Protein AF-0000000084360853 (afdb_homodimer)

Solvent-accessible surface area (backbone atoms only — not comparable to full-atom values): 49750 Å² total; per-residue (Å²): 116,63,59,60,51,45,53,51,48,48,51,48,52,53,33,57,50,45,57,72,66,41,84,56,44,89,79,41,54,65,60,70,58,29,47,58,54,38,49,46,53,51,51,48,59,62,52,41,56,64,48,40,52,64,64,24,67,69,47,59,76,77,49,27,38,63,37,42,24,50,50,39,36,47,51,28,40,50,46,20,50,49,49,37,49,50,40,29,73,76,70,62,48,52,56,83,62,60,28,48,50,45,34,50,51,38,32,48,52,16,48,52,40,15,52,41,44,20,51,49,45,45,51,52,49,35,50,47,29,68,72,70,70,50,72,54,82,46,58,91,82,43,68,47,63,51,56,50,51,48,49,51,52,52,51,52,52,49,47,53,51,50,52,51,51,52,49,52,54,50,53,40,54,49,54,56,68,55,48,89,77,53,55,63,65,58,52,38,53,53,52,50,52,51,52,51,48,52,49,64,53,52,49,56,50,52,52,49,39,47,51,50,51,31,51,55,50,47,51,56,52,49,46,46,42,51,41,39,54,41,37,73,74,68,46,52,87,59,67,40,77,22,60,39,48,28,66,63,14,49,41,23,52,36,49,36,52,48,33,47,47,42,41,50,40,52,52,49,40,54,49,51,53,52,33,39,45,50,30,47,34,40,51,27,33,62,64,40,88,61,50,72,36,55,39,56,38,36,17,50,41,32,32,55,44,44,63,67,36,27,79,36,85,93,35,35,88,71,35,42,75,68,46,40,52,37,49,29,58,24,45,50,36,37,62,40,9,50,56,57,42,56,51,80,60,72,65,42,93,62,86,72,48,76,71,50,42,57,55,58,55,45,20,23,56,48,22,22,55,34,32,44,63,30,19,70,72,70,33,81,88,31,56,43,34,54,21,22,45,21,8,32,35,28,56,35,14,29,65,26,81,27,38,79,78,35,42,40,53,86,71,42,52,68,63,8,55,45,42,31,56,26,50,50,48,51,56,36,51,35,71,49,99,87,36,75,49,38,52,69,69,57,38,51,50,56,53,60,70,24,47,58,39,51,34,51,48,72,57,50,51,42,43,64,73,43,43,68,56,51,52,50,44,51,64,72,44,51,77,74,76,75,74,72,77,126,116,63,59,61,52,46,54,52,48,48,51,48,52,52,33,55,50,44,55,73,66,41,86,55,43,90,78,41,54,65,61,71,58,28,48,57,55,37,50,46,53,52,52,46,58,61,51,42,57,63,48,41,51,64,63,24,67,69,45,60,78,77,52,27,36,62,38,42,24,50,49,40,36,47,52,26,41,51,45,20,51,50,49,36,49,50,41,28,75,76,69,62,47,51,58,82,62,59,27,46,52,44,35,50,50,37,32,47,53,18,48,50,42,15,52,42,43,19,52,49,44,44,51,52,50,35,51,48,27,67,72,69,69,51,72,55,81,45,57,91,83,44,67,46,62,52,55,50,53,48,50,50,53,51,49,52,51,49,47,54,51,51,51,50,51,53,49,50,54,51,54,40,53,49,53,55,69,56,48,88,78,53,54,61,65,59,52,37,53,53,50,49,52,50,52,52,48,52,50,64,52,52,48,57,50,51,51,49,38,48,51,51,50,30,51,54,50,48,52,55,53,48,45,45,42,50,40,40,52,42,37,74,73,68,45,53,87,60,66,40,77,23,61,38,46,28,66,64,14,49,42,24,50,38,50,36,52,48,33,48,48,42,43,50,40,53,52,49,38,54,50,50,52,54,32,40,44,51,29,46,34,40,51,28,34,62,65,38,87,63,50,72,36,56,40,57,38,36,17,50,41,33,32,55,45,44,63,67,35,27,80,36,85,93,36,35,87,70,36,44,73,69,47,39,52,39,49,29,60,24,45,50,37,38,61,40,9,50,57,58,42,56,51,78,60,72,66,42,93,62,86,70,49,74,70,47,42,58,56,57,56,44,20,24,56,48,21,21,55,32,32,42,65,30,19,68,73,70,32,80,86,30,60,44,34,54,21,21,46,21,8,31,35,28,57,35,14,29,65,24,81,27,37,81,78,36,42,41,52,86,72,41,53,67,63,9,55,46,41,29,55,26,51,50,49,52,56,36,51,35,71,48,98,86,37,75,48,38,52,69,68,56,35,51,50,55,53,59,70,25,47,59,37,52,33,50,49,70,58,51,53,42,42,64,73,43,43,68,56,50,50,50,44,52,64,72,45,50,79,76,74,76,74,73,82,127

Sequence (972 aa):
MRAILHYFATMIIVPFYGIRVCPFIETLSPMQVAVPIISVLAVQYMVRSPLRQKFVDSQPLKRRVARVFWLEMGLFAISAIIVMAYNEILYGFPFLESGLKILFGLTGLGFFAASDIALEEERLIADKIEQEHITIDPDENYFPLTRKVVLFASVSISVLVLVFMLLVVKDLDWIIRVGASVTLRDAQVSILKEFAFVLLVILPHTLNIIRSFARNLNRILSNQNSVLTRVTLGDYDLHVPVASNDEFGVMAQHTNVMVDRIKDRTKELALTRDVTILSLASLAETRDNETGAHLLRTQRYVRALAVHLKDHPNFSAALDDDTIDLLYKSAPLHDVGKVGIPDAILLKPGKLTDDEFVIMKTHARLGAEALHVAEKELGSNSFMSYAREIAESHHEKWDGSGYPNATKGTDIPIAARLMAVADVYDALISKRVYKPAFSHDKAMNIIREGRGSHFDPDIVDALNAVESEFQAIAAQFGDQHTQAAEMRAILHYFATMIIVPFYGIRVCPFIETLSPMQVAVPIISVLAVQYMVRSPLRQKFVDSQPLKRRVARVFWLEMGLFAISAIIVMAYNEILYGFPFLESGLKILFGLTGLGFFAASDIALEEERLIADKIEQEHITIDPDENYFPLTRKVVLFASVSISVLVLVFMLLVVKDLDWIIRVGASVTLRDAQVSILKEFAFVLLVILPHTLNIIRSFARNLNRILSNQNSVLTRVTLGDYDLHVPVASNDEFGVMAQHTNVMVDRIKDRTKELALTRDVTILSLASLAETRDNETGAHLLRTQRYVRALAVHLKDHPNFSAALDDDTIDLLYKSAPLHDVGKVGIPDAILLKPGKLTDDEFVIMKTHARLGAEALHVAEKELGSNSFMSYAREIAESHHEKWDGSGYPNATKGTDIPIAARLMAVADVYDALISKRVYKPAFSHDKAMNIIREGRGSHFDPDIVDALNAVESEFQAIAAQFGDQHTQAAE

Foldseek 3Di:
DLLVVLLVVCLVLVLVLCCLQPPCVVVDPSCRSNVLLNVLSVVLVVVLVVCLCVFQVPDDLQCNLVRLLVSLLVSLQVSLVSSLVVCCVPPVPDCVQVSVLSNLVSNVSSNLSSLLVSLVSLVVLLVCCVVVVDADDADPDFDAPVNVVVVSVVSLVVSLVVNVVSLVVSLVVVPVVCDPVDDPVVSVVSSVVSNVSVCVPSVVSVVSSVVSVVVSVCVLVVQVVVVVVVVVVPDLPDARHQRHNYPSNVVRVVVNVVSVVVVVVVVVVVVVLLVVLVVLLVVLVVLAPDDPLLLQLLLVLLLLLLVLCCPPPVCVVPRDPVNSVLLSRLLSLQQSLQSVQDCCLRVPLDDDDPVSVVSNQCSLVSSLVVLVVVCVVVDCPDSSVLNSLQNNPLQAFQQQPGDDRSDHHPRRDPSSLSSNLSNQLSVQQDCDSYDGHDDLVVSLVVVVVSQNTGHDNVSNVSCVVCVVVSVVSCVVSPDPPPPPDD/DLLVVLLVVQLVLVLVLCCLQPPCVVPDPSCRSNVLLNVLSVVLVVVLVVCLVVFQVPDDLQCNLVRLLVSLLVSLQVSLVSSLVVCCVPPVPDCVQVSVLSNLVSNVSSNLSSLLVSLVSLVVLLVVCVVVVDADDADPDFDAPVNVVVVSVVVLVVSLVVNVVSLVVSLVVVCVVCDPVDDPVVSVVSSVVSVVSVCVPSVVSVVSSVVSVVVSVCVLVVLVVVVVVVVVVPDLPDARHQRHNYPSNVVRVVVNVVSVVVVVVVVVVVVVLLVVLVVLLVVLVVLAPDDPLLLQLLLVLLLLLLVLCCPPPVCVVPRDPVNSVLLSSLLSLQQSLQSVQDCCLRVPLDDDDPVSVVSNQCSLVSSLVVLVVVCVVVDCPDSSVLNSLNNNPLQAFQQQPGDDRSDHHPVRDPSSLSSNLSNQLSVQQDCDSYDGHDDLVVSLVVVVVSQNTGHDNVSNVSCVVCVVVSVVSCVVSPDPPPDPDD

Structure (mmCIF, N/CA/C/O backbone):
data_AF-0000000084360853-model_v1
#
loop_
_entity.id
_entity.type
_entity.pdbx_description
1 polymer 'Histidine kinase'
#
loop_
_atom_site.group_PDB
_atom_site.id
_atom_site.type_symbol
_atom_site.label_atom_id
_atom_site.label_alt_id
_atom_site.label_comp_id
_atom_site.label_asym_id
_atom_site.label_entity_id
_atom_site.label_seq_id
_atom_site.pdbx_PDB_ins_code
_atom_site.Cartn_x
_atom_site.Cartn_y
_atom_site.Cartn_z
_atom_site.occupancy
_atom_site.B_iso_or_equiv
_atom_site.auth_seq_id
_atom_site.auth_comp_id
_atom_site.auth_asym_id
_atom_site.auth_atom_id
_atom_site.pdbx_PDB_model_num
ATOM 1 N N . MET A 1 1 ? -18.547 17.016 26.047 1 76.75 1 MET A N 1
ATOM 2 C CA . MET A 1 1 ? -17.969 17.594 27.25 1 76.75 1 MET A CA 1
ATOM 3 C C . MET A 1 1 ? -17.281 18.922 26.938 1 76.75 1 MET A C 1
ATOM 5 O O . MET A 1 1 ? -17.359 19.859 27.734 1 76.75 1 MET A O 1
ATOM 9 N N . ARG A 1 2 ? -16.797 19.109 25.688 1 88.31 2 ARG A N 1
ATOM 10 C CA . ARG A 1 2 ? -16.031 20.328 25.391 1 88.31 2 ARG A CA 1
ATOM 11 C C . ARG A 1 2 ? -16.969 21.516 25.188 1 88.31 2 ARG A C 1
ATOM 13 O O . ARG A 1 2 ? -16.609 22.641 25.516 1 88.31 2 ARG A O 1
ATOM 20 N N . ALA A 1 3 ? -18.172 21.156 24.766 1 90.88 3 ALA A N 1
ATOM 21 C CA . ALA A 1 3 ? -19.125 22.234 24.531 1 90.88 3 ALA A CA 1
ATOM 22 C C . ALA A 1 3 ? -19.469 22.953 25.828 1 90.88 3 ALA A C 1
ATOM 24 O O . ALA A 1 3 ? -19.484 24.188 25.875 1 90.88 3 ALA A O 1
ATOM 25 N N . ILE A 1 4 ? -19.703 22.219 26.875 1 91.06 4 ILE A N 1
ATOM 26 C CA . ILE A 1 4 ? -20.078 22.797 28.172 1 91.06 4 ILE A CA 1
ATOM 27 C C . ILE A 1 4 ? -18.969 23.703 28.672 1 91.06 4 ILE A C 1
ATOM 29 O O . ILE A 1 4 ? -19.25 24.766 29.25 1 91.06 4 ILE A O 1
ATOM 33 N N . LEU A 1 5 ? -17.781 23.281 28.422 1 91.31 5 LEU A N 1
ATOM 34 C CA . LEU A 1 5 ? -16.641 24.062 28.875 1 91.31 5 LEU A CA 1
ATOM 35 C C . LEU A 1 5 ? -16.578 25.406 28.141 1 91.31 5 LEU A C 1
ATOM 37 O O . LEU A 1 5 ? -16.328 26.438 28.75 1 91.31 5 LEU A O 1
ATOM 41 N N . HIS A 1 6 ? -16.812 25.391 26.859 1 92.06 6 HIS A N 1
ATOM 42 C CA . HIS A 1 6 ? -16.734 26.609 26.062 1 92.06 6 HIS A CA 1
ATOM 43 C C . HIS A 1 6 ? -17.891 27.562 26.406 1 92.06 6 HIS A C 1
ATOM 45 O O . HIS A 1 6 ? -17.703 28.766 26.5 1 92.06 6 HIS A O 1
ATOM 51 N N . TYR A 1 7 ? -19.094 27.078 26.609 1 92.75 7 TYR A N 1
ATOM 52 C CA . TYR A 1 7 ? -20.234 27.906 26.969 1 92.75 7 TYR A CA 1
ATOM 53 C C . TYR A 1 7 ? -20.062 28.5 28.359 1 92.75 7 TYR A C 1
ATOM 55 O O . TYR A 1 7 ? -20.281 29.703 28.562 1 92.75 7 TYR A O 1
ATOM 63 N N . PHE A 1 8 ? -19.594 27.656 29.234 1 92.31 8 PHE A N 1
ATOM 64 C CA . PHE A 1 8 ? -19.359 28.125 30.594 1 92.31 8 PHE A CA 1
ATOM 65 C C . PHE A 1 8 ? -18.266 29.188 30.609 1 92.31 8 PHE A C 1
ATOM 67 O O . PHE A 1 8 ? -18.406 30.219 31.266 1 92.31 8 PHE A O 1
ATOM 74 N N . ALA A 1 9 ? -17.203 28.875 29.906 1 92.31 9 ALA A N 1
ATOM 75 C CA . ALA A 1 9 ? -16.125 29.844 29.844 1 92.31 9 ALA A CA 1
ATOM 76 C C . ALA A 1 9 ? -16.609 31.172 29.25 1 92.31 9 ALA A C 1
ATOM 78 O O . ALA A 1 9 ? -16.25 32.25 29.75 1 92.31 9 ALA A O 1
ATOM 79 N N . THR A 1 10 ? -17.422 31.078 28.219 1 91.75 10 THR A N 1
ATOM 80 C CA . THR A 1 10 ? -17.922 32.281 27.562 1 91.75 10 THR A CA 1
ATOM 81 C C . THR A 1 10 ? -18.844 33.062 28.516 1 91.75 10 THR A C 1
ATOM 83 O O . THR A 1 10 ? -18.828 34.281 28.531 1 91.75 10 THR A O 1
ATOM 86 N N . MET A 1 11 ? -19.594 32.406 29.391 1 91.75 11 MET A N 1
ATOM 87 C CA . MET A 1 11 ? -20.516 33.031 30.344 1 91.75 11 MET A CA 1
ATOM 88 C C . MET A 1 11 ? -19.766 33.75 31.438 1 91.75 11 MET A C 1
ATOM 90 O O . MET A 1 11 ? -20.312 34.656 32.094 1 91.75 11 MET A O 1
ATOM 94 N N . ILE A 1 12 ? -18.531 33.375 31.547 1 90.88 12 ILE A N 1
ATOM 95 C CA . ILE A 1 12 ? -17.719 34.031 32.594 1 90.88 12 ILE A CA 1
ATOM 96 C C . ILE A 1 12 ? -16.891 35.156 31.953 1 90.88 12 ILE A C 1
ATOM 98 O O . ILE A 1 12 ? -16.875 36.281 32.438 1 90.88 12 ILE A O 1
ATOM 102 N N . ILE A 1 13 ? -16.281 34.875 30.797 1 90.5 13 ILE A N 1
ATOM 103 C CA . ILE A 1 13 ? -15.289 35.75 30.172 1 90.5 13 ILE A CA 1
ATOM 104 C C . ILE A 1 13 ? -15.969 37 29.656 1 90.5 13 ILE A C 1
ATOM 106 O O . ILE A 1 13 ? -15.516 38.125 29.922 1 90.5 13 ILE A O 1
ATOM 110 N N . VAL A 1 14 ? -17.078 36.844 28.984 1 88.31 14 VAL A N 1
ATOM 111 C CA . VAL A 1 14 ? -17.688 37.969 28.281 1 88.31 14 VAL A CA 1
ATOM 112 C C . VAL A 1 14 ? -18.281 38.969 29.281 1 88.31 14 VAL A C 1
ATOM 114 O O . VAL A 1 14 ? -18.016 40.156 29.219 1 88.31 14 VAL A O 1
ATOM 117 N N . PRO A 1 15 ? -19.047 38.5 30.312 1 86.94 15 PRO A N 1
ATOM 118 C CA . PRO A 1 15 ? -19.547 39.438 31.297 1 86.94 15 PRO A CA 1
ATOM 119 C C . PRO A 1 15 ? -18.422 40.094 32.125 1 86.94 15 PRO A C 1
ATOM 121 O O . PRO A 1 15 ? -18.5 41.281 32.438 1 86.94 15 PRO A O 1
ATOM 124 N N . PHE A 1 16 ? -17.484 39.344 32.438 1 86.06 16 PHE A N 1
ATOM 125 C CA . PHE A 1 16 ? -16.375 39.906 33.219 1 86.06 16 PHE A CA 1
ATOM 126 C C . PHE A 1 16 ? -15.703 41.031 32.438 1 86.06 16 PHE A C 1
ATOM 128 O O . PHE A 1 16 ? -15.414 42.094 33.031 1 86.06 16 PHE A O 1
ATOM 135 N N . TYR A 1 17 ? -15.469 40.781 31.172 1 84.44 17 TYR A N 1
ATOM 136 C CA . TYR A 1 17 ? -14.867 41.812 30.328 1 84.44 17 TYR A CA 1
ATOM 137 C C . TYR A 1 17 ? -15.812 42.969 30.125 1 84.44 17 TYR A C 1
ATOM 139 O O . TYR A 1 17 ? -15.398 44.125 30.156 1 84.44 17 TYR A O 1
ATOM 147 N N . GLY A 1 18 ? -17.031 42.656 29.969 1 78.88 18 GLY A N 1
ATOM 148 C CA . GLY A 1 18 ? -18.031 43.688 29.766 1 78.88 18 GLY A CA 1
ATOM 149 C C . GLY A 1 18 ? -18.172 44.625 30.953 1 78.88 18 GLY A C 1
ATOM 150 O O . GLY A 1 18 ? -18.312 45.844 30.781 1 78.88 18 GLY A O 1
ATOM 151 N N . ILE A 1 19 ? -18.094 44.156 32.125 1 80.31 19 ILE A N 1
ATOM 152 C CA . ILE A 1 19 ? -18.219 44.938 33.344 1 80.31 19 ILE A CA 1
ATOM 153 C C . ILE A 1 19 ? -17.047 45.906 33.469 1 80.31 19 ILE A C 1
ATOM 155 O O . ILE A 1 19 ? -17.188 47.031 33.938 1 80.31 19 ILE A O 1
ATOM 159 N N . ARG A 1 20 ? -15.961 45.469 32.969 1 74.38 20 ARG A N 1
ATOM 160 C CA . ARG A 1 20 ? -14.742 46.281 33.125 1 74.38 20 ARG A CA 1
ATOM 161 C C . ARG A 1 20 ? -14.656 47.344 32.031 1 74.38 20 ARG A C 1
ATOM 163 O O . ARG A 1 20 ? -14.102 48.438 32.281 1 74.38 20 ARG A O 1
ATOM 170 N N . VAL A 1 21 ? -15.203 47.094 30.859 1 68.94 21 VAL A N 1
ATOM 171 C CA . VAL A 1 21 ? -14.961 48 29.75 1 68.94 21 VAL A CA 1
ATOM 172 C C . VAL A 1 21 ? -16.219 48.844 29.484 1 68.94 21 VAL A C 1
ATOM 174 O O . VAL A 1 21 ? -16.156 49.844 28.781 1 68.94 21 VAL A O 1
ATOM 177 N N . CYS A 1 22 ? -17.297 48.594 30.109 1 60 22 CYS A N 1
ATOM 178 C CA . CYS A 1 22 ? -18.531 49.281 29.828 1 60 22 CYS A CA 1
ATOM 179 C C . CYS A 1 22 ? -18.453 50.75 30.281 1 60 22 CYS A C 1
ATOM 181 O O . CYS A 1 22 ? -18.141 51 31.453 1 60 22 CYS A O 1
ATOM 183 N N . PRO A 1 23 ? -18.484 51.594 29.312 1 59.06 23 PRO A N 1
ATOM 184 C CA . PRO A 1 23 ? -18.406 53 29.672 1 59.06 23 PRO A CA 1
ATOM 185 C C . PRO A 1 23 ? -19.578 53.469 30.547 1 59.06 23 PRO A C 1
ATOM 187 O O . PRO A 1 23 ? -19.484 54.5 31.219 1 59.06 23 PRO A O 1
ATOM 190 N N . PHE A 1 24 ? -20.688 52.75 30.453 1 58.72 24 PHE A N 1
ATOM 191 C CA . PHE A 1 24 ? -21.859 53.188 31.203 1 58.72 24 PHE A CA 1
ATOM 192 C C . PHE A 1 24 ? -21.922 52.5 32.562 1 58.72 24 PHE A C 1
ATOM 194 O O . PHE A 1 24 ? -23 52.281 33.094 1 58.72 24 PHE A O 1
ATOM 201 N N . ILE A 1 25 ? -20.734 52.062 32.969 1 56.69 25 ILE A N 1
ATOM 202 C CA . ILE A 1 25 ? -20.672 51.281 34.188 1 56.69 25 ILE A CA 1
ATOM 203 C C . ILE A 1 25 ? -21.219 52.125 35.344 1 56.69 25 ILE A C 1
ATOM 205 O O . ILE A 1 25 ? -21.766 51.562 36.312 1 56.69 25 ILE A O 1
ATOM 209 N N . GLU A 1 26 ? -21.062 53.312 35.188 1 62.31 26 GLU A N 1
ATOM 210 C CA . GLU A 1 26 ? -21.578 54.156 36.25 1 62.31 26 GLU A CA 1
ATOM 211 C C . GLU A 1 26 ? -23.109 54.125 36.312 1 62.31 26 GLU A C 1
ATOM 213 O O . GLU A 1 26 ? -23.703 54.344 37.375 1 62.31 26 GLU A O 1
ATOM 218 N N . THR A 1 27 ? -23.703 53.719 35.188 1 67.25 27 THR A N 1
ATOM 219 C CA . THR A 1 27 ? -25.156 53.75 35.156 1 67.25 27 THR A CA 1
ATOM 220 C C . THR A 1 27 ? -25.734 52.344 35.25 1 67.25 27 THR A C 1
ATOM 222 O O . THR A 1 27 ? -26.891 52.156 35.656 1 67.25 27 THR A O 1
ATOM 225 N N . LEU A 1 28 ? -24.891 51.375 35 1 76.75 28 LEU A N 1
ATOM 226 C CA . LEU A 1 28 ? -25.406 50 35 1 76.75 28 LEU A CA 1
ATOM 227 C C . LEU A 1 28 ? -24.734 49.156 36.031 1 76.75 28 LEU A C 1
ATOM 229 O O . LEU A 1 28 ? -23.531 49.281 36.281 1 76.75 28 LEU A O 1
ATOM 233 N N . SER A 1 29 ? -25.531 48.406 36.812 1 83.69 29 SER A N 1
ATOM 234 C CA . SER A 1 29 ? -24.984 47.438 37.75 1 83.69 29 SER A CA 1
ATOM 235 C C . SER A 1 29 ? -24.312 46.281 37.031 1 83.69 29 SER A C 1
ATOM 237 O O . SER A 1 29 ? -24.656 45.969 35.906 1 83.69 29 SER A O 1
ATOM 239 N N . PRO A 1 30 ? -23.328 45.688 37.625 1 85.88 30 PRO A N 1
ATOM 240 C CA . PRO A 1 30 ? -22.688 44.5 37.062 1 85.88 30 PRO A CA 1
ATOM 241 C C . PRO A 1 30 ? -23.672 43.406 36.688 1 85.88 30 PRO A C 1
ATOM 243 O O . PRO A 1 30 ? -23.484 42.688 35.688 1 85.88 30 PRO A O 1
ATOM 246 N N . MET A 1 31 ? -24.75 43.406 37.406 1 87.81 31 MET A N 1
ATOM 247 C CA . MET A 1 31 ? -25.75 42.375 37.125 1 87.81 31 MET A CA 1
ATOM 248 C C . MET A 1 31 ? -26.547 42.688 35.875 1 87.81 31 MET A C 1
ATOM 250 O O . MET A 1 31 ? -26.953 41.781 35.125 1 87.81 31 MET A O 1
ATOM 254 N N . GLN A 1 32 ? -26.688 43.938 35.562 1 87.06 32 GLN A N 1
ATOM 255 C CA . GLN A 1 32 ? -27.438 44.344 34.375 1 87.06 32 GLN A CA 1
ATOM 256 C C . GLN A 1 32 ? -26.656 44.062 33.094 1 87.06 32 GLN A C 1
ATOM 258 O O . GLN A 1 32 ? -27.234 43.844 32.031 1 87.06 32 GLN A O 1
ATOM 263 N N . VAL A 1 33 ? -25.359 43.969 33.281 1 84.75 33 VAL A N 1
ATOM 264 C CA . VAL A 1 33 ? -24.5 43.656 32.125 1 84.75 33 VAL A CA 1
ATOM 265 C C . VAL A 1 33 ? -24.359 42.156 31.969 1 84.75 33 VAL A C 1
ATOM 267 O O . VAL A 1 33 ? -24.422 41.625 30.859 1 84.75 33 VAL A O 1
ATOM 270 N N . ALA A 1 34 ? -24.281 41.469 33.094 1 90.44 34 ALA A N 1
ATOM 271 C CA . ALA A 1 34 ? -23.922 40.031 33.062 1 90.44 34 ALA A CA 1
ATOM 272 C C . ALA A 1 34 ? -25.141 39.156 32.781 1 90.44 34 ALA A C 1
ATOM 274 O O . ALA A 1 34 ? -25.047 38.188 32.031 1 90.44 34 ALA A O 1
ATOM 275 N N . VAL A 1 35 ? -26.266 39.562 33.25 1 91.12 35 VAL A N 1
ATOM 276 C CA . VAL A 1 35 ? -27.438 38.688 33.25 1 91.12 35 VAL A CA 1
ATOM 277 C C . VAL A 1 35 ? -27.938 38.469 31.828 1 91.12 35 VAL A C 1
ATOM 279 O O . VAL A 1 35 ? -28.234 37.344 31.438 1 91.12 35 VAL A O 1
ATOM 282 N N . PRO A 1 36 ? -28.016 39.469 31 1 90.88 36 PRO A N 1
ATOM 283 C CA . PRO A 1 36 ? -28.484 39.219 29.625 1 90.88 36 PRO A CA 1
ATOM 284 C C . PRO A 1 36 ? -27.547 38.281 28.859 1 90.88 36 PRO A C 1
ATOM 286 O O . PRO A 1 36 ? -28.016 37.438 28.109 1 90.88 36 PRO A O 1
ATOM 289 N N . ILE A 1 37 ? -26.234 38.375 29 1 91.75 37 ILE A N 1
ATOM 290 C CA . ILE A 1 37 ? -25.266 37.562 28.281 1 91.75 37 ILE A CA 1
ATOM 291 C C . ILE A 1 37 ? -25.359 36.125 28.766 1 91.75 37 ILE A C 1
ATOM 293 O O . ILE A 1 37 ? -25.453 35.188 27.938 1 91.75 37 ILE A O 1
ATOM 297 N N . ILE A 1 38 ? -25.453 35.938 30.078 1 94.69 38 ILE A N 1
ATOM 298 C CA . ILE A 1 38 ? -25.516 34.625 30.672 1 94.69 38 ILE A CA 1
ATOM 299 C C . ILE A 1 38 ? -26.828 33.938 30.297 1 94.69 38 ILE A C 1
ATOM 301 O O . ILE A 1 38 ? -26.859 32.75 29.953 1 94.69 38 ILE A O 1
ATOM 305 N N . SER A 1 39 ? -27.906 34.75 30.297 1 95.06 39 SER A N 1
ATOM 306 C CA . SER A 1 39 ? -29.219 34.188 29.984 1 95.06 39 SER A CA 1
ATOM 307 C C . SER A 1 39 ? -29.297 33.75 28.531 1 95.06 39 SER A C 1
ATOM 309 O O . SER A 1 39 ? -29.812 32.656 28.234 1 95.06 39 SER A O 1
ATOM 311 N N . VAL A 1 40 ? -28.797 34.5 27.625 1 95.25 40 VAL A N 1
ATOM 312 C CA . VAL A 1 40 ? -28.859 34.156 26.203 1 95.25 40 VAL A CA 1
ATOM 313 C C . VAL A 1 40 ? -28 32.938 25.938 1 95.25 40 VAL A C 1
ATOM 315 O O . VAL A 1 40 ? -28.422 32.031 25.203 1 95.25 40 VAL A O 1
ATOM 318 N N . LEU A 1 41 ? -26.797 32.812 26.531 1 95.12 41 LEU A N 1
ATOM 319 C CA . LEU A 1 41 ? -25.906 31.672 26.312 1 95.12 41 LEU A CA 1
ATOM 320 C C . LEU A 1 41 ? -26.469 30.406 26.953 1 95.12 41 LEU A C 1
ATOM 322 O O . LEU A 1 41 ? -26.297 29.312 26.422 1 95.12 41 LEU A O 1
ATOM 326 N N . ALA A 1 42 ? -27.172 30.609 28.094 1 94.75 42 ALA A N 1
ATOM 327 C CA . ALA A 1 42 ? -27.797 29.469 28.75 1 94.75 42 ALA A CA 1
ATOM 328 C C . ALA A 1 42 ? -28.938 28.891 27.891 1 94.75 42 ALA A C 1
ATOM 330 O O . ALA A 1 42 ? -29.047 27.672 27.75 1 94.75 42 ALA A O 1
ATOM 331 N N . VAL A 1 43 ? -29.719 29.797 27.344 1 94.25 43 VAL A N 1
ATOM 332 C CA . VAL A 1 43 ? -30.812 29.375 26.469 1 94.25 43 VAL A CA 1
ATOM 333 C C . VAL A 1 43 ? -30.234 28.703 25.219 1 94.25 43 VAL A C 1
ATOM 335 O O . VAL A 1 43 ? -30.766 27.688 24.766 1 94.25 43 VAL A O 1
ATOM 338 N N . GLN A 1 44 ? -29.234 29.281 24.734 1 93.44 44 GLN A N 1
ATOM 339 C CA . GLN A 1 44 ? -28.594 28.734 23.547 1 93.44 44 GLN A CA 1
ATOM 340 C C . GLN A 1 44 ? -28.062 27.328 23.812 1 93.44 44 GLN A C 1
ATOM 342 O O . GLN A 1 44 ? -28.188 26.438 22.969 1 93.44 44 GLN A O 1
ATOM 347 N N . TYR A 1 45 ? -27.422 27.141 24.938 1 93.31 45 TYR A N 1
ATOM 348 C CA . TYR A 1 45 ? -26.906 25.828 25.297 1 93.31 45 TYR A CA 1
ATOM 349 C C . TYR A 1 45 ? -28.031 24.797 25.406 1 93.31 45 TYR A C 1
ATOM 351 O O . TYR A 1 45 ? -27.859 23.641 25.016 1 93.31 45 TYR A O 1
ATOM 359 N N . MET A 1 46 ? -29.172 25.25 25.859 1 93.25 46 MET A N 1
ATOM 360 C CA . MET A 1 46 ? -30.312 24.359 26 1 93.25 46 MET A CA 1
ATOM 361 C C . MET A 1 46 ? -30.875 23.969 24.641 1 93.25 46 MET A C 1
ATOM 363 O O . MET A 1 46 ? -31.281 22.828 24.422 1 93.25 46 MET A O 1
ATOM 367 N N . VAL A 1 47 ? -30.875 24.891 23.703 1 94.19 47 VAL A N 1
ATOM 368 C CA . VAL A 1 47 ? -31.453 24.656 22.375 1 94.19 47 VAL A CA 1
ATOM 369 C C . VAL A 1 47 ? -30.438 23.906 21.5 1 94.19 47 VAL A C 1
ATOM 371 O O . VAL A 1 47 ? -30.812 23.312 20.484 1 94.19 47 VAL A O 1
ATOM 374 N N . ARG A 1 48 ? -29.219 23.859 21.922 1 94.88 48 ARG A N 1
ATOM 375 C CA . ARG A 1 48 ? -28.141 23.219 21.172 1 94.88 48 ARG A CA 1
ATOM 376 C C . ARG A 1 48 ? -28.406 21.734 20.969 1 94.88 48 ARG A C 1
ATOM 378 O O . ARG A 1 48 ? -28.203 21.203 19.875 1 94.88 48 ARG A O 1
ATOM 385 N N . SER A 1 49 ? -28.938 21.094 21.984 1 92.12 49 SER A N 1
ATOM 386 C CA . SER A 1 49 ? -29.094 19.641 21.969 1 92.12 49 SER A CA 1
ATOM 387 C C . SER A 1 49 ? -30.109 19.203 20.906 1 92.12 49 SER A C 1
ATOM 389 O O . SER A 1 49 ? -29.812 18.375 20.062 1 92.12 49 SER A O 1
ATOM 391 N N . PRO A 1 50 ? -31.281 19.812 20.938 1 94.38 50 PRO A N 1
ATOM 392 C CA . PRO A 1 50 ? -32.219 19.422 19.891 1 94.38 50 PRO A CA 1
ATOM 393 C C . PRO A 1 50 ? -31.766 19.828 18.5 1 94.38 50 PRO A C 1
ATOM 395 O O . PRO A 1 50 ? -32.062 19.125 17.516 1 94.38 50 PRO A O 1
ATOM 398 N N . LEU A 1 51 ? -31.078 20.875 18.328 1 95.19 51 LEU A N 1
ATOM 399 C CA . LEU A 1 51 ? -30.594 21.312 17.031 1 95.19 51 LEU A CA 1
ATOM 400 C C . LEU A 1 51 ? -29.5 20.391 16.516 1 95.19 51 LEU A C 1
ATOM 402 O O . LEU A 1 51 ? -29.422 20.109 15.32 1 95.19 51 LEU A O 1
ATOM 406 N N . ARG A 1 52 ? -28.688 19.969 17.422 1 95.31 52 ARG A N 1
ATOM 407 C CA . ARG A 1 52 ? -27.625 19.031 17.062 1 95.31 52 ARG A CA 1
ATOM 408 C C . ARG A 1 52 ? -28.219 17.719 16.547 1 95.31 52 ARG A C 1
ATOM 410 O O . ARG A 1 52 ? -27.734 17.172 15.555 1 95.31 52 ARG A O 1
ATOM 417 N N . GLN A 1 53 ? -29.219 17.219 17.203 1 94.81 53 GLN A N 1
ATOM 418 C CA . GLN A 1 53 ? -29.859 15.977 16.781 1 94.81 53 GLN A CA 1
ATOM 419 C C . GLN A 1 53 ? -30.484 16.125 15.398 1 94.81 53 GLN A C 1
ATOM 421 O O . GLN A 1 53 ? -30.375 15.211 14.57 1 94.81 53 GLN A O 1
ATOM 426 N N . LYS A 1 54 ? -31 17.234 15.195 1 94.5 54 LYS A N 1
ATOM 427 C CA . LYS A 1 54 ? -31.719 17.453 13.945 1 94.5 54 LYS A CA 1
ATOM 428 C C . LYS A 1 54 ? -30.75 17.75 12.805 1 94.5 54 LYS A C 1
ATOM 430 O O . LYS A 1 54 ? -30.938 17.266 11.688 1 94.5 54 LYS A O 1
ATOM 435 N N . PHE A 1 55 ? -29.688 18.516 13.117 1 94.38 55 PHE A N 1
ATOM 436 C CA . PHE A 1 55 ? -28.906 19.062 12.016 1 94.38 55 PHE A CA 1
ATOM 437 C C . PHE A 1 55 ? -27.562 18.328 11.883 1 94.38 55 PHE A C 1
ATOM 439 O O . PHE A 1 55 ? -26.906 18.406 10.844 1 94.38 55 PHE A O 1
ATOM 446 N N . VAL A 1 56 ? -27.078 17.578 12.875 1 94.94 56 VAL A N 1
ATOM 447 C CA . VAL A 1 56 ? -25.766 16.938 12.836 1 94.94 56 VAL A CA 1
ATOM 448 C C . VAL A 1 56 ? -25.922 15.43 12.859 1 94.94 56 VAL A C 1
ATOM 450 O O . VAL A 1 56 ? -25.5 14.734 11.93 1 94.94 56 VAL A O 1
ATOM 453 N N . ASP A 1 57 ? -26.734 14.969 13.773 1 93.62 57 ASP A N 1
ATOM 454 C CA . ASP A 1 57 ? -26.812 13.523 13.992 1 93.62 57 ASP A CA 1
ATOM 455 C C . ASP A 1 57 ? -27.609 12.852 12.867 1 93.62 57 ASP A C 1
ATOM 457 O O . ASP A 1 57 ? -27.453 11.648 12.633 1 93.62 57 ASP A O 1
ATOM 461 N N . SER A 1 58 ? -28.375 13.555 12.086 1 92.81 58 SER A N 1
ATOM 462 C CA . SER A 1 58 ? -29.172 13.008 10.992 1 92.81 58 SER A CA 1
ATOM 463 C C . SER A 1 58 ? -28.359 12.898 9.711 1 92.81 58 SER A C 1
ATOM 465 O O . SER A 1 58 ? -28.766 12.227 8.766 1 92.81 58 SER A O 1
ATOM 467 N N . GLN A 1 59 ? -27.219 13.453 9.703 1 93.12 59 GLN A N 1
ATOM 468 C CA . GLN A 1 59 ? -26.391 13.484 8.508 1 93.12 59 GLN A CA 1
ATOM 469 C C . GLN A 1 59 ? -25.391 12.328 8.5 1 93.12 59 GLN A C 1
ATOM 471 O O . GLN A 1 59 ? -25.109 11.734 9.539 1 93.12 59 GLN A O 1
ATOM 476 N N . PRO A 1 60 ? -24.906 12.023 7.277 1 92.81 60 PRO A N 1
ATOM 477 C CA . PRO A 1 60 ? -23.844 11.023 7.219 1 92.81 60 PRO A CA 1
ATOM 478 C C . PRO A 1 60 ? -22.578 11.453 7.98 1 92.81 60 PRO A C 1
ATOM 480 O O . PRO A 1 60 ? -22.328 12.648 8.125 1 92.81 60 PRO A O 1
ATOM 483 N N . LEU A 1 61 ? -21.844 10.539 8.477 1 93.19 61 LEU A N 1
ATOM 484 C CA . LEU A 1 61 ? -20.672 10.773 9.312 1 93.19 61 LEU A CA 1
ATOM 485 C C . LEU A 1 61 ? -19.703 11.75 8.641 1 93.19 61 LEU A C 1
ATOM 487 O O . LEU A 1 61 ? -19.109 12.602 9.305 1 93.19 61 LEU A O 1
ATOM 491 N N . LYS A 1 62 ? -19.547 11.703 7.34 1 91.5 62 LYS A N 1
ATOM 492 C CA . LYS A 1 62 ? -18.547 12.492 6.629 1 91.5 62 LYS A CA 1
ATOM 493 C C . LYS A 1 62 ? -18.906 13.977 6.656 1 91.5 62 LYS A C 1
ATOM 495 O O . LYS A 1 62 ? -18.031 14.828 6.434 1 91.5 62 LYS A O 1
ATOM 500 N N . ARG A 1 63 ? -20.109 14.359 7.035 1 93.06 63 ARG A N 1
ATOM 501 C CA . ARG A 1 63 ? -20.531 15.75 7.004 1 93.06 63 ARG A CA 1
ATOM 502 C C . ARG A 1 63 ? -20.719 16.297 8.414 1 93.06 63 ARG A C 1
ATOM 504 O O . ARG A 1 63 ? -20.938 17.5 8.602 1 93.06 63 ARG A O 1
ATOM 511 N N . ARG A 1 64 ? -20.656 15.5 9.352 1 94.56 64 ARG A N 1
ATOM 512 C CA . ARG A 1 64 ? -21.031 15.867 10.711 1 94.56 64 ARG A CA 1
ATOM 513 C C . ARG A 1 64 ? -20.047 16.891 11.297 1 94.56 64 ARG A C 1
ATOM 515 O O . ARG A 1 64 ? -20.453 17.797 12.016 1 94.56 64 ARG A O 1
ATOM 522 N N . VAL A 1 65 ? -18.781 16.719 10.961 1 93.81 65 VAL A N 1
ATOM 523 C CA . VAL A 1 65 ? -17.781 17.625 11.523 1 93.81 65 VAL A CA 1
ATOM 524 C C . VAL A 1 65 ? -18.031 19.047 11.047 1 93.81 65 VAL A C 1
ATOM 526 O O . VAL A 1 65 ? -18.078 19.984 11.859 1 93.81 65 VAL A O 1
ATOM 529 N N . ALA A 1 66 ? -18.266 19.219 9.766 1 92.94 66 ALA A N 1
ATOM 530 C CA . ALA A 1 66 ? -18.547 20.531 9.211 1 92.94 66 ALA A CA 1
ATOM 531 C C . ALA A 1 66 ? -19.875 21.078 9.758 1 92.94 66 ALA A C 1
ATOM 533 O O . ALA A 1 66 ? -19.984 22.281 10.047 1 92.94 66 ALA A O 1
ATOM 534 N N . ARG A 1 67 ? -20.812 20.297 9.945 1 95.62 67 ARG A N 1
ATOM 535 C CA . ARG A 1 67 ? -22.141 20.719 10.414 1 95.62 67 ARG A CA 1
ATOM 536 C C . ARG A 1 67 ? -22.078 21.172 11.867 1 95.62 67 ARG A C 1
ATOM 538 O O . ARG A 1 67 ? -22.75 22.141 12.25 1 95.62 67 ARG A O 1
ATOM 545 N N . VAL A 1 68 ? -21.297 20.406 12.633 1 96.12 68 VAL A N 1
ATOM 546 C CA . VAL A 1 68 ? -21.156 20.812 14.031 1 96.12 68 VAL A CA 1
ATOM 547 C C . VAL A 1 68 ? -20.484 22.172 14.102 1 96.12 68 VAL A C 1
ATOM 549 O O . VAL A 1 68 ? -20.875 23.031 14.906 1 96.12 68 VAL A O 1
ATOM 552 N N . PHE A 1 69 ? -19.516 22.344 13.281 1 95.69 69 PHE A N 1
ATOM 553 C CA . PHE A 1 69 ? -18.812 23.625 13.25 1 95.69 69 PHE A CA 1
ATOM 554 C C . PHE A 1 69 ? -19.766 24.766 12.938 1 95.69 69 PHE A C 1
ATOM 556 O O . PHE A 1 69 ? -19.828 25.75 13.656 1 95.69 69 PHE A O 1
ATOM 563 N N . TRP A 1 70 ? -20.531 24.594 11.961 1 95.19 70 TRP A N 1
ATOM 564 C CA . TRP A 1 70 ? -21.406 25.672 11.5 1 95.19 70 TRP A CA 1
ATOM 565 C C . TRP A 1 70 ? -22.578 25.875 12.461 1 95.19 70 TRP A C 1
ATOM 567 O O . TRP A 1 70 ? -23.062 26.984 12.641 1 95.19 70 TRP A O 1
ATOM 577 N N . LEU A 1 71 ? -23 24.828 13.023 1 96.69 71 LEU A N 1
ATOM 578 C CA . LEU A 1 71 ? -24.062 24.953 14.023 1 96.69 71 LEU A CA 1
ATOM 579 C C . LEU A 1 71 ? -23.594 25.797 15.203 1 96.69 71 LEU A C 1
ATOM 581 O O . LEU A 1 71 ? -24.281 26.734 15.602 1 96.69 71 LEU A O 1
ATOM 585 N N . GLU A 1 72 ? -22.406 25.438 15.688 1 96.06 72 GLU A N 1
ATOM 586 C CA . GLU A 1 72 ? -21.875 26.188 16.828 1 96.06 72 GLU A CA 1
ATOM 587 C C . GLU A 1 72 ? -21.578 27.641 16.453 1 96.06 72 GLU A C 1
ATOM 589 O O . GLU A 1 72 ? -21.875 28.547 17.219 1 96.06 72 GLU A O 1
ATOM 594 N N . MET A 1 73 ? -21 27.844 15.266 1 94.69 73 MET A N 1
ATOM 595 C CA . MET A 1 73 ? -20.719 29.188 14.789 1 94.69 73 MET A CA 1
ATOM 596 C C . MET A 1 73 ? -22.016 30 14.695 1 94.69 73 MET A C 1
ATOM 598 O O . MET A 1 73 ? -22.047 31.172 15.078 1 94.69 73 MET A O 1
ATOM 602 N N . GLY A 1 74 ? -23.016 29.359 14.195 1 95.19 74 GLY A N 1
ATOM 603 C CA . GLY A 1 74 ? -24.297 30.031 14.062 1 95.19 74 GLY A CA 1
ATOM 604 C C . GLY A 1 74 ? -24.922 30.391 15.398 1 95.19 74 GLY A C 1
ATOM 605 O O . GLY A 1 74 ? -25.469 31.469 15.562 1 95.19 74 GLY A O 1
ATOM 606 N N . LEU A 1 75 ? -24.859 29.516 16.344 1 95.69 75 LEU A N 1
ATOM 607 C CA . LEU A 1 75 ? -25.438 29.75 17.672 1 95.69 75 LEU A CA 1
ATOM 608 C C . LEU A 1 75 ? -24.766 30.922 18.359 1 95.69 75 LEU A C 1
ATOM 610 O O . LEU A 1 75 ? -25.438 31.781 18.922 1 95.69 75 LEU A O 1
ATOM 614 N N . PHE A 1 76 ? -23.438 30.984 18.281 1 95.38 76 PHE A N 1
ATOM 615 C CA . PHE A 1 76 ? -22.719 32.094 18.906 1 95.38 76 PHE A CA 1
ATOM 616 C C . PHE A 1 76 ? -23.016 33.406 18.203 1 95.38 76 PHE A C 1
ATOM 618 O O . PHE A 1 76 ? -23.141 34.438 18.859 1 95.38 76 PHE A O 1
ATOM 625 N N . ALA A 1 77 ? -23.141 33.375 16.922 1 94.44 77 ALA A N 1
ATOM 626 C CA . ALA A 1 77 ? -23.469 34.562 16.156 1 94.44 77 ALA A CA 1
ATOM 627 C C . ALA A 1 77 ? -24.875 35.094 16.516 1 94.44 77 ALA A C 1
ATOM 629 O O . ALA A 1 77 ? -25.078 36.281 16.688 1 94.44 77 ALA A O 1
ATOM 630 N N . ILE A 1 78 ? -25.781 34.188 16.641 1 95.25 78 ILE A N 1
ATOM 631 C CA . ILE A 1 78 ? -27.156 34.531 16.984 1 95.25 78 ILE A CA 1
ATOM 632 C C . ILE A 1 78 ? -27.188 35.125 18.406 1 95.25 78 ILE A C 1
ATOM 634 O O . ILE A 1 78 ? -27.859 36.125 18.656 1 95.25 78 ILE A O 1
ATOM 638 N N . SER A 1 79 ? -26.484 34.5 19.312 1 93.88 79 SER A N 1
ATOM 639 C CA . SER A 1 79 ? -26.406 35 20.672 1 93.88 79 SER A CA 1
ATOM 640 C C . SER A 1 79 ? -25.844 36.438 20.688 1 93.88 79 SER A C 1
ATOM 642 O O . SER A 1 79 ? -26.312 37.281 21.453 1 93.88 79 SER A O 1
ATOM 644 N N . ALA A 1 80 ? -24.859 36.656 19.812 1 93.38 80 ALA A N 1
ATOM 645 C CA . ALA A 1 80 ? -24.266 37.969 19.719 1 93.38 80 ALA A CA 1
ATOM 646 C C . ALA A 1 80 ? -25.281 39 19.234 1 93.38 80 ALA A C 1
ATOM 648 O O . ALA A 1 80 ? -25.375 40.094 19.781 1 93.38 80 ALA A O 1
ATOM 649 N N . ILE A 1 81 ? -26.047 38.625 18.312 1 93.38 81 ILE A N 1
ATOM 650 C CA . ILE A 1 81 ? -27.047 39.5 17.734 1 93.38 81 ILE A CA 1
ATOM 651 C C . ILE A 1 81 ? -28.141 39.812 18.766 1 93.38 81 ILE A C 1
ATOM 653 O O . ILE A 1 81 ? -28.578 40.969 18.891 1 93.38 81 ILE A O 1
ATOM 657 N N . ILE A 1 82 ? -28.5 38.844 19.516 1 94.5 82 ILE A N 1
ATOM 658 C CA . ILE A 1 82 ? -29.547 39.031 20.516 1 94.5 82 ILE A CA 1
ATOM 659 C C . ILE A 1 82 ? -29.078 39.969 21.609 1 94.5 82 ILE A C 1
ATOM 661 O O . ILE A 1 82 ? -29.797 40.875 22.016 1 94.5 82 ILE A O 1
ATOM 665 N N . VAL A 1 83 ? -27.891 39.75 22.078 1 92 83 VAL A N 1
ATOM 666 C CA . VAL A 1 83 ? -27.344 40.594 23.141 1 92 83 VAL A CA 1
ATOM 667 C C . VAL A 1 83 ? -27.188 42.031 22.625 1 92 83 VAL A C 1
ATOM 669 O O . VAL A 1 83 ? -27.469 43 23.344 1 92 83 VAL A O 1
ATOM 672 N N . MET A 1 84 ? -26.734 42.094 21.391 1 90.25 84 MET A N 1
ATOM 673 C CA . MET A 1 84 ? -26.578 43.406 20.766 1 90.25 84 MET A CA 1
ATOM 674 C C . MET A 1 84 ? -27.922 44.125 20.672 1 90.25 84 MET A C 1
ATOM 676 O O . MET A 1 84 ? -28.016 45.312 20.984 1 90.25 84 MET A O 1
ATOM 680 N N . ALA A 1 85 ? -28.906 43.469 20.234 1 91.19 85 ALA A N 1
ATOM 681 C CA . ALA A 1 85 ? -30.25 44.031 20.094 1 91.19 85 ALA A CA 1
ATOM 682 C C . ALA A 1 85 ? -30.812 44.438 21.469 1 91.19 85 ALA A C 1
ATOM 684 O O . ALA A 1 85 ? -31.438 45.469 21.609 1 91.19 85 ALA A O 1
ATOM 685 N N . TYR A 1 86 ? -30.594 43.562 22.406 1 91.44 86 TYR A N 1
ATOM 686 C CA . TYR A 1 86 ? -31.031 43.844 23.766 1 91.44 86 TYR A CA 1
ATOM 687 C C . TYR A 1 86 ? -30.438 45.156 24.281 1 91.44 86 TYR A C 1
ATOM 689 O O . TYR A 1 86 ? -31.156 46 24.828 1 91.44 86 TYR A O 1
ATOM 697 N N . ASN A 1 87 ? -29.188 45.344 24.125 1 88.06 87 ASN A N 1
ATOM 698 C CA . ASN A 1 87 ? -28.5 46.531 24.609 1 88.06 87 ASN A CA 1
ATOM 699 C C . ASN A 1 87 ? -28.938 47.812 23.875 1 88.06 87 ASN A C 1
ATOM 701 O O . ASN A 1 87 ? -29.031 48.875 24.469 1 88.06 87 ASN A O 1
ATOM 705 N N . GLU A 1 88 ? -29.234 47.625 22.641 1 87.69 88 GLU A N 1
ATOM 706 C CA . GLU A 1 88 ? -29.688 48.781 21.859 1 87.69 88 GLU A CA 1
ATOM 707 C C . GLU A 1 88 ? -31.094 49.188 22.25 1 87.69 88 GLU A C 1
ATOM 709 O O . GLU A 1 88 ? -31.391 50.375 22.406 1 87.69 88 GLU A O 1
ATOM 714 N N . ILE A 1 89 ? -31.922 48.312 22.375 1 89.44 89 ILE A N 1
ATOM 715 C CA . ILE A 1 89 ? -33.344 48.594 22.609 1 89.44 89 ILE A CA 1
ATOM 716 C C . ILE A 1 89 ? -33.531 49.094 24.031 1 89.44 89 ILE A C 1
ATOM 718 O O . ILE A 1 89 ? -34.25 50.062 24.266 1 89.44 89 ILE A O 1
ATOM 722 N N . LEU A 1 90 ? -32.875 48.531 24.969 1 87.12 90 LEU A N 1
ATOM 723 C CA . LEU A 1 90 ? -33.125 48.844 26.375 1 87.12 90 LEU A CA 1
ATOM 724 C C . LEU A 1 90 ? -32.25 50.031 26.828 1 87.12 90 LEU A C 1
ATOM 726 O O . LEU A 1 90 ? -32.688 50.812 27.656 1 87.12 90 LEU A O 1
ATOM 730 N N . TYR A 1 91 ? -31.031 50.062 26.328 1 84.44 91 TYR A N 1
ATOM 731 C CA . TYR A 1 91 ? -30.125 51.062 26.875 1 84.44 91 TYR A CA 1
ATOM 732 C C . TYR A 1 91 ? -29.719 52.062 25.797 1 84.44 91 TYR A C 1
ATOM 734 O O . TYR A 1 91 ? -29.031 53.031 26.094 1 84.44 91 TYR A O 1
ATOM 742 N N . GLY A 1 92 ? -30.016 51.906 24.578 1 83.06 92 GLY A N 1
ATOM 743 C CA . GLY A 1 92 ? -29.703 52.844 23.5 1 83.06 92 GLY A CA 1
ATOM 744 C C . GLY A 1 92 ? -28.234 52.812 23.094 1 83.06 92 GLY A C 1
ATOM 745 O O . GLY A 1 92 ? -27.688 53.812 22.641 1 83.06 92 GLY A O 1
ATOM 746 N N . PHE A 1 93 ? -27.531 51.656 23.406 1 80.88 93 PHE A N 1
ATOM 747 C CA . PHE A 1 93 ? -26.141 51.531 23.016 1 80.88 93 PHE A CA 1
ATOM 748 C C . PHE A 1 93 ? -26 51.531 21.5 1 80.88 93 PHE A C 1
ATOM 750 O O . PHE A 1 93 ? -26.719 50.812 20.797 1 80.88 93 PHE A O 1
ATOM 757 N N . PRO A 1 94 ? -25.094 52.406 20.969 1 79.88 94 PRO A N 1
ATOM 758 C CA . PRO A 1 94 ? -24.953 52.469 19.516 1 79.88 94 PRO A CA 1
ATOM 759 C C . PRO A 1 94 ? -24.453 51.125 18.922 1 79.88 94 PRO A C 1
ATOM 761 O O . PRO A 1 94 ? -23.516 50.531 19.422 1 79.88 94 PRO A O 1
ATOM 764 N N . PHE A 1 95 ? -25.016 50.844 17.844 1 76.5 95 PHE A N 1
ATOM 765 C CA . PHE A 1 95 ? -24.734 49.562 17.172 1 76.5 95 PHE A CA 1
ATOM 766 C C . PHE A 1 95 ? -23.297 49.531 16.672 1 76.5 95 PHE A C 1
ATOM 768 O O . PHE A 1 95 ? -22.609 48.531 16.812 1 76.5 95 PHE A O 1
ATOM 775 N N . LEU A 1 96 ? -22.812 50.531 16.156 1 70.5 96 LEU A N 1
ATOM 776 C CA . LEU A 1 96 ? -21.531 50.562 15.461 1 70.5 96 LEU A CA 1
ATOM 777 C C . LEU A 1 96 ? -20.375 50.625 16.453 1 70.5 96 LEU A C 1
ATOM 779 O O . LEU A 1 96 ? -19.234 50.25 16.125 1 70.5 96 LEU A O 1
ATOM 783 N N . GLU A 1 97 ? -20.609 50.969 17.656 1 72.81 97 GLU A N 1
ATOM 784 C CA . GLU A 1 97 ? -19.516 51.094 18.609 1 72.81 97 GLU A CA 1
ATOM 785 C C . GLU A 1 97 ? -19.531 49.938 19.609 1 72.81 97 GLU A C 1
ATOM 787 O O . GLU A 1 97 ? -18.75 48.969 19.484 1 72.81 97 GLU A O 1
ATOM 792 N N . SER A 1 98 ? -20.625 49.906 20.391 1 74.62 98 SER A N 1
ATOM 793 C CA . SER A 1 98 ? -20.719 48.875 21.422 1 74.62 98 SER A CA 1
ATOM 794 C C . SER A 1 98 ? -21.203 47.531 20.828 1 74.62 98 SER A C 1
ATOM 796 O O . SER A 1 98 ? -20.734 46.469 21.219 1 74.62 98 SER A O 1
ATOM 798 N N . GLY A 1 99 ? -22 47.656 19.844 1 79.5 99 GLY A N 1
ATOM 799 C CA . GLY A 1 99 ? -22.578 46.469 19.25 1 79.5 99 GLY A CA 1
ATOM 800 C C . GLY A 1 99 ? -21.562 45.625 18.5 1 79.5 99 GLY A C 1
ATOM 801 O O . GLY A 1 99 ? -21.562 44.375 18.609 1 79.5 99 GLY A O 1
ATOM 802 N N . LEU A 1 100 ? -20.656 46.188 17.797 1 79 100 LEU A N 1
ATOM 803 C CA . LEU A 1 100 ? -19.656 45.5 17.016 1 79 100 LEU A CA 1
ATOM 804 C C . LEU A 1 100 ? -18.672 44.75 17.938 1 79 100 LEU A C 1
ATOM 806 O O . LEU A 1 100 ? -18.172 43.688 17.594 1 79 100 LEU A O 1
ATOM 810 N N . LYS A 1 101 ? -18.453 45.281 19.047 1 80 101 LYS A N 1
ATOM 811 C CA . LYS A 1 101 ? -17.547 44.656 20 1 80 101 LYS A CA 1
ATOM 812 C C . LYS A 1 101 ? -18.141 43.344 20.547 1 80 101 LYS A C 1
ATOM 814 O O . LYS A 1 101 ? -17.438 42.344 20.672 1 80 101 LYS A O 1
ATOM 819 N N . ILE A 1 102 ? -19.406 43.469 20.812 1 84.25 102 ILE A N 1
ATOM 820 C CA . ILE A 1 102 ? -20.094 42.281 21.297 1 84.25 102 ILE A CA 1
ATOM 821 C C . ILE A 1 102 ? -20.156 41.219 20.203 1 84.25 102 ILE A C 1
ATOM 823 O O . ILE A 1 102 ? -19.938 40.031 20.453 1 84.25 102 ILE A O 1
ATOM 827 N N . LEU A 1 103 ? -20.438 41.719 19.047 1 86.81 103 LEU A N 1
ATOM 828 C CA . LEU A 1 103 ? -20.547 40.812 17.922 1 86.81 103 LEU A CA 1
ATOM 829 C C . LEU A 1 103 ? -19.219 40.094 17.656 1 86.81 103 LEU A C 1
ATOM 831 O O . LEU A 1 103 ? -19.172 38.875 17.5 1 86.81 103 LEU A O 1
ATOM 835 N N . PHE A 1 104 ? -18.172 40.812 17.656 1 83.81 104 PHE A N 1
ATOM 836 C CA . PHE A 1 104 ? -16.859 40.25 17.359 1 83.81 104 PHE A CA 1
ATOM 837 C C . PHE A 1 104 ? -16.359 39.406 18.516 1 83.81 104 PHE A C 1
ATOM 839 O O . PHE A 1 104 ? -15.695 38.406 18.297 1 83.81 104 PHE A O 1
ATOM 846 N N . GLY A 1 105 ? -16.656 39.875 19.688 1 84.25 105 GLY A N 1
ATOM 847 C CA . GLY A 1 105 ? -16.234 39.094 20.844 1 84.25 105 GLY A CA 1
ATOM 848 C C . GLY A 1 105 ? -16.891 37.75 20.938 1 84.25 105 GLY A C 1
ATOM 849 O O . GLY A 1 105 ? -16.219 36.719 21.031 1 84.25 105 GLY A O 1
ATOM 850 N N . LEU A 1 106 ? -18.156 37.781 20.797 1 89.88 106 LEU A N 1
ATOM 851 C CA . LEU A 1 106 ? -18.906 36.531 20.938 1 89.88 106 LEU A CA 1
ATOM 852 C C . LEU A 1 106 ? -18.672 35.625 19.719 1 89.88 106 LEU A C 1
ATOM 854 O O . LEU A 1 106 ? -18.516 34.406 19.875 1 89.88 106 LEU A O 1
ATOM 858 N N . THR A 1 107 ? -18.625 36.25 18.594 1 90.06 107 THR A N 1
ATOM 859 C CA . THR A 1 107 ? -18.391 35.438 17.391 1 90.06 107 THR A CA 1
ATOM 860 C C . THR A 1 107 ? -16.953 34.938 17.344 1 90.06 107 THR A C 1
ATOM 862 O O . THR A 1 107 ? -16.703 33.812 16.875 1 90.06 107 THR A O 1
ATOM 865 N N . GLY A 1 108 ? -16.047 35.719 17.797 1 88.81 108 GLY A N 1
ATOM 866 C CA . GLY A 1 108 ? -14.664 35.281 17.891 1 88.81 108 GLY A CA 1
ATOM 867 C C . GLY A 1 108 ? -14.477 34.094 18.812 1 88.81 108 GLY A C 1
ATOM 868 O O . GLY A 1 108 ? -13.844 33.094 18.438 1 88.81 108 GLY A O 1
ATOM 869 N N . LEU A 1 109 ? -15.062 34.188 19.984 1 90.38 109 LEU A N 1
ATOM 870 C CA . LEU A 1 109 ? -15.008 33.062 20.906 1 90.38 109 LEU A CA 1
ATOM 871 C C . LEU A 1 109 ? -15.773 31.859 20.359 1 90.38 109 LEU A C 1
ATOM 873 O O . LEU A 1 109 ? -15.398 30.719 20.609 1 90.38 109 LEU A O 1
ATOM 877 N N . GLY A 1 110 ? -16.828 32.25 19.656 1 93.12 110 GLY A N 1
ATOM 878 C CA . GLY A 1 110 ? -17.578 31.203 18.984 1 93.12 110 GLY A CA 1
ATOM 879 C C . GLY A 1 110 ? -16.766 30.422 17.969 1 93.12 110 GLY A C 1
ATOM 880 O O . GLY A 1 110 ? -16.938 29.203 17.828 1 93.12 110 GLY A O 1
ATOM 881 N N . PHE A 1 111 ? -15.883 31.062 17.281 1 92.81 111 PHE A N 1
ATOM 882 C CA . PHE A 1 111 ? -15.016 30.406 16.312 1 92.81 111 PHE A CA 1
ATOM 883 C C . PHE A 1 111 ? -14.102 29.391 16.984 1 92.81 111 PHE A C 1
ATOM 885 O O . PHE A 1 111 ? -13.938 28.266 16.5 1 92.81 111 PHE A O 1
ATOM 892 N N . PHE A 1 112 ? -13.531 29.75 18.094 1 92.44 112 PHE A N 1
ATOM 893 C CA . PHE A 1 112 ? -12.641 28.844 18.812 1 92.44 112 PHE A CA 1
ATOM 894 C C . PHE A 1 112 ? -13.422 27.672 19.406 1 92.44 112 PHE A C 1
ATOM 896 O O . PHE A 1 112 ? -12.969 26.531 19.328 1 92.44 112 PHE A O 1
ATOM 903 N N . ALA A 1 113 ? -14.594 28.031 19.891 1 94.38 113 ALA A N 1
ATOM 904 C CA . ALA A 1 113 ? -15.43 26.969 20.422 1 94.38 113 ALA A CA 1
ATOM 905 C C . ALA A 1 113 ? -15.859 25.984 19.328 1 94.38 113 ALA A C 1
ATOM 907 O O . ALA A 1 113 ? -15.75 24.781 19.5 1 94.38 113 ALA A O 1
ATOM 908 N N . ALA A 1 114 ? -16.312 26.562 18.234 1 95.75 114 ALA A N 1
ATOM 909 C CA . ALA A 1 114 ? -16.781 25.75 17.109 1 95.75 114 ALA A CA 1
ATOM 910 C C . ALA A 1 114 ? -15.656 24.859 16.594 1 95.75 114 ALA A C 1
ATOM 912 O O . ALA A 1 114 ? -15.875 23.688 16.297 1 95.75 114 ALA A O 1
ATOM 913 N N . SER A 1 115 ? -14.453 25.375 16.516 1 94.62 115 SER A N 1
ATOM 914 C CA . SER A 1 115 ? -13.312 24.625 16.016 1 94.62 115 SER A CA 1
ATOM 915 C C . SER A 1 115 ? -12.961 23.469 16.938 1 94.62 115 SER A C 1
ATOM 917 O O . SER A 1 115 ? -12.734 22.344 16.484 1 94.62 115 SER A O 1
ATOM 919 N N . ASP A 1 116 ? -12.992 23.734 18.188 1 95.38 116 ASP A N 1
ATOM 920 C CA . ASP A 1 116 ? -12.633 22.703 19.172 1 95.38 116 ASP A CA 1
ATOM 921 C C . ASP A 1 116 ? -13.695 21.609 19.219 1 95.38 116 ASP A C 1
ATOM 923 O O . ASP A 1 116 ? -13.375 20.422 19.281 1 95.38 116 ASP A O 1
ATOM 927 N N . ILE A 1 117 ? -14.898 22.031 19.203 1 96.25 117 ILE A N 1
ATOM 928 C CA . ILE A 1 117 ? -15.992 21.062 19.281 1 96.25 117 ILE A CA 1
ATOM 929 C C . ILE A 1 117 ? -16.031 20.219 18 1 96.25 117 ILE A C 1
ATOM 931 O O . ILE A 1 117 ? -16.328 19.031 18.047 1 96.25 117 ILE A O 1
ATOM 935 N N . ALA A 1 118 ? -15.758 20.844 16.922 1 95.62 118 ALA A N 1
ATOM 936 C CA . ALA A 1 118 ? -15.664 20.125 15.656 1 95.62 118 ALA A CA 1
ATOM 937 C C . ALA A 1 118 ? -14.555 19.078 15.703 1 95.62 118 ALA A C 1
ATOM 939 O O . ALA A 1 118 ? -14.727 17.953 15.203 1 95.62 118 ALA A O 1
ATOM 940 N N . LEU A 1 119 ? -13.453 19.438 16.297 1 95.38 119 LEU A N 1
ATOM 941 C CA . LEU A 1 119 ? -12.336 18.5 16.422 1 95.38 119 LEU A CA 1
ATOM 942 C C . LEU A 1 119 ? -12.695 17.344 17.359 1 95.38 119 LEU A C 1
ATOM 944 O O . LEU A 1 119 ? -12.25 16.219 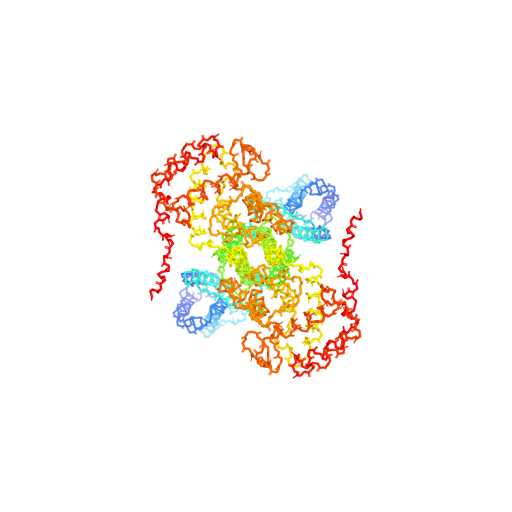17.156 1 95.38 119 LEU A O 1
ATOM 948 N N . GLU A 1 120 ? -13.422 17.703 18.344 1 96.25 120 GLU A N 1
ATOM 949 C CA . GLU A 1 120 ? -13.906 16.641 19.234 1 96.25 120 GLU A CA 1
ATOM 950 C C . GLU A 1 120 ? -14.828 15.68 18.484 1 96.25 120 GLU A C 1
ATOM 952 O O . GLU A 1 120 ? -14.75 14.469 18.688 1 96.25 120 GLU A O 1
ATOM 957 N N . GLU A 1 121 ? -15.68 16.25 17.688 1 95.75 121 GLU A N 1
ATOM 958 C CA . GLU A 1 121 ? -16.562 15.422 16.875 1 95.75 121 GLU A CA 1
ATOM 959 C C . GLU A 1 121 ? -15.773 14.492 15.969 1 95.75 121 GLU A C 1
ATOM 961 O O . GLU A 1 121 ? -16.156 13.336 15.781 1 95.75 121 GLU A O 1
ATOM 966 N N . GLU A 1 122 ? -14.781 14.984 15.414 1 94.69 122 GLU A N 1
ATOM 967 C CA . GLU A 1 122 ? -13.898 14.188 14.562 1 94.69 122 GLU A CA 1
ATOM 968 C C . GLU A 1 122 ? -13.344 12.984 15.328 1 94.69 122 GLU A C 1
ATOM 970 O O . GLU A 1 122 ? -13.258 11.883 14.781 1 94.69 122 GLU A O 1
ATOM 975 N N . ARG A 1 123 ? -12.961 13.195 16.516 1 95 123 ARG A N 1
ATOM 976 C CA . ARG A 1 123 ? -12.414 12.125 17.344 1 95 123 ARG A CA 1
ATOM 977 C C . ARG A 1 123 ? -13.484 11.094 17.672 1 95 123 ARG A C 1
ATOM 979 O O . ARG A 1 123 ? -13.203 9.891 17.703 1 95 123 ARG A O 1
ATOM 986 N N . LEU A 1 124 ? -14.641 11.609 17.953 1 94.5 124 LEU A N 1
ATOM 987 C CA . LEU A 1 124 ? -15.742 10.711 18.266 1 94.5 124 LEU A CA 1
ATOM 988 C C . LEU A 1 124 ? -16.094 9.836 17.078 1 94.5 124 LEU A C 1
ATOM 990 O O . LEU A 1 124 ? -16.391 8.648 17.234 1 94.5 124 LEU A O 1
ATOM 994 N N . ILE A 1 125 ? -16.094 10.406 15.977 1 94.5 125 ILE A N 1
ATOM 995 C CA . ILE A 1 125 ? -16.375 9.672 14.75 1 94.5 125 ILE A CA 1
ATOM 996 C C . ILE A 1 125 ? -15.297 8.602 14.539 1 94.5 125 ILE A C 1
ATOM 998 O O . ILE A 1 125 ? -15.609 7.457 14.195 1 94.5 125 ILE A O 1
ATOM 1002 N N . ALA A 1 126 ? -14.062 8.984 14.742 1 94.25 126 ALA A N 1
ATOM 1003 C CA . ALA A 1 126 ? -12.961 8.031 14.609 1 94.25 126 ALA A CA 1
ATOM 1004 C C . ALA A 1 126 ? -13.133 6.863 15.57 1 94.25 126 ALA A C 1
ATOM 1006 O O . ALA A 1 126 ? -12.891 5.711 15.203 1 94.25 126 ALA A O 1
ATOM 1007 N N . ASP A 1 127 ? -13.555 7.18 16.766 1 94.88 127 ASP A N 1
ATOM 1008 C CA . ASP A 1 127 ? -13.789 6.141 17.766 1 94.88 127 ASP A CA 1
ATOM 1009 C C . ASP A 1 127 ? -14.906 5.199 17.312 1 94.88 127 ASP A C 1
ATOM 1011 O O . ASP A 1 127 ? -14.781 3.979 17.438 1 94.88 127 ASP A O 1
ATOM 1015 N N . LYS A 1 128 ? -15.898 5.766 16.812 1 94.5 128 LYS A N 1
ATOM 1016 C CA . LYS A 1 128 ? -17.047 4.984 16.359 1 94.5 128 LYS A CA 1
ATOM 1017 C C . LYS A 1 128 ? -16.656 4.07 15.203 1 94.5 128 LYS A C 1
ATOM 1019 O O . LYS A 1 128 ? -17.062 2.908 15.156 1 94.5 128 LYS A O 1
ATOM 1024 N N . ILE A 1 129 ? -15.883 4.543 14.336 1 94.06 129 ILE A N 1
ATOM 1025 C CA . ILE A 1 129 ? -15.445 3.809 13.148 1 94.06 129 ILE A CA 1
ATOM 1026 C C . ILE A 1 129 ? -14.57 2.631 13.57 1 94.06 129 ILE A C 1
ATOM 1028 O O . ILE A 1 129 ? -14.734 1.519 13.062 1 94.06 129 ILE A O 1
ATOM 1032 N N . GLU A 1 130 ? -13.734 2.857 14.461 1 91.88 130 GLU A N 1
ATOM 1033 C CA . GLU A 1 130 ? -12.828 1.812 14.922 1 91.88 130 GLU A CA 1
ATOM 1034 C C . GLU A 1 130 ? -13.57 0.745 15.719 1 91.88 130 GLU A C 1
ATOM 1036 O O . GLU A 1 130 ? -13.281 -0.446 15.602 1 91.88 130 GLU A O 1
ATOM 1041 N N . GLN A 1 131 ? -14.625 1.151 16.422 1 92.69 131 GLN A N 1
ATOM 1042 C CA . GLN A 1 131 ? -15.359 0.233 17.297 1 92.69 131 GLN A CA 1
ATOM 1043 C C . GLN A 1 131 ? -16.391 -0.571 16.484 1 92.69 131 GLN A C 1
ATOM 1045 O O . GLN A 1 131 ? -16.531 -1.777 16.703 1 92.69 131 GLN A O 1
ATOM 1050 N N . GLU A 1 132 ? -17.094 0.074 15.602 1 93.19 132 GLU A N 1
ATOM 1051 C CA . GLU A 1 132 ? -18.188 -0.559 14.875 1 93.19 132 GLU A CA 1
ATOM 1052 C C . GLU A 1 132 ? -17.719 -1.108 13.531 1 93.19 132 GLU A C 1
ATOM 1054 O O . GLU A 1 132 ? -18.484 -1.735 12.805 1 93.19 132 GLU A O 1
ATOM 1059 N N . HIS A 1 133 ? -16.5 -0.825 13.156 1 88.5 133 HIS A N 1
ATOM 1060 C CA . HIS A 1 133 ? -15.891 -1.307 11.922 1 88.5 133 HIS A CA 1
ATOM 1061 C C . HIS A 1 133 ? -16.672 -0.819 10.703 1 88.5 133 HIS A C 1
ATOM 1063 O O . HIS A 1 133 ? -16.969 -1.604 9.805 1 88.5 133 HIS A O 1
ATOM 1069 N N . ILE A 1 134 ? -17 0.429 10.75 1 90.5 134 ILE A N 1
ATOM 1070 C CA . ILE A 1 134 ? -17.641 1.081 9.617 1 90.5 134 ILE A CA 1
ATOM 1071 C C . ILE A 1 134 ? -16.625 1.968 8.891 1 90.5 134 ILE A C 1
ATOM 1073 O O . ILE A 1 134 ? -15.508 2.156 9.367 1 90.5 134 ILE A O 1
ATOM 1077 N N . THR A 1 135 ? -16.922 2.398 7.668 1 88.81 135 THR A N 1
ATOM 1078 C CA . THR A 1 135 ? -15.977 3.207 6.898 1 88.81 135 THR A CA 1
ATOM 1079 C C . THR A 1 135 ? -16.688 4.418 6.289 1 88.81 135 THR A C 1
ATOM 1081 O O . THR A 1 135 ? -17.891 4.383 6.051 1 88.81 135 THR A O 1
ATOM 1084 N N . ILE A 1 136 ? -15.953 5.43 6.234 1 90.94 136 ILE A N 1
ATOM 1085 C CA . ILE A 1 136 ? -16.391 6.617 5.504 1 90.94 136 ILE A CA 1
ATOM 1086 C C . ILE A 1 136 ? -15.922 6.535 4.055 1 90.94 136 ILE A C 1
ATOM 1088 O O . ILE A 1 136 ? -14.789 6.117 3.783 1 90.94 136 ILE A O 1
ATOM 1092 N N . ASP A 1 137 ? -16.812 6.852 3.148 1 91.06 137 ASP A N 1
ATOM 1093 C CA . ASP A 1 137 ? -16.422 6.984 1.746 1 91.06 137 ASP A CA 1
ATOM 1094 C C . ASP A 1 137 ? -16.078 8.43 1.406 1 91.06 137 ASP A C 1
ATOM 1096 O O . ASP A 1 137 ? -16.969 9.258 1.202 1 91.06 137 ASP A O 1
ATOM 1100 N N . PRO A 1 138 ? -14.781 8.695 1.329 1 91 138 PRO A N 1
ATOM 1101 C CA . PRO A 1 138 ? -14.383 10.086 1.101 1 91 138 PRO A CA 1
ATOM 1102 C C . PRO A 1 138 ? -14.891 10.633 -0.232 1 91 138 PRO A C 1
ATOM 1104 O O . PRO A 1 138 ? -14.953 9.898 -1.221 1 91 138 PRO A O 1
ATOM 1107 N N . ASP A 1 139 ? -15.188 11.836 -0.199 1 90.38 139 ASP A N 1
ATOM 1108 C CA . ASP A 1 139 ? -15.648 12.516 -1.411 1 90.38 139 ASP A CA 1
ATOM 1109 C C . ASP A 1 139 ? -14.484 12.742 -2.381 1 90.38 139 ASP A C 1
ATOM 1111 O O . ASP A 1 139 ? -13.328 12.812 -1.965 1 90.38 139 ASP A O 1
ATOM 1115 N N . GLU A 1 140 ? -14.82 12.867 -3.619 1 84.25 140 GLU A N 1
ATOM 1116 C CA . GLU A 1 140 ? -13.805 13.203 -4.613 1 84.25 140 GLU A CA 1
ATOM 1117 C C . GLU A 1 140 ? -13.297 14.625 -4.418 1 84.25 140 GLU A C 1
ATOM 1119 O O . GLU A 1 140 ? -12.094 14.883 -4.516 1 84.25 140 GLU A O 1
ATOM 1124 N N . ASN A 1 141 ? -14.32 15.375 -4.133 1 86.88 141 ASN A N 1
ATOM 1125 C CA . ASN A 1 141 ? -13.977 16.781 -3.889 1 86.88 141 ASN A CA 1
ATOM 1126 C C . ASN A 1 141 ? -14 17.109 -2.4 1 86.88 141 ASN A C 1
ATOM 1128 O O . ASN A 1 141 ? -14.828 17.906 -1.952 1 86.88 141 ASN A O 1
ATOM 1132 N N . TYR A 1 142 ? -13.023 16.609 -1.634 1 86.62 142 TYR A N 1
ATOM 1133 C CA . TYR A 1 142 ? -12.953 16.859 -0.2 1 86.62 142 TYR A CA 1
ATOM 1134 C C . TYR A 1 142 ? -12.242 18.188 0.085 1 86.62 142 TYR A C 1
ATOM 1136 O O . TYR A 1 142 ? -11.602 18.75 -0.801 1 86.62 142 TYR A O 1
ATOM 1144 N N . PHE A 1 143 ? -12.492 18.703 1.265 1 87.19 143 PHE A N 1
ATOM 1145 C CA . PHE A 1 143 ? -11.789 19.891 1.735 1 87.19 143 PHE A CA 1
ATOM 1146 C C . PHE A 1 143 ? -10.414 19.516 2.285 1 87.19 143 PHE A C 1
ATOM 1148 O O . PHE A 1 143 ? -10.312 18.891 3.346 1 87.19 143 PHE A O 1
ATOM 1155 N N . PRO A 1 144 ? -9.398 20 1.594 1 88.31 144 PRO A N 1
ATOM 1156 C CA . PRO A 1 144 ? -8.055 19.531 1.948 1 88.31 144 PRO A CA 1
ATOM 1157 C C . PRO A 1 144 ? -7.594 20.047 3.312 1 88.31 144 PRO A C 1
ATOM 1159 O O . PRO A 1 144 ? -8.008 21.125 3.738 1 88.31 144 PRO A O 1
ATOM 1162 N N . LEU A 1 145 ? -6.793 19.25 3.93 1 85.75 145 LEU A N 1
ATOM 1163 C CA . LEU A 1 145 ? -6.23 19.578 5.23 1 85.75 145 LEU A CA 1
ATOM 1164 C C . LEU A 1 145 ? -5.469 20.906 5.172 1 85.75 145 LEU A C 1
ATOM 1166 O O . LEU A 1 145 ? -5.562 21.719 6.086 1 85.75 145 LEU A O 1
ATOM 1170 N N . THR A 1 146 ? -4.695 21.141 4.125 1 83.12 146 THR A N 1
ATOM 1171 C CA . THR A 1 146 ? -3.887 22.344 3.98 1 83.12 146 THR A CA 1
ATOM 1172 C C . THR A 1 146 ? -4.77 23.578 3.957 1 83.12 146 THR A C 1
ATOM 1174 O O . THR A 1 146 ? -4.43 24.609 4.566 1 83.12 146 THR A O 1
ATOM 1177 N N . ARG A 1 147 ? -5.898 23.438 3.369 1 85.06 147 ARG A N 1
ATOM 1178 C CA . ARG A 1 147 ? -6.824 24.562 3.322 1 85.06 147 ARG A CA 1
ATOM 1179 C C . ARG A 1 147 ? -7.449 24.812 4.691 1 85.06 147 ARG A C 1
ATOM 1181 O O . ARG A 1 147 ? -7.672 25.969 5.07 1 85.06 147 ARG A O 1
ATOM 1188 N N . LYS A 1 148 ? -7.68 23.797 5.383 1 84 148 LYS A N 1
ATOM 1189 C CA . LYS A 1 148 ? -8.227 23.922 6.73 1 84 148 LYS A CA 1
ATOM 1190 C C . LYS A 1 148 ? -7.25 24.656 7.652 1 84 148 LYS A C 1
ATOM 1192 O O . LYS A 1 148 ? -7.645 25.531 8.414 1 84 148 LYS A O 1
ATOM 1197 N N . VAL A 1 149 ? -6.016 24.281 7.496 1 81.62 149 VAL A N 1
ATOM 1198 C CA . VAL A 1 149 ? -4.992 24.844 8.359 1 81.62 149 VAL A CA 1
ATOM 1199 C C . VAL A 1 149 ? -4.785 26.328 8.016 1 81.62 149 VAL A C 1
ATOM 1201 O O . VAL A 1 149 ? -4.73 27.172 8.906 1 81.62 149 VAL A O 1
ATOM 1204 N N . VAL A 1 150 ? -4.809 26.594 6.762 1 82.56 150 VAL A N 1
ATOM 1205 C CA . VAL A 1 150 ? -4.598 27.969 6.32 1 82.56 150 VAL A CA 1
ATOM 1206 C C . VAL A 1 150 ? -5.793 28.828 6.73 1 82.56 150 VAL A C 1
ATOM 1208 O O . VAL A 1 150 ? -5.621 29.938 7.223 1 82.56 150 VAL A O 1
ATOM 1211 N N . LEU A 1 151 ? -6.926 28.297 6.582 1 82 151 LEU A N 1
ATOM 1212 C CA . LEU A 1 151 ? -8.133 29.047 6.93 1 82 151 LEU A CA 1
ATOM 1213 C C . LEU A 1 151 ? -8.203 29.281 8.43 1 82 151 LEU A C 1
ATOM 1215 O O . LEU A 1 151 ? -8.477 30.406 8.867 1 82 151 LEU A O 1
ATOM 1219 N N . PHE A 1 152 ? -7.922 28.297 9.172 1 83.38 152 PHE A N 1
ATOM 1220 C CA . PHE A 1 152 ? -7.953 28.438 10.625 1 83.38 152 PHE A CA 1
ATOM 1221 C C . PHE A 1 152 ? -6.938 29.469 11.094 1 83.38 152 PHE A C 1
ATOM 1223 O O . PHE A 1 152 ? -7.25 30.328 11.922 1 83.38 152 PHE A O 1
ATOM 1230 N N . ALA A 1 153 ? -5.781 29.344 10.523 1 78.56 153 ALA A N 1
ATOM 1231 C CA . ALA A 1 153 ? -4.723 30.266 10.922 1 78.56 153 ALA A CA 1
ATOM 1232 C C . ALA A 1 153 ? -5.066 31.688 10.523 1 78.56 153 ALA A C 1
ATOM 1234 O O . ALA A 1 153 ? -4.895 32.625 11.312 1 78.56 153 ALA A O 1
ATOM 1235 N N . SER A 1 154 ? -5.645 31.828 9.344 1 77.06 154 SER A N 1
ATOM 1236 C CA . SER A 1 154 ? -5.98 33.156 8.844 1 77.06 154 SER A CA 1
ATOM 1237 C C . SER A 1 154 ? -7.094 33.812 9.664 1 77.06 154 SER A C 1
ATOM 1239 O O . SER A 1 154 ? -7.012 34.969 10.031 1 77.06 154 SER A O 1
ATOM 1241 N N . VAL A 1 155 ? -8.031 33.062 10.031 1 80.62 155 VAL A N 1
ATOM 1242 C CA . VAL A 1 155 ? -9.156 33.562 10.805 1 80.62 155 VAL A CA 1
ATOM 1243 C C . VAL A 1 155 ? -8.703 33.875 12.227 1 80.62 155 VAL A C 1
ATOM 1245 O O . VAL A 1 155 ? -9.07 34.938 12.781 1 80.62 155 VAL A O 1
ATOM 1248 N N . SER A 1 156 ? -7.891 33.031 12.766 1 80 156 SER A N 1
ATOM 1249 C CA . SER A 1 156 ? -7.395 33.25 14.117 1 80 156 SER A CA 1
ATOM 1250 C C . SER A 1 156 ? -6.582 34.531 14.203 1 80 156 SER A C 1
ATOM 1252 O O . SER A 1 156 ? -6.754 35.344 15.141 1 80 156 SER A O 1
ATOM 1254 N N . ILE A 1 157 ? -5.82 34.719 13.203 1 76.19 157 ILE A N 1
ATOM 1255 C CA . ILE A 1 157 ? -4.988 35.906 13.164 1 76.19 157 ILE A CA 1
ATOM 1256 C C . ILE A 1 157 ? -5.871 37.156 12.969 1 76.19 157 ILE A C 1
ATOM 1258 O O . ILE A 1 157 ? -5.664 38.156 13.617 1 76.19 157 ILE A O 1
ATOM 1262 N N . SER A 1 158 ? -6.891 37.062 12.141 1 75.94 158 SER A N 1
ATOM 1263 C CA . SER A 1 158 ? -7.797 38.156 11.875 1 75.94 158 SER A CA 1
ATOM 1264 C C . SER A 1 158 ? -8.586 38.531 13.125 1 75.94 158 SER A C 1
ATOM 1266 O O . SER A 1 158 ? -8.781 39.719 13.414 1 75.94 158 SER A O 1
ATOM 1268 N N . VAL A 1 159 ? -8.969 37.562 13.883 1 78.31 159 VAL A N 1
ATOM 1269 C CA . VAL A 1 159 ? -9.711 37.812 15.117 1 78.31 159 VAL A CA 1
ATOM 1270 C C . VAL A 1 159 ? -8.812 38.531 16.125 1 78.31 159 VAL A C 1
ATOM 1272 O O . VAL A 1 159 ? -9.242 39.5 16.766 1 78.31 159 VAL A O 1
ATOM 1275 N N . LEU A 1 160 ? -7.609 38.125 16.219 1 75.25 160 LEU A N 1
ATOM 1276 C CA . LEU A 1 160 ? -6.668 38.719 17.156 1 75.25 160 LEU A CA 1
ATOM 1277 C C . LEU A 1 160 ? -6.402 40.188 16.781 1 75.25 160 LEU A C 1
ATOM 1279 O O . LEU A 1 160 ? -6.441 41.062 17.656 1 75.25 160 LEU A O 1
ATOM 1283 N N . VAL A 1 161 ? -6.262 40.406 15.539 1 73.69 161 VAL A N 1
ATOM 1284 C CA . VAL A 1 161 ? -5.969 41.75 15.055 1 73.69 161 VAL A CA 1
ATOM 1285 C C . VAL A 1 161 ? -7.172 42.656 15.289 1 73.69 161 VAL A C 1
ATOM 1287 O O . VAL A 1 161 ? -7.02 43.812 15.75 1 73.69 161 VAL A O 1
ATOM 1290 N N . LEU A 1 162 ? -8.25 42.156 15 1 75.31 162 LEU A N 1
ATOM 1291 C CA . LEU A 1 162 ? -9.461 42.938 15.125 1 75.31 162 LEU A CA 1
ATOM 1292 C C . LEU A 1 162 ? -9.742 43.281 16.578 1 75.31 162 LEU A C 1
ATOM 1294 O O . LEU A 1 162 ? -10.094 44.438 16.906 1 75.31 162 LEU A O 1
ATOM 1298 N N . VAL A 1 163 ? -9.539 42.375 17.469 1 77.19 163 VAL A N 1
ATOM 1299 C CA . VAL A 1 163 ? -9.773 42.594 18.891 1 77.19 163 VAL A CA 1
ATOM 1300 C C . VAL A 1 163 ? -8.773 43.625 19.422 1 77.19 163 VAL A C 1
ATOM 1302 O O . VAL A 1 163 ? -9.148 44.531 20.172 1 77.19 163 VAL A O 1
ATOM 1305 N N . PHE A 1 164 ? -7.602 43.562 19 1 73.12 164 PHE A N 1
ATOM 1306 C CA . PHE A 1 164 ? -6.574 44.469 19.453 1 73.12 164 PHE A CA 1
ATOM 1307 C C . PHE A 1 164 ? -6.848 45.875 18.938 1 73.12 164 PHE A C 1
ATOM 1309 O O . PHE A 1 164 ? -6.668 46.875 19.672 1 73.12 164 PHE A O 1
ATOM 1316 N N . MET A 1 165 ? -7.297 45.938 17.766 1 71.12 165 MET A N 1
ATOM 1317 C CA . MET A 1 165 ? -7.621 47.219 17.188 1 71.12 165 MET A CA 1
ATOM 1318 C C . MET A 1 165 ? -8.773 47.875 17.938 1 71.12 165 MET A C 1
ATOM 1320 O O . MET A 1 165 ? -8.734 49.094 18.219 1 71.12 165 MET A O 1
ATOM 1324 N N . LEU A 1 166 ? -9.719 47.094 18.266 1 74 166 LEU A N 1
ATOM 1325 C CA . LEU A 1 166 ? -10.875 47.625 18.984 1 74 166 LEU A CA 1
ATOM 1326 C C . LEU A 1 166 ? -10.477 48.094 20.391 1 74 166 LEU A C 1
ATOM 1328 O O . LEU A 1 166 ? -10.977 49.094 20.891 1 74 166 LEU A O 1
ATOM 1332 N N . LEU A 1 167 ? -9.539 47.375 20.969 1 75.5 167 LEU A N 1
ATOM 1333 C CA . LEU A 1 167 ? -9.078 47.719 22.297 1 75.5 167 LEU A CA 1
ATOM 1334 C C . LEU A 1 167 ? -8.305 49.031 22.281 1 75.5 167 LEU A C 1
ATOM 1336 O O . LEU A 1 167 ? -8.492 49.875 23.156 1 75.5 167 LEU A O 1
ATOM 1340 N N . VAL A 1 168 ? -7.562 49.156 21.328 1 70.62 168 VAL A N 1
ATOM 1341 C CA . VAL A 1 168 ? -6.73 50.375 21.234 1 70.62 168 VAL A CA 1
ATOM 1342 C C . VAL A 1 168 ? -7.613 51.594 21 1 70.62 168 VAL A C 1
ATOM 1344 O O . VAL A 1 168 ? -7.414 52.625 21.641 1 70.62 168 VAL A O 1
ATOM 1347 N N . VAL A 1 169 ? -8.594 51.406 20.156 1 70.44 169 VAL A N 1
ATOM 1348 C CA . VAL A 1 169 ? -9.477 52.5 19.859 1 70.44 169 VAL A CA 1
ATOM 1349 C C . VAL A 1 169 ? -10.266 52.906 21.109 1 70.44 169 VAL A C 1
ATOM 1351 O O . VAL A 1 169 ? -10.383 54.094 21.438 1 70.44 169 VAL A O 1
ATOM 1354 N N . LYS A 1 170 ? -10.742 51.969 21.828 1 74 170 LYS A N 1
ATOM 1355 C CA . LYS A 1 170 ? -11.531 52.219 23.031 1 74 170 LYS A CA 1
ATOM 1356 C C . LYS A 1 170 ? -10.68 52.875 24.109 1 74 170 LYS A C 1
ATOM 1358 O O . LYS A 1 170 ? -11.117 53.844 24.766 1 74 170 LYS A O 1
ATOM 1363 N N . ASP A 1 171 ? -9.562 52.344 24.344 1 72.5 171 ASP A N 1
ATOM 1364 C CA . ASP A 1 171 ? -8.703 52.844 25.406 1 72.5 171 ASP A CA 1
ATOM 1365 C C . ASP A 1 171 ? -8.227 54.281 25.109 1 72.5 171 ASP A C 1
ATOM 1367 O O . ASP A 1 171 ? -8.102 55.094 26 1 72.5 171 ASP A O 1
ATOM 1371 N N . LEU A 1 172 ? -8.102 54.5 23.875 1 67.69 172 LEU A N 1
ATOM 1372 C CA . LEU A 1 172 ? -7.691 55.844 23.484 1 67.69 172 LEU A CA 1
ATOM 1373 C C . LEU A 1 172 ? -8.812 56.844 23.734 1 67.69 172 LEU A C 1
ATOM 1375 O O . LEU A 1 172 ? -8.57 57.938 24.219 1 67.69 172 LEU A O 1
ATOM 1379 N N . ASP A 1 173 ? -9.969 56.469 23.391 1 70.31 173 ASP A N 1
ATOM 1380 C CA . ASP A 1 173 ? -11.133 57.312 23.641 1 70.31 173 ASP A CA 1
ATOM 1381 C C . ASP A 1 173 ? -11.328 57.562 25.141 1 70.31 173 ASP A C 1
ATOM 1383 O O . ASP A 1 173 ? -11.672 58.656 25.547 1 70.31 173 ASP A O 1
ATOM 1387 N N . TRP A 1 174 ? -11.125 56.562 25.906 1 71.44 174 TRP A N 1
ATOM 1388 C CA . TRP A 1 174 ? -11.258 56.625 27.359 1 71.44 174 TRP A CA 1
ATOM 1389 C C . TRP A 1 174 ? -10.227 57.594 27.953 1 71.44 174 TRP A C 1
ATOM 1391 O O . TRP A 1 174 ? -10.539 58.406 28.828 1 71.44 174 TRP A O 1
ATOM 1401 N N . ILE A 1 175 ? -9.07 57.625 27.484 1 68.25 175 ILE A N 1
ATOM 1402 C CA . ILE A 1 175 ? -8.008 58.469 27.984 1 68.25 175 ILE A CA 1
ATOM 1403 C C . ILE A 1 175 ? -8.344 59.938 27.688 1 68.25 175 ILE A C 1
ATOM 1405 O O . ILE A 1 175 ? -8.117 60.812 28.516 1 68.25 175 ILE A O 1
ATOM 1409 N N . ILE A 1 176 ? -8.969 60.156 26.625 1 67.38 176 ILE A N 1
ATOM 1410 C CA . ILE A 1 176 ? -9.305 61.5 26.203 1 67.38 176 ILE A CA 1
ATOM 1411 C C . ILE A 1 176 ? -10.445 62.062 27.062 1 67.38 176 ILE A C 1
ATOM 1413 O O . ILE A 1 176 ? -10.438 63.219 27.438 1 67.38 176 ILE A O 1
ATOM 1417 N N . ARG A 1 177 ? -11.266 61.25 27.375 1 68.38 177 ARG A N 1
ATOM 1418 C CA . ARG A 1 177 ? -12.438 61.688 28.125 1 68.38 177 ARG A CA 1
ATOM 1419 C C . ARG A 1 177 ? -12.086 61.938 29.594 1 68.38 177 ARG A C 1
ATOM 1421 O O . ARG A 1 177 ? -12.578 62.906 30.203 1 68.38 177 ARG A O 1
ATOM 1428 N N . VAL A 1 178 ? -11.359 60.938 30.172 1 65 178 VAL A N 1
ATOM 1429 C CA . VAL A 1 178 ? -11.055 61.062 31.594 1 65 178 VAL A CA 1
ATOM 1430 C C . VAL A 1 178 ? -10.094 62.219 31.812 1 65 178 VAL A C 1
ATOM 1432 O O . VAL A 1 178 ? -10.125 62.875 32.844 1 65 178 VAL A O 1
ATOM 1435 N N . GLY A 1 179 ? -9.602 62.719 30.75 1 55.34 179 GLY A N 1
ATOM 1436 C CA . GLY A 1 179 ? -8.789 63.938 30.875 1 55.34 179 GLY A CA 1
ATOM 1437 C C . GLY A 1 179 ? -7.738 63.812 31.953 1 55.34 179 GLY A C 1
ATOM 1438 O O . GLY A 1 179 ? -7.16 62.75 32.188 1 55.34 179 GLY A O 1
ATOM 1439 N N . ALA A 1 180 ? -7.438 64.875 32.906 1 58 180 ALA A N 1
ATOM 1440 C CA . ALA A 1 180 ? -6.465 65.188 33.969 1 58 180 ALA A CA 1
ATOM 1441 C C . ALA A 1 180 ? -6.82 64.438 35.25 1 58 180 ALA A C 1
ATOM 1443 O O . ALA A 1 180 ? -6.051 64.438 36.219 1 58 180 ALA A O 1
ATOM 1444 N N . SER A 1 181 ? -7.973 63.75 35.344 1 61.75 181 SER A N 1
ATOM 1445 C CA . SER A 1 181 ? -8.383 63.219 36.656 1 61.75 181 SER A CA 1
ATOM 1446 C C . SER A 1 181 ? -7.668 61.906 36.969 1 61.75 181 SER A C 1
ATOM 1448 O O . SER A 1 181 ? -7.512 61.531 38.125 1 61.75 181 SER A O 1
ATOM 1450 N N . VAL A 1 182 ? -7.215 61.125 36.062 1 64.69 182 VAL A N 1
ATOM 1451 C CA . VAL A 1 182 ? -6.512 59.875 36.312 1 64.69 182 VAL A CA 1
ATOM 1452 C C . VAL A 1 182 ? -5.031 60.031 35.969 1 64.69 182 VAL A C 1
ATOM 1454 O O . VAL A 1 182 ? -4.676 60.688 34.969 1 64.69 182 VAL A O 1
ATOM 1457 N N . THR A 1 183 ? -4.273 59.625 36.969 1 66.06 183 THR A N 1
ATOM 1458 C CA . THR A 1 183 ? -2.838 59.688 36.719 1 66.06 183 THR A CA 1
ATOM 1459 C C . THR A 1 183 ? -2.457 58.812 35.531 1 66.06 183 THR A C 1
ATOM 1461 O O . THR A 1 183 ? -3.129 57.844 35.219 1 66.06 183 THR A O 1
ATOM 1464 N N . LEU A 1 184 ? -1.788 59.312 34.781 1 64.31 184 LEU A N 1
ATOM 1465 C CA . LEU A 1 184 ? -1.283 58.625 33.594 1 64.31 184 LEU A CA 1
ATOM 1466 C C . LEU A 1 184 ? -0.857 57.219 33.938 1 64.31 184 LEU A C 1
ATOM 1468 O O . LEU A 1 184 ? -1.069 56.281 33.156 1 64.31 184 LEU A O 1
ATOM 1472 N N . ARG A 1 185 ? -0.393 57.031 35.094 1 66.62 185 ARG A N 1
ATOM 1473 C CA . ARG A 1 185 ? 0.064 55.719 35.531 1 66.62 185 ARG A CA 1
ATOM 1474 C C . ARG A 1 185 ? -1.109 54.75 35.719 1 66.62 185 ARG A C 1
ATOM 1476 O O . ARG A 1 185 ? -1.03 53.594 35.312 1 66.62 185 ARG A O 1
ATOM 1483 N N . ASP A 1 186 ? -2.131 55.25 36.219 1 71 186 ASP A N 1
ATOM 1484 C CA . ASP A 1 186 ? -3.299 54.406 36.438 1 71 186 ASP A CA 1
ATOM 1485 C C . ASP A 1 186 ? -3.949 54 35.125 1 71 186 ASP A C 1
ATOM 1487 O O . ASP A 1 186 ? -4.426 52.875 34.969 1 71 186 ASP A O 1
ATOM 1491 N N . ALA A 1 187 ? -3.852 54.938 34.25 1 68.25 187 ALA A N 1
ATOM 1492 C CA . ALA A 1 187 ? -4.402 54.656 32.938 1 68.25 187 ALA A CA 1
ATOM 1493 C C . ALA A 1 187 ? -3.58 53.594 32.219 1 68.25 187 ALA A C 1
ATOM 1495 O O . ALA A 1 187 ? -4.141 52.688 31.578 1 68.25 187 ALA A O 1
ATOM 1496 N N . GLN A 1 188 ? -2.332 53.594 32.406 1 67.44 188 GLN A N 1
ATOM 1497 C CA . GLN A 1 188 ? -1.431 52.625 31.781 1 67.44 188 GLN A CA 1
ATOM 1498 C C . GLN A 1 188 ? -1.694 51.219 32.312 1 67.44 188 GLN A C 1
ATOM 1500 O O . GLN A 1 188 ? -1.795 50.281 31.547 1 67.44 188 GLN A O 1
ATOM 1505 N N . VAL A 1 189 ? -1.773 51.219 33.531 1 72.06 189 VAL A N 1
ATOM 1506 C CA . VAL A 1 189 ? -1.966 49.906 34.188 1 72.06 189 VAL A CA 1
ATOM 1507 C C . VAL A 1 189 ? -3.305 49.312 33.75 1 72.06 189 VAL A C 1
ATOM 1509 O O . VAL A 1 189 ? -3.408 48.125 33.5 1 72.06 189 VAL A O 1
ATOM 1512 N N . SER A 1 190 ? -4.203 50.219 33.594 1 71.5 190 SER A N 1
ATOM 1513 C CA . SER A 1 190 ? -5.527 49.75 33.219 1 71.5 190 SER A CA 1
ATOM 1514 C C . SER A 1 190 ? -5.523 49.219 31.781 1 71.5 190 SER A C 1
ATOM 1516 O O . SER A 1 190 ? -6.129 48.188 31.5 1 71.5 190 SER A O 1
ATOM 1518 N N . ILE A 1 191 ? -4.797 49.812 30.922 1 72.44 191 ILE A N 1
ATOM 1519 C CA . ILE A 1 191 ? -4.727 49.375 29.531 1 72.44 191 ILE A CA 1
ATOM 1520 C C . ILE A 1 191 ? -3.951 48.062 29.422 1 72.44 191 ILE A C 1
ATOM 1522 O O . ILE A 1 191 ? -4.367 47.156 28.719 1 72.44 191 ILE A O 1
ATOM 1526 N N . LEU A 1 192 ? -2.896 47.969 30.141 1 72.38 192 LEU A N 1
ATOM 1527 C CA . LEU A 1 192 ? -2.084 46.75 30.125 1 72.38 192 LEU A CA 1
ATOM 1528 C C . LEU A 1 192 ? -2.877 45.562 30.656 1 72.38 192 LEU A C 1
ATOM 1530 O O . LEU A 1 192 ? -2.746 44.438 30.141 1 72.38 192 LEU A O 1
ATOM 1534 N N . LYS A 1 193 ? -3.584 45.844 31.625 1 76 193 LYS A N 1
ATOM 1535 C CA . LYS A 1 193 ? -4.395 44.75 32.188 1 76 193 LYS A CA 1
ATOM 1536 C C . LYS A 1 193 ? -5.441 44.281 31.203 1 76 193 LYS A C 1
ATOM 1538 O O . LYS A 1 193 ? -5.746 43.094 31.141 1 76 193 LYS A O 1
ATOM 1543 N N . GLU A 1 194 ? -5.875 45.188 30.422 1 77.56 194 GLU A N 1
ATOM 1544 C CA . GLU A 1 194 ? -6.875 44.812 29.422 1 77.56 194 GLU A CA 1
ATOM 1545 C C . GLU A 1 194 ? -6.262 43.969 28.312 1 77.56 194 GLU A C 1
ATOM 1547 O O . GLU A 1 194 ? -6.836 42.969 27.891 1 77.56 194 GLU A O 1
ATOM 1552 N N . PHE A 1 195 ? -5.125 44.375 27.891 1 74.62 195 PHE A N 1
ATOM 1553 C CA . PHE A 1 195 ? -4.434 43.625 26.859 1 74.62 195 PHE A CA 1
ATOM 1554 C C . PHE A 1 195 ? -4.043 42.25 27.375 1 74.62 195 PHE A C 1
ATOM 1556 O O . PHE A 1 195 ? -4.188 41.25 26.672 1 74.62 195 PHE A O 1
ATOM 1563 N N . ALA A 1 196 ? -3.549 42.219 28.516 1 75.25 196 ALA A N 1
ATOM 1564 C CA . ALA A 1 196 ? -3.152 40.938 29.125 1 75.25 196 ALA A CA 1
ATOM 1565 C C . ALA A 1 196 ? -4.344 40 29.25 1 75.25 196 ALA A C 1
ATOM 1567 O O . ALA A 1 196 ? -4.211 38.781 29.062 1 75.25 196 ALA A O 1
ATOM 1568 N N . PHE A 1 197 ? -5.43 40.594 29.547 1 80.88 197 PHE A N 1
ATOM 1569 C CA . PHE A 1 197 ? -6.637 39.781 29.688 1 80.88 197 PHE A CA 1
ATOM 1570 C C . PHE A 1 197 ? -7.023 39.156 28.359 1 80.88 197 PHE A C 1
ATOM 1572 O O . PHE A 1 197 ? -7.332 37.969 28.297 1 80.88 197 PHE A O 1
ATOM 1579 N N . VAL A 1 198 ? -7.027 39.938 27.297 1 80.06 198 VAL A N 1
ATOM 1580 C CA . VAL A 1 198 ? -7.414 39.438 25.984 1 80.06 198 VAL A CA 1
ATOM 1581 C C . VAL A 1 198 ? -6.453 38.344 25.531 1 80.06 198 VAL A C 1
ATOM 1583 O O . VAL A 1 198 ? -6.875 37.312 25.016 1 80.06 198 VAL A O 1
ATOM 1586 N N . LEU A 1 199 ? -5.195 38.562 25.781 1 77.44 199 LEU A N 1
ATOM 1587 C CA . LEU A 1 199 ? -4.195 37.562 25.422 1 77.44 199 LEU A CA 1
ATOM 1588 C C . LEU A 1 199 ? -4.383 36.281 26.219 1 77.44 199 LEU A C 1
ATOM 1590 O O . LEU A 1 199 ? -4.219 35.156 25.688 1 77.44 199 LEU A O 1
ATOM 1594 N N . LEU A 1 200 ? -4.738 36.438 27.5 1 81.88 200 LEU A N 1
ATOM 1595 C CA . LEU A 1 200 ? -4.922 35.281 28.391 1 81.88 200 LEU A CA 1
ATOM 1596 C C . LEU A 1 200 ? -6.16 34.469 27.984 1 81.88 200 LEU A C 1
ATOM 1598 O O . LEU A 1 200 ? -6.289 33.312 28.359 1 81.88 200 LEU A O 1
ATOM 1602 N N . VAL A 1 201 ? -7.039 35.125 27.234 1 84.5 201 VAL A N 1
ATOM 1603 C CA . VAL A 1 201 ? -8.242 34.438 26.797 1 84.5 201 VAL A CA 1
ATOM 1604 C C . VAL A 1 201 ? -7.996 33.781 25.438 1 84.5 201 VAL A C 1
ATOM 1606 O O . VAL A 1 201 ? -8.266 32.594 25.266 1 84.5 201 VAL A O 1
ATOM 1609 N N . ILE A 1 202 ? -7.438 34.438 24.469 1 81.69 202 ILE A N 1
ATOM 1610 C CA . ILE A 1 202 ? -7.32 34 23.094 1 81.69 202 ILE A CA 1
ATOM 1611 C C . ILE A 1 202 ? -6.242 32.906 23 1 81.69 202 ILE A C 1
ATOM 1613 O O . ILE A 1 202 ? -6.43 31.891 22.328 1 81.69 202 ILE A O 1
ATOM 1617 N N . LEU A 1 203 ? -5.137 33.062 23.734 1 81.25 203 LEU A N 1
ATOM 1618 C CA . LEU A 1 203 ? -3.973 32.188 23.578 1 81.25 203 LEU A CA 1
ATOM 1619 C C . LEU A 1 203 ? -4.281 30.781 24.062 1 81.25 203 LEU A C 1
ATOM 1621 O O . LEU A 1 203 ? -4.02 29.812 23.344 1 81.25 203 LEU A O 1
ATOM 1625 N N . PRO A 1 204 ? -4.887 30.641 25.203 1 83.69 204 PRO A N 1
ATOM 1626 C CA . PRO A 1 204 ? -5.211 29.281 25.625 1 83.69 204 PRO A CA 1
ATOM 1627 C C . PRO A 1 204 ? -6.215 28.594 24.703 1 83.69 204 PRO A C 1
ATOM 1629 O O . PRO A 1 204 ? -6.137 27.375 24.484 1 83.69 204 PRO A O 1
ATOM 1632 N N . HIS A 1 205 ? -7.141 29.391 24.141 1 87.19 205 HIS A N 1
ATOM 1633 C CA . HIS A 1 205 ? -8.094 28.828 23.188 1 87.19 205 HIS A CA 1
ATOM 1634 C C . HIS A 1 205 ? -7.391 28.328 21.922 1 87.19 205 HIS A C 1
ATOM 1636 O O . HIS A 1 205 ? -7.676 27.234 21.438 1 87.19 205 HIS A O 1
ATOM 1642 N N . THR A 1 206 ? -6.465 29.078 21.453 1 84.38 206 THR A N 1
ATOM 1643 C CA . THR A 1 206 ? -5.73 28.719 20.25 1 84.38 206 THR A CA 1
ATOM 1644 C C . THR A 1 206 ? -4.832 27.5 20.5 1 84.38 206 THR A C 1
ATOM 1646 O O . THR A 1 206 ? -4.809 26.578 19.688 1 84.38 206 THR A O 1
ATOM 1649 N N . LEU A 1 207 ? -4.176 27.5 21.625 1 85.06 207 LEU A N 1
ATOM 1650 C CA . LEU A 1 207 ? -3.279 26.406 21.953 1 85.06 207 LEU A CA 1
ATOM 1651 C C . LEU A 1 207 ? -4.059 25.109 22.141 1 85.06 207 LEU A C 1
ATOM 1653 O O . LEU A 1 207 ? -3.588 24.031 21.75 1 85.06 207 LEU A O 1
ATOM 1657 N N . ASN A 1 208 ? -5.195 25.266 22.688 1 90.44 208 ASN A N 1
ATOM 1658 C CA . ASN A 1 208 ? -6.043 24.078 22.844 1 90.44 208 ASN A CA 1
ATOM 1659 C C . ASN A 1 208 ? -6.449 23.5 21.5 1 90.44 208 ASN A C 1
ATOM 1661 O O . ASN A 1 20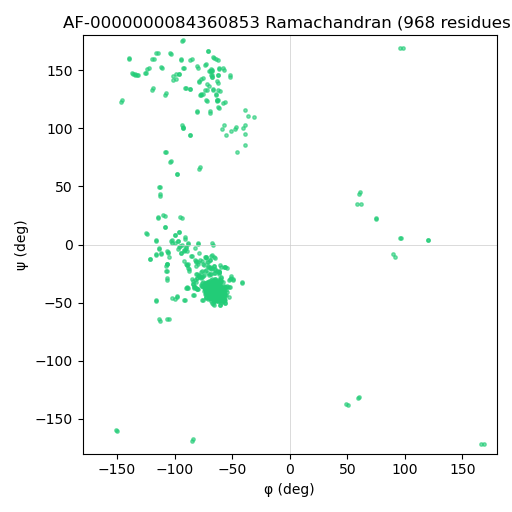8 ? -6.453 22.281 21.328 1 90.44 208 ASN A O 1
ATOM 1665 N N . ILE A 1 209 ? -6.746 24.312 20.594 1 90.81 209 ILE A N 1
ATOM 1666 C CA . ILE A 1 209 ? -7.168 23.859 19.266 1 90.81 209 ILE A CA 1
ATOM 1667 C C . ILE A 1 209 ? -5.992 23.203 18.547 1 90.81 209 ILE A C 1
ATOM 1669 O O . ILE A 1 209 ? -6.148 22.156 17.922 1 90.81 209 ILE A O 1
ATOM 1673 N N . ILE A 1 210 ? -4.828 23.781 18.688 1 87.94 210 ILE A N 1
ATOM 1674 C CA . ILE A 1 210 ? -3.635 23.25 18.031 1 87.94 210 ILE A CA 1
ATOM 1675 C C . ILE A 1 210 ? -3.299 21.875 18.609 1 87.94 210 ILE A C 1
ATOM 1677 O O . ILE A 1 210 ? -3.014 20.938 17.859 1 87.94 210 ILE A O 1
ATOM 1681 N N . ARG A 1 211 ? -3.416 21.797 19.875 1 90 211 ARG A N 1
ATOM 1682 C CA . ARG A 1 211 ? -3.125 20.516 20.516 1 90 211 ARG A CA 1
ATOM 1683 C C . ARG A 1 211 ? -4.168 19.469 20.156 1 90 211 ARG A C 1
ATOM 1685 O O . ARG A 1 211 ? -3.832 18.297 19.938 1 90 211 ARG A O 1
ATOM 1692 N N . SER A 1 212 ? -5.395 19.984 20.125 1 93.25 212 SER A N 1
ATOM 1693 C CA . SER A 1 212 ? -6.473 19.078 19.75 1 93.25 212 SER A CA 1
ATOM 1694 C C . SER A 1 212 ? -6.316 18.594 18.312 1 93.25 212 SER A C 1
ATOM 1696 O O . SER A 1 212 ? -6.512 17.406 18.016 1 93.25 212 SER A O 1
ATOM 1698 N N . PHE A 1 213 ? -5.988 19.453 17.453 1 91.31 213 PHE A N 1
ATOM 1699 C CA . PHE A 1 213 ? -5.758 19.125 16.047 1 91.31 213 PHE A CA 1
ATOM 1700 C C . PHE A 1 213 ? -4.582 18.156 15.914 1 91.31 213 PHE A C 1
ATOM 1702 O O . PHE A 1 213 ? -4.668 17.172 15.188 1 91.31 213 PHE A O 1
ATOM 1709 N N . ALA A 1 214 ? -3.52 18.453 16.609 1 90.44 214 ALA A N 1
ATOM 1710 C CA . ALA A 1 214 ? -2.32 17.625 16.578 1 90.44 214 ALA A CA 1
ATOM 1711 C C . ALA A 1 214 ? -2.621 16.203 17.062 1 90.44 214 ALA A C 1
ATOM 1713 O O . ALA A 1 214 ? -2.121 15.234 16.5 1 90.44 214 ALA A O 1
ATOM 1714 N N . ARG A 1 215 ? -3.418 16.172 18.062 1 93 215 ARG A N 1
ATOM 1715 C CA . ARG A 1 215 ? -3.793 14.875 18.609 1 93 215 ARG A CA 1
ATOM 1716 C C . ARG A 1 215 ? -4.559 14.055 17.578 1 93 215 ARG A C 1
ATOM 1718 O O . ARG A 1 215 ? -4.301 12.859 17.406 1 93 215 ARG A O 1
ATOM 1725 N N . ASN A 1 216 ? -5.512 14.664 16.938 1 94.25 216 ASN A N 1
ATOM 1726 C CA . ASN A 1 216 ? -6.285 13.977 15.906 1 94.25 216 ASN A CA 1
ATOM 1727 C C . ASN A 1 216 ? -5.402 13.531 14.75 1 94.25 216 ASN A C 1
ATOM 1729 O O . ASN A 1 216 ? -5.523 12.406 14.266 1 94.25 216 ASN A O 1
ATOM 1733 N N . LEU A 1 217 ? -4.523 14.398 14.328 1 92 217 LEU A N 1
ATOM 1734 C CA . LEU A 1 217 ? -3.631 14.102 13.211 1 92 217 LEU A CA 1
ATOM 1735 C C . LEU A 1 217 ? -2.686 12.953 13.555 1 92 217 LEU A C 1
ATOM 1737 O O . LEU A 1 217 ? -2.439 12.078 12.727 1 92 217 LEU A O 1
ATOM 1741 N N . ASN A 1 218 ? -2.213 13.023 14.75 1 93.06 218 ASN A N 1
ATOM 1742 C CA . ASN A 1 218 ? -1.316 11.961 15.203 1 93.06 218 ASN A CA 1
ATOM 1743 C C . ASN A 1 218 ? -1.999 10.602 15.164 1 93.06 218 ASN A C 1
ATOM 1745 O O . ASN A 1 218 ? -1.376 9.594 14.805 1 93.06 218 ASN A O 1
ATOM 1749 N N . ARG A 1 219 ? -3.17 10.57 15.539 1 94.06 219 ARG A N 1
ATOM 1750 C CA . ARG A 1 219 ? -3.924 9.32 15.508 1 94.06 219 ARG A CA 1
ATOM 1751 C C . ARG A 1 219 ? -4.043 8.781 14.086 1 94.06 219 ARG A C 1
ATOM 1753 O O . ARG A 1 219 ? -3.842 7.59 13.844 1 94.06 219 ARG A O 1
ATOM 1760 N N . ILE A 1 220 ? -4.383 9.602 13.164 1 93.5 220 ILE A N 1
ATOM 1761 C CA . ILE A 1 220 ? -4.559 9.219 11.766 1 93.5 220 ILE A CA 1
ATOM 1762 C C . ILE A 1 220 ? -3.24 8.695 11.203 1 93.5 220 ILE A C 1
ATOM 1764 O O . ILE A 1 220 ? -3.193 7.621 10.609 1 93.5 220 ILE A O 1
ATOM 1768 N N . LEU A 1 221 ? -2.152 9.438 11.453 1 93.38 221 LEU A N 1
ATOM 1769 C CA . LEU A 1 221 ? -0.843 9.086 10.914 1 93.38 221 LEU A CA 1
ATOM 1770 C C . LEU A 1 221 ? -0.312 7.812 11.555 1 93.38 221 LEU A C 1
ATOM 1772 O O . LEU A 1 221 ? 0.284 6.973 10.875 1 93.38 221 LEU A O 1
ATOM 1776 N N . SER A 1 222 ? -0.596 7.715 12.836 1 93.81 222 SER A N 1
ATOM 1777 C CA . SER A 1 222 ? -0.125 6.531 13.547 1 93.81 222 SER A CA 1
ATOM 1778 C C . SER A 1 222 ? -0.842 5.273 13.062 1 93.81 222 SER A C 1
ATOM 1780 O O . SER A 1 222 ? -0.215 4.23 12.875 1 93.81 222 SER A O 1
ATOM 1782 N N . ASN A 1 223 ? -2.131 5.34 12.867 1 94.62 223 ASN A N 1
ATOM 1783 C CA . ASN A 1 223 ? -2.898 4.215 12.344 1 94.62 223 ASN A CA 1
ATOM 1784 C C . ASN A 1 223 ? -2.406 3.797 10.961 1 94.62 223 ASN A C 1
ATOM 1786 O O . ASN A 1 223 ? -2.219 2.607 10.703 1 94.62 223 ASN A O 1
ATOM 1790 N N . GLN A 1 224 ? -2.213 4.754 10.156 1 95 224 GLN A N 1
ATOM 1791 C CA . GLN A 1 224 ? -1.729 4.496 8.805 1 95 224 GLN A CA 1
ATOM 1792 C C . GLN A 1 224 ? -0.365 3.814 8.836 1 95 224 GLN A C 1
ATOM 1794 O O . GLN A 1 224 ? -0.17 2.779 8.195 1 95 224 GLN A O 1
ATOM 1799 N N . ASN A 1 225 ? 0.569 4.375 9.547 1 94.62 225 ASN A N 1
ATOM 1800 C CA . ASN A 1 225 ? 1.936 3.865 9.586 1 94.62 225 ASN A CA 1
ATOM 1801 C C . ASN A 1 225 ? 2.006 2.494 10.25 1 94.62 225 ASN A C 1
ATOM 1803 O O . ASN A 1 225 ? 2.824 1.655 9.867 1 94.62 225 ASN A O 1
ATOM 1807 N N . SER A 1 226 ? 1.19 2.336 11.227 1 95.5 226 SER A N 1
ATOM 1808 C CA . SER A 1 226 ? 1.16 1.04 11.891 1 95.5 226 SER A CA 1
ATOM 1809 C C . SER A 1 226 ? 0.738 -0.068 10.938 1 95.5 226 SER A C 1
ATOM 1811 O O . SER A 1 226 ? 1.38 -1.118 10.867 1 95.5 226 SER A O 1
ATOM 1813 N N . VAL A 1 227 ? -0.289 0.189 10.172 1 95.88 227 VAL A N 1
ATOM 1814 C CA . VAL A 1 227 ? -0.789 -0.808 9.234 1 95.88 227 VAL A CA 1
ATOM 1815 C C . VAL A 1 227 ? 0.24 -1.038 8.133 1 95.88 227 VAL A C 1
ATOM 1817 O O . VAL A 1 227 ? 0.561 -2.182 7.801 1 95.88 227 VAL A O 1
ATOM 1820 N N . LEU A 1 228 ? 0.805 0.002 7.648 1 94.94 228 LEU A N 1
ATOM 1821 C CA . LEU A 1 228 ? 1.802 -0.115 6.59 1 94.94 228 LEU A CA 1
ATOM 1822 C C . LEU A 1 228 ? 2.994 -0.944 7.055 1 94.94 228 LEU A C 1
ATOM 1824 O O . LEU A 1 228 ? 3.439 -1.85 6.348 1 94.94 228 LEU A O 1
ATOM 1828 N N . THR A 1 229 ? 3.436 -0.621 8.242 1 93.69 229 THR A N 1
ATOM 1829 C CA . THR A 1 229 ? 4.594 -1.329 8.781 1 93.69 229 THR A CA 1
ATOM 1830 C C . THR A 1 229 ? 4.273 -2.805 8.992 1 93.69 229 THR A C 1
ATOM 1832 O O . THR A 1 229 ? 5.051 -3.678 8.602 1 93.69 229 THR A O 1
ATOM 1835 N N . ARG A 1 230 ? 3.16 -3.133 9.523 1 94.81 230 ARG A N 1
ATOM 1836 C CA . ARG A 1 230 ? 2.783 -4.508 9.836 1 94.81 230 ARG A CA 1
ATOM 1837 C C . ARG A 1 230 ? 2.514 -5.305 8.562 1 94.81 230 ARG A C 1
ATOM 1839 O O . ARG A 1 230 ? 2.832 -6.492 8.492 1 94.81 230 ARG A O 1
ATOM 1846 N N . VAL A 1 231 ? 1.946 -4.672 7.578 1 93.94 231 VAL A N 1
ATOM 1847 C CA . VAL A 1 231 ? 1.694 -5.336 6.301 1 93.94 231 VAL A CA 1
ATOM 1848 C C . VAL A 1 231 ? 3.02 -5.688 5.633 1 93.94 231 VAL A C 1
ATOM 1850 O O . VAL A 1 231 ? 3.162 -6.762 5.047 1 93.94 231 VAL A O 1
ATOM 1853 N N . THR A 1 232 ? 3.963 -4.801 5.73 1 92.62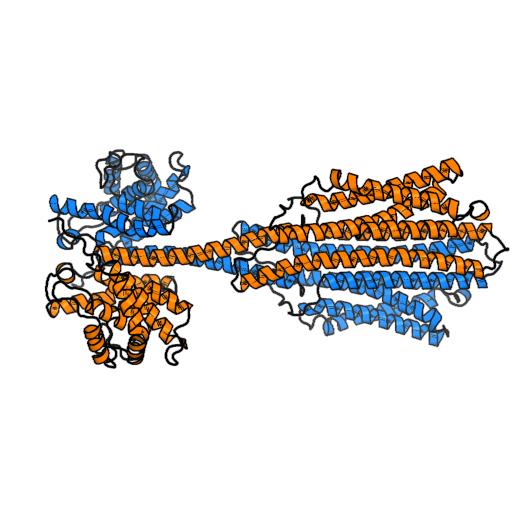 232 THR A N 1
ATOM 1854 C CA . THR A 1 232 ? 5.273 -5.07 5.148 1 92.62 232 THR A CA 1
ATOM 1855 C C . THR A 1 232 ? 5.949 -6.242 5.859 1 92.62 232 THR A C 1
ATOM 1857 O O . THR A 1 232 ? 6.824 -6.898 5.293 1 92.62 232 THR A O 1
ATOM 1860 N N . LEU A 1 233 ? 5.48 -6.504 7.113 1 91.25 233 LEU A N 1
ATOM 1861 C CA . LEU A 1 233 ? 6.039 -7.621 7.867 1 91.25 233 LEU A CA 1
ATOM 1862 C C . LEU A 1 233 ? 5.23 -8.891 7.633 1 91.25 233 LEU A C 1
ATOM 1864 O O . LEU A 1 233 ? 5.535 -9.938 8.211 1 91.25 233 LEU A O 1
ATOM 1868 N N . GLY A 1 234 ? 4.137 -8.859 6.93 1 91.5 234 GLY A N 1
ATOM 1869 C CA . GLY A 1 234 ? 3.471 -10.078 6.504 1 91.5 234 GLY A CA 1
ATOM 1870 C C . GLY A 1 234 ? 2.049 -10.188 7.02 1 91.5 234 GLY A C 1
ATOM 1871 O O . GLY A 1 234 ? 1.365 -11.188 6.762 1 91.5 234 GLY A O 1
ATOM 1872 N N . ASP A 1 235 ? 1.544 -9.164 7.715 1 94.19 235 ASP A N 1
ATOM 1873 C CA . ASP A 1 235 ? 0.176 -9.18 8.227 1 94.19 235 ASP A CA 1
ATOM 1874 C C . ASP A 1 235 ? -0.789 -8.539 7.234 1 94.19 235 ASP A C 1
ATOM 1876 O O . ASP A 1 235 ? -1 -7.324 7.266 1 94.19 235 ASP A O 1
ATOM 1880 N N . TYR A 1 236 ? -1.472 -9.297 6.504 1 93.94 236 TYR A N 1
ATOM 1881 C CA . TYR A 1 236 ? -2.293 -8.758 5.426 1 93.94 236 TYR A CA 1
ATOM 1882 C C . TYR A 1 236 ? -3.756 -8.664 5.848 1 93.94 236 TYR A C 1
ATOM 1884 O O . TYR A 1 236 ? -4.633 -8.406 5.02 1 93.94 236 TYR A O 1
ATOM 1892 N N . ASP A 1 237 ? -4.043 -8.914 7.156 1 94.25 237 ASP A N 1
ATOM 1893 C CA . ASP A 1 237 ? -5.426 -8.898 7.621 1 94.25 237 ASP A CA 1
ATOM 1894 C C . ASP A 1 237 ? -5.781 -7.543 8.242 1 94.25 237 ASP A C 1
ATOM 1896 O O . ASP A 1 237 ? -6.926 -7.316 8.633 1 94.25 237 ASP A O 1
ATOM 1900 N N . LEU A 1 238 ? -4.863 -6.629 8.211 1 94.5 238 LEU A N 1
ATOM 1901 C CA . LEU A 1 238 ? -5.074 -5.332 8.836 1 94.5 238 LEU A CA 1
ATOM 1902 C C . LEU A 1 238 ? -5.547 -4.301 7.816 1 94.5 238 LEU A C 1
ATOM 1904 O O . LEU A 1 238 ? -5.172 -4.363 6.645 1 94.5 238 LEU A O 1
ATOM 1908 N N . HIS A 1 239 ? -6.387 -3.377 8.289 1 96.06 239 HIS A N 1
ATOM 1909 C CA . HIS A 1 239 ? -6.852 -2.266 7.469 1 96.06 239 HIS A CA 1
ATOM 1910 C C . HIS A 1 239 ? -6.77 -0.947 8.227 1 96.06 239 HIS A C 1
ATOM 1912 O O . HIS A 1 239 ? -6.91 -0.924 9.453 1 96.06 239 HIS A O 1
ATOM 1918 N N . VAL A 1 240 ? -6.496 0.067 7.535 1 96.06 240 VAL A N 1
ATOM 1919 C CA . VAL A 1 240 ? -6.508 1.409 8.102 1 96.06 240 VAL A CA 1
ATOM 1920 C C . VAL A 1 240 ? -7.949 1.895 8.25 1 96.06 240 VAL A C 1
ATOM 1922 O O . VAL A 1 240 ? -8.734 1.815 7.309 1 96.06 240 VAL A O 1
ATOM 1925 N N . PRO A 1 241 ? -8.328 2.385 9.461 1 95.12 241 PRO A N 1
ATOM 1926 C CA . PRO A 1 241 ? -9.656 2.979 9.578 1 95.12 241 PRO A CA 1
ATOM 1927 C C . PRO A 1 241 ? -9.836 4.219 8.703 1 95.12 241 PRO A C 1
ATOM 1929 O O . PRO A 1 241 ? -9.031 5.152 8.781 1 95.12 241 PRO A O 1
ATOM 1932 N N . VAL A 1 242 ? -10.805 4.207 7.879 1 94.94 242 VAL A N 1
ATOM 1933 C CA . VAL A 1 242 ? -11.117 5.375 7.062 1 94.94 242 VAL A CA 1
ATOM 1934 C C . VAL A 1 242 ? -12.047 6.309 7.832 1 94.94 242 VAL A C 1
ATOM 1936 O O . VAL A 1 242 ? -13.273 6.227 7.695 1 94.94 242 VAL A O 1
ATOM 1939 N N . ALA A 1 243 ? -11.43 7.266 8.5 1 90.38 243 ALA A N 1
ATOM 1940 C CA . ALA A 1 243 ? -12.188 8.023 9.484 1 90.38 243 ALA A CA 1
ATOM 1941 C C . ALA A 1 243 ? -12.297 9.492 9.086 1 90.38 243 ALA A C 1
ATOM 1943 O O . ALA A 1 243 ? -12.797 10.32 9.859 1 90.38 243 ALA A O 1
ATOM 1944 N N . SER A 1 244 ? -11.797 9.867 7.953 1 89.5 244 SER A N 1
ATOM 1945 C CA . SER A 1 244 ? -11.812 11.273 7.57 1 89.5 244 SER A CA 1
ATOM 1946 C C . SER A 1 244 ? -12.219 11.453 6.113 1 89.5 244 SER A C 1
ATOM 1948 O O . SER A 1 244 ? -12.016 10.555 5.293 1 89.5 244 SER A O 1
ATOM 1950 N N . ASN A 1 245 ? -12.898 12.555 5.879 1 90.81 245 ASN A N 1
ATOM 1951 C CA . ASN A 1 245 ? -13.273 12.93 4.52 1 90.81 245 ASN A CA 1
ATOM 1952 C C . ASN A 1 245 ? -12.305 13.938 3.928 1 90.81 245 ASN A C 1
ATOM 1954 O O . ASN A 1 245 ? -12.688 15.062 3.609 1 90.81 245 ASN A O 1
ATOM 1958 N N . ASP A 1 246 ? -11.039 13.586 3.811 1 91.88 246 ASP A N 1
ATOM 1959 C CA . ASP A 1 246 ? -9.953 14.398 3.271 1 91.88 246 ASP A CA 1
ATOM 1960 C C . ASP A 1 246 ? -8.883 13.523 2.623 1 91.88 246 ASP A C 1
ATOM 1962 O O . ASP A 1 246 ? -9.148 12.383 2.236 1 91.88 246 ASP A O 1
ATOM 1966 N N . GLU A 1 247 ? -7.68 14.055 2.453 1 92.69 247 GLU A N 1
ATOM 1967 C CA . GLU A 1 247 ? -6.594 13.336 1.796 1 92.69 247 GLU A CA 1
ATOM 1968 C C . GLU A 1 247 ? -6.262 12.039 2.537 1 92.69 247 GLU A C 1
ATOM 1970 O O . GLU A 1 247 ? -5.922 11.031 1.915 1 92.69 247 GLU A O 1
ATOM 1975 N N . PHE A 1 248 ? -6.457 12.07 3.811 1 93.19 248 PHE A N 1
ATOM 1976 C CA . PHE A 1 248 ? -6.078 10.914 4.609 1 93.19 248 PHE A CA 1
ATOM 1977 C C . PHE A 1 248 ? -7.098 9.789 4.457 1 93.19 248 PHE A C 1
ATOM 1979 O O . PHE A 1 248 ? -6.742 8.609 4.508 1 93.19 248 PHE A O 1
ATOM 1986 N N . GLY A 1 249 ? -8.367 10.234 4.32 1 93.56 249 GLY A N 1
ATOM 1987 C CA . GLY A 1 249 ? -9.367 9.219 4.035 1 93.56 249 GLY A CA 1
ATOM 1988 C C . GLY A 1 249 ? -9.125 8.492 2.73 1 93.56 249 GLY A C 1
ATOM 1989 O O . GLY A 1 249 ? -9.242 7.266 2.67 1 93.56 249 GLY A O 1
ATOM 1990 N N . VAL A 1 250 ? -8.766 9.188 1.742 1 93.88 250 VAL A N 1
ATOM 1991 C CA . VAL A 1 250 ? -8.469 8.609 0.434 1 93.88 250 VAL A CA 1
ATOM 1992 C C . VAL A 1 250 ? -7.238 7.719 0.531 1 93.88 250 VAL A C 1
ATOM 1994 O O . VAL A 1 250 ? -7.219 6.617 -0.018 1 93.88 250 VAL A O 1
ATOM 1997 N N . MET A 1 251 ? -6.285 8.203 1.188 1 94.94 251 MET A N 1
ATOM 1998 C CA . MET A 1 251 ? -5.059 7.441 1.396 1 94.94 251 MET A CA 1
ATOM 1999 C C . MET A 1 251 ? -5.352 6.105 2.072 1 94.94 251 MET A C 1
ATOM 2001 O O . MET A 1 251 ? -4.836 5.066 1.656 1 94.94 251 MET A O 1
ATOM 2005 N N . ALA A 1 252 ? -6.172 6.191 3.098 1 95.62 252 ALA A N 1
ATOM 2006 C CA . ALA A 1 252 ? -6.527 4.984 3.842 1 95.62 252 ALA A CA 1
ATOM 2007 C C . ALA A 1 252 ? -7.266 3.988 2.953 1 95.62 252 ALA A C 1
ATOM 2009 O O . ALA A 1 252 ? -6.98 2.789 2.982 1 95.62 252 ALA A O 1
ATOM 2010 N N . GLN A 1 253 ? -8.141 4.508 2.193 1 95.56 253 GLN A N 1
ATOM 2011 C CA . GLN A 1 253 ? -8.945 3.662 1.311 1 95.56 253 GLN A CA 1
ATOM 2012 C C . GLN A 1 253 ? -8.062 2.92 0.311 1 95.56 253 GLN A C 1
ATOM 2014 O O . GLN A 1 253 ? -8.211 1.712 0.121 1 95.56 253 GLN A O 1
ATOM 2019 N N . HIS A 1 254 ? -7.176 3.598 -0.31 1 95.38 254 HIS A N 1
ATOM 2020 C CA . HIS A 1 254 ? -6.332 2.988 -1.331 1 95.38 254 HIS A CA 1
ATOM 2021 C C . HIS A 1 254 ? -5.281 2.078 -0.705 1 95.38 254 HIS A C 1
ATOM 2023 O O . HIS A 1 254 ? -4.902 1.062 -1.293 1 95.38 254 HIS A O 1
ATOM 2029 N N . THR A 1 255 ? -4.828 2.461 0.479 1 96.12 255 THR A N 1
ATOM 2030 C CA . THR A 1 255 ? -3.939 1.565 1.211 1 96.12 255 THR A CA 1
ATOM 2031 C C . THR A 1 255 ? -4.617 0.221 1.466 1 96.12 255 THR A C 1
ATOM 2033 O O . THR A 1 255 ? -4.012 -0.833 1.263 1 96.12 255 THR A O 1
ATOM 2036 N N . ASN A 1 256 ? -5.855 0.294 1.854 1 96.38 256 ASN A N 1
ATOM 2037 C CA . ASN A 1 256 ? -6.598 -0.93 2.137 1 96.38 256 ASN A CA 1
ATOM 2038 C C . ASN A 1 256 ? -6.781 -1.778 0.882 1 96.38 256 ASN A C 1
ATOM 2040 O O . ASN A 1 256 ? -6.691 -3.006 0.939 1 96.38 256 ASN A O 1
ATOM 2044 N N . VAL A 1 257 ? -6.977 -1.167 -0.224 1 96 257 VAL A N 1
ATOM 2045 C CA . VAL A 1 257 ? -7.094 -1.889 -1.486 1 96 257 VAL A CA 1
ATOM 2046 C C . VAL A 1 257 ? -5.777 -2.592 -1.807 1 96 257 VAL A C 1
ATOM 2048 O O . VAL A 1 257 ? -5.773 -3.74 -2.26 1 96 257 VAL A O 1
ATOM 2051 N N . MET A 1 258 ? -4.723 -1.937 -1.551 1 95.44 258 MET A N 1
ATOM 2052 C CA . MET A 1 258 ? -3.412 -2.527 -1.801 1 95.44 258 MET A CA 1
ATOM 2053 C C . MET A 1 258 ? -3.172 -3.727 -0.89 1 95.44 258 MET A C 1
ATOM 2055 O O . MET A 1 258 ? -2.646 -4.75 -1.329 1 95.44 258 MET A O 1
ATOM 2059 N N . VAL A 1 259 ? -3.557 -3.545 0.344 1 95.81 259 VAL A N 1
ATOM 2060 C CA . VAL A 1 259 ? -3.406 -4.637 1.298 1 95.81 259 VAL A CA 1
ATOM 2061 C C . VAL A 1 259 ? -4.191 -5.855 0.816 1 95.81 259 VAL A C 1
ATOM 2063 O O . VAL A 1 259 ? -3.668 -6.973 0.797 1 95.81 259 VAL A O 1
ATOM 2066 N N . ASP A 1 260 ? -5.379 -5.609 0.404 1 95.75 260 ASP A N 1
ATOM 2067 C CA . ASP A 1 260 ? -6.227 -6.688 -0.089 1 95.75 260 ASP A CA 1
ATOM 2068 C C . ASP A 1 260 ? -5.625 -7.332 -1.339 1 95.75 260 ASP A C 1
ATOM 2070 O O . ASP A 1 260 ? -5.703 -8.547 -1.515 1 95.75 260 ASP A O 1
ATOM 2074 N N . ARG A 1 261 ? -5.059 -6.559 -2.133 1 94.25 261 ARG A N 1
ATOM 2075 C CA . ARG A 1 261 ? -4.457 -7.062 -3.361 1 94.25 261 ARG A CA 1
ATOM 2076 C C . ARG A 1 261 ? -3.262 -7.961 -3.059 1 94.25 261 ARG A C 1
ATOM 2078 O O . ARG A 1 261 ? -3.088 -9.008 -3.688 1 94.25 261 ARG A O 1
ATOM 2085 N N . ILE A 1 262 ? -2.475 -7.535 -2.15 1 94.12 262 ILE A N 1
ATOM 2086 C CA . ILE A 1 262 ? -1.34 -8.359 -1.742 1 94.12 262 ILE A CA 1
ATOM 2087 C C . ILE A 1 262 ? -1.839 -9.68 -1.169 1 94.12 262 ILE A C 1
ATOM 2089 O O . ILE A 1 262 ? -1.319 -10.742 -1.509 1 94.12 262 ILE A O 1
ATOM 2093 N N . LYS A 1 263 ? -2.871 -9.562 -0.342 1 93.56 263 LYS A N 1
ATOM 2094 C CA . LYS A 1 263 ? -3.461 -10.75 0.266 1 93.56 263 LYS A CA 1
ATOM 2095 C C . LYS A 1 263 ? -4.012 -11.695 -0.798 1 93.56 263 LYS A C 1
ATOM 2097 O O . LYS A 1 263 ? -3.727 -12.891 -0.777 1 93.56 263 LYS A O 1
ATOM 2102 N N . ASP A 1 264 ? -4.734 -11.156 -1.701 1 91.75 264 ASP A N 1
ATOM 2103 C CA . ASP A 1 264 ? -5.352 -11.938 -2.77 1 91.75 264 ASP A CA 1
ATOM 2104 C C . ASP A 1 264 ? -4.293 -12.594 -3.65 1 91.75 264 ASP A C 1
ATOM 2106 O O . ASP A 1 264 ? -4.398 -13.781 -3.979 1 91.75 264 ASP A O 1
ATOM 2110 N N . ARG A 1 265 ? -3.271 -11.852 -3.998 1 89.69 265 ARG A N 1
ATOM 2111 C CA . ARG A 1 265 ? -2.223 -12.383 -4.863 1 89.69 265 ARG A CA 1
ATOM 2112 C C . ARG A 1 265 ? -1.426 -13.469 -4.152 1 89.69 265 ARG A C 1
ATOM 2114 O O . ARG A 1 265 ? -1.01 -14.445 -4.773 1 89.69 265 ARG A O 1
ATOM 2121 N N . THR A 1 266 ? -1.196 -13.25 -2.953 1 88.81 266 THR A N 1
ATOM 2122 C CA . THR A 1 266 ? -0.484 -14.258 -2.168 1 88.81 266 THR A CA 1
ATOM 2123 C C . THR A 1 266 ? -1.29 -15.547 -2.082 1 88.81 266 THR A C 1
ATOM 2125 O O . THR A 1 266 ? -0.744 -16.641 -2.256 1 88.81 266 THR A O 1
ATOM 2128 N N . LYS A 1 267 ? -2.523 -15.469 -1.841 1 87.25 267 LYS A N 1
ATOM 2129 C CA . LYS A 1 267 ? -3.408 -16.625 -1.777 1 87.25 267 LYS A CA 1
ATOM 2130 C C . LYS A 1 267 ? -3.512 -17.312 -3.135 1 87.25 267 LYS A C 1
ATOM 2132 O O . LYS A 1 267 ? -3.486 -18.547 -3.219 1 87.25 267 LYS A O 1
ATOM 2137 N N . GLU A 1 268 ? -3.66 -16.531 -4.148 1 85.44 268 GLU A N 1
ATOM 2138 C CA . GLU A 1 268 ? -3.75 -17.062 -5.5 1 85.44 268 GLU A CA 1
ATOM 2139 C C . GLU A 1 268 ? -2.475 -17.812 -5.883 1 85.44 268 GLU A C 1
ATOM 2141 O O . GLU A 1 268 ? -2.531 -18.859 -6.547 1 85.44 268 GLU A O 1
ATOM 2146 N N . LEU A 1 269 ? -1.358 -17.25 -5.5 1 85.12 269 LEU A N 1
ATOM 2147 C CA . LEU A 1 269 ? -0.08 -17.891 -5.781 1 85.12 269 LEU A CA 1
ATOM 2148 C C . LEU A 1 269 ? 0.009 -19.25 -5.098 1 85.12 269 LEU A C 1
ATOM 2150 O O . LEU A 1 269 ? 0.416 -20.234 -5.719 1 85.12 269 LEU A O 1
ATOM 2154 N N . ALA A 1 270 ? -0.392 -19.266 -3.871 1 83.19 270 ALA A N 1
ATOM 2155 C CA . ALA A 1 270 ? -0.375 -20.516 -3.131 1 83.19 270 ALA A CA 1
ATOM 2156 C C . ALA A 1 270 ? -1.312 -21.547 -3.768 1 83.19 270 ALA A C 1
ATOM 2158 O O . ALA A 1 270 ? -0.958 -22.719 -3.908 1 83.19 270 ALA A O 1
ATOM 2159 N N . LEU A 1 271 ? -2.455 -21.125 -4.168 1 82.88 271 LEU A N 1
ATOM 2160 C CA . LEU A 1 271 ? -3.439 -22 -4.793 1 82.88 271 LEU A CA 1
ATOM 2161 C C . LEU A 1 271 ? -2.934 -22.516 -6.137 1 82.88 271 LEU A C 1
ATOM 2163 O O . LEU A 1 271 ? -3.115 -23.688 -6.469 1 82.88 271 LEU A O 1
ATOM 2167 N N . THR A 1 272 ? -2.348 -21.641 -6.875 1 82.19 272 THR A N 1
ATOM 2168 C CA . THR A 1 272 ? -1.819 -22.047 -8.18 1 82.19 272 THR A CA 1
ATOM 2169 C C . THR A 1 272 ? -0.713 -23.078 -8.016 1 82.19 272 THR A C 1
ATOM 2171 O O . THR A 1 272 ? -0.624 -24.016 -8.805 1 82.19 272 THR A O 1
ATOM 2174 N N . ARG A 1 273 ? 0.094 -22.922 -7.102 1 81.5 273 ARG A N 1
ATOM 2175 C CA . ARG A 1 273 ? 1.135 -23.906 -6.812 1 81.5 273 ARG A CA 1
ATOM 2176 C C . ARG A 1 273 ? 0.528 -25.25 -6.445 1 81.5 273 ARG A C 1
ATOM 2178 O O . ARG A 1 273 ? 0.951 -26.297 -6.961 1 81.5 273 ARG A O 1
ATOM 2185 N N . ASP A 1 274 ? -0.454 -25.25 -5.598 1 79.75 274 ASP A N 1
ATOM 2186 C CA . ASP A 1 274 ? -1.106 -26.484 -5.156 1 79.75 274 ASP A CA 1
ATOM 2187 C C . ASP A 1 274 ? -1.775 -27.203 -6.324 1 79.75 274 ASP A C 1
ATOM 2189 O O . ASP A 1 274 ? -1.666 -28.422 -6.453 1 79.75 274 ASP A O 1
ATOM 2193 N N . VAL A 1 275 ? -2.381 -26.438 -7.129 1 78.5 275 VAL A N 1
ATOM 2194 C CA . VAL A 1 275 ? -3.104 -27 -8.266 1 78.5 275 VAL A CA 1
ATOM 2195 C C . VAL A 1 275 ? -2.111 -27.562 -9.273 1 78.5 275 VAL A C 1
ATOM 2197 O O . VAL A 1 275 ? -2.383 -28.594 -9.914 1 78.5 275 VAL A O 1
ATOM 2200 N N . THR A 1 276 ? -1.043 -26.891 -9.461 1 80.12 276 THR A N 1
ATOM 2201 C CA . THR A 1 276 ? 0.002 -27.391 -10.352 1 80.12 276 THR A CA 1
ATOM 2202 C C . THR A 1 276 ? 0.475 -28.766 -9.906 1 80.12 276 THR A C 1
ATOM 2204 O O . THR A 1 276 ? 0.549 -29.688 -10.719 1 80.12 276 THR A O 1
ATOM 2207 N N . ILE A 1 277 ? 0.735 -28.891 -8.703 1 79.88 277 ILE A N 1
ATOM 2208 C CA . ILE A 1 277 ? 1.221 -30.156 -8.148 1 79.88 277 ILE A CA 1
ATOM 2209 C C . ILE A 1 277 ? 0.161 -31.234 -8.32 1 79.88 277 ILE A C 1
ATOM 2211 O O . ILE A 1 277 ? 0.467 -32.344 -8.766 1 79.88 277 ILE A O 1
ATOM 2215 N N . LEU A 1 278 ? -1.049 -30.922 -8.039 1 77.44 278 LEU A N 1
ATOM 2216 C CA . LEU A 1 278 ? -2.148 -31.875 -8.156 1 77.44 278 LEU A CA 1
ATOM 2217 C C . LEU A 1 278 ? -2.352 -32.281 -9.609 1 77.44 278 LEU A C 1
ATOM 2219 O O . LEU A 1 278 ? -2.623 -33.438 -9.898 1 77.44 278 LEU A O 1
ATOM 2223 N N . SER A 1 279 ? -2.24 -31.344 -10.461 1 80.69 279 SER A N 1
ATOM 2224 C CA . SER A 1 279 ? -2.441 -31.625 -11.875 1 80.69 279 SER A CA 1
ATOM 2225 C C . SER A 1 279 ? -1.349 -32.531 -12.414 1 80.69 279 SER A C 1
ATOM 2227 O O . SER A 1 279 ? -1.633 -33.5 -13.148 1 80.69 279 SER A O 1
ATOM 2229 N N . LEU A 1 280 ? -0.163 -32.219 -12.102 1 83.12 280 LEU A N 1
ATOM 2230 C CA . LEU A 1 280 ? 0.958 -33.062 -12.531 1 83.12 280 LEU A CA 1
ATOM 2231 C C . LEU A 1 280 ? 0.834 -34.469 -11.977 1 83.12 280 LEU A C 1
ATOM 2233 O O . LEU A 1 280 ? 1.039 -35.438 -12.695 1 83.12 280 LEU A O 1
ATOM 2237 N N . ALA A 1 281 ? 0.463 -34.531 -10.695 1 81.62 281 ALA A N 1
ATOM 2238 C CA . ALA A 1 281 ? 0.285 -35.844 -10.039 1 81.62 281 ALA A CA 1
ATOM 2239 C C . ALA A 1 281 ? -0.861 -36.625 -10.68 1 81.62 281 ALA A C 1
ATOM 2241 O O . ALA A 1 281 ? -0.749 -37.812 -10.906 1 81.62 281 ALA A O 1
ATOM 2242 N N . SER A 1 282 ? -1.96 -35.906 -10.914 1 78.31 282 SER A N 1
ATOM 2243 C CA . SER A 1 282 ? -3.125 -36.562 -11.523 1 78.31 282 SER A CA 1
ATOM 2244 C C . SER A 1 282 ? -2.809 -37.062 -12.922 1 78.31 282 SER A C 1
ATOM 2246 O O . SER A 1 282 ? -3.262 -38.156 -13.305 1 78.31 282 SER A O 1
ATOM 2248 N N . LEU A 1 283 ? -2.141 -36.312 -13.648 1 80.06 283 LEU A N 1
ATOM 2249 C CA . LEU A 1 283 ? -1.742 -36.719 -14.984 1 80.06 283 LEU A CA 1
ATOM 2250 C C . LEU A 1 283 ? -0.871 -37.969 -14.938 1 80.06 283 LEU A C 1
ATOM 2252 O O . LEU A 1 283 ? -1.039 -38.875 -15.742 1 80.06 283 LEU A O 1
ATOM 2256 N N . ALA A 1 284 ? 0.041 -38 -14.008 1 79 284 ALA A N 1
ATOM 2257 C CA . ALA A 1 284 ? 0.917 -39.156 -13.852 1 79 284 ALA A CA 1
ATOM 2258 C C . ALA A 1 284 ? 0.125 -40.375 -13.414 1 79 284 ALA A C 1
ATOM 2260 O O . ALA A 1 284 ? 0.429 -41.5 -13.828 1 79 284 ALA A O 1
ATOM 2261 N N . GLU A 1 285 ? -0.928 -40.188 -12.625 1 77.81 285 GLU A N 1
ATOM 2262 C CA . GLU A 1 285 ? -1.74 -41.281 -12.086 1 77.81 285 GLU A CA 1
ATOM 2263 C C . GLU A 1 285 ? -2.648 -41.875 -13.164 1 77.81 285 GLU A C 1
ATOM 2265 O O . GLU A 1 285 ? -3.084 -43.031 -13.047 1 77.81 285 GLU A O 1
ATOM 2270 N N . THR A 1 286 ? -2.973 -41.125 -14.086 1 75.25 286 THR A N 1
ATOM 2271 C CA . THR A 1 286 ? -3.824 -41.625 -15.156 1 75.25 286 THR A CA 1
ATOM 2272 C C . THR A 1 286 ? -3.221 -42.875 -15.789 1 75.25 286 THR A C 1
ATOM 2274 O O . THR A 1 286 ? -3.943 -43.719 -16.328 1 75.25 286 THR A O 1
ATOM 2277 N N . ARG A 1 287 ? -1.959 -43.125 -15.656 1 75.19 287 ARG A N 1
ATOM 2278 C CA . ARG A 1 287 ? -1.285 -44.281 -16.25 1 75.19 287 ARG A CA 1
ATOM 2279 C C . ARG A 1 287 ? -0.95 -45.312 -15.195 1 75.19 287 ARG A C 1
ATOM 2281 O O . ARG A 1 287 ? -0.793 -46.5 -15.508 1 75.19 287 ARG A O 1
ATOM 2288 N N . ASP A 1 288 ? -0.716 -44.688 -13.984 1 71.88 288 ASP A N 1
ATOM 2289 C CA . ASP A 1 288 ? -0.119 -45.562 -12.953 1 71.88 288 ASP A CA 1
ATOM 2290 C C . ASP A 1 288 ? -1.181 -46.094 -11.992 1 71.88 288 ASP A C 1
ATOM 2292 O O . ASP A 1 288 ? -2.232 -45.469 -11.82 1 71.88 288 ASP A O 1
ATOM 2296 N N . ASN A 1 289 ? -0.961 -47.25 -11.656 1 62.25 289 ASN A N 1
ATOM 2297 C CA . ASN A 1 289 ? -1.851 -47.906 -10.703 1 62.25 289 ASN A CA 1
ATOM 2298 C C . ASN A 1 289 ? -1.744 -47.281 -9.312 1 62.25 289 ASN A C 1
ATOM 2300 O O . ASN A 1 289 ? -2.441 -47.688 -8.383 1 62.25 289 ASN A O 1
ATOM 2304 N N . GLU A 1 290 ? -0.933 -46.312 -9.281 1 64.25 290 GLU A N 1
ATOM 2305 C CA . GLU A 1 290 ? -0.84 -45.719 -7.961 1 64.25 290 GLU A CA 1
ATOM 2306 C C . GLU A 1 290 ? -2.104 -44.938 -7.625 1 64.25 290 GLU A C 1
ATOM 2308 O O . GLU A 1 290 ? -2.676 -44.25 -8.492 1 64.25 290 GLU A O 1
ATOM 2313 N N . THR A 1 291 ? -2.547 -45.094 -6.367 1 64.38 291 THR A N 1
ATOM 2314 C CA . THR A 1 291 ? -3.822 -44.531 -5.953 1 64.38 291 THR A CA 1
ATOM 2315 C C . THR A 1 291 ? -3.625 -43.156 -5.352 1 64.38 291 THR A C 1
ATOM 2317 O O . THR A 1 291 ? -2.523 -42.812 -4.918 1 64.38 291 THR A O 1
ATOM 2320 N N . GLY A 1 292 ? -4.594 -42.406 -5.477 1 74.75 292 GLY A N 1
ATOM 2321 C CA . GLY A 1 292 ? -4.66 -41.125 -4.797 1 74.75 292 GLY A CA 1
ATOM 2322 C C . GLY A 1 292 ? -4.34 -41.219 -3.316 1 74.75 292 GLY A C 1
ATOM 2323 O O . GLY A 1 292 ? -3.695 -40.312 -2.758 1 74.75 292 GLY A O 1
ATOM 2324 N N . ALA A 1 293 ? -4.629 -42.281 -2.756 1 82.62 293 ALA A N 1
ATOM 2325 C CA . ALA A 1 293 ? -4.379 -42.5 -1.332 1 82.62 293 ALA A CA 1
ATOM 2326 C C . ALA A 1 293 ? -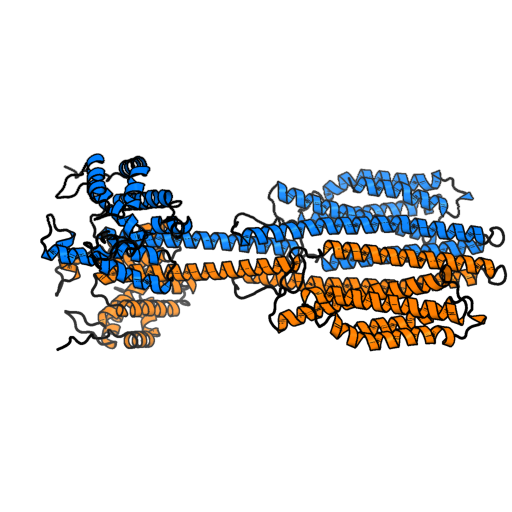2.881 -42.594 -1.046 1 82.62 293 ALA A C 1
ATOM 2328 O O . ALA A 1 293 ? -2.408 -42.094 -0.017 1 82.62 293 ALA A O 1
ATOM 2329 N N . HIS A 1 294 ? -2.207 -43.281 -1.964 1 87.25 294 HIS A N 1
ATOM 2330 C CA . HIS A 1 294 ? -0.758 -43.375 -1.832 1 87.25 294 HIS A CA 1
ATOM 2331 C C . HIS A 1 294 ? -0.117 -42 -1.797 1 87.25 294 HIS A C 1
ATOM 2333 O O . HIS A 1 294 ? 0.771 -41.719 -0.981 1 87.25 294 HIS A O 1
ATOM 2339 N N . LEU A 1 295 ? -0.581 -41.125 -2.635 1 86.31 295 LEU A N 1
ATOM 2340 C CA . LEU A 1 295 ? -0.023 -39.781 -2.711 1 86.31 295 LEU A CA 1
ATOM 2341 C C . LEU A 1 295 ? -0.327 -39 -1.439 1 86.31 295 LEU A C 1
ATOM 2343 O O . LEU A 1 295 ? 0.529 -38.25 -0.938 1 86.31 295 LEU A O 1
ATOM 2347 N N . LEU A 1 296 ? -1.48 -39.156 -0.878 1 87.81 296 LEU A N 1
ATOM 2348 C CA . LEU A 1 296 ? -1.876 -38.469 0.342 1 87.81 296 LEU A CA 1
ATOM 2349 C C . LEU A 1 296 ? -1.071 -38.969 1.537 1 87.81 296 LEU A C 1
ATOM 2351 O O . LEU A 1 296 ? -0.659 -38.188 2.389 1 87.81 296 LEU A O 1
ATOM 2355 N N . ARG A 1 297 ? -0.852 -40.25 1.557 1 92.38 297 ARG A N 1
ATOM 2356 C CA . ARG A 1 297 ? -0.098 -40.844 2.664 1 92.38 297 ARG A CA 1
ATOM 2357 C C . ARG A 1 297 ? 1.361 -40.375 2.621 1 92.38 297 ARG A C 1
ATOM 2359 O O . ARG A 1 297 ? 1.903 -39.906 3.623 1 92.38 297 ARG A O 1
ATOM 2366 N N . THR A 1 298 ? 1.968 -40.5 1.464 1 92.62 298 THR A N 1
ATOM 2367 C CA . THR A 1 298 ? 3.398 -40.219 1.363 1 92.62 298 THR A CA 1
ATOM 2368 C C . THR A 1 298 ? 3.693 -38.75 1.667 1 92.62 298 THR A C 1
ATOM 2370 O O . THR A 1 298 ? 4.711 -38.438 2.287 1 92.62 298 THR A O 1
ATOM 2373 N N . GLN A 1 299 ? 2.828 -37.875 1.214 1 92.31 299 GLN A N 1
ATOM 2374 C CA . GLN A 1 299 ? 3.047 -36.469 1.511 1 92.31 299 GLN A CA 1
ATOM 2375 C C . GLN A 1 299 ? 3.021 -36.219 3.016 1 92.31 299 GLN A C 1
ATOM 2377 O O . GLN A 1 299 ? 3.828 -35.438 3.531 1 92.31 299 GLN A O 1
ATOM 2382 N N . ARG A 1 300 ? 2.203 -36.812 3.719 1 95.25 300 ARG A N 1
ATOM 2383 C CA . ARG A 1 300 ? 2.055 -36.625 5.156 1 95.25 300 ARG A CA 1
ATOM 2384 C C . ARG A 1 300 ? 3.186 -37.312 5.922 1 95.25 300 ARG A C 1
ATOM 2386 O O . ARG A 1 300 ? 3.621 -36.812 6.965 1 95.25 300 ARG A O 1
ATOM 2393 N N . TYR A 1 301 ? 3.605 -38.531 5.363 1 97.19 301 TYR A N 1
ATOM 2394 C CA . TYR A 1 301 ? 4.773 -39.188 5.949 1 97.19 301 TYR A CA 1
ATOM 2395 C C . TYR A 1 301 ? 5.988 -38.25 5.898 1 97.19 301 TYR A C 1
ATOM 2397 O O . TYR A 1 301 ? 6.691 -38.094 6.898 1 97.19 301 TYR A O 1
ATOM 2405 N N . VAL A 1 302 ? 6.172 -37.656 4.734 1 97.12 302 VAL A N 1
ATOM 2406 C CA . VAL A 1 302 ? 7.316 -36.781 4.539 1 97.12 302 VAL A CA 1
ATOM 2407 C C . VAL A 1 302 ? 7.23 -35.594 5.5 1 97.12 302 VAL A C 1
ATOM 2409 O O . VAL A 1 302 ? 8.227 -35.219 6.109 1 97.12 302 VAL A O 1
ATOM 2412 N N . ARG A 1 303 ? 6.07 -35.031 5.656 1 96.56 303 ARG A N 1
ATOM 2413 C CA . ARG A 1 303 ? 5.871 -33.906 6.555 1 96.56 303 ARG A CA 1
ATOM 2414 C C . ARG A 1 303 ? 6.164 -34.281 8 1 96.56 303 ARG A C 1
ATOM 2416 O O . ARG A 1 303 ? 6.828 -33.531 8.727 1 96.56 303 ARG A O 1
ATOM 2423 N N . ALA A 1 304 ? 5.684 -35.438 8.43 1 97.5 304 ALA A N 1
ATOM 2424 C CA . ALA A 1 304 ? 5.898 -35.906 9.797 1 97.5 304 ALA A CA 1
ATOM 2425 C C . ALA A 1 304 ? 7.387 -36.062 10.102 1 97.5 304 ALA A C 1
ATOM 2427 O O . ALA A 1 304 ? 7.848 -35.625 11.164 1 97.5 304 ALA A O 1
ATOM 2428 N N . LEU A 1 305 ? 8.094 -36.625 9.156 1 98.06 305 LEU A N 1
ATOM 2429 C CA . LEU A 1 305 ? 9.539 -36.812 9.328 1 98.06 305 LEU A CA 1
ATOM 2430 C C . LEU A 1 305 ? 10.242 -35.438 9.375 1 98.06 305 LEU A C 1
ATOM 2432 O O . LEU A 1 305 ? 11.07 -35.219 10.25 1 98.06 305 LEU A O 1
ATOM 2436 N N . ALA A 1 306 ? 9.883 -34.594 8.461 1 97.62 306 ALA A N 1
ATOM 2437 C CA . ALA A 1 306 ? 10.531 -33.281 8.344 1 97.62 306 ALA A CA 1
ATOM 2438 C C . ALA A 1 306 ? 10.289 -32.438 9.586 1 97.62 306 ALA A C 1
ATOM 2440 O O . ALA A 1 306 ? 11.195 -31.75 10.07 1 97.62 306 ALA A O 1
ATOM 2441 N N . VAL A 1 307 ? 9.078 -32.438 10.125 1 97.19 307 VAL A N 1
ATOM 2442 C CA . VAL A 1 307 ? 8.711 -31.656 11.305 1 97.19 307 VAL A CA 1
ATOM 2443 C C . VAL A 1 307 ? 9.508 -32.125 12.508 1 97.19 307 VAL A C 1
ATOM 2445 O O . VAL A 1 307 ? 9.992 -31.312 13.305 1 97.19 307 VAL A O 1
ATOM 2448 N N . HIS A 1 308 ? 9.664 -33.438 12.586 1 96.81 308 HIS A N 1
ATOM 2449 C CA . HIS A 1 308 ? 10.43 -34 13.703 1 96.81 308 HIS A CA 1
ATOM 2450 C C . HIS A 1 308 ? 11.906 -33.625 13.609 1 96.81 308 HIS A C 1
ATOM 2452 O O . HIS A 1 308 ? 12.562 -33.406 14.625 1 96.81 308 HIS A O 1
ATOM 2458 N N . LEU A 1 309 ? 12.406 -33.5 12.445 1 97.19 309 LEU A N 1
ATOM 2459 C CA . LEU A 1 309 ? 13.836 -33.281 12.227 1 97.19 309 LEU A CA 1
ATOM 2460 C C . LEU A 1 309 ? 14.164 -31.781 12.195 1 97.19 309 LEU A C 1
ATOM 2462 O O . LEU A 1 309 ? 15.336 -31.406 12.07 1 97.19 309 LEU A O 1
ATOM 2466 N N . LYS A 1 310 ? 13.203 -31 12.312 1 95.56 310 LYS A N 1
ATOM 2467 C CA . LYS A 1 310 ? 13.352 -29.547 12.203 1 95.56 310 LYS A CA 1
ATOM 2468 C C . LYS A 1 310 ? 14.383 -29.031 13.195 1 95.56 310 LYS A C 1
ATOM 2470 O O . LYS A 1 310 ? 15.141 -28.109 12.883 1 95.56 310 LYS A O 1
ATOM 2475 N N . ASP A 1 311 ? 14.445 -29.625 14.414 1 93.31 311 ASP A N 1
ATOM 2476 C CA . ASP A 1 311 ? 15.328 -29.156 15.477 1 93.31 311 ASP A CA 1
ATOM 2477 C C . ASP A 1 311 ? 16.594 -30 15.562 1 93.31 311 ASP A C 1
ATOM 2479 O O . ASP A 1 311 ? 17.422 -29.797 16.453 1 93.31 311 ASP A O 1
ATOM 2483 N N . HIS A 1 312 ? 16.703 -30.969 14.688 1 94.31 312 HIS A N 1
ATOM 2484 C CA . HIS A 1 312 ? 17.891 -31.812 14.664 1 94.31 312 HIS A CA 1
ATOM 2485 C C . HIS A 1 312 ? 19.094 -31.047 14.125 1 94.31 312 HIS A C 1
ATOM 2487 O O . HIS A 1 312 ? 19 -30.328 13.125 1 94.31 312 HIS A O 1
ATOM 2493 N N . PRO A 1 313 ? 20.234 -31.062 14.68 1 93.31 313 PRO A N 1
ATOM 2494 C CA . PRO A 1 313 ? 21.422 -30.266 14.328 1 93.31 313 PRO A CA 1
ATOM 2495 C C . PRO A 1 313 ? 21.828 -30.453 12.867 1 93.31 313 PRO A C 1
ATOM 2497 O O . PRO A 1 313 ? 22.25 -29.484 12.219 1 93.31 313 PRO A O 1
ATOM 2500 N N . ASN A 1 314 ? 21.672 -31.688 12.367 1 93.44 314 ASN A N 1
ATOM 2501 C CA . ASN A 1 314 ? 22.109 -31.969 11 1 93.44 314 ASN A CA 1
ATOM 2502 C C . ASN A 1 314 ? 21.094 -31.484 9.969 1 93.44 314 ASN A C 1
ATOM 2504 O O . ASN A 1 314 ? 21.406 -31.391 8.781 1 93.44 314 ASN A O 1
ATOM 2508 N N . PHE A 1 315 ? 19.812 -31.156 10.43 1 94.62 315 PHE A N 1
ATOM 2509 C CA . PHE A 1 315 ? 18.766 -30.875 9.469 1 94.62 315 PHE A CA 1
ATOM 2510 C C . PHE A 1 315 ? 18.203 -29.469 9.688 1 94.62 315 PHE A C 1
ATOM 2512 O O . PHE A 1 315 ? 17.531 -28.922 8.812 1 94.62 315 PHE A O 1
ATOM 2519 N N . SER A 1 316 ? 18.5 -28.797 10.797 1 92.19 316 SER A N 1
ATOM 2520 C CA . SER A 1 316 ? 17.859 -27.562 11.227 1 92.19 316 SER A CA 1
ATOM 2521 C C . SER A 1 316 ? 18.141 -26.438 10.227 1 92.19 316 SER A C 1
ATOM 2523 O O . SER A 1 316 ? 17.281 -25.562 10.023 1 92.19 316 SER A O 1
ATOM 2525 N N . ALA A 1 317 ? 19.266 -26.469 9.633 1 90.62 317 ALA A N 1
ATOM 2526 C CA . ALA A 1 317 ? 19.641 -25.422 8.695 1 90.62 317 ALA A CA 1
ATOM 2527 C C . ALA A 1 317 ? 18.812 -25.516 7.41 1 90.62 317 ALA A C 1
ATOM 2529 O O . ALA A 1 317 ? 18.547 -24.5 6.766 1 90.62 317 ALA A O 1
ATOM 2530 N N . ALA A 1 318 ? 18.328 -26.703 7.078 1 90.5 318 ALA A N 1
ATOM 2531 C CA . ALA A 1 318 ? 17.688 -26.922 5.785 1 90.5 318 ALA A CA 1
ATOM 2532 C C . ALA A 1 318 ? 16.172 -27.047 5.949 1 90.5 318 ALA A C 1
ATOM 2534 O O . ALA A 1 318 ? 15.414 -26.797 5.004 1 90.5 318 ALA A O 1
ATOM 2535 N N . LEU A 1 319 ? 15.75 -27.406 7.141 1 94.06 319 LEU A N 1
ATOM 2536 C CA . LEU A 1 319 ? 14.336 -27.703 7.32 1 94.06 319 LEU A CA 1
ATOM 2537 C C . LEU A 1 319 ? 13.648 -26.609 8.133 1 94.06 319 LEU A C 1
ATOM 2539 O O . LEU A 1 319 ? 13.312 -26.812 9.297 1 94.06 319 LEU A O 1
ATOM 2543 N N . ASP A 1 320 ? 13.344 -25.547 7.5 1 91.62 320 ASP A N 1
ATOM 2544 C CA . ASP A 1 320 ? 12.492 -24.531 8.109 1 91.62 320 ASP A CA 1
ATOM 2545 C C . ASP A 1 320 ? 11.023 -24.75 7.742 1 91.62 320 ASP A C 1
ATOM 2547 O O . ASP A 1 320 ? 10.703 -25.641 6.945 1 91.62 320 ASP A O 1
ATOM 2551 N N . ASP A 1 321 ? 10.141 -23.969 8.281 1 90.5 321 ASP A N 1
ATOM 2552 C CA . ASP A 1 321 ? 8.703 -24.156 8.102 1 90.5 321 ASP A CA 1
ATOM 2553 C C . ASP A 1 321 ? 8.312 -24.031 6.629 1 90.5 321 ASP A C 1
ATOM 2555 O O . ASP A 1 321 ? 7.492 -24.812 6.133 1 90.5 321 ASP A O 1
ATOM 2559 N N . ASP A 1 322 ? 8.938 -23.141 5.926 1 84 322 ASP A N 1
ATOM 2560 C CA . ASP A 1 322 ? 8.633 -22.938 4.516 1 84 322 ASP A CA 1
ATOM 2561 C C . ASP A 1 322 ? 9.086 -24.125 3.67 1 84 322 ASP A C 1
ATOM 2563 O O . ASP A 1 322 ? 8.352 -24.578 2.787 1 84 322 ASP A O 1
ATOM 2567 N N . THR A 1 323 ? 10.18 -24.594 4.023 1 89.56 323 THR A N 1
ATOM 2568 C CA . THR A 1 323 ? 10.719 -25.734 3.291 1 89.56 323 THR A CA 1
ATOM 2569 C C . THR A 1 323 ? 9.883 -26.984 3.553 1 89.56 323 THR A C 1
ATOM 2571 O O . THR A 1 323 ? 9.617 -27.766 2.635 1 89.56 323 THR A O 1
ATOM 2574 N N . ILE A 1 324 ? 9.508 -27.172 4.766 1 94.06 324 ILE A N 1
ATOM 2575 C CA . ILE A 1 324 ? 8.719 -28.344 5.133 1 94.06 324 ILE A CA 1
ATOM 2576 C C . ILE A 1 324 ? 7.395 -28.328 4.375 1 94.06 324 ILE A C 1
ATOM 2578 O O . ILE A 1 324 ? 6.941 -29.375 3.891 1 94.06 324 ILE A O 1
ATOM 2582 N N . ASP A 1 325 ? 6.848 -27.172 4.203 1 89.19 325 ASP A N 1
ATOM 2583 C CA . ASP A 1 325 ? 5.605 -27.047 3.451 1 89.19 325 ASP A CA 1
ATOM 2584 C C . ASP A 1 325 ? 5.824 -27.375 1.975 1 89.19 325 ASP A C 1
ATOM 2586 O O . ASP A 1 325 ? 4.996 -28.047 1.354 1 89.19 325 ASP A O 1
ATOM 2590 N N . LEU A 1 326 ? 6.922 -26.938 1.458 1 85.5 326 LEU A N 1
ATOM 2591 C CA . LEU A 1 326 ? 7.246 -27.203 0.061 1 85.5 326 LEU A CA 1
ATOM 2592 C C . LEU A 1 326 ? 7.492 -28.688 -0.165 1 85.5 326 LEU A C 1
ATOM 2594 O O . LEU A 1 326 ? 7.074 -29.25 -1.185 1 85.5 326 LEU A O 1
ATOM 2598 N N . LEU A 1 327 ? 8.156 -29.328 0.798 1 92.25 327 LEU A N 1
ATOM 2599 C CA . LEU A 1 327 ? 8.414 -30.766 0.715 1 92.25 327 LEU A CA 1
ATOM 2600 C C . LEU A 1 327 ? 7.113 -31.547 0.729 1 92.25 327 LEU A C 1
ATOM 2602 O O . LEU A 1 327 ? 6.934 -32.469 -0.069 1 92.25 327 LEU A O 1
ATOM 2606 N N . TYR A 1 328 ? 6.27 -31.109 1.604 1 91.75 328 TYR A N 1
ATOM 2607 C CA . TYR A 1 328 ? 4.949 -31.734 1.714 1 91.75 328 TYR A CA 1
ATOM 2608 C C . TYR A 1 328 ? 4.195 -31.641 0.392 1 91.75 328 TYR A C 1
ATOM 2610 O O . TYR A 1 328 ? 3.635 -32.625 -0.076 1 91.75 328 TYR A O 1
ATOM 2618 N N . LYS A 1 329 ? 4.285 -30.594 -0.222 1 85.75 329 LYS A N 1
ATOM 2619 C CA . LYS A 1 329 ? 3.518 -30.344 -1.436 1 85.75 329 LYS A CA 1
ATOM 2620 C C . LYS A 1 329 ? 4.168 -31 -2.648 1 85.75 329 LYS A C 1
ATOM 2622 O O . LYS A 1 329 ? 3.482 -31.391 -3.594 1 85.75 329 LYS A O 1
ATOM 2627 N N . SER A 1 330 ? 5.426 -31.156 -2.635 1 88.44 330 SER A N 1
ATOM 2628 C CA . SER A 1 330 ? 6.168 -31.656 -3.791 1 88.44 330 SER A CA 1
ATOM 2629 C C . SER A 1 330 ? 6.258 -33.188 -3.787 1 88.44 330 SER A C 1
ATOM 2631 O O . SER A 1 330 ? 6.5 -33.781 -4.824 1 88.44 330 SER A O 1
ATOM 2633 N N . ALA A 1 331 ? 6.004 -33.812 -2.66 1 91.75 331 ALA A N 1
ATOM 2634 C CA . ALA A 1 331 ? 6.203 -35.25 -2.457 1 91.75 331 ALA A CA 1
ATOM 2635 C C . ALA A 1 331 ? 5.398 -36.062 -3.467 1 91.75 331 ALA A C 1
ATOM 2637 O O . ALA A 1 331 ? 5.891 -37.062 -4 1 91.75 331 ALA A O 1
ATOM 2638 N N . PRO A 1 332 ? 4.215 -35.625 -3.822 1 87.5 332 PRO A N 1
ATOM 2639 C CA . PRO A 1 332 ? 3.385 -36.406 -4.73 1 87.5 332 PRO A CA 1
ATOM 2640 C C . PRO A 1 332 ? 3.996 -36.531 -6.125 1 87.5 332 PRO A C 1
ATOM 2642 O O . PRO A 1 332 ? 3.574 -37.406 -6.91 1 87.5 332 PRO A O 1
ATOM 2645 N N . LEU A 1 333 ? 5.012 -35.781 -6.414 1 89.81 333 LEU A N 1
ATOM 2646 C CA . LEU A 1 333 ? 5.559 -35.75 -7.766 1 89.81 333 LEU A CA 1
ATOM 2647 C C . LEU A 1 333 ? 6.75 -36.688 -7.895 1 89.81 333 LEU A C 1
ATOM 2649 O O . LEU A 1 333 ? 7.406 -36.75 -8.938 1 89.81 333 LEU A O 1
ATOM 2653 N N . HIS A 1 334 ? 7.027 -37.562 -6.895 1 92.94 334 HIS A N 1
ATOM 2654 C CA . HIS A 1 334 ? 8.227 -38.406 -6.875 1 92.94 334 HIS A CA 1
ATOM 2655 C C . HIS A 1 334 ? 8.211 -39.406 -8.023 1 92.94 334 HIS A C 1
ATOM 2657 O O . HIS A 1 334 ? 9.266 -39.75 -8.562 1 92.94 334 HIS A O 1
ATOM 2663 N N . ASP A 1 335 ? 7.047 -39.812 -8.445 1 91.5 335 ASP A N 1
ATOM 2664 C CA . ASP A 1 335 ? 6.945 -40.875 -9.438 1 91.5 335 ASP A CA 1
ATOM 2665 C C . ASP A 1 335 ? 6.355 -40.344 -10.742 1 91.5 335 ASP A C 1
ATOM 2667 O O . ASP A 1 335 ? 5.812 -41.094 -11.539 1 91.5 335 ASP A O 1
ATOM 2671 N N . VAL A 1 336 ? 6.445 -39.094 -10.977 1 89.31 336 VAL A N 1
ATOM 2672 C CA . VAL A 1 336 ? 5.84 -38.469 -12.156 1 89.31 336 VAL A CA 1
ATOM 2673 C C . VAL A 1 336 ? 6.508 -39 -13.422 1 89.31 336 VAL A C 1
ATOM 2675 O O . VAL A 1 336 ? 5.883 -39.062 -14.484 1 89.31 336 VAL A O 1
ATOM 2678 N N . GLY A 1 337 ? 7.73 -39.469 -13.359 1 90.06 337 GLY A N 1
ATOM 2679 C CA . GLY A 1 337 ? 8.469 -40 -14.508 1 90.06 337 GLY A CA 1
ATOM 2680 C C . GLY A 1 337 ? 7.957 -41.312 -15.008 1 90.06 337 GLY A C 1
ATOM 2681 O O . GLY A 1 337 ? 8.281 -41.75 -16.125 1 90.06 337 GLY A O 1
ATOM 2682 N N . LYS A 1 338 ? 7.129 -42 -14.211 1 90.5 338 LYS A N 1
ATOM 2683 C CA . LYS A 1 338 ? 6.57 -43.281 -14.625 1 90.5 338 LYS A CA 1
ATOM 2684 C C . LYS A 1 338 ? 5.727 -43.156 -15.891 1 90.5 338 LYS A C 1
ATOM 2686 O O . LYS A 1 338 ? 5.469 -44.125 -16.594 1 90.5 338 LYS A O 1
ATOM 2691 N N . VAL A 1 339 ? 5.379 -41.969 -16.125 1 86.62 339 VAL A N 1
ATOM 2692 C CA . VAL A 1 339 ? 4.586 -41.688 -17.328 1 86.62 339 VAL A CA 1
ATOM 2693 C C . VAL A 1 339 ? 5.375 -42.062 -18.562 1 86.62 339 VAL A C 1
ATOM 2695 O O . VAL A 1 339 ? 4.793 -42.438 -19.594 1 86.62 339 VAL A O 1
ATOM 2698 N N . GLY A 1 340 ? 6.676 -42.125 -18.5 1 87.06 340 GLY A N 1
ATOM 2699 C CA . GLY A 1 340 ? 7.523 -42.406 -19.641 1 87.06 340 GLY A CA 1
ATOM 2700 C C . GLY A 1 340 ? 7.891 -43.875 -19.75 1 87.06 340 GLY A C 1
ATOM 2701 O O . GLY A 1 340 ? 8.562 -44.281 -20.703 1 87.06 340 GLY A O 1
ATOM 2702 N N . ILE A 1 341 ? 7.449 -44.656 -18.859 1 91.12 341 ILE A N 1
ATOM 2703 C CA . ILE A 1 341 ? 7.77 -46.094 -18.859 1 91.12 341 ILE A CA 1
ATOM 2704 C C . ILE A 1 341 ? 6.777 -46.844 -19.734 1 91.12 341 ILE A C 1
ATOM 2706 O O . ILE A 1 341 ? 5.57 -46.625 -19.656 1 91.12 341 ILE A O 1
ATOM 2710 N N . PRO A 1 342 ? 7.266 -47.75 -20.594 1 90.69 342 PRO A N 1
ATOM 2711 C CA . PRO A 1 342 ? 6.371 -48.531 -21.469 1 90.69 342 PRO A CA 1
ATOM 2712 C C . PRO A 1 342 ? 5.324 -49.312 -20.703 1 90.69 342 PRO A C 1
ATOM 2714 O O . PRO A 1 342 ? 5.621 -49.875 -19.641 1 90.69 342 PRO A O 1
ATOM 2717 N N . ASP A 1 343 ? 4.203 -49.531 -21.281 1 89.5 343 ASP A N 1
ATOM 2718 C CA . ASP A 1 343 ? 3.088 -50.25 -20.672 1 89.5 343 ASP A CA 1
ATOM 2719 C C . ASP A 1 343 ? 3.48 -51.688 -20.312 1 89.5 343 ASP A C 1
ATOM 2721 O O . ASP A 1 343 ? 3.076 -52.188 -19.281 1 89.5 343 ASP A O 1
ATOM 2725 N N . ALA A 1 344 ? 4.23 -52.219 -21.203 1 90.06 344 ALA A N 1
ATOM 2726 C CA . ALA A 1 344 ? 4.598 -53.625 -21.031 1 90.06 344 ALA A CA 1
ATOM 2727 C C . ALA A 1 344 ? 5.379 -53.844 -19.75 1 90.06 344 ALA A C 1
ATOM 2729 O O . ALA A 1 344 ? 5.375 -54.938 -19.188 1 90.06 344 ALA A O 1
ATOM 2730 N N . ILE A 1 345 ? 5.969 -52.781 -19.344 1 91.38 345 ILE A N 1
ATOM 2731 C CA . ILE A 1 345 ? 6.773 -52.875 -18.141 1 91.38 345 ILE A CA 1
ATOM 2732 C C . ILE A 1 345 ? 5.992 -52.281 -16.953 1 91.38 345 ILE A C 1
ATOM 2734 O O . ILE A 1 345 ? 5.883 -52.906 -15.906 1 91.38 345 ILE A O 1
ATOM 2738 N N . LEU A 1 346 ? 5.406 -51.156 -17.109 1 88.88 346 LEU A N 1
ATOM 2739 C CA . LEU A 1 346 ? 4.711 -50.438 -16.062 1 88.88 346 LEU A CA 1
ATOM 2740 C C . LEU A 1 346 ? 3.506 -51.219 -15.555 1 88.88 346 LEU A C 1
ATOM 2742 O O . LEU A 1 346 ? 3.229 -51.219 -14.352 1 88.88 346 LEU A O 1
ATOM 2746 N N . LEU A 1 347 ? 2.824 -51.844 -16.438 1 86.31 347 LEU A N 1
ATOM 2747 C CA . LEU A 1 347 ? 1.567 -52.469 -16.078 1 86.31 347 LEU A CA 1
ATOM 2748 C C . LEU A 1 347 ? 1.729 -54 -16.078 1 86.31 347 LEU A C 1
ATOM 2750 O O . LEU A 1 347 ? 0.738 -54.75 -16.062 1 86.31 347 LEU A O 1
ATOM 2754 N N . LYS A 1 348 ? 2.91 -54.438 -16.078 1 86.81 348 LYS A N 1
ATOM 2755 C CA . LYS A 1 348 ? 3.16 -55.875 -16.094 1 86.81 348 LYS A CA 1
ATOM 2756 C C . LYS A 1 348 ? 2.619 -56.531 -14.836 1 86.81 348 LYS A C 1
ATOM 2758 O O . LYS A 1 348 ? 2.93 -56.125 -13.719 1 86.81 348 LYS A O 1
ATOM 2763 N N . PRO A 1 349 ? 1.727 -57.531 -15.094 1 84.25 349 PRO A N 1
ATOM 2764 C CA . PRO A 1 349 ? 1.214 -58.25 -13.93 1 84.25 349 PRO A CA 1
ATOM 2765 C C . PRO A 1 349 ? 2.207 -59.281 -13.391 1 84.25 349 PRO A C 1
ATOM 2767 O O . PRO A 1 349 ? 2.029 -60.5 -13.594 1 84.25 349 PRO A O 1
ATOM 2770 N N . GLY A 1 350 ? 3.277 -59.031 -12.906 1 82.38 350 GLY A N 1
ATOM 2771 C CA . GLY A 1 350 ? 4.297 -59.906 -12.375 1 82.38 350 GLY A CA 1
ATOM 2772 C C . GLY A 1 350 ? 5.613 -59.219 -12.094 1 82.38 350 GLY A C 1
ATOM 2773 O O . GLY A 1 350 ? 5.699 -58 -12.172 1 82.38 350 GLY A O 1
ATOM 2774 N N . LYS A 1 351 ? 6.574 -60.094 -11.773 1 86.19 351 LYS A N 1
ATOM 2775 C CA . LYS A 1 351 ? 7.887 -59.531 -11.445 1 86.19 351 LYS A CA 1
ATOM 2776 C C . LYS A 1 351 ? 8.617 -59.062 -12.703 1 86.19 351 LYS A C 1
ATOM 2778 O O . LYS A 1 351 ? 8.547 -59.719 -13.75 1 86.19 351 LYS A O 1
ATOM 2783 N N . LEU A 1 352 ? 9.273 -58.062 -12.617 1 90.5 352 LEU A N 1
ATOM 2784 C CA . LEU A 1 352 ? 10.055 -57.531 -13.734 1 90.5 352 LEU A CA 1
ATOM 2785 C C . LEU A 1 352 ? 11.359 -58.312 -13.898 1 90.5 352 LEU A C 1
ATOM 2787 O O . LEU A 1 352 ? 11.977 -58.719 -12.914 1 90.5 352 LEU A O 1
ATOM 2791 N N . THR A 1 353 ? 11.664 -58.531 -15.164 1 93.94 353 THR A N 1
ATOM 2792 C CA . THR A 1 353 ? 12.984 -59.094 -15.438 1 93.94 353 THR A CA 1
ATOM 2793 C C . THR A 1 353 ? 14.062 -58.031 -15.164 1 93.94 353 THR A C 1
ATOM 2795 O O . THR A 1 353 ? 13.758 -56.875 -14.992 1 93.94 353 THR A O 1
ATOM 2798 N N . ASP A 1 354 ? 15.312 -58.531 -15.117 1 94.25 354 ASP A N 1
ATOM 2799 C CA . ASP A 1 354 ? 16.406 -57.594 -14.852 1 94.25 354 ASP A CA 1
ATOM 2800 C C . ASP A 1 354 ? 16.469 -56.5 -15.906 1 94.25 354 ASP A C 1
ATOM 2802 O O . ASP A 1 354 ? 16.703 -55.344 -15.586 1 94.25 354 ASP A O 1
ATOM 2806 N N . ASP A 1 355 ? 16.203 -56.906 -17.094 1 95.06 355 ASP A N 1
ATOM 2807 C CA . ASP A 1 355 ? 16.234 -55.938 -18.188 1 95.06 355 ASP A CA 1
ATOM 2808 C C . ASP A 1 355 ? 15.062 -54.969 -18.078 1 95.06 355 ASP A C 1
ATOM 2810 O O . ASP A 1 355 ? 15.227 -53.781 -18.328 1 95.06 355 ASP A O 1
ATOM 2814 N N . GLU A 1 356 ? 13.945 -55.5 -17.75 1 94.56 356 GLU A N 1
ATOM 2815 C CA . GLU A 1 356 ? 12.758 -54.656 -17.578 1 94.56 356 GLU A CA 1
ATOM 2816 C C . GLU A 1 356 ? 12.938 -53.688 -16.406 1 94.56 356 GLU A C 1
ATOM 2818 O O . GLU A 1 356 ? 12.484 -52.531 -16.469 1 94.56 356 GLU A O 1
ATOM 2823 N N . PHE A 1 357 ? 13.609 -54.156 -15.461 1 94.62 357 PHE A N 1
ATOM 2824 C CA . PHE A 1 357 ? 13.828 -53.344 -14.281 1 94.62 357 PHE A CA 1
ATOM 2825 C C . PHE A 1 357 ? 14.758 -52.188 -14.594 1 94.62 357 PHE A C 1
ATOM 2827 O O . PHE A 1 357 ? 14.602 -51.094 -14.047 1 94.62 357 PHE A O 1
ATOM 2834 N N . VAL A 1 358 ? 15.719 -52.406 -15.398 1 95.5 358 VAL A N 1
ATOM 2835 C CA . VAL A 1 358 ? 16.609 -51.344 -15.82 1 95.5 358 VAL A CA 1
ATOM 2836 C C . VAL A 1 358 ? 15.812 -50.219 -16.484 1 95.5 358 VAL A C 1
ATOM 2838 O O . VAL A 1 358 ? 16.078 -49.031 -16.234 1 95.5 358 VAL A O 1
ATOM 2841 N N . ILE A 1 359 ? 14.797 -50.562 -17.234 1 94.62 359 ILE A N 1
ATOM 2842 C CA . ILE A 1 359 ? 13.945 -49.594 -17.906 1 94.62 359 ILE A CA 1
ATOM 2843 C C . ILE A 1 359 ? 13.062 -48.906 -16.875 1 94.62 359 ILE A C 1
ATOM 2845 O O . ILE A 1 359 ? 12.859 -47.688 -16.953 1 94.62 359 ILE A O 1
ATOM 2849 N N . MET A 1 360 ? 12.57 -49.656 -15.961 1 94.06 360 MET A N 1
ATOM 2850 C CA . MET A 1 360 ? 11.734 -49.094 -14.898 1 94.06 360 MET A CA 1
ATOM 2851 C C . MET A 1 360 ? 12.508 -48.031 -14.117 1 94.06 360 MET A C 1
ATOM 2853 O O . MET A 1 360 ? 11.945 -47 -13.758 1 94.06 360 MET A O 1
ATOM 2857 N N . LYS A 1 361 ? 13.766 -48.25 -13.883 1 95.25 361 LYS A N 1
ATOM 2858 C CA . LYS A 1 361 ? 14.602 -47.344 -13.094 1 95.25 361 LYS A CA 1
ATOM 2859 C C . LYS A 1 361 ? 14.773 -46 -13.789 1 95.25 361 LYS A C 1
ATOM 2861 O O . LYS A 1 361 ? 15.062 -45 -13.141 1 95.25 361 LYS A O 1
ATOM 2866 N N . THR A 1 362 ? 14.508 -45.938 -15.07 1 95 362 THR A N 1
ATOM 2867 C CA . THR A 1 362 ? 14.703 -44.719 -15.82 1 95 362 THR A CA 1
ATOM 2868 C C . THR A 1 362 ? 13.633 -43.688 -15.477 1 95 362 THR A C 1
ATOM 2870 O O . THR A 1 362 ? 13.773 -42.5 -15.797 1 95 362 THR A O 1
ATOM 2873 N N . HIS A 1 363 ? 12.539 -44.125 -14.742 1 93.69 363 HIS A N 1
ATOM 2874 C CA . HIS A 1 363 ? 11.477 -43.188 -14.406 1 93.69 363 HIS A CA 1
ATOM 2875 C C . HIS A 1 363 ? 12.008 -42.031 -13.555 1 93.69 363 HIS A C 1
ATOM 2877 O O . HIS A 1 363 ? 11.5 -40.906 -13.625 1 93.69 363 HIS A O 1
ATOM 2883 N N . ALA A 1 364 ? 13.039 -42.281 -12.75 1 95.25 364 ALA A N 1
ATOM 2884 C CA . ALA A 1 364 ? 13.641 -41.25 -11.914 1 95.25 364 ALA A CA 1
ATOM 2885 C C . ALA A 1 364 ? 14.25 -40.156 -12.766 1 95.25 364 ALA A C 1
ATOM 2887 O O . ALA A 1 364 ? 14 -38.969 -12.531 1 95.25 364 ALA A O 1
ATOM 2888 N N . ARG A 1 365 ? 14.945 -40.5 -13.797 1 93.88 365 ARG A N 1
ATOM 2889 C CA . ARG A 1 365 ? 15.578 -39.531 -14.68 1 93.88 365 ARG A CA 1
ATOM 2890 C C . ARG A 1 365 ? 14.539 -38.812 -15.555 1 93.88 365 ARG A C 1
ATOM 2892 O O . ARG A 1 365 ? 14.633 -37.625 -15.797 1 93.88 365 ARG A O 1
ATOM 2899 N N . LEU A 1 366 ? 13.594 -39.594 -16.062 1 89.56 366 LEU A N 1
ATOM 2900 C CA . LEU A 1 366 ? 12.539 -39.031 -16.906 1 89.56 366 LEU A CA 1
ATOM 2901 C C . LEU A 1 366 ? 11.75 -37.969 -16.141 1 89.56 366 LEU A C 1
ATOM 2903 O O . LEU A 1 366 ? 11.445 -36.906 -16.688 1 89.56 366 LEU A O 1
ATOM 2907 N N . GLY A 1 367 ? 11.445 -38.312 -14.906 1 90 367 GLY A N 1
ATOM 2908 C CA . GLY A 1 367 ? 10.758 -37.344 -14.078 1 90 367 GLY A CA 1
ATOM 2909 C C . GLY A 1 367 ? 11.57 -36.094 -13.82 1 90 367 GLY A C 1
ATOM 2910 O O . GLY A 1 367 ? 11.055 -34.969 -13.906 1 90 367 GLY A O 1
ATOM 2911 N N . ALA A 1 368 ? 12.812 -36.188 -13.523 1 91.75 368 ALA A N 1
ATOM 2912 C CA . ALA A 1 368 ? 13.711 -35.062 -13.289 1 91.75 368 ALA A CA 1
ATOM 2913 C C . ALA A 1 368 ? 13.82 -34.188 -14.516 1 91.75 368 ALA A C 1
ATOM 2915 O O . ALA A 1 368 ? 13.812 -32.969 -14.406 1 91.75 368 ALA A O 1
ATOM 2916 N N . GLU A 1 369 ? 13.906 -34.75 -15.625 1 87.06 369 GLU A N 1
ATOM 2917 C CA . GLU A 1 369 ? 14.047 -34 -16.875 1 87.06 369 GLU A CA 1
ATOM 2918 C C . GLU A 1 369 ? 12.781 -33.219 -17.203 1 87.06 369 GLU A C 1
ATOM 2920 O O . GLU A 1 369 ? 12.852 -32.062 -17.641 1 87.06 369 GLU A O 1
ATOM 2925 N N . ALA A 1 370 ? 11.688 -33.875 -17 1 80.88 370 ALA A N 1
ATOM 2926 C CA . ALA A 1 370 ? 10.414 -33.219 -17.266 1 80.88 370 ALA A CA 1
ATOM 2927 C C . ALA A 1 370 ? 10.234 -32 -16.359 1 80.88 370 ALA A C 1
ATOM 2929 O O . ALA A 1 370 ? 9.68 -30.984 -16.781 1 80.88 370 ALA A O 1
ATOM 2930 N N . LEU A 1 371 ? 10.703 -32.125 -15.156 1 85.94 371 LEU A N 1
ATOM 2931 C CA . LEU A 1 371 ? 10.508 -31.047 -14.172 1 85.94 371 LEU A CA 1
ATOM 2932 C C . LEU A 1 371 ? 11.633 -30.016 -14.258 1 85.94 371 LEU A C 1
ATOM 2934 O O . LEU A 1 371 ? 11.484 -28.891 -13.789 1 85.94 371 LEU A O 1
ATOM 2938 N N . HIS A 1 372 ? 12.719 -30.422 -14.812 1 84.12 372 HIS A N 1
ATOM 2939 C CA . HIS A 1 372 ? 13.875 -29.547 -14.906 1 84.12 372 HIS A CA 1
ATOM 2940 C C . HIS A 1 372 ? 13.57 -28.312 -15.766 1 84.12 372 HIS A C 1
ATOM 2942 O O . HIS A 1 372 ? 14.047 -27.219 -15.477 1 84.12 372 HIS A O 1
ATOM 2948 N N . VAL A 1 373 ? 12.812 -28.5 -16.797 1 71.81 373 VAL A N 1
ATOM 2949 C CA . VAL A 1 373 ? 12.453 -27.406 -17.672 1 71.81 373 VAL A CA 1
ATOM 2950 C C . VAL A 1 373 ? 11.688 -26.344 -16.891 1 71.81 373 VAL A C 1
ATOM 2952 O O . VAL A 1 373 ? 11.922 -25.141 -17.062 1 71.81 373 VAL A O 1
ATOM 2955 N N . ALA A 1 374 ? 10.82 -26.812 -16.031 1 72.69 374 ALA A N 1
ATOM 2956 C CA . ALA A 1 374 ? 10.008 -25.906 -15.211 1 72.69 374 ALA A CA 1
ATOM 2957 C C . ALA A 1 374 ? 10.859 -25.25 -14.133 1 72.69 374 ALA A C 1
ATOM 2959 O O . ALA A 1 374 ? 10.656 -24.078 -13.812 1 72.69 374 ALA A O 1
ATOM 2960 N N . GLU A 1 375 ? 11.805 -25.906 -13.586 1 77 375 GLU A N 1
ATOM 2961 C CA . GLU A 1 375 ? 12.672 -25.391 -12.539 1 77 375 GLU A CA 1
ATOM 2962 C C . GLU A 1 375 ? 13.531 -24.234 -13.055 1 77 375 GLU A C 1
ATOM 2964 O O . GLU A 1 375 ? 13.75 -23.25 -12.344 1 77 375 GLU A O 1
ATOM 2969 N N . LYS A 1 376 ? 13.945 -24.359 -14.25 1 75.81 376 LYS A N 1
ATOM 2970 C CA . LYS A 1 376 ? 14.797 -23.328 -14.836 1 75.81 376 LYS A CA 1
ATOM 2971 C C . LYS A 1 376 ? 14.07 -22 -14.922 1 75.81 376 LYS A C 1
ATOM 2973 O O . LYS A 1 376 ? 14.672 -20.938 -14.75 1 75.81 376 LYS A O 1
ATOM 2978 N N . GLU A 1 377 ? 12.805 -22.109 -15.094 1 71.94 377 GLU A N 1
ATOM 2979 C CA . GLU A 1 377 ? 12.016 -20.891 -15.25 1 71.94 377 GLU A CA 1
ATOM 2980 C C . GLU A 1 377 ? 11.664 -20.281 -13.898 1 71.94 377 GLU A C 1
ATOM 2982 O O . GLU A 1 377 ? 11.641 -19.062 -13.75 1 71.94 377 GLU A O 1
ATOM 2987 N N . LEU A 1 378 ? 11.375 -21.031 -12.844 1 71.12 378 LEU A N 1
ATOM 2988 C CA . LEU A 1 378 ? 10.922 -20.531 -11.547 1 71.12 378 LEU A CA 1
ATOM 2989 C C . LEU A 1 378 ? 12.102 -20.234 -10.633 1 71.12 378 LEU A C 1
ATOM 2991 O O . LEU A 1 378 ? 11.969 -19.469 -9.672 1 71.12 378 LEU A O 1
ATOM 2995 N N . GLY A 1 379 ? 13.211 -20.766 -10.961 1 65.75 379 GLY A N 1
ATOM 2996 C CA . GLY A 1 379 ? 14.375 -20.578 -10.109 1 65.75 379 GLY A CA 1
ATOM 2997 C C . GLY A 1 379 ? 14.602 -21.719 -9.141 1 65.75 379 GLY A C 1
ATOM 2998 O O . GLY A 1 379 ? 13.719 -22.562 -8.945 1 65.75 379 GLY A O 1
ATOM 2999 N N . SER A 1 380 ? 15.758 -21.766 -8.469 1 62.12 380 SER A N 1
ATOM 3000 C CA . SER A 1 380 ? 16.266 -22.891 -7.68 1 62.12 380 SER A CA 1
ATOM 3001 C C . SER A 1 380 ? 15.547 -22.984 -6.332 1 62.12 380 SER A C 1
ATOM 3003 O O . SER A 1 380 ? 15.555 -24.031 -5.695 1 62.12 380 SER A O 1
ATOM 3005 N N . ASN A 1 381 ? 14.898 -22.016 -6.012 1 60.47 381 ASN A N 1
ATOM 3006 C CA . ASN A 1 381 ? 14.273 -22.062 -4.695 1 60.47 381 ASN A CA 1
ATOM 3007 C C . ASN A 1 381 ? 12.75 -22.125 -4.801 1 60.47 381 ASN A C 1
ATOM 3009 O O . ASN A 1 381 ? 12.039 -21.578 -3.953 1 60.47 381 ASN A O 1
ATOM 3013 N N . SER A 1 382 ? 12.438 -22.969 -5.734 1 75.56 382 SER A N 1
ATOM 3014 C CA . SER A 1 382 ? 11 -23.094 -5.961 1 75.56 382 SER A CA 1
ATOM 3015 C C . SER A 1 382 ? 10.508 -24.484 -5.637 1 75.56 382 SER A C 1
ATOM 3017 O O . SER A 1 382 ? 11.305 -25.391 -5.371 1 75.56 382 SER A O 1
ATOM 3019 N N . PHE A 1 383 ? 9.234 -24.641 -5.5 1 77.12 383 PHE A N 1
ATOM 3020 C CA . PHE A 1 383 ? 8.641 -25.953 -5.25 1 77.12 383 PHE A CA 1
ATOM 3021 C C . PHE A 1 383 ? 9.016 -26.938 -6.352 1 77.12 383 PHE A C 1
ATOM 3023 O O . PHE A 1 383 ? 9.102 -28.141 -6.109 1 77.12 383 PHE A O 1
ATOM 3030 N N . MET A 1 384 ? 9.43 -26.438 -7.469 1 82.12 384 MET A N 1
ATOM 3031 C CA . MET A 1 384 ? 9.812 -27.297 -8.586 1 82.12 384 MET A CA 1
ATOM 3032 C C . MET A 1 384 ? 11.203 -27.891 -8.375 1 82.12 384 MET A C 1
ATOM 3034 O O . MET A 1 384 ? 11.484 -29 -8.828 1 82.12 384 MET A O 1
ATOM 3038 N N . SER A 1 385 ? 11.961 -27.125 -7.641 1 87.38 385 SER A N 1
ATOM 3039 C CA . SER A 1 385 ? 13.289 -27.641 -7.344 1 87.38 385 SER A CA 1
ATOM 3040 C C . SER A 1 385 ? 13.227 -28.859 -6.438 1 87.38 385 SER A C 1
ATOM 3042 O O . SER A 1 385 ? 13.883 -29.875 -6.699 1 87.38 385 SER A O 1
ATOM 3044 N N . TYR A 1 386 ? 12.414 -28.797 -5.441 1 89.56 386 TYR A N 1
ATOM 3045 C CA . TYR A 1 386 ? 12.25 -29.938 -4.535 1 89.56 386 TYR A CA 1
ATOM 3046 C C . TYR A 1 386 ? 11.57 -31.109 -5.234 1 89.56 386 TYR A C 1
ATOM 3048 O O . TYR A 1 386 ? 11.93 -32.25 -5.012 1 89.56 386 TYR A O 1
ATOM 3056 N N . ALA A 1 387 ? 10.633 -30.781 -6.074 1 89.38 387 ALA A N 1
ATOM 3057 C CA . ALA A 1 387 ? 9.961 -31.828 -6.836 1 89.38 387 ALA A CA 1
ATOM 3058 C C . ALA A 1 387 ? 10.938 -32.562 -7.738 1 89.38 387 ALA A C 1
ATOM 3060 O O . ALA A 1 387 ? 10.891 -33.812 -7.84 1 89.38 387 ALA A O 1
ATOM 3061 N N . ARG A 1 388 ? 11.773 -31.828 -8.367 1 91.25 388 ARG A N 1
ATOM 3062 C CA . ARG A 1 388 ? 12.766 -32.438 -9.25 1 91.25 388 ARG A CA 1
ATOM 3063 C C . ARG A 1 388 ? 13.742 -33.312 -8.461 1 91.25 388 ARG A C 1
ATOM 3065 O O . ARG A 1 388 ? 14.055 -34.406 -8.875 1 91.25 388 ARG A O 1
ATOM 3072 N N . GLU A 1 389 ? 14.203 -32.812 -7.316 1 93.12 389 GLU A N 1
ATOM 3073 C CA . GLU A 1 389 ? 15.117 -33.562 -6.461 1 93.12 389 GLU A CA 1
ATOM 3074 C C . GLU A 1 389 ? 14.492 -34.875 -6.004 1 93.12 389 GLU A C 1
ATOM 3076 O O . GLU A 1 389 ? 15.141 -35.906 -6.023 1 93.12 389 GLU A O 1
ATOM 3081 N N . ILE A 1 390 ? 13.312 -34.781 -5.633 1 94.81 390 ILE A N 1
ATOM 3082 C CA . ILE A 1 390 ? 12.586 -35.938 -5.141 1 94.81 390 ILE A CA 1
ATOM 3083 C C . ILE A 1 390 ? 12.398 -36.969 -6.273 1 94.81 390 ILE A C 1
ATOM 3085 O O . ILE A 1 390 ? 12.672 -38.156 -6.105 1 94.81 390 ILE A O 1
ATOM 3089 N N . ALA A 1 391 ? 11.961 -36.469 -7.422 1 93.44 391 ALA A N 1
ATOM 3090 C CA . ALA A 1 391 ? 11.742 -37.344 -8.562 1 93.44 391 ALA A CA 1
ATOM 3091 C C . ALA A 1 391 ? 13.039 -38.031 -9 1 93.44 391 ALA A C 1
ATOM 3093 O O . ALA A 1 391 ? 13.055 -39.219 -9.328 1 93.44 391 ALA A O 1
ATOM 3094 N N . GLU A 1 392 ? 14.109 -37.375 -8.898 1 96 392 GLU A N 1
ATOM 3095 C CA . GLU A 1 392 ? 15.391 -37.844 -9.406 1 96 392 GLU A CA 1
ATOM 3096 C C . GLU A 1 392 ? 16.047 -38.812 -8.422 1 96 392 GLU A C 1
ATOM 3098 O O . GLU A 1 392 ? 16.641 -39.812 -8.836 1 96 392 GLU A O 1
ATOM 3103 N N . SER A 1 393 ? 15.891 -38.531 -7.102 1 97 393 SER A N 1
ATOM 3104 C CA . SER A 1 393 ? 16.844 -39.156 -6.199 1 97 393 SER A CA 1
ATOM 3105 C C . SER A 1 393 ? 16.141 -39.969 -5.113 1 97 393 SER A C 1
ATOM 3107 O O . SER A 1 393 ? 16.766 -40.438 -4.168 1 97 393 SER A O 1
ATOM 3109 N N . HIS A 1 394 ? 14.875 -40.188 -5.168 1 96.75 394 HIS A N 1
ATOM 3110 C CA . HIS A 1 394 ? 14.188 -40.844 -4.062 1 96.75 394 HIS A CA 1
ATOM 3111 C C . HIS A 1 394 ? 14.523 -42.312 -4 1 96.75 394 HIS A C 1
ATOM 3113 O O . HIS A 1 394 ? 14.281 -42.969 -2.988 1 96.75 394 HIS A O 1
ATOM 3119 N N . HIS A 1 395 ? 15.195 -42.875 -5.047 1 97 395 HIS A N 1
ATOM 3120 C CA . HIS A 1 395 ? 15.609 -44.25 -5.051 1 97 395 HIS A CA 1
ATOM 3121 C C . HIS A 1 395 ? 17.094 -44.406 -4.762 1 97 395 HIS A C 1
ATOM 3123 O O . HIS A 1 395 ? 17.641 -45.5 -4.781 1 97 395 HIS A O 1
ATOM 3129 N N . GLU A 1 396 ? 17.734 -43.312 -4.5 1 97.5 396 GLU A N 1
ATOM 3130 C CA . GLU A 1 396 ? 19.109 -43.406 -4.02 1 97.5 396 GLU A CA 1
ATOM 3131 C C . GLU A 1 396 ? 19.172 -44 -2.621 1 97.5 396 GLU A C 1
ATOM 3133 O O . GLU A 1 396 ? 18.266 -43.781 -1.804 1 97.5 396 GLU A O 1
ATOM 3138 N N . LYS A 1 397 ? 20.188 -44.719 -2.402 1 97.62 397 LYS A N 1
ATOM 3139 C CA . LYS A 1 397 ? 20.375 -45.344 -1.098 1 97.62 397 LYS A CA 1
ATOM 3140 C C . LYS A 1 397 ? 21.562 -44.75 -0.35 1 97.62 397 LYS A C 1
ATOM 3142 O O . LYS A 1 397 ? 22.547 -44.344 -0.967 1 97.62 397 LYS A O 1
ATOM 3147 N N . TRP A 1 398 ? 21.469 -44.812 0.89 1 97.5 398 TRP A N 1
ATOM 3148 C CA . TRP A 1 398 ? 22.469 -44.156 1.74 1 97.5 398 TRP A CA 1
ATOM 3149 C C . TRP A 1 398 ? 23.859 -44.719 1.454 1 97.5 398 TRP A C 1
ATOM 3151 O O . TRP A 1 398 ? 24.844 -43.969 1.516 1 97.5 398 TRP A O 1
ATOM 3161 N N . ASP A 1 399 ? 23.969 -45.938 1.085 1 96.94 399 ASP A N 1
ATOM 3162 C CA . ASP A 1 399 ? 25.266 -46.594 0.892 1 96.94 399 ASP A CA 1
ATOM 3163 C C . ASP A 1 399 ? 25.75 -46.438 -0.549 1 96.94 399 ASP A C 1
ATOM 3165 O O . ASP A 1 399 ? 26.797 -46.969 -0.912 1 96.94 399 ASP A O 1
ATOM 3169 N N . GLY A 1 400 ? 24.969 -45.875 -1.409 1 96.56 400 GLY A N 1
ATOM 3170 C CA . GLY A 1 400 ? 25.391 -45.594 -2.771 1 96.56 400 GLY A CA 1
ATOM 3171 C C . GLY A 1 400 ? 24.969 -46.688 -3.76 1 96.56 400 GLY A C 1
ATOM 3172 O O . GLY A 1 400 ? 25.266 -46.594 -4.953 1 96.56 400 GLY A O 1
ATOM 3173 N N . SER A 1 401 ? 24.203 -47.656 -3.32 1 96 401 SER A N 1
ATOM 3174 C CA . SER A 1 401 ? 23.797 -48.75 -4.195 1 96 401 SER A CA 1
ATOM 3175 C C . SER A 1 401 ? 22.516 -48.438 -4.953 1 96 401 SER A C 1
ATOM 3177 O O . SER A 1 401 ? 22.031 -49.25 -5.742 1 96 401 SER A O 1
ATOM 3179 N N . GLY A 1 402 ? 21.984 -47.25 -4.734 1 95.81 402 GLY A N 1
ATOM 3180 C CA . GLY A 1 402 ? 20.734 -46.875 -5.375 1 95.81 402 GLY A CA 1
ATOM 3181 C C . GLY A 1 402 ? 20.938 -46.312 -6.777 1 95.81 402 GLY A C 1
ATOM 3182 O O . GLY A 1 402 ? 21.969 -46.562 -7.402 1 95.81 402 GLY A O 1
ATOM 3183 N N . TYR A 1 403 ? 19.938 -45.75 -7.344 1 95.81 403 TYR A N 1
ATOM 3184 C CA . TYR A 1 403 ? 19.938 -45.219 -8.695 1 95.81 403 TYR A CA 1
ATOM 3185 C C . TYR A 1 403 ? 19.188 -43.906 -8.758 1 95.81 403 TYR A C 1
ATOM 3187 O O . TYR A 1 403 ? 18.406 -43.594 -7.855 1 95.81 403 TYR A O 1
ATOM 3195 N N . PRO A 1 404 ? 19.359 -43.062 -9.719 1 95.88 404 PRO A N 1
ATOM 3196 C CA . PRO A 1 404 ? 20.109 -43.375 -10.945 1 95.88 404 PRO A CA 1
ATOM 3197 C C . PRO A 1 404 ? 21.578 -43 -10.828 1 95.88 404 PRO A C 1
ATOM 3199 O O . PRO A 1 404 ? 22.391 -43.406 -11.664 1 95.88 404 PRO A O 1
ATOM 3202 N N . ASN A 1 405 ? 22.016 -42.219 -9.867 1 94.94 405 ASN A N 1
ATOM 3203 C CA . ASN A 1 405 ? 23.359 -41.656 -9.852 1 94.94 405 ASN A CA 1
ATOM 3204 C C . ASN A 1 405 ? 24.25 -42.344 -8.844 1 94.94 405 ASN A C 1
ATOM 3206 O O . ASN A 1 405 ? 25.453 -42.062 -8.758 1 94.94 405 ASN A O 1
ATOM 3210 N N . ALA A 1 406 ? 23.75 -43.188 -8.055 1 96.12 406 ALA A N 1
ATOM 3211 C CA . ALA A 1 406 ? 24.484 -43.906 -7.027 1 96.12 406 ALA A CA 1
ATOM 3212 C C . ALA A 1 406 ? 25.141 -42.938 -6.043 1 96.12 406 ALA A C 1
ATOM 3214 O O . ALA A 1 406 ? 26.297 -43.125 -5.652 1 96.12 406 ALA A O 1
ATOM 3215 N N . THR A 1 407 ? 24.453 -41.875 -5.812 1 95.94 407 THR A N 1
ATOM 3216 C CA . THR A 1 407 ? 24.906 -40.875 -4.824 1 95.94 407 THR A CA 1
ATOM 3217 C C . THR A 1 407 ? 24.844 -41.469 -3.418 1 95.94 407 THR A C 1
ATOM 3219 O O . THR A 1 407 ? 23.984 -42.312 -3.121 1 95.94 407 THR A O 1
ATOM 3222 N N . LYS A 1 408 ? 25.828 -40.938 -2.527 1 96.31 408 LYS A N 1
ATOM 3223 C CA . LYS A 1 408 ? 25.938 -41.562 -1.211 1 96.31 408 LYS A CA 1
ATOM 3224 C C . LYS A 1 408 ? 25.797 -40.531 -0.1 1 96.31 408 LYS A C 1
ATOM 3226 O O . LYS A 1 408 ? 26.219 -39.375 -0.264 1 96.31 408 LYS A O 1
ATOM 3231 N N . GLY A 1 409 ? 25.266 -40.938 0.954 1 95.69 409 GLY A N 1
ATOM 3232 C CA . GLY A 1 409 ? 25.266 -40.125 2.172 1 95.69 409 GLY A CA 1
ATOM 3233 C C . GLY A 1 409 ? 24.578 -38.781 2.004 1 95.69 409 GLY A C 1
ATOM 3234 O O . GLY A 1 409 ? 23.469 -38.719 1.458 1 95.69 409 GLY A O 1
ATOM 3235 N N . THR A 1 410 ? 25.312 -37.719 2.492 1 95.31 410 THR A N 1
ATOM 3236 C CA . THR A 1 410 ? 24.719 -36.375 2.545 1 95.31 410 THR A CA 1
ATOM 3237 C C . THR A 1 410 ? 24.766 -35.719 1.17 1 95.31 410 THR A C 1
ATOM 3239 O O . THR A 1 410 ? 24.203 -34.625 0.984 1 95.31 410 THR A O 1
ATOM 3242 N N . ASP A 1 411 ? 25.281 -36.469 0.217 1 96.5 411 ASP A N 1
ATOM 3243 C CA . ASP A 1 411 ? 25.234 -35.969 -1.152 1 96.5 411 ASP A CA 1
ATOM 3244 C C . ASP A 1 411 ? 23.828 -36.125 -1.742 1 96.5 411 ASP A C 1
ATOM 3246 O O . ASP A 1 411 ? 23.484 -35.5 -2.736 1 96.5 411 ASP A O 1
ATOM 3250 N N . ILE A 1 412 ? 23.031 -37.094 -1.191 1 97 412 ILE A N 1
ATOM 3251 C CA . ILE A 1 412 ? 21.625 -37.219 -1.562 1 97 412 ILE A CA 1
ATOM 3252 C C . ILE A 1 412 ? 20.828 -36.062 -0.953 1 97 412 ILE A C 1
ATOM 3254 O O . ILE A 1 412 ? 20.891 -35.844 0.257 1 97 412 ILE A O 1
ATOM 3258 N N . PRO A 1 413 ? 20.156 -35.312 -1.734 1 95.75 413 PRO A N 1
ATOM 3259 C CA . PRO A 1 413 ? 19.375 -34.219 -1.182 1 95.75 413 PRO A CA 1
ATOM 3260 C C . PRO A 1 413 ? 18.453 -34.656 -0.05 1 95.75 413 PRO A C 1
ATOM 3262 O O . PRO A 1 413 ? 17.859 -35.719 -0.11 1 95.75 413 PRO A O 1
ATOM 3265 N N . ILE A 1 414 ? 18.281 -33.781 0.903 1 96 414 ILE A N 1
ATOM 3266 C CA . ILE A 1 414 ? 17.469 -34.094 2.08 1 96 414 ILE A CA 1
ATOM 3267 C C . ILE A 1 414 ? 16.062 -34.5 1.649 1 96 414 ILE A C 1
ATOM 3269 O O . ILE A 1 414 ? 15.484 -35.438 2.203 1 96 414 ILE A O 1
ATOM 3273 N N . ALA A 1 415 ? 15.516 -33.812 0.612 1 95.31 415 ALA A N 1
ATOM 3274 C CA . ALA A 1 415 ? 14.164 -34.094 0.128 1 95.31 415 ALA A CA 1
ATOM 3275 C C . ALA A 1 415 ? 14.039 -35.531 -0.343 1 95.31 415 ALA A C 1
ATOM 3277 O O . ALA A 1 415 ? 13.039 -36.188 -0.069 1 95.31 415 ALA A O 1
ATOM 3278 N N . ALA A 1 416 ? 15 -36.031 -0.995 1 97.12 416 ALA A N 1
ATOM 3279 C CA . ALA A 1 416 ? 15 -37.406 -1.533 1 97.12 416 ALA A CA 1
ATOM 3280 C C . ALA A 1 416 ? 15.18 -38.438 -0.424 1 97.12 416 ALA A C 1
ATOM 3282 O O . ALA A 1 416 ? 14.586 -39.5 -0.47 1 97.12 416 ALA A O 1
ATOM 3283 N N . ARG A 1 417 ? 16.031 -38.094 0.57 1 97.75 417 ARG A N 1
ATOM 3284 C CA . ARG A 1 417 ? 16.25 -39 1.695 1 97.75 417 ARG A CA 1
ATOM 3285 C C . ARG A 1 417 ? 14.961 -39.219 2.492 1 97.75 417 ARG A C 1
ATOM 3287 O O . ARG A 1 417 ? 14.641 -40.344 2.904 1 97.75 417 ARG A O 1
ATOM 3294 N N . LEU A 1 418 ? 14.258 -38.125 2.719 1 97.88 418 LEU A N 1
ATOM 3295 C CA . LEU A 1 418 ? 12.977 -38.188 3.41 1 97.88 418 LEU A CA 1
ATOM 3296 C C . LEU A 1 418 ? 11.969 -39 2.617 1 97.88 418 LEU A C 1
ATOM 3298 O O . LEU A 1 418 ? 11.281 -39.875 3.178 1 97.88 418 LEU A O 1
ATOM 3302 N N . MET A 1 419 ? 11.906 -38.781 1.275 1 97.62 419 MET A N 1
ATOM 3303 C CA . MET A 1 419 ? 10.945 -39.438 0.401 1 97.62 419 MET A CA 1
ATOM 3304 C C . MET A 1 419 ? 11.219 -40.938 0.337 1 97.62 419 MET A C 1
ATOM 3306 O O . MET A 1 419 ? 10.289 -41.75 0.272 1 97.62 419 MET A O 1
ATOM 3310 N N . ALA A 1 420 ? 12.477 -41.312 0.365 1 97.62 420 ALA A N 1
ATOM 3311 C CA . ALA A 1 420 ? 12.859 -42.719 0.281 1 97.62 420 ALA A CA 1
ATOM 3312 C C . ALA A 1 420 ? 12.227 -43.5 1.413 1 97.62 420 ALA A C 1
ATOM 3314 O O . ALA A 1 420 ? 11.656 -44.594 1.181 1 97.62 420 ALA A O 1
ATOM 3315 N N . VAL A 1 421 ? 12.328 -43 2.615 1 97.75 421 VAL A N 1
ATOM 3316 C CA . VAL A 1 421 ? 11.773 -43.688 3.781 1 97.75 421 VAL A CA 1
ATOM 3317 C C . VAL A 1 421 ? 10.258 -43.75 3.672 1 97.75 421 VAL A C 1
ATOM 3319 O O . VAL A 1 421 ? 9.656 -44.812 3.891 1 97.75 421 VAL A O 1
ATOM 3322 N N . ALA A 1 422 ? 9.656 -42.656 3.32 1 97.06 422 ALA A N 1
ATOM 3323 C CA . ALA A 1 422 ? 8.203 -42.562 3.213 1 97.06 422 ALA A CA 1
ATOM 3324 C C . ALA A 1 422 ? 7.676 -43.531 2.139 1 97.06 422 ALA A C 1
ATOM 3326 O O . ALA A 1 422 ? 6.695 -44.219 2.357 1 97.06 422 ALA A O 1
ATOM 3327 N N . ASP A 1 423 ? 8.297 -43.5 0.987 1 95.38 423 ASP A N 1
ATOM 3328 C CA . ASP A 1 423 ? 7.859 -44.281 -0.162 1 95.38 423 ASP A CA 1
ATOM 3329 C C . ASP A 1 423 ? 7.98 -45.781 0.122 1 95.38 423 ASP A C 1
ATOM 3331 O O . ASP A 1 423 ? 7.062 -46.562 -0.177 1 95.38 423 ASP A O 1
ATOM 3335 N N . VAL A 1 424 ? 9.078 -46.188 0.696 1 95.94 424 VAL A N 1
ATOM 3336 C CA . VAL A 1 424 ? 9.312 -47.625 0.969 1 95.94 424 VAL A CA 1
ATOM 3337 C C . VAL A 1 424 ? 8.336 -48.094 2.043 1 95.94 424 VAL A C 1
ATOM 3339 O O . VAL A 1 424 ? 7.766 -49.188 1.928 1 95.94 424 VAL A O 1
ATOM 3342 N N . TYR A 1 425 ? 8.172 -47.312 3.057 1 96.62 425 TYR A N 1
ATOM 3343 C CA . TYR A 1 425 ? 7.211 -47.688 4.09 1 96.62 425 TYR A CA 1
ATOM 3344 C C . TYR A 1 425 ? 5.828 -47.906 3.494 1 96.62 425 TYR A C 1
ATOM 3346 O O . TYR A 1 425 ? 5.199 -48.938 3.758 1 96.62 425 TYR A O 1
ATOM 3354 N N . ASP A 1 426 ? 5.434 -46.938 2.74 1 94.56 426 ASP A N 1
ATOM 3355 C CA . ASP A 1 426 ? 4.098 -47.031 2.16 1 94.56 426 ASP A CA 1
ATOM 3356 C C . ASP A 1 426 ? 3.982 -48.25 1.25 1 94.56 426 ASP A C 1
ATOM 3358 O O . ASP A 1 426 ? 2.943 -48.906 1.219 1 94.56 426 ASP A O 1
ATOM 3362 N N . ALA A 1 427 ? 5.008 -48.469 0.459 1 90 427 ALA A N 1
ATOM 3363 C CA . ALA A 1 427 ? 5.02 -49.625 -0.446 1 90 427 ALA A CA 1
ATOM 3364 C C . ALA A 1 427 ? 4.926 -50.938 0.33 1 90 427 ALA A C 1
ATOM 3366 O O . ALA A 1 427 ? 4.277 -51.875 -0.12 1 90 427 ALA A O 1
ATOM 3367 N N . LEU A 1 428 ? 5.551 -51 1.487 1 93.5 428 LEU A N 1
ATOM 3368 C CA . LEU A 1 428 ? 5.602 -52.219 2.283 1 93.5 428 LEU A CA 1
ATOM 3369 C C . LEU A 1 428 ? 4.238 -52.531 2.895 1 93.5 428 LEU A C 1
ATOM 3371 O O . LEU A 1 428 ? 3.85 -53.688 3.002 1 93.5 428 LEU A O 1
ATOM 3375 N N . ILE A 1 429 ? 3.512 -51.5 3.207 1 92.75 429 ILE A N 1
ATOM 3376 C CA . ILE A 1 429 ? 2.262 -51.75 3.92 1 92.75 429 ILE A CA 1
ATOM 3377 C C . ILE A 1 429 ? 1.103 -51.781 2.928 1 92.75 429 ILE A C 1
ATOM 3379 O O . ILE A 1 429 ? -0.057 -51.938 3.324 1 92.75 429 ILE A O 1
ATOM 3383 N N . SER A 1 430 ? 1.343 -51.531 1.703 1 88 430 SER A N 1
ATOM 3384 C CA . SER A 1 430 ? 0.307 -51.531 0.675 1 88 430 SER A CA 1
ATOM 3385 C C . SER A 1 430 ? 0.296 -52.844 -0.111 1 88 430 SER A C 1
ATOM 3387 O O . SER A 1 430 ? 1.35 -53.438 -0.352 1 88 430 SER A O 1
ATOM 3389 N N . LYS A 1 431 ? -0.858 -53.219 -0.507 1 81.69 431 LYS A N 1
ATOM 3390 C CA . LYS A 1 431 ? -1.007 -54.469 -1.284 1 81.69 431 LYS A CA 1
ATOM 3391 C C . LYS A 1 431 ? -0.569 -54.25 -2.73 1 81.69 431 LYS A C 1
ATOM 3393 O O . LYS A 1 431 ? -0.858 -53.219 -3.328 1 81.69 431 LYS A O 1
ATOM 3398 N N . ARG A 1 432 ? 0.286 -55.156 -3.174 1 73 432 ARG A N 1
ATOM 3399 C CA . ARG A 1 432 ? 0.663 -55.188 -4.582 1 73 432 ARG A CA 1
ATOM 3400 C C . ARG A 1 432 ? 0.275 -56.531 -5.223 1 73 432 ARG A C 1
ATOM 3402 O O . ARG A 1 432 ? -0.159 -57.438 -4.535 1 73 432 ARG A O 1
ATOM 3409 N N . VAL A 1 433 ? 0.158 -56.594 -6.508 1 66.69 433 VAL A N 1
ATOM 3410 C CA . VAL A 1 433 ? -0.293 -57.75 -7.258 1 66.69 433 VAL A CA 1
ATOM 3411 C C . VAL A 1 433 ? 0.525 -59 -6.848 1 66.69 433 VAL A C 1
ATOM 3413 O O . VAL A 1 433 ? -0.008 -60.094 -6.754 1 66.69 433 VAL A O 1
ATOM 3416 N N . TYR A 1 434 ? 1.748 -58.75 -6.453 1 66.19 434 TYR A N 1
ATOM 3417 C CA . TYR A 1 434 ? 2.625 -59.906 -6.25 1 66.19 434 TYR A CA 1
ATOM 3418 C C . TYR A 1 434 ? 3 -60.062 -4.781 1 66.19 434 TYR A C 1
ATOM 3420 O O . TYR A 1 434 ? 3.688 -61 -4.402 1 66.19 434 TYR A O 1
ATOM 3428 N N . LYS A 1 435 ? 2.527 -59.094 -3.99 1 72.75 435 LYS A N 1
ATOM 3429 C CA . LYS A 1 435 ? 2.932 -59.125 -2.588 1 72.75 435 LYS A CA 1
ATOM 3430 C C . LYS A 1 435 ? 1.821 -58.594 -1.678 1 72.75 435 LYS A C 1
ATOM 3432 O O . LYS A 1 435 ? 1.222 -57.562 -1.953 1 72.75 435 LYS A O 1
ATOM 3437 N N . PRO A 1 436 ? 1.467 -59.469 -0.77 1 83.19 436 PRO A N 1
ATOM 3438 C CA . PRO A 1 436 ? 0.509 -58.969 0.215 1 83.19 436 PRO A CA 1
ATOM 3439 C C . PRO A 1 436 ? 1.076 -57.812 1.049 1 83.19 436 PRO A C 1
ATOM 3441 O O . PRO A 1 436 ? 2.293 -57.625 1.083 1 83.19 436 PRO A O 1
ATOM 3444 N N . ALA A 1 437 ? 0.224 -57.062 1.603 1 89.75 437 ALA A N 1
ATOM 3445 C CA . ALA A 1 437 ? 0.646 -55.969 2.48 1 89.75 437 ALA A CA 1
ATOM 3446 C C . ALA A 1 437 ? 1.302 -56.5 3.748 1 89.75 437 ALA A C 1
ATOM 3448 O O . ALA A 1 437 ? 0.833 -57.5 4.324 1 89.75 437 ALA A O 1
ATOM 3449 N N . PHE A 1 438 ? 2.424 -55.906 4.059 1 92.94 438 PHE A N 1
ATOM 3450 C CA . PHE A 1 438 ? 3.068 -56.281 5.316 1 92.94 438 PHE A CA 1
ATOM 3451 C C . PHE A 1 438 ? 2.406 -55.562 6.484 1 92.94 438 PHE A C 1
ATOM 3453 O O . PHE A 1 438 ? 1.769 -54.5 6.293 1 92.94 438 PHE A O 1
ATOM 3460 N N . SER A 1 439 ? 2.504 -56.188 7.621 1 93.94 439 SER A N 1
ATOM 3461 C CA . SER A 1 439 ? 2.07 -55.469 8.828 1 93.94 439 SER A CA 1
ATOM 3462 C C . SER A 1 439 ? 2.973 -54.281 9.125 1 93.94 439 SER A C 1
ATOM 3464 O O . SER A 1 439 ? 4.109 -54.219 8.656 1 93.94 439 SER A O 1
ATOM 3466 N N . HIS A 1 440 ? 2.473 -53.438 9.883 1 95 440 HIS A N 1
ATOM 3467 C CA . HIS A 1 440 ? 3.24 -52.281 10.305 1 95 440 HIS A CA 1
ATOM 3468 C C . HIS A 1 440 ? 4.555 -52.688 10.961 1 95 440 HIS A C 1
ATOM 3470 O O . HIS A 1 440 ? 5.613 -52.156 10.633 1 95 440 HIS A O 1
ATOM 3476 N N . ASP A 1 441 ? 4.484 -53.656 11.781 1 95.75 441 ASP A N 1
ATOM 3477 C CA . ASP A 1 441 ? 5.656 -54.094 12.531 1 95.75 441 ASP A CA 1
ATOM 3478 C C . ASP A 1 441 ? 6.719 -54.688 11.602 1 95.75 441 ASP A C 1
ATOM 3480 O O . ASP A 1 441 ? 7.91 -54.406 11.773 1 95.75 441 ASP A O 1
ATOM 3484 N N . LYS A 1 442 ? 6.281 -55.406 10.68 1 95.88 442 LYS A N 1
ATOM 3485 C CA . LYS A 1 442 ? 7.215 -55.969 9.719 1 95.88 442 LYS A CA 1
ATOM 3486 C C . LYS A 1 442 ? 7.848 -54.875 8.852 1 95.88 442 LYS A C 1
ATOM 3488 O O . LYS A 1 442 ? 9.047 -54.938 8.57 1 95.88 442 LYS A O 1
ATOM 3493 N N . ALA A 1 443 ? 7.035 -54 8.438 1 96.62 443 ALA A N 1
ATOM 3494 C CA . ALA A 1 443 ? 7.527 -52.906 7.617 1 96.62 443 ALA A CA 1
ATOM 3495 C C . ALA A 1 443 ? 8.578 -52.094 8.367 1 96.62 443 ALA A C 1
ATOM 3497 O O . ALA A 1 443 ? 9.625 -51.75 7.816 1 96.62 443 ALA A O 1
ATOM 3498 N N . MET A 1 444 ? 8.391 -51.844 9.664 1 97.31 444 MET A N 1
ATOM 3499 C CA . MET A 1 444 ? 9.32 -51.062 10.484 1 97.31 444 MET A CA 1
ATOM 3500 C C . MET A 1 444 ? 10.641 -51.812 10.664 1 97.31 444 MET A C 1
ATOM 3502 O O . MET A 1 444 ? 11.711 -51.219 10.609 1 97.31 444 MET A O 1
ATOM 3506 N N . ASN A 1 445 ? 10.469 -53.062 10.812 1 97.25 445 ASN A N 1
ATOM 3507 C CA . ASN A 1 445 ? 11.664 -53.875 10.992 1 97.25 445 ASN A CA 1
ATOM 3508 C C . ASN A 1 445 ? 12.547 -53.844 9.742 1 97.25 445 ASN A C 1
ATOM 3510 O O . ASN A 1 445 ? 13.773 -53.781 9.844 1 97.25 445 ASN A O 1
ATOM 3514 N N . ILE A 1 446 ? 11.898 -53.906 8.633 1 96.56 446 ILE A N 1
ATOM 3515 C CA . ILE A 1 446 ? 12.633 -53.906 7.371 1 96.56 446 ILE A CA 1
ATOM 3516 C C . ILE A 1 446 ? 13.367 -52.562 7.223 1 96.56 446 ILE A C 1
ATOM 3518 O O . ILE A 1 446 ? 14.531 -52.531 6.809 1 96.56 446 ILE A O 1
ATOM 3522 N N . ILE A 1 447 ? 12.727 -51.531 7.562 1 97.69 447 ILE A N 1
ATOM 3523 C CA . ILE A 1 447 ? 13.328 -50.188 7.43 1 97.69 447 ILE A CA 1
ATOM 3524 C C . ILE A 1 447 ? 14.461 -50.031 8.438 1 97.69 447 ILE A C 1
ATOM 3526 O O . ILE A 1 447 ? 15.516 -49.5 8.117 1 97.69 447 ILE A O 1
ATOM 3530 N N . ARG A 1 448 ? 14.312 -50.562 9.633 1 97.81 448 ARG A N 1
ATOM 3531 C CA . ARG A 1 448 ? 15.352 -50.531 10.648 1 97.81 448 ARG A CA 1
ATOM 3532 C C . ARG A 1 448 ? 16.594 -51.312 10.211 1 97.81 448 ARG A C 1
ATOM 3534 O O . ARG A 1 448 ? 17.719 -50.906 10.508 1 97.81 448 ARG A O 1
ATOM 3541 N N . GLU A 1 449 ? 16.328 -52.344 9.523 1 97.44 449 GLU A N 1
ATOM 3542 C CA . GLU A 1 449 ? 17.422 -53.156 9.008 1 97.44 449 GLU A CA 1
ATOM 3543 C C . GLU A 1 449 ? 18.203 -52.406 7.938 1 97.44 449 GLU A C 1
ATOM 3545 O O . GLU A 1 449 ? 19.391 -52.688 7.727 1 97.44 449 GLU A O 1
ATOM 3550 N N . GLY A 1 450 ? 17.578 -51.5 7.301 1 97.38 450 GLY A N 1
ATOM 3551 C CA . GLY A 1 450 ? 18.219 -50.719 6.25 1 97.38 450 GLY A CA 1
ATOM 3552 C C . GLY A 1 450 ? 18.859 -49.469 6.758 1 97.38 450 GLY A C 1
ATOM 3553 O O . GLY A 1 450 ? 19.375 -48.656 5.973 1 97.38 450 GLY A O 1
ATOM 3554 N N . ARG A 1 451 ? 18.859 -49.281 8.078 1 97.62 451 ARG A N 1
ATOM 3555 C CA . ARG A 1 451 ? 19.453 -48.094 8.68 1 97.62 451 ARG A CA 1
ATOM 3556 C C . ARG A 1 451 ? 20.953 -48.031 8.375 1 97.62 451 ARG A C 1
ATOM 3558 O O . ARG A 1 451 ? 21.703 -48.938 8.703 1 97.62 451 ARG A O 1
ATOM 3565 N N . GLY A 1 452 ? 21.328 -47 7.695 1 96.81 452 GLY A N 1
ATOM 3566 C CA . GLY A 1 452 ? 22.734 -46.812 7.391 1 96.81 452 GLY A CA 1
ATOM 3567 C C . GLY A 1 452 ? 23.156 -47.469 6.082 1 96.81 452 GLY A C 1
ATOM 3568 O O . GLY A 1 452 ? 24.281 -47.25 5.617 1 96.81 452 GLY A O 1
ATOM 3569 N N . SER A 1 453 ? 22.344 -48.219 5.484 1 97.19 453 SER A N 1
ATOM 3570 C CA . SER A 1 453 ? 22.594 -48.781 4.16 1 97.19 453 SER A CA 1
ATOM 3571 C C . SER A 1 453 ? 21.641 -48.188 3.121 1 97.19 453 SER A C 1
ATOM 3573 O O . SER A 1 453 ? 22 -47.25 2.395 1 97.19 453 SER A O 1
ATOM 3575 N N . HIS A 1 454 ? 20.344 -48.5 3.305 1 97.25 454 HIS A N 1
ATOM 3576 C CA . HIS A 1 454 ? 19.328 -47.969 2.391 1 97.25 454 HIS A CA 1
ATOM 3577 C C . HIS A 1 454 ? 18.891 -46.562 2.771 1 97.25 454 HIS A C 1
ATOM 3579 O O . HIS A 1 454 ? 18.641 -45.75 1.898 1 97.25 454 HIS A O 1
ATOM 3585 N N . PHE A 1 455 ? 18.859 -46.406 4.07 1 98.31 455 PHE A N 1
ATOM 3586 C CA . PHE A 1 455 ? 18.219 -45.156 4.539 1 98.31 455 PHE A CA 1
ATOM 3587 C C . PHE A 1 455 ? 19.188 -44.344 5.402 1 98.31 455 PHE A C 1
ATOM 3589 O O . PHE A 1 455 ? 20.062 -44.906 6.055 1 98.31 455 PHE A O 1
ATOM 3596 N N . ASP A 1 456 ? 19.047 -43.031 5.438 1 97.69 456 ASP A N 1
ATOM 3597 C CA . ASP A 1 456 ? 19.734 -42.125 6.367 1 97.69 456 ASP A CA 1
ATOM 3598 C C . ASP A 1 456 ? 19.438 -42.5 7.812 1 97.69 456 ASP A C 1
ATOM 3600 O O . ASP A 1 456 ? 18.266 -42.531 8.227 1 97.69 456 ASP A O 1
ATOM 3604 N N . PRO A 1 457 ? 20.5 -42.781 8.523 1 97.88 457 PRO A N 1
ATOM 3605 C CA . PRO A 1 457 ? 20.281 -43.25 9.891 1 97.88 457 PRO A CA 1
ATOM 3606 C C . PRO A 1 457 ? 19.484 -42.25 10.742 1 97.88 457 PRO A C 1
ATOM 3608 O O . PRO A 1 457 ? 18.656 -42.688 11.547 1 97.88 457 PRO A O 1
ATOM 3611 N N . ASP A 1 458 ? 19.734 -41 10.586 1 97.62 458 ASP A N 1
ATOM 3612 C CA . ASP A 1 458 ? 19.016 -40 11.367 1 97.62 458 ASP A CA 1
ATOM 3613 C C . ASP A 1 458 ? 17.531 -40 11.016 1 97.62 458 ASP A C 1
ATOM 3615 O O . ASP A 1 458 ? 16.688 -39.719 11.875 1 97.62 458 ASP A O 1
ATOM 3619 N N . ILE A 1 459 ? 17.156 -40.25 9.766 1 98 459 ILE A N 1
ATOM 3620 C CA . ILE A 1 459 ? 15.766 -40.219 9.336 1 98 459 ILE A CA 1
ATOM 3621 C C . ILE A 1 459 ? 15.055 -41.5 9.828 1 98 459 ILE A C 1
ATOM 3623 O O . ILE A 1 459 ? 13.875 -41.438 10.188 1 98 459 ILE A O 1
ATOM 3627 N N . VAL A 1 460 ? 15.758 -42.594 9.898 1 98.12 460 VAL A N 1
ATOM 3628 C CA . VAL A 1 460 ? 15.172 -43.812 10.461 1 98.12 460 VAL A CA 1
ATOM 3629 C C . VAL A 1 460 ? 14.875 -43.625 11.938 1 98.12 460 VAL A C 1
ATOM 3631 O O . VAL A 1 460 ? 13.836 -44.062 12.438 1 98.12 460 VAL A O 1
ATOM 3634 N N . ASP A 1 461 ? 15.844 -42.969 12.578 1 97.88 461 ASP A N 1
ATOM 3635 C CA . ASP A 1 461 ? 15.609 -42.625 13.977 1 97.88 461 ASP A CA 1
ATOM 3636 C C . ASP A 1 461 ? 14.383 -41.75 14.141 1 97.88 461 ASP A C 1
ATOM 3638 O O . ASP A 1 461 ? 13.617 -41.906 15.094 1 97.88 461 ASP A O 1
ATOM 3642 N N . ALA A 1 462 ? 14.297 -40.812 13.266 1 97.69 462 ALA A N 1
ATOM 3643 C CA . ALA A 1 462 ? 13.125 -39.938 13.281 1 97.69 462 ALA A CA 1
ATOM 3644 C C . ALA A 1 462 ? 11.844 -40.75 13.07 1 97.69 462 ALA A C 1
ATOM 3646 O O . ALA A 1 462 ? 10.828 -40.469 13.711 1 97.69 462 ALA A O 1
ATOM 3647 N N . LEU A 1 463 ? 11.852 -41.688 12.133 1 98 463 LEU A N 1
ATOM 3648 C CA . LEU A 1 463 ? 10.703 -42.562 11.883 1 98 463 LEU A CA 1
ATOM 3649 C C . LEU A 1 463 ? 10.305 -43.312 13.141 1 98 463 LEU A C 1
ATOM 3651 O O . LEU A 1 463 ? 9.117 -43.438 13.445 1 98 463 LEU A O 1
ATOM 3655 N N . ASN A 1 464 ? 11.32 -43.812 13.836 1 97.5 464 ASN A N 1
ATOM 3656 C CA . ASN A 1 464 ? 11.055 -44.5 15.086 1 97.5 464 ASN A CA 1
ATOM 3657 C C . ASN A 1 464 ? 10.32 -43.625 16.078 1 97.5 464 ASN A C 1
ATOM 3659 O O . ASN A 1 464 ? 9.445 -44.094 16.812 1 97.5 464 ASN A O 1
ATOM 3663 N N . ALA A 1 465 ? 10.719 -42.406 16.094 1 97.25 465 ALA A N 1
ATOM 3664 C CA . ALA A 1 465 ? 10.141 -41.469 17.031 1 97.25 465 ALA A CA 1
ATOM 3665 C C . ALA A 1 465 ? 8.703 -41.125 16.656 1 97.25 465 ALA A C 1
ATOM 3667 O O . ALA A 1 465 ? 7.871 -40.844 17.531 1 97.25 465 ALA A O 1
ATOM 3668 N N . VAL A 1 466 ? 8.406 -41.125 15.336 1 97.25 466 VAL A N 1
ATOM 3669 C CA . VAL A 1 466 ? 7.066 -40.719 14.922 1 97.25 466 VAL A CA 1
ATOM 3670 C C . VAL A 1 466 ? 6.297 -41.938 14.406 1 97.25 466 VAL A C 1
ATOM 3672 O O . VAL A 1 466 ? 5.414 -41.812 13.555 1 97.25 466 VAL A O 1
ATOM 3675 N N . GLU A 1 467 ? 6.617 -43.094 14.812 1 96.94 467 GLU A N 1
ATOM 3676 C CA . GLU A 1 467 ? 6.031 -44.344 14.352 1 96.94 467 GLU A CA 1
ATOM 3677 C C . GLU A 1 467 ? 4.512 -44.344 14.492 1 96.94 467 GLU A C 1
ATOM 3679 O O . GLU A 1 467 ? 3.795 -44.781 13.594 1 96.94 467 GLU A O 1
ATOM 3684 N N . SER A 1 468 ? 3.994 -43.812 15.586 1 96.56 468 SER A N 1
ATOM 3685 C CA . SER A 1 468 ? 2.557 -43.781 15.844 1 96.56 468 SER A CA 1
ATOM 3686 C C . SER A 1 468 ? 1.845 -42.875 14.828 1 96.56 468 SER A C 1
ATOM 3688 O O . SER A 1 468 ? 0.721 -43.188 14.414 1 96.56 468 SER A O 1
ATOM 3690 N N . GLU A 1 469 ? 2.51 -41.844 14.484 1 96.69 469 GLU A N 1
ATOM 3691 C CA . GLU A 1 469 ? 1.929 -40.938 13.5 1 96.69 469 GLU A CA 1
ATOM 3692 C C . GLU A 1 469 ? 1.84 -41.594 12.125 1 96.69 469 GLU A C 1
ATOM 3694 O O . GLU A 1 469 ? 0.87 -41.406 11.398 1 96.69 469 GLU A O 1
ATOM 3699 N N . PHE A 1 470 ? 2.855 -42.344 11.75 1 96.75 470 PHE A N 1
ATOM 3700 C CA . PHE A 1 470 ? 2.852 -43.062 10.492 1 96.75 470 PHE A CA 1
ATOM 3701 C C . PHE A 1 470 ? 1.691 -44.062 10.445 1 96.75 470 PHE A C 1
ATOM 3703 O O . PHE A 1 470 ? 0.996 -44.156 9.438 1 96.75 470 PHE A O 1
ATOM 3710 N N . GLN A 1 471 ? 1.5 -44.719 11.531 1 95.62 471 GLN A N 1
ATOM 3711 C CA . GLN A 1 471 ? 0.404 -45.688 11.625 1 95.62 471 GLN A CA 1
ATOM 3712 C C . GLN A 1 471 ? -0.948 -44.969 11.5 1 95.62 471 GLN A C 1
ATOM 3714 O O . GLN A 1 471 ? -1.863 -45.5 10.859 1 95.62 471 GLN A O 1
ATOM 3719 N N . ALA A 1 472 ? -1.05 -43.875 12.148 1 96.25 472 ALA A N 1
ATOM 3720 C CA . ALA A 1 472 ? -2.293 -43.125 12.102 1 96.25 472 ALA A CA 1
ATOM 3721 C C . ALA A 1 472 ? -2.59 -42.656 10.68 1 96.25 472 ALA A C 1
ATOM 3723 O O . ALA A 1 472 ? -3.742 -42.688 10.242 1 96.25 472 ALA A O 1
ATOM 3724 N N . ILE A 1 473 ? -1.52 -42.188 9.992 1 95.62 473 ILE A N 1
ATOM 3725 C CA . ILE A 1 473 ? -1.671 -41.719 8.617 1 95.62 473 ILE A CA 1
ATOM 3726 C C . ILE A 1 473 ? -2.111 -42.875 7.727 1 95.62 473 ILE A C 1
ATOM 3728 O O . ILE A 1 473 ? -3.027 -42.75 6.914 1 95.62 473 ILE A O 1
ATOM 3732 N N . ALA A 1 474 ? -1.487 -44.031 7.84 1 93.75 474 ALA A N 1
ATOM 3733 C CA . ALA A 1 474 ? -1.82 -45.219 7.051 1 93.75 474 ALA A CA 1
ATOM 3734 C C . ALA A 1 474 ? -3.268 -45.656 7.281 1 93.75 474 ALA A C 1
ATOM 3736 O O . ALA A 1 474 ? -3.957 -46.062 6.344 1 93.75 474 ALA A O 1
ATOM 3737 N N . ALA A 1 475 ? -3.713 -45.531 8.508 1 91.94 475 ALA A N 1
ATOM 3738 C CA . ALA A 1 475 ? -5.07 -45.906 8.859 1 91.94 475 ALA A CA 1
ATOM 3739 C C . ALA A 1 475 ? -6.098 -44.938 8.305 1 91.94 475 ALA A C 1
ATOM 3741 O O . ALA A 1 475 ? -7.184 -45.344 7.891 1 91.94 475 ALA A O 1
ATOM 3742 N N . GLN A 1 476 ? -5.773 -43.719 8.344 1 92 476 GLN A N 1
ATOM 3743 C CA . GLN A 1 476 ? -6.691 -42.688 7.926 1 92 476 GLN A CA 1
ATOM 3744 C C . GLN A 1 476 ? -6.891 -42.688 6.414 1 92 476 GLN A C 1
ATOM 3746 O O . GLN A 1 476 ? -7.992 -42.438 5.926 1 92 476 GLN A O 1
ATOM 3751 N N . PHE A 1 477 ? -5.859 -42.938 5.648 1 88.44 477 PHE A N 1
ATOM 3752 C CA . PHE A 1 477 ? -5.922 -42.875 4.195 1 88.44 477 PHE A CA 1
ATOM 3753 C C . PHE A 1 477 ? -5.746 -44.25 3.566 1 88.44 477 PHE A C 1
ATOM 3755 O O . PHE A 1 477 ? -4.961 -44.406 2.633 1 88.44 477 PHE A O 1
ATOM 3762 N N . GLY A 1 478 ? -6.484 -45.219 4.043 1 80.31 478 GLY A N 1
ATOM 3763 C CA . GLY A 1 478 ? -6.422 -46.562 3.512 1 80.31 478 GLY A CA 1
ATOM 3764 C C . GLY A 1 478 ? -6.953 -46.688 2.096 1 80.31 478 GLY A C 1
ATOM 3765 O O . GLY A 1 478 ? -7.707 -45.812 1.642 1 80.31 478 GLY A O 1
ATOM 3766 N N . ASP A 1 479 ? -6.363 -47.562 1.214 1 71.94 479 ASP A N 1
ATOM 3767 C CA . ASP A 1 479 ? -6.816 -47.781 -0.155 1 71.94 479 ASP A CA 1
ATOM 3768 C C . ASP A 1 479 ? -8.273 -48.219 -0.183 1 71.94 479 ASP A C 1
ATOM 3770 O O . ASP A 1 479 ? -8.695 -49.031 0.648 1 71.94 479 ASP A O 1
ATOM 3774 N N . GLN A 1 480 ? -9.203 -47.469 -0.481 1 55.28 480 GLN A N 1
ATOM 3775 C CA . GLN A 1 480 ? -10.578 -47.938 -0.611 1 55.28 480 GLN A CA 1
ATOM 3776 C C . GLN A 1 480 ? -10.68 -49.094 -1.617 1 55.28 480 GLN A C 1
ATOM 3778 O O . GLN A 1 480 ? -10.164 -48.969 -2.73 1 55.28 480 GLN A O 1
ATOM 3783 N N . HIS A 1 481 ? -10.633 -50.312 -1.263 1 46.59 481 HIS A N 1
ATOM 3784 C CA . HIS A 1 481 ? -10.961 -51.469 -2.086 1 46.59 481 HIS A CA 1
ATOM 3785 C C . HIS A 1 481 ? -12.172 -51.188 -2.963 1 46.59 481 HIS A C 1
ATOM 3787 O O . HIS A 1 481 ? -13.242 -50.844 -2.457 1 46.59 481 HIS A O 1
ATOM 3793 N N . THR A 1 482 ? -12.062 -50.625 -4.098 1 41.34 482 THR A N 1
ATOM 3794 C CA . THR A 1 482 ? -13.195 -50.844 -4.996 1 41.34 482 THR A CA 1
ATOM 3795 C C . THR A 1 482 ? -13.57 -52.344 -5.031 1 41.34 482 THR A C 1
ATOM 3797 O O . THR A 1 482 ? -12.75 -53.188 -5.383 1 41.34 482 THR A O 1
ATOM 3800 N N . GLN A 1 483 ? -14.492 -52.875 -4.391 1 32.88 483 GLN A N 1
ATOM 3801 C CA . GLN A 1 483 ? -15.219 -54.125 -4.621 1 32.88 483 GLN A CA 1
ATOM 3802 C C . GLN A 1 483 ? -15.484 -54.344 -6.109 1 32.88 483 GLN A C 1
ATOM 3804 O O . GLN A 1 483 ? -16.125 -53.5 -6.758 1 32.88 483 GLN A O 1
ATOM 3809 N N . ALA A 1 484 ? -14.742 -55.062 -6.945 1 37.91 484 ALA A N 1
ATOM 3810 C CA . ALA A 1 484 ? -15.344 -55.688 -8.117 1 37.91 484 ALA A CA 1
ATOM 3811 C C . ALA A 1 484 ? -16.75 -56.188 -7.816 1 37.91 484 ALA A C 1
ATOM 3813 O O . ALA A 1 484 ? -17 -56.781 -6.773 1 37.91 484 ALA A O 1
ATOM 3814 N N . ALA A 1 485 ? -17.672 -55.562 -8.375 1 31.77 485 ALA A N 1
ATOM 3815 C CA . ALA A 1 485 ? -18.906 -56.344 -8.586 1 31.77 485 ALA A CA 1
ATOM 3816 C C . ALA A 1 485 ? -18.594 -57.812 -8.805 1 31.77 485 ALA A C 1
ATOM 3818 O O . ALA A 1 485 ? -17.781 -58.156 -9.656 1 31.77 485 ALA A O 1
ATOM 3819 N N . GLU A 1 486 ? -18.828 -58.719 -8.047 1 25 486 GLU A N 1
ATOM 3820 C CA . GLU A 1 486 ? -19.312 -60.031 -8.5 1 25 486 GLU A CA 1
ATOM 3821 C C . GLU A 1 486 ? -20.281 -59.906 -9.664 1 25 486 GLU A C 1
ATOM 3823 O O . GLU A 1 486 ? -21.188 -59.062 -9.625 1 25 486 GLU A O 1
ATOM 3828 N N . MET B 1 1 ? 16.719 32.219 -2.455 1 77 1 MET B N 1
ATOM 3829 C CA . MET B 1 1 ? 16.094 33.5 -2.77 1 77 1 MET B CA 1
ATOM 3830 C C . MET B 1 1 ? 15.32 34.031 -1.564 1 77 1 MET B C 1
ATOM 3832 O O . MET B 1 1 ? 15.312 35.25 -1.318 1 77 1 MET B O 1
ATOM 3836 N N . ARG B 1 2 ? 14.875 33.125 -0.64 1 88.5 2 ARG B N 1
ATOM 3837 C CA . ARG B 1 2 ? 14.047 33.594 0.468 1 88.5 2 ARG B CA 1
ATOM 3838 C C . ARG B 1 2 ? 14.898 34.25 1.552 1 88.5 2 ARG B C 1
ATOM 3840 O O . ARG B 1 2 ? 14.461 35.188 2.213 1 88.5 2 ARG B O 1
ATOM 3847 N N . ALA B 1 3 ? 16.141 33.781 1.569 1 90.88 3 ALA B N 1
ATOM 3848 C CA . ALA B 1 3 ? 17.031 34.344 2.594 1 90.88 3 ALA B CA 1
ATOM 3849 C C . ALA B 1 3 ? 17.281 35.844 2.354 1 90.88 3 ALA B C 1
ATOM 3851 O O . ALA B 1 3 ? 17.203 36.625 3.283 1 90.88 3 ALA B O 1
ATOM 3852 N N . ILE B 1 4 ? 17.531 36.219 1.14 1 91.06 4 ILE B N 1
ATOM 3853 C CA . ILE B 1 4 ? 17.828 37.594 0.793 1 91.06 4 ILE B CA 1
ATOM 3854 C C . ILE B 1 4 ? 16.641 38.469 1.151 1 91.06 4 ILE B C 1
ATOM 3856 O O . ILE B 1 4 ? 16.812 39.594 1.622 1 91.06 4 ILE B O 1
ATOM 3860 N N . LEU B 1 5 ? 15.484 37.938 0.929 1 91.56 5 LEU B N 1
ATOM 3861 C CA . LEU B 1 5 ? 14.273 38.688 1.218 1 91.56 5 LEU B CA 1
ATOM 3862 C C . LEU B 1 5 ? 14.133 38.938 2.717 1 91.56 5 LEU B C 1
ATOM 3864 O O . LEU B 1 5 ? 13.789 40.062 3.139 1 91.56 5 LEU B O 1
ATOM 3868 N N . HIS B 1 6 ? 14.422 37.969 3.52 1 92.25 6 HIS B N 1
ATOM 3869 C CA . HIS B 1 6 ? 14.289 38.094 4.965 1 92.25 6 HIS B CA 1
ATOM 3870 C C . HIS B 1 6 ? 15.359 39.031 5.531 1 92.25 6 HIS B C 1
ATOM 3872 O O . HIS B 1 6 ? 15.078 39.844 6.41 1 92.25 6 HIS B O 1
ATOM 3878 N N . TYR B 1 7 ? 16.594 38.969 5.074 1 92.69 7 TYR B N 1
ATOM 3879 C CA . TYR B 1 7 ? 17.656 39.844 5.543 1 92.69 7 TYR B CA 1
ATOM 3880 C C . TYR B 1 7 ? 17.406 41.281 5.133 1 92.69 7 TYR B C 1
ATOM 3882 O O . TYR B 1 7 ? 17.531 42.188 5.949 1 92.69 7 TYR B O 1
ATOM 3890 N N . PHE B 1 8 ? 16.969 41.406 3.902 1 92.31 8 PHE B N 1
ATOM 3891 C CA . PHE B 1 8 ? 16.656 42.75 3.414 1 92.31 8 PHE B CA 1
ATOM 3892 C C . PHE B 1 8 ? 15.492 43.344 4.191 1 92.31 8 PHE B C 1
ATOM 3894 O O . PHE B 1 8 ? 15.539 44.5 4.586 1 92.31 8 PHE B O 1
ATOM 3901 N N . ALA B 1 9 ? 14.484 42.531 4.344 1 92.25 9 ALA B N 1
ATOM 3902 C CA . ALA B 1 9 ? 13.328 43 5.105 1 92.25 9 ALA B CA 1
ATOM 3903 C C . ALA B 1 9 ? 13.734 43.406 6.523 1 92.25 9 ALA B C 1
ATOM 3905 O O . ALA B 1 9 ? 13.289 44.438 7.035 1 92.25 9 ALA B O 1
ATOM 3906 N N . THR B 1 10 ? 14.578 42.594 7.125 1 91.75 10 THR B N 1
ATOM 3907 C CA . THR B 1 10 ? 15.016 42.875 8.484 1 91.75 10 THR B CA 1
ATOM 3908 C C . THR B 1 10 ? 15.852 44.156 8.531 1 91.75 10 THR B C 1
ATOM 3910 O O . THR B 1 10 ? 15.75 44.938 9.484 1 91.75 10 THR B O 1
ATOM 3913 N N . MET B 1 11 ? 16.625 44.5 7.496 1 91.81 11 MET B N 1
ATOM 3914 C CA . MET B 1 11 ? 17.469 45.688 7.41 1 91.81 11 MET B CA 1
ATOM 3915 C C . MET B 1 11 ? 16.625 46.938 7.273 1 91.81 11 MET B C 1
ATOM 3917 O O . MET B 1 11 ? 17.094 48.031 7.582 1 91.81 11 MET B O 1
ATOM 3921 N N . ILE B 1 12 ? 15.422 46.719 6.867 1 90.94 12 ILE B N 1
ATOM 3922 C CA . ILE B 1 12 ? 14.531 47.844 6.695 1 90.94 12 ILE B CA 1
ATOM 3923 C C . ILE B 1 12 ? 13.641 48 7.926 1 90.94 12 ILE B C 1
ATOM 3925 O O . ILE B 1 12 ? 13.531 49.094 8.492 1 90.94 12 ILE B O 1
ATOM 3929 N N . ILE B 1 13 ? 13.086 46.875 8.414 1 90.62 13 ILE B N 1
ATOM 3930 C CA . ILE B 1 13 ? 12.055 46.875 9.445 1 90.62 13 ILE B CA 1
ATOM 3931 C C . ILE B 1 13 ? 12.664 47.312 10.781 1 90.62 13 ILE B C 1
ATOM 3933 O O . ILE B 1 13 ? 12.125 48.188 11.469 1 90.62 13 ILE B O 1
ATOM 3937 N N . VAL B 1 14 ? 13.812 46.781 11.117 1 88.44 14 VAL B N 1
ATOM 3938 C CA . VAL B 1 14 ? 14.352 46.969 12.461 1 88.44 14 VAL B CA 1
ATOM 3939 C C . VAL B 1 14 ? 14.852 48.406 12.617 1 88.44 14 VAL B C 1
ATOM 3941 O O . VAL B 1 14 ? 14.508 49.062 13.586 1 88.44 14 VAL B O 1
ATOM 3944 N N . PRO B 1 15 ? 15.609 48.969 11.633 1 87 15 PRO B N 1
ATOM 3945 C CA . PRO B 1 15 ? 16.016 50.375 11.781 1 87 15 PRO B CA 1
ATOM 3946 C C . PRO B 1 15 ? 14.828 51.312 11.727 1 87 15 PRO B C 1
ATOM 3948 O O . PRO B 1 15 ? 14.797 52.312 12.453 1 87 15 PRO B O 1
ATOM 3951 N N . PHE B 1 16 ? 13.938 51.031 10.898 1 86.25 16 PHE B N 1
ATOM 3952 C CA . PHE B 1 16 ? 12.766 51.906 10.812 1 86.25 16 PHE B CA 1
ATOM 3953 C C . PHE B 1 16 ? 12.031 51.969 12.148 1 86.25 16 PHE B C 1
ATOM 3955 O O . PHE B 1 16 ? 11.656 53.062 12.602 1 86.25 16 PHE B O 1
ATOM 3962 N N . TYR B 1 17 ? 11.844 50.812 12.742 1 84.62 17 TYR B N 1
ATOM 3963 C CA . TYR B 1 17 ? 11.195 50.75 14.047 1 84.62 17 TYR B CA 1
ATOM 3964 C C . TYR B 1 17 ? 12.07 51.406 15.117 1 84.62 17 TYR B C 1
ATOM 3966 O O . TYR B 1 17 ? 11.578 52.125 15.992 1 84.62 17 TYR B O 1
ATOM 3974 N N . GLY B 1 18 ? 13.312 51.156 15.008 1 79.31 18 GLY B N 1
ATOM 3975 C CA . GLY B 1 18 ? 14.25 51.688 15.969 1 79.31 18 GLY B CA 1
ATOM 3976 C C . GLY B 1 18 ? 14.289 53.219 15.969 1 79.31 18 GLY B C 1
ATOM 3977 O O . GLY B 1 18 ? 14.352 53.844 17.031 1 79.31 18 GLY B O 1
ATOM 3978 N N . ILE B 1 19 ? 14.211 53.844 14.875 1 80.94 19 ILE B N 1
ATOM 3979 C CA . ILE B 1 19 ? 14.258 55.281 14.742 1 80.94 19 ILE B CA 1
ATOM 3980 C C . ILE B 1 19 ? 13.008 55.906 15.359 1 80.94 19 ILE B C 1
ATOM 3982 O O . ILE B 1 19 ? 13.062 56.969 15.953 1 80.94 19 ILE B O 1
ATOM 3986 N N . ARG B 1 20 ? 11.969 55.156 15.305 1 74.69 20 ARG B N 1
ATOM 3987 C CA . ARG B 1 20 ? 10.695 55.688 15.781 1 74.69 20 ARG B CA 1
ATOM 3988 C C . ARG B 1 20 ? 10.57 55.531 17.297 1 74.69 20 ARG B C 1
ATOM 3990 O O . ARG B 1 20 ? 9.93 56.344 17.953 1 74.69 20 ARG B O 1
ATOM 3997 N N . VAL B 1 21 ? 11.164 54.5 17.859 1 69.75 21 VAL B N 1
ATOM 3998 C CA . VAL B 1 21 ? 10.891 54.188 19.25 1 69.75 21 VAL B CA 1
ATOM 3999 C C . VAL B 1 21 ? 12.094 54.562 20.109 1 69.75 21 VAL B C 1
ATOM 4001 O O . VAL B 1 21 ? 11.992 54.625 21.344 1 69.75 21 VAL B O 1
ATOM 4004 N N . CYS B 1 22 ? 13.156 54.969 19.547 1 60.66 22 CYS B N 1
ATOM 4005 C CA . CYS B 1 22 ? 14.367 55.281 20.312 1 60.66 22 CYS B CA 1
ATOM 4006 C C . CYS B 1 22 ? 14.172 56.531 21.156 1 60.66 22 CYS B C 1
ATOM 4008 O O . CYS B 1 22 ? 13.789 57.562 20.641 1 60.66 22 CYS B O 1
ATOM 4010 N N . PRO B 1 23 ? 14.219 56.312 22.438 1 60 23 PRO B N 1
ATOM 4011 C CA . PRO B 1 23 ? 14.023 57.469 23.312 1 60 23 PRO B CA 1
ATOM 4012 C C . PRO B 1 23 ? 15.109 58.531 23.141 1 60 23 PRO B C 1
ATOM 4014 O O . PRO B 1 23 ? 14.914 59.688 23.531 1 60 23 PRO B O 1
ATOM 4017 N N . PHE B 1 24 ? 16.25 58.125 22.656 1 59.75 24 PHE B N 1
ATOM 4018 C CA . PHE B 1 24 ? 17.359 59.062 22.578 1 59.75 24 PHE B CA 1
ATOM 4019 C C . PHE B 1 24 ? 17.422 59.688 21.188 1 59.75 24 PHE B C 1
ATOM 4021 O O . PHE B 1 24 ? 18.5 60.062 20.719 1 59.75 24 PHE B O 1
ATOM 4028 N N . ILE B 1 25 ? 16.266 59.656 20.562 1 58.09 25 ILE B N 1
ATOM 4029 C CA . ILE B 1 25 ? 16.219 60.125 19.188 1 58.09 25 ILE B CA 1
ATOM 4030 C C . ILE B 1 25 ? 16.656 61.594 19.125 1 58.09 25 ILE B C 1
ATOM 4032 O O . ILE B 1 25 ? 17.156 62.062 18.109 1 58.09 25 ILE B O 1
ATOM 4036 N N . GLU B 1 26 ? 16.438 62.219 20.141 1 63.25 26 GLU B N 1
ATOM 4037 C CA . GLU B 1 26 ? 16.844 63.625 20.156 1 63.25 26 GLU B CA 1
ATOM 4038 C C . GLU B 1 26 ? 18.359 63.75 20.141 1 63.25 26 GLU B C 1
ATOM 4040 O O . GLU B 1 26 ? 18.891 64.75 19.672 1 63.25 26 GLU B O 1
ATOM 4045 N N . THR B 1 27 ? 19.031 62.688 20.547 1 68.12 27 THR B N 1
ATOM 4046 C CA . THR B 1 27 ? 20.484 62.781 20.656 1 68.12 27 THR B CA 1
ATOM 4047 C C . THR B 1 27 ? 21.156 62 19.531 1 68.12 27 THR B C 1
ATOM 4049 O O . THR B 1 27 ? 22.312 62.281 19.188 1 68.12 27 THR B O 1
ATOM 4052 N N . LEU B 1 28 ? 20.391 61.125 18.938 1 77.31 28 LEU B N 1
ATOM 4053 C CA . LEU B 1 28 ? 21.016 60.312 17.906 1 77.31 28 LEU B CA 1
ATOM 4054 C C . LEU B 1 28 ? 20.344 60.531 16.547 1 77.31 28 LEU B C 1
ATOM 4056 O O . LEU B 1 28 ? 19.141 60.719 16.469 1 77.31 28 LEU B O 1
ATOM 4060 N N . SER B 1 29 ? 21.172 60.688 15.508 1 84.38 29 SER B N 1
ATOM 4061 C CA . SER B 1 29 ? 20.656 60.781 14.148 1 84.38 29 SER B CA 1
ATOM 4062 C C . SER B 1 29 ? 20.109 59.469 13.664 1 84.38 29 SER B C 1
ATOM 4064 O O . SER B 1 29 ? 20.5 58.406 14.164 1 84.38 29 SER B O 1
ATOM 4066 N N . PRO B 1 30 ? 19.125 59.469 12.805 1 86.19 30 PRO B N 1
ATOM 4067 C CA . PRO B 1 30 ? 18.578 58.219 12.234 1 86.19 30 PRO B CA 1
ATOM 4068 C C . PRO B 1 30 ? 19.656 57.312 11.648 1 86.19 30 PRO B C 1
ATOM 4070 O O . PRO B 1 30 ? 19.547 56.094 11.727 1 86.19 30 PRO B O 1
ATOM 4073 N N . MET B 1 31 ? 20.719 57.938 11.234 1 88.06 31 MET B N 1
ATOM 4074 C CA . MET B 1 31 ? 21.781 57.156 10.633 1 88.06 31 MET B CA 1
ATOM 4075 C C . MET B 1 31 ? 22.594 56.438 11.695 1 88.06 31 MET B C 1
ATOM 4077 O O . MET B 1 31 ? 23.078 55.344 11.461 1 88.06 31 MET B O 1
ATOM 4081 N N . GLN B 1 32 ? 22.672 57 12.859 1 87.31 32 GLN B N 1
ATOM 4082 C CA . GLN B 1 32 ? 23.422 56.375 13.945 1 87.31 32 GLN B CA 1
ATOM 4083 C C . GLN B 1 32 ? 22.703 55.156 14.508 1 87.31 32 GLN B C 1
ATOM 4085 O O . GLN B 1 32 ? 23.344 54.25 15.031 1 87.31 32 GLN B O 1
ATOM 4090 N N . VAL B 1 33 ? 21.406 55.156 14.273 1 84.88 33 VAL B N 1
ATOM 4091 C CA . VAL B 1 33 ? 20.625 54.031 14.742 1 84.88 33 VAL B CA 1
ATOM 4092 C C . VAL B 1 33 ? 20.578 52.938 13.664 1 84.88 33 VAL B C 1
ATOM 4094 O O . VAL B 1 33 ? 20.719 51.75 13.969 1 84.88 33 VAL B O 1
ATOM 4097 N N . ALA B 1 34 ? 20.516 53.375 12.414 1 90.38 34 ALA B N 1
ATOM 4098 C CA . ALA B 1 34 ? 20.25 52.438 11.328 1 90.38 34 ALA B CA 1
ATOM 4099 C C . ALA B 1 34 ? 21.531 51.75 10.867 1 90.38 34 ALA B C 1
ATOM 4101 O O . ALA B 1 34 ? 21.531 50.562 10.57 1 90.38 34 ALA B O 1
ATOM 4102 N N . VAL B 1 35 ? 22.625 52.438 10.914 1 91.19 35 VAL B N 1
ATOM 4103 C CA . VAL B 1 35 ? 23.844 51.969 10.258 1 91.19 35 VAL B CA 1
ATOM 4104 C C . VAL B 1 35 ? 24.406 50.781 10.992 1 91.19 35 VAL B C 1
ATOM 4106 O O . VAL B 1 35 ? 24.797 49.781 10.359 1 91.19 35 VAL B O 1
ATOM 4109 N N . PRO B 1 36 ? 24.438 50.75 12.289 1 90.94 36 PRO B N 1
ATOM 4110 C CA . PRO B 1 36 ? 24.969 49.562 12.961 1 90.94 36 PRO B CA 1
ATOM 4111 C C . PRO B 1 36 ? 24.141 48.312 12.695 1 90.94 36 PRO B C 1
ATOM 4113 O O . PRO B 1 36 ? 24.688 47.219 12.5 1 90.94 36 PRO B O 1
ATOM 4116 N N . ILE B 1 37 ? 22.828 48.375 12.641 1 91.88 37 ILE B N 1
ATOM 4117 C CA . ILE B 1 37 ? 21.938 47.25 12.414 1 91.88 37 ILE B CA 1
ATOM 4118 C C . ILE B 1 37 ? 22.125 46.719 10.992 1 91.88 37 ILE B C 1
ATOM 4120 O O . ILE B 1 37 ? 22.297 45.531 10.781 1 91.88 37 ILE B O 1
ATOM 4124 N N . ILE B 1 38 ? 22.172 47.656 10.023 1 94.75 38 ILE B N 1
ATOM 4125 C CA . ILE B 1 38 ? 22.297 47.312 8.617 1 94.75 38 ILE B CA 1
ATOM 4126 C C . ILE B 1 38 ? 23.672 46.688 8.367 1 94.75 38 ILE B C 1
ATOM 4128 O O . ILE B 1 38 ? 23.781 45.688 7.66 1 94.75 38 ILE B O 1
ATOM 4132 N N . SER B 1 39 ? 24.672 47.25 9.047 1 95 39 SER B N 1
ATOM 4133 C CA . SER B 1 39 ? 26.031 46.75 8.852 1 95 39 SER B CA 1
ATOM 4134 C C . SER B 1 39 ? 26.203 45.344 9.414 1 95 39 SER B C 1
ATOM 4136 O O . SER B 1 39 ? 26.797 44.5 8.766 1 95 39 SER B O 1
ATOM 4138 N N . VAL B 1 40 ? 25.703 45.094 10.547 1 95.31 40 VAL B N 1
ATOM 4139 C CA . VAL B 1 40 ? 25.828 43.781 11.18 1 95.31 40 VAL B CA 1
ATOM 4140 C C . VAL B 1 40 ? 25.078 42.719 10.359 1 95.31 40 VAL B C 1
ATOM 4142 O O . VAL B 1 40 ? 25.578 41.625 10.141 1 95.31 40 VAL B O 1
ATOM 4145 N N . LEU B 1 41 ? 23.859 43.031 9.859 1 95.06 41 LEU B N 1
ATOM 4146 C CA . LEU B 1 41 ? 23.047 42.094 9.078 1 95.06 41 LEU B CA 1
ATOM 4147 C C . LEU B 1 41 ? 23.672 41.844 7.715 1 95.06 41 LEU B C 1
ATOM 4149 O O . LEU B 1 41 ? 23.594 40.719 7.184 1 95.06 41 LEU B O 1
ATOM 4153 N N . ALA B 1 42 ? 24.328 42.906 7.164 1 94.69 42 ALA B N 1
ATOM 4154 C CA . ALA B 1 42 ? 25.016 42.75 5.887 1 94.69 42 ALA B CA 1
ATOM 4155 C C . ALA B 1 42 ? 26.219 41.812 6.012 1 94.69 42 ALA B C 1
ATOM 4157 O O . ALA B 1 42 ? 26.422 40.938 5.156 1 94.69 42 ALA B O 1
ATOM 4158 N N . VAL B 1 43 ? 26.938 42 7.094 1 94.19 43 VAL B N 1
ATOM 4159 C CA . VAL B 1 43 ? 28.094 41.125 7.344 1 94.19 43 VAL B CA 1
ATOM 4160 C C . VAL B 1 43 ? 27.609 39.688 7.59 1 94.19 43 VAL B C 1
ATOM 4162 O O . VAL B 1 43 ? 28.219 38.75 7.105 1 94.19 43 VAL B O 1
ATOM 4165 N N . GLN B 1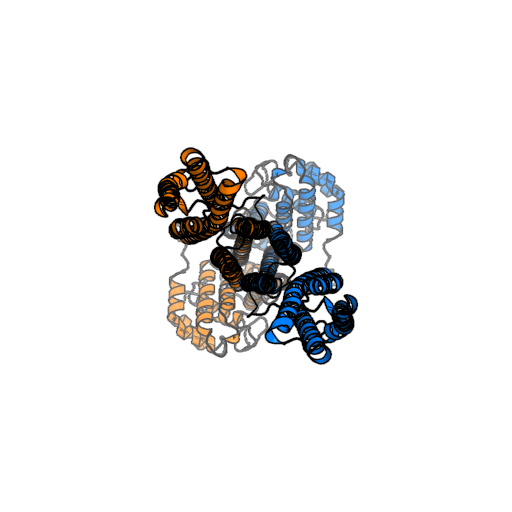 44 ? 26.594 39.594 8.32 1 93.5 44 GLN B N 1
ATOM 4166 C CA . GLN B 1 44 ? 26.031 38.281 8.609 1 93.5 44 GLN B CA 1
ATOM 4167 C C . GLN B 1 44 ? 25.594 37.594 7.336 1 93.5 44 GLN B C 1
ATOM 4169 O O . GLN B 1 44 ? 25.797 36.375 7.18 1 93.5 44 GLN B O 1
ATOM 4174 N N . TYR B 1 45 ? 24.922 38.312 6.449 1 93.5 45 TYR B N 1
ATOM 4175 C CA . TYR B 1 45 ? 24.484 37.719 5.191 1 93.5 45 TYR B CA 1
ATOM 4176 C C . TYR B 1 45 ? 25.672 37.25 4.363 1 93.5 45 TYR B C 1
ATOM 4178 O O . TYR B 1 45 ? 25.594 36.219 3.689 1 93.5 45 TYR B O 1
ATOM 4186 N N . MET B 1 46 ? 26.766 37.969 4.461 1 93.25 46 MET B N 1
ATOM 4187 C CA . MET B 1 46 ? 27.953 37.594 3.715 1 93.25 46 MET B CA 1
ATOM 4188 C C . MET B 1 46 ? 28.594 36.344 4.289 1 93.25 46 MET B C 1
ATOM 4190 O O . MET B 1 46 ? 29.078 35.5 3.541 1 93.25 46 MET B O 1
ATOM 4194 N N . VAL B 1 47 ? 28.562 36.188 5.602 1 94.19 47 VAL B N 1
ATOM 4195 C CA . VAL B 1 47 ? 29.203 35.031 6.258 1 94.19 47 VAL B CA 1
ATOM 4196 C C . VAL B 1 47 ? 28.281 33.812 6.195 1 94.19 47 VAL B C 1
ATOM 4198 O O . VAL B 1 47 ? 28.734 32.688 6.371 1 94.19 47 VAL B O 1
ATOM 4201 N N . ARG B 1 48 ? 27.062 34.031 5.848 1 94.88 48 ARG B N 1
ATOM 4202 C CA . ARG B 1 48 ? 26.047 32.969 5.789 1 94.88 48 ARG B CA 1
ATOM 4203 C C . ARG B 1 48 ? 26.438 31.906 4.766 1 94.88 48 ARG B C 1
ATOM 4205 O O . ARG B 1 48 ? 26.297 30.703 5.031 1 94.88 48 ARG B O 1
ATOM 4212 N N . SER B 1 49 ? 26.969 32.312 3.65 1 92.19 49 SER B N 1
ATOM 4213 C CA . SER B 1 49 ? 27.234 31.422 2.539 1 92.19 49 SER B CA 1
ATOM 4214 C C . SER B 1 49 ? 28.312 30.391 2.9 1 92.19 49 SER B C 1
ATOM 4216 O O . SER B 1 49 ? 28.094 29.188 2.779 1 92.19 49 SER B O 1
ATOM 4218 N N . PRO B 1 50 ? 29.438 30.875 3.389 1 94.56 50 PRO B N 1
ATOM 4219 C CA . PRO B 1 50 ? 30.438 29.891 3.77 1 94.56 50 PRO B CA 1
ATOM 4220 C C . PRO B 1 50 ? 30 29.031 4.953 1 94.56 50 PRO B C 1
ATOM 4222 O O . PRO B 1 50 ? 30.359 27.844 5.031 1 94.56 50 PRO B O 1
ATOM 4225 N N . LEU B 1 51 ? 29.25 29.484 5.855 1 95.19 51 LEU B N 1
ATOM 4226 C CA . LEU B 1 51 ? 28.766 28.719 6.996 1 95.19 51 LEU B CA 1
ATOM 4227 C C . LEU B 1 51 ? 27.766 27.672 6.559 1 95.19 51 LEU B C 1
ATOM 4229 O O . LEU B 1 51 ? 27.75 26.562 7.094 1 95.19 51 LEU B O 1
ATOM 4233 N N . ARG B 1 52 ? 26.953 28.062 5.629 1 95.38 52 ARG B N 1
ATOM 4234 C CA . ARG B 1 52 ? 25.969 27.109 5.094 1 95.38 52 ARG B CA 1
ATOM 4235 C C . ARG B 1 52 ? 26.672 25.938 4.41 1 95.38 52 ARG B C 1
ATOM 4237 O O . ARG B 1 52 ? 26.266 24.781 4.582 1 95.38 52 ARG B O 1
ATOM 4244 N N . GLN B 1 53 ? 27.688 26.234 3.648 1 94.81 53 GLN B N 1
ATOM 4245 C CA . GLN B 1 53 ? 28.438 25.172 2.963 1 94.81 53 GLN B CA 1
ATOM 4246 C C . GLN B 1 53 ? 29.094 24.234 3.961 1 94.81 53 GLN B C 1
ATOM 4248 O O . GLN B 1 53 ? 29.078 23.016 3.77 1 94.81 53 GLN B O 1
ATOM 4253 N N . LYS B 1 54 ? 29.531 24.797 4.98 1 94.62 54 LYS B N 1
ATOM 4254 C CA . LYS B 1 54 ? 30.281 24.016 5.957 1 94.62 54 LYS B CA 1
ATOM 4255 C C . LYS B 1 54 ? 29.328 23.234 6.875 1 94.62 54 LYS B C 1
ATOM 4257 O O . LYS B 1 54 ? 29.594 22.078 7.195 1 94.62 54 LYS B O 1
ATOM 4262 N N . PHE B 1 55 ? 28.203 23.875 7.234 1 94.31 55 PHE B N 1
ATOM 4263 C CA . PHE B 1 55 ? 27.422 23.297 8.32 1 94.31 55 PHE B CA 1
ATOM 4264 C C . PHE B 1 55 ? 26.141 22.641 7.785 1 94.31 55 PHE B C 1
ATOM 4266 O O . PHE B 1 55 ? 25.516 21.844 8.469 1 94.31 55 PHE B O 1
ATOM 4273 N N . VAL B 1 56 ? 25.672 22.906 6.57 1 94.94 56 VAL B N 1
ATOM 4274 C CA . VAL B 1 56 ? 24.406 22.391 6.047 1 94.94 56 VAL B CA 1
ATOM 4275 C C . VAL B 1 56 ? 24.672 21.469 4.859 1 94.94 56 VAL B C 1
ATOM 4277 O O . VAL B 1 56 ? 24.344 20.297 4.895 1 94.94 56 VAL B O 1
ATOM 4280 N N . ASP B 1 57 ? 25.484 21.969 3.963 1 93.62 57 ASP B N 1
ATOM 4281 C CA . ASP B 1 57 ? 25.672 21.234 2.709 1 93.62 57 ASP B CA 1
ATOM 4282 C C . ASP B 1 57 ? 26.547 20 2.914 1 93.62 57 ASP B C 1
ATOM 4284 O O . ASP B 1 57 ? 26.484 19.062 2.125 1 93.62 57 ASP B O 1
ATOM 4288 N N . SER B 1 58 ? 27.297 19.891 3.984 1 92.88 58 SER B N 1
ATOM 4289 C CA . SER B 1 58 ? 28.172 18.75 4.273 1 92.88 58 SER B CA 1
ATOM 4290 C C . SER B 1 58 ? 27.406 17.625 4.961 1 92.88 58 SER B C 1
ATOM 4292 O O . SER B 1 58 ? 27.891 16.5 5.055 1 92.88 58 SER B O 1
ATOM 4294 N N . GLN B 1 59 ? 26.219 17.891 5.352 1 93.25 59 GLN B N 1
ATOM 4295 C CA . GLN B 1 59 ? 25.422 16.922 6.098 1 93.25 59 GLN B CA 1
ATOM 4296 C C . GLN B 1 59 ? 24.516 16.125 5.168 1 93.25 59 GLN B C 1
ATOM 4298 O O . GLN B 1 59 ? 24.25 16.547 4.043 1 93.25 59 GLN B O 1
ATOM 4303 N N . PRO B 1 60 ? 24.094 14.945 5.68 1 92.88 60 PRO B N 1
ATOM 4304 C CA . PRO B 1 60 ? 23.109 14.195 4.898 1 92.88 60 PRO B CA 1
ATOM 4305 C C . PRO B 1 60 ? 21.797 14.969 4.715 1 92.88 60 PRO B C 1
ATOM 4307 O O . PRO B 1 60 ? 21.453 15.812 5.551 1 92.88 60 PRO B O 1
ATOM 4310 N N . LEU B 1 61 ? 21.109 14.727 3.664 1 93.19 61 LEU B N 1
ATOM 4311 C CA . LEU B 1 61 ? 19.891 15.445 3.279 1 93.19 61 LEU B CA 1
ATOM 4312 C C . LEU B 1 61 ? 18.891 15.461 4.426 1 93.19 61 LEU B C 1
ATOM 4314 O O . LEU B 1 61 ? 18.219 16.469 4.652 1 93.19 61 LEU B O 1
ATOM 4318 N N . LYS B 1 62 ? 18.781 14.414 5.199 1 91.44 62 LYS B N 1
ATOM 4319 C CA . LYS B 1 62 ? 17.75 14.281 6.227 1 91.44 62 LYS B CA 1
ATOM 4320 C C . LYS B 1 62 ? 18 15.258 7.379 1 91.44 62 LYS B C 1
ATOM 4322 O O . LYS B 1 62 ? 17.094 15.547 8.156 1 91.44 62 LYS B O 1
ATOM 4327 N N . ARG B 1 63 ? 19.156 15.867 7.48 1 93.12 63 ARG B N 1
ATOM 4328 C CA . ARG B 1 63 ? 19.484 16.75 8.602 1 93.12 63 ARG B CA 1
ATOM 4329 C C . ARG B 1 63 ? 19.594 18.203 8.141 1 93.12 63 ARG B C 1
ATOM 4331 O O . ARG B 1 63 ? 19.719 19.109 8.969 1 93.12 63 ARG B O 1
ATOM 4338 N N . ARG B 1 64 ? 19.547 18.422 6.934 1 94.56 64 ARG B N 1
ATOM 4339 C CA . ARG B 1 64 ? 19.844 19.734 6.383 1 94.56 64 ARG B CA 1
ATOM 4340 C C . ARG B 1 64 ? 18.781 20.75 6.766 1 94.56 64 ARG B C 1
ATOM 4342 O O . ARG B 1 64 ? 19.094 21.906 7.047 1 94.56 64 ARG B O 1
ATOM 4349 N N . VAL B 1 65 ? 17.531 20.312 6.809 1 93.75 65 VAL B N 1
ATOM 4350 C CA . VAL B 1 65 ? 16.453 21.25 7.117 1 93.75 65 VAL B CA 1
ATOM 4351 C C . VAL B 1 65 ? 16.625 21.781 8.539 1 93.75 65 VAL B C 1
ATOM 4353 O O . VAL B 1 65 ? 16.562 23 8.758 1 93.75 65 VAL B O 1
ATOM 4356 N N . ALA B 1 66 ? 16.891 20.891 9.477 1 92.94 66 ALA B N 1
ATOM 4357 C CA . ALA B 1 66 ? 17.094 21.312 10.859 1 92.94 66 ALA B CA 1
ATOM 4358 C C . ALA B 1 66 ? 18.344 22.172 10.992 1 92.94 66 ALA B C 1
ATOM 4360 O O . ALA B 1 66 ? 18.359 23.156 11.742 1 92.94 66 ALA B O 1
ATOM 4361 N N . ARG B 1 67 ? 19.344 21.891 10.297 1 95.69 67 ARG B N 1
ATOM 4362 C CA . ARG B 1 67 ? 20.609 22.625 10.375 1 95.69 67 ARG B CA 1
ATOM 4363 C C . ARG B 1 67 ? 20.469 24.031 9.828 1 95.69 67 ARG B C 1
ATOM 4365 O O . ARG B 1 67 ? 21.062 24.969 10.359 1 95.69 67 ARG B O 1
ATOM 4372 N N . VAL B 1 68 ? 19.719 24.109 8.734 1 96.06 68 VAL B N 1
ATOM 4373 C CA . VAL B 1 68 ? 19.5 25.422 8.164 1 96.06 68 VAL B CA 1
ATOM 4374 C C . VAL B 1 68 ? 18.734 26.297 9.164 1 96.06 68 VAL B C 1
ATOM 4376 O O . VAL B 1 68 ? 19.031 27.469 9.336 1 96.06 68 VAL B O 1
ATOM 4379 N N . PHE B 1 69 ? 17.766 25.688 9.766 1 95.62 69 PHE B N 1
ATOM 4380 C CA . PHE B 1 69 ? 16.984 26.406 10.758 1 95.62 69 PHE B CA 1
ATOM 4381 C C . PHE B 1 69 ? 17.875 26.938 11.875 1 95.62 69 PHE B C 1
ATOM 4383 O O . PHE B 1 69 ? 17.828 28.125 12.195 1 95.62 69 PHE B O 1
ATOM 4390 N N . TRP B 1 70 ? 18.672 26.125 12.375 1 95.12 70 TRP B N 1
ATOM 4391 C CA . TRP B 1 70 ? 19.484 26.5 13.531 1 95.12 70 TRP B CA 1
ATOM 4392 C C . TRP B 1 70 ? 20.594 27.453 13.125 1 95.12 70 TRP B C 1
ATOM 4394 O O . TRP B 1 70 ? 21 28.328 13.898 1 95.12 70 TRP B O 1
ATOM 4404 N N . LEU B 1 71 ? 21.094 27.266 11.969 1 96.62 71 LEU B N 1
ATOM 4405 C CA . LEU B 1 71 ? 22.094 28.203 11.469 1 96.62 71 LEU B CA 1
ATOM 4406 C C . LEU B 1 71 ? 21.531 29.609 11.391 1 96.62 71 LEU B C 1
ATOM 4408 O O . LEU B 1 71 ? 22.141 30.562 11.891 1 96.62 71 LEU B O 1
ATOM 4412 N N . GLU B 1 72 ? 20.375 29.688 10.758 1 96.06 72 GLU B N 1
ATOM 4413 C CA . GLU B 1 72 ? 19.75 31 10.602 1 96.06 72 GLU B CA 1
ATOM 4414 C C . GLU B 1 72 ? 19.359 31.594 11.961 1 96.06 72 GLU B C 1
ATOM 4416 O O . GLU B 1 72 ? 19.562 32.781 12.203 1 96.06 72 GLU B O 1
ATOM 4421 N N . MET B 1 73 ? 18.797 30.75 12.844 1 94.81 73 MET B N 1
ATOM 4422 C CA . MET B 1 73 ? 18.438 31.203 14.188 1 94.81 73 MET B CA 1
ATOM 4423 C C . MET B 1 73 ? 19.672 31.719 14.922 1 94.81 73 MET B C 1
ATOM 4425 O O . MET B 1 73 ? 19.609 32.75 15.586 1 94.81 73 MET B O 1
ATOM 4429 N N . GLY B 1 74 ? 20.734 31.016 14.773 1 95.19 74 GLY B N 1
ATOM 4430 C CA . GLY B 1 74 ? 21.969 31.406 15.414 1 95.19 74 GLY B CA 1
ATOM 4431 C C . GLY B 1 74 ? 22.531 32.719 14.875 1 95.19 74 GLY B C 1
ATOM 4432 O O . GLY B 1 74 ? 23 33.562 15.641 1 95.19 74 GLY B O 1
ATOM 4433 N N . LEU B 1 75 ? 22.484 32.906 13.602 1 95.75 75 LEU B N 1
ATOM 4434 C CA . LEU B 1 75 ? 23 34.125 12.977 1 95.75 75 LEU B CA 1
ATOM 4435 C C . LEU B 1 75 ? 22.219 35.344 13.438 1 95.75 75 LEU B C 1
ATOM 4437 O O . LEU B 1 75 ? 22.812 36.375 13.773 1 95.75 75 LEU B O 1
ATOM 4441 N N . PHE B 1 76 ? 20.906 35.219 13.492 1 95.31 76 PHE B N 1
ATOM 4442 C CA . PHE B 1 76 ? 20.078 36.344 13.93 1 95.31 76 PHE B CA 1
ATOM 4443 C C . PHE B 1 76 ? 20.312 36.656 15.406 1 95.31 76 PHE B C 1
ATOM 4445 O O . PHE B 1 76 ? 20.344 37.812 15.812 1 95.31 76 PHE B O 1
ATOM 4452 N N . ALA B 1 77 ? 20.484 35.625 16.188 1 94.44 77 ALA B N 1
ATOM 4453 C CA . ALA B 1 77 ? 20.766 35.812 17.609 1 94.44 77 ALA B CA 1
ATOM 4454 C C . ALA B 1 77 ? 22.109 36.5 17.812 1 94.44 77 ALA B C 1
ATOM 4456 O O . ALA B 1 77 ? 22.219 37.406 18.656 1 94.44 77 ALA B O 1
ATOM 4457 N N . ILE B 1 78 ? 23.078 36.125 17.078 1 95.25 78 ILE B N 1
ATOM 4458 C CA . ILE B 1 78 ? 24.406 36.719 17.172 1 95.25 78 ILE B CA 1
ATOM 4459 C C . ILE B 1 78 ? 24.344 38.188 16.75 1 95.25 78 ILE B C 1
ATOM 4461 O O . ILE B 1 78 ? 24.938 39.031 17.391 1 95.25 78 ILE B O 1
ATOM 4465 N N . SER B 1 79 ? 23.672 38.438 15.656 1 94 79 SER B N 1
ATOM 4466 C CA . SER B 1 79 ? 23.516 39.812 15.211 1 94 79 SER B CA 1
ATOM 4467 C C . SER B 1 79 ? 22.844 40.656 16.281 1 94 79 SER B C 1
ATOM 4469 O O . SER B 1 79 ? 23.219 41.812 16.484 1 94 79 SER B O 1
ATOM 4471 N N . ALA B 1 80 ? 21.875 40.031 16.969 1 93.38 80 ALA B N 1
ATOM 4472 C CA . ALA B 1 80 ? 21.188 40.75 18.047 1 93.38 80 ALA B CA 1
ATOM 4473 C C . ALA B 1 80 ? 22.156 41.094 19.188 1 93.38 80 ALA B C 1
ATOM 4475 O O . ALA B 1 80 ? 22.156 42.219 19.703 1 93.38 80 ALA B O 1
ATOM 4476 N N . ILE B 1 81 ? 22.984 40.188 19.5 1 93.38 81 ILE B N 1
ATOM 4477 C CA . ILE B 1 81 ? 23.938 40.375 20.578 1 93.38 81 ILE B CA 1
ATOM 4478 C C . ILE B 1 81 ? 24.969 41.438 20.203 1 93.38 81 ILE B C 1
ATOM 4480 O O . ILE B 1 81 ? 25.328 42.281 21.031 1 93.38 81 ILE B O 1
ATOM 4484 N N . ILE B 1 82 ? 25.375 41.469 19 1 94.44 82 ILE B N 1
ATOM 4485 C CA . ILE B 1 82 ? 26.375 42.406 18.531 1 94.44 82 ILE B CA 1
ATOM 4486 C C . ILE B 1 82 ? 25.797 43.812 18.562 1 94.44 82 ILE B C 1
ATOM 4488 O O . ILE B 1 82 ? 26.438 44.75 19.047 1 94.44 82 ILE B O 1
ATOM 4492 N N . VAL B 1 83 ? 24.609 43.969 18.062 1 92.06 83 VAL B N 1
ATOM 4493 C CA . VAL B 1 83 ? 23.969 45.281 18.047 1 92.06 83 VAL B CA 1
ATOM 4494 C C . VAL B 1 83 ? 23.719 45.781 19.469 1 92.06 83 VAL B C 1
ATOM 4496 O O . VAL B 1 83 ? 23.922 46.938 19.781 1 92.06 83 VAL B O 1
ATOM 4499 N N . MET B 1 84 ? 23.328 44.781 20.281 1 90.31 84 MET B N 1
ATOM 4500 C CA . MET B 1 84 ? 23.094 45.125 21.688 1 90.31 84 MET B CA 1
ATOM 4501 C C . MET B 1 84 ? 24.391 45.594 22.359 1 90.31 84 MET B C 1
ATOM 4503 O O . MET B 1 84 ? 24.391 46.594 23.078 1 90.31 84 MET B O 1
ATOM 4507 N N . ALA B 1 85 ? 25.438 44.906 22.156 1 91.12 85 ALA B N 1
ATOM 4508 C CA . ALA B 1 85 ? 26.75 45.25 22.719 1 91.12 85 ALA B CA 1
ATOM 4509 C C . ALA B 1 85 ? 27.234 46.594 22.188 1 91.12 85 ALA B C 1
ATOM 4511 O O . ALA B 1 85 ? 27.781 47.406 22.953 1 91.12 85 ALA B O 1
ATOM 4512 N N . TYR B 1 86 ? 27.047 46.781 20.922 1 91.44 86 TYR B N 1
ATOM 4513 C CA . TYR B 1 86 ? 27.422 48.062 20.297 1 91.44 86 TYR B CA 1
ATOM 4514 C C . TYR B 1 86 ? 26.719 49.219 20.969 1 91.44 86 TYR B C 1
ATOM 4516 O O . TYR B 1 86 ? 27.359 50.219 21.328 1 91.44 86 TYR B O 1
ATOM 4524 N N . ASN B 1 87 ? 25.469 49.156 21.203 1 88.12 87 ASN B N 1
ATOM 4525 C CA . ASN B 1 87 ? 24.672 50.219 21.797 1 88.12 87 ASN B CA 1
ATOM 4526 C C . ASN B 1 87 ? 25.047 50.438 23.25 1 88.12 87 ASN B C 1
ATOM 4528 O O . ASN B 1 87 ? 25.047 51.594 23.719 1 88.12 87 ASN B O 1
ATOM 4532 N N . GLU B 1 88 ? 25.391 49.406 23.891 1 87.75 88 GLU B N 1
ATOM 4533 C CA . GLU B 1 88 ? 25.781 49.531 25.297 1 87.75 88 GLU B CA 1
ATOM 4534 C C . GLU B 1 88 ? 27.156 50.188 25.422 1 87.75 88 GLU B C 1
ATOM 4536 O O . GLU B 1 88 ? 27.344 51.062 26.266 1 87.75 88 GLU B O 1
ATOM 4541 N N . ILE B 1 89 ? 28.031 49.812 24.688 1 89.62 89 ILE B N 1
ATOM 4542 C CA . ILE B 1 89 ? 29.422 50.25 24.797 1 89.62 89 ILE B CA 1
ATOM 4543 C C . ILE B 1 89 ? 29.531 51.688 24.312 1 89.62 89 ILE B C 1
ATOM 4545 O O . ILE B 1 89 ? 30.172 52.531 24.953 1 89.62 89 ILE B O 1
ATOM 4549 N N . LEU B 1 90 ? 28.859 52.031 23.266 1 87.19 90 LEU B N 1
ATOM 4550 C CA . LEU B 1 90 ? 29.047 53.344 22.641 1 87.19 90 LEU B CA 1
ATOM 4551 C C . LEU B 1 90 ? 28.094 54.344 23.25 1 87.19 90 LEU B C 1
ATOM 4553 O O . LEU B 1 90 ? 28.438 55.531 23.359 1 87.19 90 LEU B O 1
ATOM 4557 N N . TYR B 1 91 ? 26.891 53.906 23.547 1 84.56 91 TYR B N 1
ATOM 4558 C CA . TYR B 1 91 ? 25.906 54.875 23.953 1 84.56 91 TYR B CA 1
ATOM 4559 C C . TYR B 1 91 ? 25.453 54.656 25.391 1 84.56 91 TYR B C 1
ATOM 4561 O O . TYR B 1 91 ? 24.688 55.438 25.953 1 84.56 91 TYR B O 1
ATOM 4569 N N . GLY B 1 92 ? 25.797 53.625 26.047 1 83 92 GLY B N 1
ATOM 4570 C CA . GLY B 1 92 ? 25.453 53.344 27.438 1 83 92 GLY B CA 1
ATOM 4571 C C . GLY B 1 92 ? 24.016 52.906 27.609 1 83 92 GLY B C 1
ATOM 4572 O O . GLY B 1 92 ? 23.422 53.125 28.672 1 83 92 GLY B O 1
ATOM 4573 N N . PHE B 1 93 ? 23.391 52.375 26.5 1 80.81 93 PHE B N 1
ATOM 4574 C CA . PHE B 1 93 ? 22.016 51.906 26.594 1 80.81 93 PHE B CA 1
ATOM 4575 C C . PHE B 1 93 ? 21.922 50.719 27.547 1 80.81 93 PHE B C 1
ATOM 4577 O O . PHE B 1 93 ? 22.734 49.781 27.438 1 80.81 93 PHE B O 1
ATOM 4584 N N . PRO B 1 94 ? 21 50.75 28.516 1 79.75 94 PRO B N 1
ATOM 4585 C CA . PRO B 1 94 ? 20.891 49.656 29.469 1 79.75 94 PRO B CA 1
ATOM 4586 C C . PRO B 1 94 ? 20.531 48.344 28.797 1 79.75 94 PRO B C 1
ATOM 4588 O O . PRO B 1 94 ? 19.609 48.281 27.984 1 79.75 94 PRO B O 1
ATOM 4591 N N . PHE B 1 95 ? 21.156 47.375 29.25 1 76.38 95 PHE B N 1
ATOM 4592 C CA . PHE B 1 95 ? 21 46.031 28.688 1 76.38 95 PHE B CA 1
ATOM 4593 C C . PHE B 1 95 ? 19.594 45.5 28.906 1 76.38 95 PHE B C 1
ATOM 4595 O O . PHE B 1 95 ? 18.969 44.938 28 1 76.38 95 PHE B O 1
ATOM 4602 N N . LEU B 1 96 ? 19.031 45.688 29.984 1 70.44 96 LEU B N 1
ATOM 4603 C CA . LEU B 1 96 ? 17.781 45.062 30.391 1 70.44 96 LEU B CA 1
ATOM 4604 C C . LEU B 1 96 ? 16.594 45.781 29.797 1 70.44 96 LEU B C 1
ATOM 4606 O O . LEU B 1 96 ? 15.508 45.219 29.656 1 70.44 96 LEU B O 1
ATOM 4610 N N . GLU B 1 97 ? 16.766 46.969 29.359 1 72.5 97 GLU B N 1
ATOM 4611 C CA . GLU B 1 97 ? 15.633 47.719 28.812 1 72.5 97 GLU B CA 1
ATOM 4612 C C . GLU B 1 97 ? 15.688 47.781 27.297 1 72.5 97 GLU B C 1
ATOM 4614 O O . GLU B 1 97 ? 14.93 47.094 26.609 1 72.5 97 GLU B O 1
ATOM 4619 N N . SER B 1 98 ? 16.734 48.438 26.812 1 74.56 98 SER B N 1
ATOM 4620 C CA . SER B 1 98 ? 16.859 48.594 25.359 1 74.56 98 SER B CA 1
ATOM 4621 C C . SER B 1 98 ? 17.453 47.375 24.703 1 74.56 98 SER B C 1
ATOM 4623 O O . SER B 1 98 ? 17.031 46.969 23.625 1 74.56 98 SER B O 1
ATOM 4625 N N . GLY B 1 99 ? 18.281 46.719 25.438 1 79.12 99 GLY B N 1
ATOM 4626 C CA . GLY B 1 99 ? 18.953 45.562 24.875 1 79.12 99 GLY B CA 1
ATOM 4627 C C . GLY B 1 99 ? 18.031 44.375 24.672 1 79.12 99 GLY B C 1
ATOM 4628 O O . GLY B 1 99 ? 18.109 43.688 23.641 1 79.12 99 GLY B O 1
ATOM 4629 N N . LEU B 1 100 ? 17.109 44.125 25.531 1 79.38 100 LEU B N 1
ATOM 4630 C CA . LEU B 1 100 ? 16.188 43 25.438 1 79.38 100 LEU B CA 1
ATOM 4631 C C . LEU B 1 100 ? 15.219 43.188 24.266 1 79.38 100 LEU B C 1
ATOM 4633 O O . LEU B 1 100 ? 14.812 42.219 23.625 1 79.38 100 LEU B O 1
ATOM 4637 N N . LYS B 1 101 ? 14.922 44.375 23.969 1 80.06 101 LYS B N 1
ATOM 4638 C CA . LYS B 1 101 ? 14.023 44.656 22.859 1 80.06 101 LYS B CA 1
ATOM 4639 C C . LYS B 1 101 ? 14.688 44.312 21.516 1 80.06 101 LYS B C 1
ATOM 4641 O O . LYS B 1 101 ? 14.047 43.75 20.641 1 80.06 101 LYS B O 1
ATOM 4646 N N . ILE B 1 102 ? 15.93 44.656 21.469 1 84.19 102 ILE B N 1
ATOM 4647 C CA . ILE B 1 102 ? 16.672 44.375 20.25 1 84.19 102 ILE B CA 1
ATOM 4648 C C . ILE B 1 102 ? 16.859 42.875 20.125 1 84.19 102 ILE B C 1
ATOM 4650 O O . ILE B 1 102 ? 16.703 42.312 19.047 1 84.19 102 ILE B O 1
ATOM 4654 N N . LEU B 1 103 ? 17.141 42.312 21.25 1 86.81 103 LEU B N 1
ATOM 4655 C CA . LEU B 1 103 ? 17.344 40.844 21.25 1 86.81 103 LEU B CA 1
ATOM 4656 C C . LEU B 1 103 ? 16.078 40.125 20.828 1 86.81 103 LEU B C 1
ATOM 4658 O O . LEU B 1 103 ? 16.125 39.25 19.969 1 86.81 103 LEU B O 1
ATOM 4662 N N . PHE B 1 104 ? 14.992 40.5 21.359 1 83.88 104 PHE B N 1
ATOM 4663 C CA . PHE B 1 104 ? 13.734 39.812 21.062 1 83.88 104 PHE B CA 1
ATOM 4664 C C . PHE B 1 104 ? 13.25 40.156 19.656 1 83.88 104 PHE B C 1
ATOM 4666 O O . PHE B 1 104 ? 12.672 39.312 18.984 1 83.88 104 PHE B O 1
ATOM 4673 N N . GLY B 1 105 ? 13.484 41.375 19.281 1 84.25 105 GLY B N 1
ATOM 4674 C CA . GLY B 1 105 ? 13.07 41.781 17.953 1 84.25 105 GLY B CA 1
ATOM 4675 C C . GLY B 1 105 ? 13.828 41.062 16.859 1 84.25 105 GLY B C 1
ATOM 4676 O O . GLY B 1 105 ? 13.219 40.438 15.977 1 84.25 105 GLY B O 1
ATOM 4677 N N . LEU B 1 106 ? 15.094 41.062 17.016 1 89.94 106 LEU B N 1
ATOM 4678 C CA . LEU B 1 106 ? 15.914 40.438 15.984 1 89.94 106 LEU B CA 1
ATOM 4679 C C . LEU B 1 106 ? 15.797 38.906 16.031 1 89.94 106 LEU B C 1
ATOM 4681 O O . LEU B 1 106 ? 15.711 38.25 14.992 1 89.94 106 LEU B O 1
ATOM 4685 N N . THR B 1 107 ? 15.727 38.406 17.234 1 90 107 THR B N 1
ATOM 4686 C CA . THR B 1 107 ? 15.594 36.969 17.344 1 90 107 THR B CA 1
ATOM 4687 C C . THR B 1 107 ? 14.203 36.5 16.922 1 90 107 THR B C 1
ATOM 4689 O O . THR B 1 107 ? 14.039 35.438 16.359 1 90 107 THR B O 1
ATOM 4692 N N . GLY B 1 108 ? 13.227 37.281 17.219 1 88.88 108 GLY B N 1
ATOM 4693 C CA . GLY B 1 108 ? 11.883 36.969 16.766 1 88.88 108 GLY B CA 1
ATOM 4694 C C . GLY B 1 108 ? 11.75 36.938 15.258 1 88.88 108 GLY B C 1
ATOM 4695 O O . GLY B 1 108 ? 11.203 35.969 14.695 1 88.88 108 GLY B O 1
ATOM 4696 N N . LEU B 1 109 ? 12.281 37.969 14.617 1 90.5 109 LEU B N 1
ATOM 4697 C CA . LEU B 1 109 ? 12.273 37.969 13.164 1 90.5 109 LEU B CA 1
ATOM 4698 C C . LEU B 1 109 ? 13.141 36.844 12.602 1 90.5 109 LEU B C 1
ATOM 4700 O O . LEU B 1 109 ? 12.836 36.312 11.539 1 90.5 109 LEU B O 1
ATOM 4704 N N . GLY B 1 110 ? 14.188 36.625 13.383 1 93.19 110 GLY B N 1
ATOM 4705 C CA . GLY B 1 110 ? 15.039 35.5 13.008 1 93.19 110 GLY B CA 1
ATOM 4706 C C . GLY B 1 110 ? 14.312 34.156 13.016 1 93.19 110 GLY B C 1
ATOM 4707 O O . GLY B 1 110 ? 14.57 33.312 12.164 1 93.19 110 GLY B O 1
ATOM 4708 N N . PHE B 1 111 ? 13.398 33.969 13.914 1 92.75 111 PHE B N 1
ATOM 4709 C CA . PHE B 1 111 ? 12.617 32.75 13.992 1 92.75 111 PHE B CA 1
ATOM 4710 C C . PHE B 1 111 ? 11.758 32.562 12.742 1 92.75 111 PHE B C 1
ATOM 4712 O O . PHE B 1 111 ? 11.695 31.484 12.172 1 92.75 111 PHE B O 1
ATOM 4719 N N . PHE B 1 112 ? 11.125 33.625 12.297 1 92.31 112 PHE B N 1
ATOM 4720 C CA . PHE B 1 112 ? 10.281 33.531 11.109 1 92.31 112 PHE B CA 1
ATOM 4721 C C . PHE B 1 112 ? 11.125 33.312 9.859 1 92.31 112 PHE B C 1
ATOM 4723 O O . PHE B 1 112 ? 10.766 32.531 8.992 1 92.31 112 PHE B O 1
ATOM 4730 N N . ALA B 1 113 ? 12.25 34 9.867 1 94.38 113 ALA B N 1
ATOM 4731 C CA . ALA B 1 113 ? 13.148 33.844 8.727 1 94.38 113 ALA B CA 1
ATOM 4732 C C . ALA B 1 113 ? 13.688 32.406 8.672 1 94.38 113 ALA B C 1
ATOM 4734 O O . ALA B 1 113 ? 13.656 31.766 7.617 1 94.38 113 ALA B O 1
ATOM 4735 N N . ALA B 1 114 ? 14.125 31.938 9.82 1 95.81 114 ALA B N 1
ATOM 4736 C CA . ALA B 1 114 ? 14.68 30.594 9.906 1 95.81 114 ALA B CA 1
ATOM 4737 C C . ALA B 1 114 ? 13.648 29.547 9.5 1 95.81 114 ALA B C 1
ATOM 4739 O O . ALA B 1 114 ? 13.969 28.594 8.781 1 95.81 114 ALA B O 1
ATOM 4740 N N . SER B 1 115 ? 12.422 29.719 9.914 1 94.62 115 SER B N 1
ATOM 4741 C CA . SER B 1 115 ? 11.352 28.781 9.602 1 94.62 115 SER B CA 1
ATOM 4742 C C . SER B 1 115 ? 11.055 28.75 8.102 1 94.62 115 SER B C 1
ATOM 4744 O O . SER B 1 115 ? 10.93 27.672 7.508 1 94.62 115 SER B O 1
ATOM 4746 N N . ASP B 1 116 ? 11.023 29.891 7.531 1 95.38 116 ASP B N 1
ATOM 4747 C CA . ASP B 1 116 ? 10.711 29.984 6.105 1 95.38 116 ASP B CA 1
ATOM 4748 C C . ASP B 1 116 ? 11.844 29.422 5.258 1 95.38 116 ASP B C 1
ATOM 4750 O O . ASP B 1 116 ? 11.602 28.703 4.281 1 95.38 116 ASP B O 1
ATOM 4754 N N . ILE B 1 117 ? 13.016 29.766 5.625 1 96.25 117 ILE B N 1
ATOM 4755 C CA . ILE B 1 117 ? 14.172 29.297 4.875 1 96.25 117 ILE B CA 1
ATOM 4756 C C . ILE B 1 117 ? 14.312 27.781 5.02 1 96.25 117 ILE B C 1
ATOM 4758 O O . ILE B 1 117 ? 14.688 27.094 4.07 1 96.25 117 ILE B O 1
ATOM 4762 N N . ALA B 1 118 ? 14.031 27.312 6.18 1 95.62 118 ALA B N 1
ATOM 4763 C CA . ALA B 1 118 ? 14.039 25.875 6.398 1 95.62 118 ALA B CA 1
ATOM 4764 C C . ALA B 1 118 ? 13.008 25.172 5.516 1 95.62 118 ALA B C 1
ATOM 4766 O O . ALA B 1 118 ? 13.273 24.109 4.965 1 95.62 118 ALA B O 1
ATOM 4767 N N . LEU B 1 119 ? 11.859 25.781 5.391 1 95.31 119 LEU B N 1
ATOM 4768 C CA . LEU B 1 119 ? 10.812 25.219 4.547 1 95.31 119 LEU B CA 1
ATOM 4769 C C . LEU B 1 119 ? 11.219 25.25 3.076 1 95.31 119 LEU B C 1
ATOM 4771 O O . LEU B 1 119 ? 10.859 24.344 2.311 1 95.31 119 LEU B O 1
ATOM 4775 N N . GLU B 1 120 ? 11.883 26.281 2.75 1 96.25 120 GLU B N 1
ATOM 4776 C CA . GLU B 1 120 ? 12.406 26.344 1.39 1 96.25 120 GLU B CA 1
ATOM 4777 C C . GLU B 1 120 ? 13.414 25.234 1.139 1 96.25 120 GLU B C 1
ATOM 4779 O O . GLU B 1 120 ? 13.422 24.625 0.07 1 96.25 120 GLU B O 1
ATOM 4784 N N . GLU B 1 121 ? 14.258 25.031 2.121 1 95.69 121 GLU B N 1
ATOM 4785 C CA . GLU B 1 121 ? 15.227 23.953 2.008 1 95.69 121 GLU B CA 1
ATOM 4786 C C . GLU B 1 121 ? 14.531 22.609 1.827 1 95.69 121 GLU B C 1
ATOM 4788 O O . GLU B 1 121 ? 15 21.75 1.062 1 95.69 121 GLU B O 1
ATOM 4793 N N . GLU B 1 122 ? 13.523 22.406 2.52 1 94.69 122 GLU B N 1
ATOM 4794 C CA . GLU B 1 122 ? 12.734 21.188 2.402 1 94.69 122 GLU B CA 1
ATOM 4795 C C . GLU B 1 122 ? 12.234 20.984 0.974 1 94.69 122 GLU B C 1
ATOM 4797 O O . GLU B 1 122 ? 12.258 19.875 0.452 1 94.69 122 GLU B O 1
ATOM 4802 N N . ARG B 1 123 ? 11.797 22.016 0.381 1 95.06 123 ARG B N 1
ATOM 4803 C CA . ARG B 1 123 ? 11.305 21.953 -0.99 1 95.06 123 ARG B CA 1
ATOM 4804 C C . ARG B 1 123 ? 12.43 21.641 -1.968 1 95.06 123 ARG B C 1
ATOM 4806 O O . ARG B 1 123 ? 12.242 20.891 -2.926 1 95.06 123 ARG B O 1
ATOM 4813 N N . LEU B 1 124 ? 13.539 22.266 -1.703 1 94.5 124 LEU B N 1
ATOM 4814 C CA . LEU B 1 124 ? 14.688 22.031 -2.566 1 94.5 124 LEU B CA 1
ATOM 4815 C C . LEU B 1 124 ? 15.148 20.578 -2.482 1 94.5 124 LEU B C 1
ATOM 4817 O O . LEU B 1 124 ? 15.523 19.984 -3.492 1 94.5 124 LEU B O 1
ATOM 4821 N N . ILE B 1 125 ? 15.133 20.078 -1.343 1 94.5 125 ILE B N 1
ATOM 4822 C CA . ILE B 1 125 ? 15.508 18.688 -1.14 1 94.5 125 ILE B CA 1
ATOM 4823 C C . ILE B 1 125 ? 14.516 17.781 -1.874 1 94.5 125 ILE B C 1
ATOM 4825 O O . ILE B 1 125 ? 14.922 16.812 -2.535 1 94.5 125 ILE B O 1
ATOM 4829 N N . ALA B 1 126 ? 13.266 18.078 -1.752 1 94.25 126 ALA B N 1
ATOM 4830 C CA . ALA B 1 126 ? 12.234 17.312 -2.445 1 94.25 126 ALA B CA 1
ATOM 4831 C C . ALA B 1 126 ? 12.453 17.344 -3.955 1 94.25 126 ALA B C 1
ATOM 4833 O O . ALA B 1 126 ? 12.312 16.312 -4.629 1 94.25 126 ALA B O 1
ATOM 4834 N N . ASP B 1 127 ? 12.805 18.5 -4.445 1 94.81 127 ASP B N 1
ATOM 4835 C CA . ASP B 1 127 ? 13.086 18.656 -5.871 1 94.81 127 ASP B CA 1
ATOM 4836 C C . ASP B 1 127 ? 14.273 17.797 -6.285 1 94.81 127 ASP B C 1
ATOM 4838 O O . ASP B 1 127 ? 14.234 17.109 -7.316 1 94.81 127 ASP B O 1
ATOM 4842 N N . LYS B 1 128 ? 15.242 17.828 -5.492 1 94.5 128 LYS B N 1
ATOM 4843 C CA . LYS B 1 128 ? 16.453 17.062 -5.773 1 94.5 128 LYS B CA 1
ATOM 4844 C C . LYS B 1 128 ? 16.172 15.555 -5.77 1 94.5 128 LYS B C 1
ATOM 4846 O O . LYS B 1 128 ? 16.656 14.828 -6.633 1 94.5 128 LYS B O 1
ATOM 4851 N N . ILE B 1 129 ? 15.398 15.125 -4.879 1 94.06 129 ILE B N 1
ATOM 4852 C CA . ILE B 1 129 ? 15.055 13.719 -4.727 1 94.06 129 ILE B CA 1
ATOM 4853 C C . ILE B 1 129 ? 14.25 13.242 -5.938 1 94.06 129 ILE B C 1
ATOM 4855 O O . ILE B 1 129 ? 14.508 12.164 -6.477 1 94.06 129 ILE B O 1
ATOM 4859 N N . GLU B 1 130 ? 13.367 14.023 -6.348 1 91.75 130 GLU B N 1
ATOM 4860 C CA . GLU B 1 130 ? 12.523 13.664 -7.484 1 91.75 130 GLU B CA 1
ATOM 4861 C C . GLU B 1 130 ? 13.32 13.672 -8.789 1 91.75 130 GLU B C 1
ATOM 4863 O O . GLU B 1 130 ? 13.117 12.82 -9.648 1 91.75 130 GLU B O 1
ATOM 4868 N N . GLN B 1 131 ? 14.312 14.547 -8.875 1 92.56 131 GLN B N 1
ATOM 4869 C CA . GLN B 1 131 ? 15.086 14.703 -10.102 1 92.56 131 GLN B CA 1
ATOM 4870 C C . GLN B 1 131 ? 16.188 13.648 -10.195 1 92.56 131 GLN B C 1
ATOM 4872 O O . GLN B 1 131 ? 16.422 13.07 -11.258 1 92.56 131 GLN B O 1
ATOM 4877 N N . GLU B 1 132 ? 16.875 13.406 -9.102 1 93.19 132 GLU B N 1
ATOM 4878 C CA . GLU B 1 132 ? 18.047 12.523 -9.102 1 93.19 132 GLU B CA 1
ATOM 4879 C C . GLU B 1 132 ? 17.656 11.102 -8.703 1 93.19 132 GLU B C 1
ATOM 4881 O O . GLU B 1 132 ? 18.5 10.203 -8.703 1 93.19 132 GLU B O 1
ATOM 4886 N N . HIS B 1 133 ? 16.422 10.914 -8.289 1 88.5 133 HIS B N 1
ATOM 4887 C CA . HIS B 1 133 ? 15.891 9.609 -7.91 1 88.5 133 HIS B CA 1
ATOM 4888 C C . HIS B 1 133 ? 16.672 9.016 -6.742 1 88.5 133 HIS B C 1
ATOM 4890 O O . HIS B 1 133 ? 17.062 7.848 -6.77 1 88.5 133 HIS B O 1
ATOM 4896 N N . ILE B 1 134 ? 16.938 9.859 -5.797 1 90.69 134 ILE B N 1
ATOM 4897 C CA . ILE B 1 134 ? 17.562 9.43 -4.555 1 90.69 134 ILE B CA 1
ATOM 4898 C C . ILE B 1 134 ? 16.516 9.352 -3.443 1 90.69 134 ILE B C 1
ATOM 4900 O O . ILE B 1 134 ? 15.375 9.766 -3.631 1 90.69 134 ILE B O 1
ATOM 4904 N N . THR B 1 135 ? 16.812 8.68 -2.334 1 88.75 135 THR B N 1
ATOM 4905 C CA . THR B 1 135 ? 15.852 8.523 -1.253 1 88.75 135 THR B CA 1
ATOM 4906 C C . THR B 1 135 ? 16.484 8.859 0.093 1 88.75 135 THR B C 1
ATOM 4908 O O . THR B 1 135 ? 17.703 8.75 0.257 1 88.75 135 THR B O 1
ATOM 4911 N N . ILE B 1 136 ? 15.68 9.391 0.895 1 90.94 136 ILE B N 1
ATOM 4912 C CA . ILE B 1 136 ? 16.047 9.594 2.289 1 90.94 136 ILE B CA 1
ATOM 4913 C C . ILE B 1 136 ? 15.648 8.383 3.117 1 90.94 136 ILE B C 1
ATOM 4915 O O . ILE B 1 136 ? 14.562 7.82 2.92 1 90.94 136 ILE B O 1
ATOM 4919 N N . ASP B 1 137 ? 16.531 7.934 3.963 1 91.12 137 ASP B N 1
ATOM 4920 C CA . ASP B 1 137 ? 16.203 6.895 4.93 1 91.12 137 ASP B CA 1
ATOM 4921 C C . ASP B 1 137 ? 15.758 7.504 6.258 1 91.12 137 ASP B C 1
ATOM 4923 O O . ASP B 1 137 ? 16.594 7.922 7.062 1 91.12 137 ASP B O 1
ATOM 4927 N N . PRO B 1 138 ? 14.445 7.516 6.453 1 91.06 138 PRO B N 1
ATOM 4928 C CA . PRO B 1 138 ? 13.961 8.18 7.668 1 91.06 138 PRO B CA 1
ATOM 4929 C C . PRO B 1 138 ? 14.469 7.516 8.945 1 91.06 138 PRO B C 1
ATOM 4931 O O . PRO B 1 138 ? 14.609 6.293 8.992 1 91.06 138 PRO B O 1
ATOM 4934 N N . ASP B 1 139 ? 14.68 8.312 9.883 1 90.38 139 ASP B N 1
ATOM 4935 C CA . ASP B 1 139 ? 15.125 7.824 11.188 1 90.38 139 ASP B CA 1
ATOM 4936 C C . ASP B 1 139 ? 13.984 7.133 11.93 1 90.38 139 ASP B C 1
ATOM 4938 O O . ASP B 1 139 ? 12.812 7.426 11.688 1 90.38 139 ASP B O 1
ATOM 4942 N N . GLU B 1 140 ? 14.336 6.258 12.805 1 83.94 140 GLU B N 1
ATOM 4943 C CA . GLU B 1 140 ? 13.336 5.625 13.656 1 83.94 140 GLU B CA 1
ATOM 4944 C C . GLU B 1 140 ? 12.727 6.629 14.633 1 83.94 140 GLU B C 1
ATOM 4946 O O . GLU B 1 140 ? 11.508 6.637 14.844 1 83.94 140 GLU B O 1
ATOM 4951 N N . ASN B 1 141 ? 13.703 7.387 15.07 1 86.75 141 ASN B N 1
ATOM 4952 C CA . ASN B 1 141 ? 13.258 8.422 16 1 86.75 141 ASN B CA 1
ATOM 4953 C C . ASN B 1 141 ? 13.203 9.789 15.328 1 86.75 141 ASN B C 1
ATOM 4955 O O . ASN B 1 141 ? 13.938 10.703 15.703 1 86.75 141 ASN B O 1
ATOM 4959 N N . TYR B 1 142 ? 12.234 10.016 14.438 1 86.5 142 TYR B N 1
ATOM 4960 C CA . TYR B 1 142 ? 12.094 11.281 13.734 1 86.5 142 TYR B CA 1
ATOM 4961 C C . TYR B 1 142 ? 11.273 12.273 14.555 1 86.5 142 TYR B C 1
ATOM 4963 O O . TYR B 1 142 ? 10.625 11.898 15.531 1 86.5 142 TYR B O 1
ATOM 4971 N N . PHE B 1 143 ? 11.453 13.531 14.227 1 87 143 PHE B N 1
ATOM 4972 C CA . PHE B 1 143 ? 10.648 14.594 14.828 1 87 143 PHE B CA 1
ATOM 4973 C C . PHE B 1 143 ? 9.289 14.695 14.148 1 87 143 PHE B C 1
ATOM 4975 O O . PHE B 1 143 ? 9.195 15.133 13 1 87 143 PHE B O 1
ATOM 4982 N N . PRO B 1 144 ? 8.258 14.375 14.922 1 88.25 144 PRO B N 1
ATOM 4983 C CA . PRO B 1 144 ? 6.941 14.273 14.281 1 88.25 144 PRO B CA 1
ATOM 4984 C C . PRO B 1 144 ? 6.406 15.625 13.812 1 88.25 144 PRO B C 1
ATOM 4986 O O . PRO B 1 144 ? 6.723 16.656 14.406 1 88.25 144 PRO B O 1
ATOM 4989 N N . LEU B 1 145 ? 5.652 15.562 12.773 1 85.75 145 LEU B N 1
ATOM 4990 C CA . LEU B 1 145 ? 5.027 16.75 12.195 1 85.75 145 LEU B CA 1
ATOM 4991 C C . LEU B 1 145 ? 4.172 17.469 13.227 1 85.75 145 LEU B C 1
ATOM 4993 O O . LEU B 1 145 ? 4.18 18.703 13.297 1 85.75 145 LEU B O 1
ATOM 4997 N N . THR B 1 146 ? 3.416 16.734 14.039 1 82.81 146 THR B N 1
ATOM 4998 C CA . THR B 1 146 ? 2.527 17.328 15.039 1 82.81 146 THR B CA 1
ATOM 4999 C C . THR B 1 146 ? 3.316 18.141 16.062 1 82.81 146 THR B C 1
ATOM 5001 O O . THR B 1 146 ? 2.889 19.234 16.453 1 82.81 146 THR B O 1
ATOM 5004 N N . ARG B 1 147 ? 4.473 17.672 16.344 1 85.19 147 ARG B N 1
ATOM 5005 C CA . ARG B 1 147 ? 5.312 18.391 17.281 1 85.19 147 ARG B CA 1
ATOM 5006 C C . ARG B 1 147 ? 5.875 19.656 16.656 1 85.19 147 ARG B C 1
ATOM 5008 O O . ARG B 1 147 ? 6 20.688 17.312 1 85.19 147 ARG B O 1
ATOM 5015 N N . LYS B 1 148 ? 6.164 19.578 15.438 1 84 148 LYS B N 1
ATOM 5016 C CA . LYS B 1 148 ? 6.656 20.75 14.719 1 84 148 LYS B CA 1
ATOM 5017 C C . LYS B 1 148 ? 5.602 21.844 14.664 1 84 148 LYS B C 1
ATOM 5019 O O . LYS B 1 148 ? 5.91 23.016 14.891 1 84 148 LYS B O 1
ATOM 5024 N N . VAL B 1 149 ? 4.402 21.406 14.43 1 81.5 149 VAL B N 1
ATOM 5025 C CA . VAL B 1 149 ? 3.312 22.359 14.289 1 81.5 149 VAL B CA 1
ATOM 5026 C C . VAL B 1 149 ? 3.01 23 15.648 1 81.5 149 VAL B C 1
ATOM 5028 O O . VAL B 1 149 ? 2.865 24.219 15.75 1 81.5 149 VAL B O 1
ATOM 5031 N N . VAL B 1 150 ? 3.049 22.203 16.641 1 82.38 150 VAL B N 1
ATOM 5032 C CA . VAL B 1 150 ? 2.752 22.703 17.984 1 82.38 150 VAL B CA 1
ATOM 5033 C C . VAL B 1 150 ? 3.867 23.625 18.438 1 82.38 150 VAL B C 1
ATOM 5035 O O . VAL B 1 150 ? 3.6 24.703 19 1 82.38 150 VAL B O 1
ATOM 5038 N N . LEU B 1 151 ? 5.047 23.266 18.172 1 82.12 151 LEU B N 1
ATOM 5039 C CA . LEU B 1 151 ? 6.184 24.078 18.578 1 82.12 151 LEU B CA 1
ATOM 5040 C C . LEU B 1 151 ? 6.195 25.406 17.844 1 82.12 151 LEU B C 1
ATOM 5042 O O . LEU B 1 151 ? 6.367 26.469 18.453 1 82.12 151 LEU B O 1
ATOM 5046 N N . PHE B 1 152 ? 5.961 25.344 16.594 1 83.44 152 PHE B N 1
ATOM 5047 C CA . PHE B 1 152 ? 5.938 26.562 15.797 1 83.44 152 PHE B CA 1
ATOM 5048 C C . PHE B 1 152 ? 4.836 27.5 16.266 1 83.44 152 PHE B C 1
ATOM 5050 O O . PHE B 1 152 ? 5.062 28.703 16.438 1 83.44 152 PHE B O 1
ATOM 5057 N N . ALA B 1 153 ? 3.705 26.891 16.453 1 78.25 153 ALA B N 1
ATOM 5058 C CA . ALA B 1 153 ? 2.57 27.703 16.891 1 78.25 153 ALA B CA 1
ATOM 5059 C C . ALA B 1 153 ? 2.818 28.312 18.266 1 78.25 153 ALA B C 1
ATOM 5061 O O . ALA B 1 153 ? 2.551 29.5 18.484 1 78.25 153 ALA B O 1
ATOM 5062 N N . SER B 1 154 ? 3.426 27.531 19.141 1 77.25 154 SER B N 1
ATOM 5063 C CA . SER B 1 154 ? 3.68 27.984 20.5 1 77.25 154 SER B CA 1
ATOM 5064 C C . SER B 1 154 ? 4.723 29.109 20.516 1 77.25 154 SER B C 1
ATOM 5066 O O . SER B 1 154 ? 4.543 30.109 21.203 1 77.25 154 SER B O 1
ATOM 5068 N N . VAL B 1 155 ? 5.699 28.984 19.734 1 80.81 155 VAL B N 1
ATOM 5069 C CA . VAL B 1 155 ? 6.762 29.984 19.703 1 80.81 155 VAL B CA 1
ATOM 5070 C C . VAL B 1 155 ? 6.242 31.266 19.031 1 80.81 155 VAL B C 1
ATOM 5072 O O . VAL B 1 155 ? 6.516 32.375 19.516 1 80.81 155 VAL B O 1
ATOM 5075 N N . SER B 1 156 ? 5.477 31.094 18 1 79.94 156 SER B N 1
ATOM 5076 C CA . SER B 1 156 ? 4.926 32.25 17.312 1 79.94 156 SER B CA 1
ATOM 5077 C C . SER B 1 156 ? 4.016 33.062 18.219 1 79.94 156 SER B C 1
ATOM 5079 O O . SER B 1 156 ? 4.102 34.312 18.266 1 79.94 156 SER B O 1
ATOM 5081 N N . ILE B 1 157 ? 3.27 32.344 18.953 1 76 157 ILE B N 1
ATOM 5082 C CA . ILE B 1 157 ? 2.355 33 19.875 1 76 157 ILE B CA 1
ATOM 5083 C C . ILE B 1 157 ? 3.148 33.656 21 1 76 157 ILE B C 1
ATOM 5085 O O . ILE B 1 157 ? 2.85 34.812 21.375 1 76 157 ILE B O 1
ATOM 5089 N N . SER B 1 158 ? 4.199 33.031 21.484 1 75.75 158 SER B N 1
ATOM 5090 C CA . SER B 1 158 ? 5.031 33.594 22.547 1 75.75 158 SER B CA 1
ATOM 5091 C C . SER B 1 158 ? 5.754 34.844 22.078 1 75.75 158 SER B C 1
ATOM 5093 O O . SER B 1 158 ? 5.855 35.844 22.828 1 75.75 158 SER B O 1
ATOM 5095 N N . VAL B 1 159 ? 6.195 34.875 20.859 1 78.56 159 VAL B N 1
ATOM 5096 C CA . VAL B 1 159 ? 6.879 36.031 20.312 1 78.56 159 VAL B CA 1
ATOM 5097 C C . VAL B 1 159 ? 5.906 37.188 20.203 1 78.56 159 VAL B C 1
ATOM 5099 O O . VAL B 1 159 ? 6.242 38.312 20.562 1 78.56 159 VAL B O 1
ATOM 5102 N N . LEU B 1 160 ? 4.723 36.938 19.766 1 75.31 160 LEU B N 1
ATOM 5103 C CA . LEU B 1 160 ? 3.715 37.969 19.625 1 75.31 160 LEU B CA 1
ATOM 5104 C C . LEU B 1 160 ? 3.354 38.562 20.969 1 75.31 160 LEU B C 1
ATOM 5106 O O . LEU B 1 160 ? 3.299 39.812 21.125 1 75.31 160 LEU B O 1
ATOM 5110 N N . VAL B 1 161 ? 3.236 37.75 21.938 1 73.56 161 VAL B N 1
ATOM 5111 C CA . VAL B 1 161 ? 2.863 38.188 23.281 1 73.56 161 VAL B CA 1
ATOM 5112 C C . VAL B 1 161 ? 3.992 39 23.875 1 73.56 161 VAL B C 1
ATOM 5114 O O . VAL B 1 161 ? 3.746 40.062 24.469 1 73.56 161 VAL B O 1
ATOM 5117 N N . LEU B 1 162 ? 5.105 38.531 23.688 1 75.5 162 LEU B N 1
ATOM 5118 C CA . LEU B 1 162 ? 6.262 39.219 24.266 1 75.5 162 LEU B CA 1
ATOM 5119 C C . LEU B 1 162 ? 6.461 40.594 23.641 1 75.5 162 LEU B C 1
ATOM 5121 O O . LEU B 1 162 ? 6.727 41.562 24.328 1 75.5 162 LEU B O 1
ATOM 5125 N N . VAL B 1 163 ? 6.293 40.688 22.375 1 77.38 163 VAL B N 1
ATOM 5126 C CA . VAL B 1 163 ? 6.465 41.938 21.656 1 77.38 163 VAL B CA 1
ATOM 5127 C C . VAL B 1 163 ? 5.383 42.938 22.094 1 77.38 163 VAL B C 1
ATOM 5129 O O . VAL B 1 163 ? 5.664 44.094 22.328 1 77.38 163 VAL B O 1
ATOM 5132 N N . PHE B 1 164 ? 4.223 42.469 22.25 1 73.12 164 PHE B N 1
ATOM 5133 C CA . PHE B 1 164 ? 3.117 43.344 22.656 1 73.12 164 PHE B CA 1
ATOM 5134 C C . PHE B 1 164 ? 3.311 43.844 24.094 1 73.12 164 PHE B C 1
ATOM 5136 O O . PHE B 1 164 ? 3.041 45 24.391 1 73.12 164 PHE B O 1
ATOM 5143 N N . MET B 1 165 ? 3.801 42.969 24.875 1 71 165 MET B N 1
ATOM 5144 C CA . MET B 1 165 ? 4.055 43.375 26.266 1 71 165 MET B CA 1
ATOM 5145 C C . MET B 1 165 ? 5.133 44.438 26.328 1 71 165 MET B C 1
ATOM 5147 O O . MET B 1 165 ? 4.996 45.406 27.078 1 71 165 MET B O 1
ATOM 5151 N N . LEU B 1 166 ? 6.113 44.281 25.562 1 74 166 LEU B N 1
ATOM 5152 C CA . LEU B 1 166 ? 7.199 45.25 25.547 1 74 166 LEU B CA 1
ATOM 5153 C C . LEU B 1 166 ? 6.723 46.594 25.016 1 74 166 LEU B C 1
ATOM 5155 O O . LEU B 1 166 ? 7.133 47.656 25.5 1 74 166 LEU B O 1
ATOM 5159 N N . LEU B 1 167 ? 5.82 46.531 24.078 1 75.5 167 LEU B N 1
ATOM 5160 C CA . LEU B 1 167 ? 5.285 47.75 23.484 1 75.5 167 LEU B CA 1
ATOM 5161 C C . LEU B 1 167 ? 4.422 48.5 24.5 1 75.5 167 LEU B C 1
ATOM 5163 O O . LEU B 1 167 ? 4.52 49.75 24.625 1 75.5 167 LEU B O 1
ATOM 5167 N N . VAL B 1 168 ? 3.707 47.812 25.188 1 70.44 168 VAL B N 1
ATOM 5168 C CA . VAL B 1 168 ? 2.801 48.406 26.156 1 70.44 168 VAL B CA 1
ATOM 5169 C C . VAL B 1 168 ? 3.604 49.062 27.266 1 70.44 168 VAL B C 1
ATOM 5171 O O . VAL B 1 168 ? 3.312 50.188 27.672 1 70.44 168 VAL B O 1
ATOM 5174 N N . VAL B 1 169 ? 4.613 48.344 27.672 1 70.25 169 VAL B N 1
ATOM 5175 C CA . VAL B 1 169 ? 5.434 48.875 28.766 1 70.25 169 VAL B CA 1
ATOM 5176 C C . VAL B 1 169 ? 6.148 50.125 28.312 1 70.25 169 VAL B C 1
ATOM 5178 O O . VAL B 1 169 ? 6.172 51.125 29.031 1 70.25 169 VAL B O 1
ATOM 5181 N N . LYS B 1 170 ? 6.668 50.156 27.156 1 74.19 170 LYS B N 1
ATOM 5182 C CA . LYS B 1 170 ? 7.391 51.312 26.609 1 74.19 170 LYS B CA 1
ATOM 5183 C C . LYS B 1 170 ? 6.461 52.5 26.422 1 74.19 170 LYS B C 1
ATOM 5185 O O . LYS B 1 170 ? 6.812 53.625 26.781 1 74.19 170 LYS B O 1
ATOM 5190 N N . ASP B 1 171 ? 5.375 52.281 25.828 1 72.5 171 ASP B N 1
ATOM 5191 C CA . ASP B 1 171 ? 4.453 53.375 25.531 1 72.5 171 ASP B CA 1
ATOM 5192 C C . ASP B 1 171 ? 3.889 53.969 26.812 1 72.5 171 ASP B C 1
ATOM 5194 O O . ASP B 1 171 ? 3.68 55.188 26.891 1 72.5 171 ASP B O 1
ATOM 5198 N N . LEU B 1 172 ? 3.783 53.156 27.75 1 67.5 172 LEU B N 1
ATOM 5199 C CA . LEU B 1 172 ? 3.295 53.656 29.031 1 67.5 172 LEU B CA 1
ATOM 5200 C C . LEU B 1 172 ? 4.344 54.531 29.703 1 67.5 172 LEU B C 1
ATOM 5202 O O . LEU B 1 172 ? 4.012 55.594 30.266 1 67.5 172 LEU B O 1
ATOM 5206 N N . ASP B 1 173 ? 5.531 54.125 29.672 1 70.06 173 ASP B N 1
ATOM 5207 C CA . ASP B 1 173 ? 6.625 54.906 30.219 1 70.06 173 ASP B CA 1
ATOM 5208 C C . ASP B 1 173 ? 6.758 56.25 29.484 1 70.06 173 ASP B C 1
ATOM 5210 O O . ASP B 1 173 ? 7.008 57.281 30.094 1 70.06 173 ASP B O 1
ATOM 5214 N N . TRP B 1 174 ? 6.598 56.219 28.203 1 71.19 174 TRP B N 1
ATOM 5215 C CA . TRP B 1 174 ? 6.672 57.406 27.375 1 71.19 174 TRP B CA 1
ATOM 5216 C C . TRP B 1 174 ? 5.559 58.406 27.719 1 71.19 174 TRP B C 1
ATOM 5218 O O . TRP B 1 174 ? 5.793 59.594 27.812 1 71.19 174 TRP B O 1
ATOM 5228 N N . ILE B 1 175 ? 4.422 57.969 27.984 1 68.19 175 ILE B N 1
ATOM 5229 C CA . ILE B 1 175 ? 3.285 58.812 28.312 1 68.19 175 ILE B CA 1
ATOM 5230 C C . ILE B 1 175 ? 3.529 59.531 29.656 1 68.19 175 ILE B C 1
ATOM 5232 O O . ILE B 1 175 ? 3.215 60.688 29.828 1 68.19 175 ILE B O 1
ATOM 5236 N N . ILE B 1 176 ? 4.172 58.844 30.5 1 67.25 176 ILE B N 1
ATOM 5237 C CA . ILE B 1 176 ? 4.426 59.375 31.828 1 67.25 176 ILE B CA 1
ATOM 5238 C C . ILE B 1 176 ? 5.496 60.469 31.766 1 67.25 176 ILE B C 1
ATOM 5240 O O . ILE B 1 176 ? 5.398 61.5 32.438 1 67.25 176 ILE B O 1
ATOM 5244 N N . ARG B 1 177 ? 6.363 60.25 30.969 1 67.94 177 ARG B N 1
ATOM 5245 C CA . ARG B 1 177 ? 7.484 61.188 30.891 1 67.94 177 ARG B CA 1
ATOM 5246 C C . ARG B 1 177 ? 7.078 62.469 30.172 1 67.94 177 ARG B C 1
ATOM 5248 O O . ARG B 1 177 ? 7.484 63.562 30.562 1 67.94 177 ARG B O 1
ATOM 5255 N N . VAL B 1 178 ? 6.402 62.25 28.984 1 64.88 178 VAL B N 1
ATOM 5256 C CA . VAL B 1 178 ? 6.051 63.438 28.203 1 64.88 178 VAL B CA 1
ATOM 5257 C C . VAL B 1 178 ? 4.996 64.25 28.938 1 64.88 178 VAL B C 1
ATOM 5259 O O . VAL B 1 178 ? 4.953 65.5 28.812 1 64.88 178 VAL B O 1
ATOM 5262 N N . GLY B 1 179 ? 4.461 63.688 29.969 1 55.09 179 GLY B N 1
ATOM 5263 C CA . GLY B 1 179 ? 3.549 64.5 30.781 1 55.09 179 GLY B CA 1
ATOM 5264 C C . GLY B 1 179 ? 2.479 65.188 29.984 1 55.09 179 GLY B C 1
ATOM 5265 O O . GLY B 1 179 ? 1.972 64.625 29 1 55.09 179 GLY B O 1
ATOM 5266 N N . ALA B 1 180 ? 2.057 66.562 30.203 1 56.78 180 ALA B N 1
ATOM 5267 C CA . ALA B 1 180 ? 1.033 67.438 29.734 1 56.78 180 ALA B CA 1
ATOM 5268 C C . ALA B 1 180 ? 1.411 68.062 28.391 1 56.78 180 ALA B C 1
ATOM 5270 O O . ALA B 1 180 ? 0.618 68.75 27.766 1 56.78 180 ALA B O 1
ATOM 5271 N N . SER B 1 181 ? 2.613 67.812 27.828 1 61.41 181 SER B N 1
ATOM 5272 C CA . SER B 1 181 ? 3.023 68.5 26.625 1 61.41 181 SER B CA 1
ATOM 5273 C C . SER B 1 181 ? 2.406 67.875 25.375 1 61.41 181 SER B C 1
ATOM 5275 O O . SER B 1 181 ? 2.246 68.562 24.359 1 61.41 181 SER B O 1
ATOM 5277 N N . VAL B 1 182 ? 2.045 66.688 25.312 1 64.38 182 VAL B N 1
ATOM 5278 C CA . VAL B 1 182 ? 1.426 66.062 24.156 1 64.38 182 VAL B CA 1
ATOM 5279 C C . VAL B 1 182 ? -0.053 65.812 24.438 1 64.38 182 VAL B C 1
ATOM 5281 O O . VAL B 1 182 ? -0.422 65.375 25.547 1 64.38 182 VAL B O 1
ATOM 5284 N N . THR B 1 183 ? -0.811 66.25 23.469 1 65.88 183 THR B N 1
ATOM 5285 C CA . THR B 1 183 ? -2.238 66 23.625 1 65.88 183 THR B CA 1
ATOM 5286 C C . THR B 1 183 ? -2.52 64.5 23.672 1 65.88 183 THR B C 1
ATOM 5288 O O . THR B 1 183 ? -1.771 63.719 23.109 1 65.88 183 THR B O 1
ATOM 5291 N N . LEU B 1 184 ? -3.195 64.188 24.5 1 64.19 184 LEU B N 1
ATOM 5292 C CA . LEU B 1 184 ? -3.617 62.812 24.688 1 64.19 184 LEU B CA 1
ATOM 5293 C C . LEU B 1 184 ? -3.949 62.188 23.344 1 64.19 184 LEU B C 1
ATOM 5295 O O . LEU B 1 184 ? -3.648 61 23.125 1 64.19 184 LEU B O 1
ATOM 5299 N N . ARG B 1 185 ? -4.434 62.938 22.469 1 66.56 185 ARG B N 1
ATOM 5300 C CA . ARG B 1 185 ? -4.809 62.438 21.156 1 66.56 185 ARG B CA 1
ATOM 5301 C C . ARG B 1 185 ? -3.578 62.062 20.344 1 66.56 185 ARG B C 1
ATOM 5303 O O . ARG B 1 185 ? -3.561 61 19.688 1 66.56 185 ARG B O 1
ATOM 5310 N N . ASP B 1 186 ? -2.613 62.812 20.438 1 70.88 186 ASP B N 1
ATOM 5311 C CA . ASP B 1 186 ? -1.396 62.562 19.672 1 70.88 186 ASP B CA 1
ATOM 5312 C C . ASP B 1 186 ? -0.676 61.312 20.219 1 70.88 186 ASP B C 1
ATOM 5314 O O . ASP B 1 186 ? -0.12 60.531 19.453 1 70.88 186 ASP B O 1
ATOM 5318 N N . ALA B 1 187 ? -0.809 61.219 21.484 1 68.19 187 ALA B N 1
ATOM 5319 C CA . ALA B 1 187 ? -0.2 60.031 22.109 1 68.19 187 ALA B CA 1
ATOM 5320 C C . ALA B 1 187 ? -0.919 58.75 21.688 1 68.19 187 ALA B C 1
ATOM 5322 O O . ALA B 1 187 ? -0.279 57.75 21.406 1 68.19 187 ALA B O 1
ATOM 5323 N N . GLN B 1 188 ? -2.182 58.844 21.562 1 67.19 188 GLN B N 1
ATOM 5324 C CA . GLN B 1 188 ? -2.992 57.688 21.141 1 67.19 188 GLN B CA 1
ATOM 5325 C C . GLN B 1 188 ? -2.645 57.25 19.734 1 67.19 188 GLN B C 1
ATOM 5327 O O . GLN B 1 188 ? -2.451 56.062 19.469 1 67.19 188 GLN B O 1
ATOM 5332 N N . VAL B 1 189 ? -2.6 58.188 18.953 1 71.88 189 VAL B N 1
ATOM 5333 C CA . VAL B 1 189 ? -2.336 57.906 17.547 1 71.88 189 VAL B CA 1
ATOM 5334 C C . VAL B 1 189 ? -0.946 57.281 17.406 1 71.88 189 VAL B C 1
ATOM 5336 O O . VAL B 1 189 ? -0.751 56.375 16.609 1 71.88 189 VAL B O 1
ATOM 5339 N N . SER B 1 190 ? -0.113 57.781 18.219 1 71.5 190 SER B N 1
ATOM 5340 C CA . SER B 1 190 ? 1.254 57.281 18.141 1 71.5 190 SER B CA 1
ATOM 5341 C C . SER B 1 190 ? 1.332 55.812 18.609 1 71.5 190 SER B C 1
ATOM 5343 O O . SER B 1 190 ? 2.012 55 18 1 71.5 190 SER B O 1
ATOM 5345 N N . ILE B 1 191 ? 0.6 55.5 19.594 1 72.5 191 ILE B N 1
ATOM 5346 C CA . ILE B 1 191 ? 0.603 54.125 20.125 1 72.5 191 ILE B CA 1
ATOM 5347 C C . ILE B 1 191 ? -0.077 53.188 19.156 1 72.5 191 ILE B C 1
ATOM 5349 O O . ILE B 1 191 ? 0.427 52.094 18.891 1 72.5 191 ILE B O 1
ATOM 5353 N N . LEU B 1 192 ? -1.146 53.594 18.578 1 72.38 192 LEU B N 1
ATOM 5354 C CA . LEU B 1 192 ? -1.871 52.781 17.625 1 72.38 192 LEU B CA 1
ATOM 5355 C C . LEU B 1 192 ? -1.014 52.5 16.391 1 72.38 192 LEU B C 1
ATOM 5357 O O . LEU B 1 192 ? -1.049 51.406 15.836 1 72.38 192 LEU B O 1
ATOM 5361 N N . LYS B 1 193 ? -0.36 53.469 16.016 1 76.06 193 LYS B N 1
ATOM 5362 C CA . LYS B 1 193 ? 0.505 53.312 14.852 1 76.06 193 LYS B CA 1
ATOM 5363 C C . LYS B 1 193 ? 1.614 52.312 15.133 1 76.06 193 LYS B C 1
ATOM 5365 O O . LYS B 1 193 ? 2.002 51.531 14.242 1 76.06 193 LYS B O 1
ATOM 5370 N N . GLU B 1 194 ? 2.01 52.281 16.344 1 77.62 194 GLU B N 1
ATOM 5371 C CA . GLU B 1 194 ? 3.066 51.344 16.703 1 77.62 194 GLU B CA 1
ATOM 5372 C C . GLU B 1 194 ? 2.547 49.906 16.734 1 77.62 194 GLU B C 1
ATOM 5374 O O . GLU B 1 194 ? 3.203 49 16.219 1 77.62 194 GLU B O 1
ATOM 5379 N N . PHE B 1 195 ? 1.404 49.781 17.281 1 74.62 195 PHE B N 1
ATOM 5380 C CA . PHE B 1 195 ? 0.8 48.438 17.312 1 74.62 195 PHE B CA 1
ATOM 5381 C C . PHE B 1 195 ? 0.486 47.969 15.891 1 74.62 195 PHE B C 1
ATOM 5383 O O . PHE B 1 195 ? 0.727 46.812 15.562 1 74.62 195 PHE B O 1
ATOM 5390 N N . ALA B 1 196 ? -0.045 48.781 15.141 1 75.25 196 ALA B N 1
ATOM 5391 C CA . ALA B 1 196 ? -0.371 48.438 13.758 1 75.25 196 ALA B CA 1
ATOM 5392 C C . ALA B 1 196 ? 0.88 48.031 12.984 1 75.25 196 ALA B C 1
ATOM 5394 O O . ALA B 1 196 ? 0.836 47.125 12.156 1 75.25 196 ALA B O 1
ATOM 5395 N N . PHE B 1 197 ? 1.911 48.719 13.297 1 81.06 197 PHE B N 1
ATOM 5396 C CA . PHE B 1 197 ? 3.164 48.406 12.617 1 81.06 197 PHE B CA 1
ATOM 5397 C C . PHE B 1 197 ? 3.641 47 12.977 1 81.06 197 PHE B C 1
ATOM 5399 O O . PHE B 1 197 ? 4.031 46.25 12.094 1 81.06 197 PHE B O 1
ATOM 5406 N N . VAL B 1 198 ? 3.619 46.656 14.242 1 80.06 198 VAL B N 1
ATOM 5407 C CA . VAL B 1 198 ? 4.082 45.344 14.688 1 80.06 198 VAL B CA 1
ATOM 5408 C C . VAL B 1 198 ? 3.213 44.25 14.078 1 80.06 198 VAL B C 1
ATOM 5410 O O . VAL B 1 198 ? 3.727 43.25 13.609 1 80.06 198 VAL B O 1
ATOM 5413 N N . LEU B 1 199 ? 1.939 44.5 14.031 1 77.38 199 LEU B N 1
ATOM 5414 C CA . LEU B 1 199 ? 1.025 43.531 13.445 1 77.38 199 LEU B CA 1
ATOM 5415 C C . LEU B 1 199 ? 1.272 43.375 11.953 1 77.38 199 LEU B C 1
ATOM 5417 O O . LEU B 1 199 ? 1.204 42.25 11.414 1 77.38 199 LEU B O 1
ATOM 5421 N N . LEU B 1 200 ? 1.569 44.469 11.281 1 82 200 LEU B N 1
ATOM 5422 C CA . LEU B 1 200 ? 1.805 44.469 9.844 1 82 200 LEU B CA 1
ATOM 5423 C C . LEU B 1 200 ? 3.107 43.75 9.508 1 82 200 LEU B C 1
ATOM 5425 O O . LEU B 1 200 ? 3.303 43.312 8.375 1 82 200 LEU B O 1
ATOM 5429 N N . VAL B 1 201 ? 3.969 43.625 10.516 1 84.44 201 VAL B N 1
ATOM 5430 C CA . VAL B 1 201 ? 5.234 42.938 10.289 1 84.44 201 VAL B CA 1
ATOM 5431 C C . VAL B 1 201 ? 5.074 41.438 10.617 1 84.44 201 VAL B C 1
ATOM 5433 O O . VAL B 1 201 ? 5.43 40.594 9.812 1 84.44 201 VAL B O 1
ATOM 5436 N N . ILE B 1 202 ? 4.504 41.062 11.742 1 81.5 202 ILE B N 1
ATOM 5437 C CA . ILE B 1 202 ? 4.469 39.719 12.242 1 81.5 202 ILE B CA 1
ATOM 5438 C C . ILE B 1 202 ? 3.471 38.875 11.43 1 81.5 202 ILE B C 1
ATOM 5440 O O . ILE B 1 202 ? 3.752 37.75 11.07 1 81.5 202 ILE B O 1
ATOM 5444 N N . LEU B 1 203 ? 2.34 39.469 11.055 1 81.19 203 LEU B N 1
ATOM 5445 C CA . LEU B 1 203 ? 1.247 38.719 10.438 1 81.19 203 LEU B CA 1
ATOM 5446 C C . LEU B 1 203 ? 1.641 38.25 9.039 1 81.19 203 LEU B C 1
ATOM 5448 O O . LEU B 1 203 ? 1.473 37.062 8.719 1 81.19 203 LEU B O 1
ATOM 5452 N N . PRO B 1 204 ? 2.215 39.094 8.234 1 83.62 204 PRO B N 1
ATOM 5453 C CA . PRO B 1 204 ? 2.621 38.594 6.918 1 83.62 204 PRO B CA 1
ATOM 5454 C C . PRO B 1 204 ? 3.701 37.531 7.008 1 83.62 204 PRO B C 1
ATOM 5456 O O . PRO B 1 204 ? 3.719 36.594 6.199 1 83.62 204 PRO B O 1
ATOM 5459 N N . HIS B 1 205 ? 4.582 37.656 8.016 1 87 205 HIS B N 1
ATOM 5460 C CA . HIS B 1 205 ? 5.605 36.625 8.203 1 87 205 HIS B CA 1
ATOM 5461 C C . HIS B 1 205 ? 4.98 35.281 8.586 1 87 205 HIS B C 1
ATOM 5463 O O . HIS B 1 205 ? 5.367 34.25 8.055 1 87 205 HIS B O 1
ATOM 5469 N N . THR B 1 206 ? 4.016 35.312 9.422 1 84.19 206 THR B N 1
ATOM 5470 C CA . THR B 1 206 ? 3.348 34.094 9.875 1 84.19 206 THR B CA 1
ATOM 5471 C C . THR B 1 206 ? 2.535 33.469 8.742 1 84.19 206 THR B C 1
ATOM 5473 O O . THR B 1 206 ? 2.602 32.25 8.516 1 84.19 206 THR B O 1
ATOM 5476 N N . LEU B 1 207 ? 1.841 34.312 8.016 1 84.81 207 LEU B N 1
ATOM 5477 C CA . LEU B 1 207 ? 1.017 33.812 6.918 1 84.81 207 LEU B CA 1
ATOM 5478 C C . LEU B 1 207 ? 1.881 33.188 5.824 1 84.81 207 LEU B C 1
ATOM 5480 O O . LEU B 1 207 ? 1.501 32.188 5.219 1 84.81 207 LEU B O 1
ATOM 5484 N N . ASN B 1 208 ? 2.982 33.781 5.637 1 90.31 208 ASN B N 1
ATOM 5485 C CA . ASN B 1 208 ? 3.908 33.25 4.648 1 90.31 208 ASN B CA 1
ATOM 5486 C C . ASN B 1 208 ? 4.398 31.859 5.051 1 90.31 208 ASN B C 1
ATOM 5488 O O . ASN B 1 208 ? 4.5 30.969 4.211 1 90.31 208 ASN B O 1
ATOM 5492 N N . ILE B 1 209 ? 4.66 31.672 6.273 1 90.69 209 ILE B N 1
ATOM 5493 C CA . ILE B 1 209 ? 5.152 30.391 6.77 1 90.69 209 ILE B CA 1
ATOM 5494 C C . ILE B 1 209 ? 4.051 29.344 6.668 1 90.69 209 ILE B C 1
ATOM 5496 O O . ILE B 1 209 ? 4.301 28.203 6.242 1 90.69 209 ILE B O 1
ATOM 5500 N N . ILE B 1 210 ? 2.85 29.734 6.984 1 87.88 210 ILE B N 1
ATOM 5501 C CA . ILE B 1 210 ? 1.719 28.812 6.938 1 87.88 210 ILE B CA 1
ATOM 5502 C C . ILE B 1 210 ? 1.467 28.375 5.496 1 87.88 210 ILE B C 1
ATOM 5504 O O . ILE B 1 210 ? 1.274 27.188 5.227 1 87.88 210 ILE B O 1
ATOM 5508 N N . ARG B 1 211 ? 1.545 29.328 4.641 1 89.81 211 ARG B N 1
ATOM 5509 C CA . ARG B 1 211 ? 1.326 29.016 3.23 1 89.81 211 ARG B CA 1
ATOM 5510 C C . ARG B 1 211 ? 2.451 28.141 2.682 1 89.81 211 ARG B C 1
ATOM 5512 O O . ARG B 1 211 ? 2.207 27.219 1.895 1 89.81 211 ARG B O 1
ATOM 5519 N N . SER B 1 212 ? 3.633 28.516 3.152 1 93.19 212 SER B N 1
ATOM 5520 C CA . SER B 1 212 ? 4.789 27.734 2.721 1 93.19 212 SER B CA 1
ATOM 5521 C C . SER B 1 212 ? 4.715 26.312 3.24 1 93.19 212 SER B C 1
ATOM 5523 O O . SER B 1 212 ? 5 25.359 2.506 1 93.19 212 SER B O 1
ATOM 5525 N N . PHE B 1 213 ? 4.359 26.156 4.438 1 91.25 213 PHE B N 1
ATOM 5526 C CA . PHE B 1 213 ? 4.199 24.844 5.047 1 91.25 213 PHE B CA 1
ATOM 5527 C C . PHE B 1 213 ? 3.102 24.062 4.344 1 91.25 213 PHE B C 1
ATOM 5529 O O . PHE B 1 213 ? 3.283 22.875 4.031 1 91.25 213 PHE B O 1
ATOM 5536 N N . ALA B 1 214 ? 1.991 24.703 4.102 1 90.44 214 ALA B N 1
ATOM 5537 C CA . ALA B 1 214 ? 0.859 24.078 3.432 1 90.44 214 ALA B CA 1
ATOM 5538 C C . ALA B 1 214 ? 1.247 23.594 2.037 1 90.44 214 ALA B C 1
ATOM 5540 O O . ALA B 1 214 ? 0.843 22.5 1.613 1 90.44 214 ALA B O 1
ATOM 5541 N N . ARG B 1 215 ? 2.016 24.406 1.402 1 93.19 215 ARG B N 1
ATOM 5542 C CA . ARG B 1 215 ? 2.467 24.047 0.063 1 93.19 215 ARG B CA 1
ATOM 5543 C C . ARG B 1 215 ? 3.324 22.781 0.098 1 93.19 215 ARG B C 1
ATOM 5545 O O . ARG B 1 215 ? 3.156 21.891 -0.734 1 93.19 215 ARG B O 1
ATOM 5552 N N . ASN B 1 216 ? 4.25 22.734 1.009 1 94.19 216 ASN B N 1
ATOM 5553 C CA . ASN B 1 216 ? 5.105 21.562 1.15 1 94.19 216 ASN B CA 1
ATOM 5554 C C . ASN B 1 216 ? 4.297 20.312 1.5 1 94.19 216 ASN B C 1
ATOM 5556 O O . ASN B 1 216 ? 4.516 19.25 0.926 1 94.19 216 ASN B O 1
ATOM 5560 N N . LEU B 1 217 ? 3.371 20.469 2.395 1 92 217 LEU B N 1
ATOM 5561 C CA . LEU B 1 217 ? 2.543 19.344 2.836 1 92 217 LEU B CA 1
ATOM 5562 C C . LEU B 1 217 ? 1.669 18.828 1.695 1 92 217 LEU B C 1
ATOM 5564 O O . LEU B 1 217 ? 1.513 17.625 1.522 1 92 217 LEU B O 1
ATOM 5568 N N . ASN B 1 218 ? 1.147 19.781 0.986 1 93.06 218 ASN B N 1
ATOM 5569 C CA . ASN B 1 218 ? 0.314 19.406 -0.152 1 93.06 218 ASN B CA 1
ATOM 5570 C C . ASN B 1 218 ? 1.091 18.578 -1.168 1 93.06 218 ASN B C 1
ATOM 5572 O O . ASN B 1 218 ? 0.551 17.625 -1.744 1 93.06 218 ASN B O 1
ATOM 5576 N N . ARG B 1 219 ? 2.248 18.922 -1.384 1 94.06 219 ARG B N 1
ATOM 5577 C CA . ARG B 1 219 ? 3.088 18.172 -2.314 1 94.06 219 ARG B CA 1
ATOM 5578 C C . ARG B 1 219 ? 3.295 16.734 -1.835 1 94.06 219 ARG B C 1
ATOM 5580 O O . ARG B 1 219 ? 3.189 15.789 -2.621 1 94.06 219 ARG B O 1
ATOM 5587 N N . ILE B 1 220 ? 3.604 16.547 -0.608 1 93.5 220 ILE B N 1
ATOM 5588 C CA . ILE B 1 220 ? 3.854 15.234 -0.024 1 93.5 220 ILE B CA 1
ATOM 5589 C C . ILE B 1 220 ? 2.594 14.383 -0.119 1 93.5 220 ILE B C 1
ATOM 5591 O O . ILE B 1 220 ? 2.645 13.242 -0.586 1 93.5 220 ILE B O 1
ATOM 5595 N N . LEU B 1 221 ? 1.451 14.961 0.263 1 93.38 221 LEU B N 1
ATOM 5596 C CA . LEU B 1 221 ? 0.188 14.234 0.286 1 93.38 221 LEU B CA 1
ATOM 5597 C C . LEU B 1 221 ? -0.272 13.898 -1.129 1 93.38 221 LEU B C 1
ATOM 5599 O O . LEU B 1 221 ? -0.787 12.805 -1.377 1 93.38 221 LEU B O 1
ATOM 5603 N N . SER B 1 222 ? -0.028 14.852 -2 1 93.81 222 SER B N 1
ATOM 5604 C CA . SER B 1 222 ? -0.438 14.633 -3.383 1 93.81 222 SER B CA 1
ATOM 5605 C C . SER B 1 222 ? 0.381 13.523 -4.031 1 93.81 222 SER B C 1
ATOM 5607 O O . SER B 1 222 ? -0.163 12.68 -4.75 1 93.81 222 SER B O 1
ATOM 5609 N N . ASN B 1 223 ? 1.673 13.5 -3.814 1 94.75 223 ASN B N 1
ATOM 5610 C CA . ASN B 1 223 ? 2.533 12.445 -4.336 1 94.75 223 ASN B CA 1
ATOM 5611 C C . ASN B 1 223 ? 2.119 11.078 -3.812 1 94.75 223 ASN B C 1
ATOM 5613 O O . ASN B 1 223 ? 2.027 10.117 -4.582 1 94.75 223 ASN B O 1
ATOM 5617 N N . GLN B 1 224 ? 1.885 11.031 -2.566 1 95.06 224 GLN B N 1
ATOM 5618 C CA . GLN B 1 224 ? 1.463 9.789 -1.937 1 95.06 224 GLN B CA 1
ATOM 5619 C C . GLN B 1 224 ? 0.15 9.289 -2.531 1 95.06 224 GLN B C 1
ATOM 5621 O O . GLN B 1 224 ? 0.05 8.133 -2.945 1 95.06 224 GLN B O 1
ATOM 5626 N N . ASN B 1 225 ? -0.84 10.133 -2.578 1 94.62 225 ASN B N 1
ATOM 5627 C CA . ASN B 1 225 ? -2.166 9.75 -3.047 1 94.62 225 ASN B CA 1
ATOM 5628 C C . ASN B 1 225 ? -2.158 9.398 -4.531 1 94.62 225 ASN B C 1
ATOM 5630 O O . ASN B 1 225 ? -2.9 8.516 -4.973 1 94.62 225 ASN B O 1
ATOM 5634 N N . SER B 1 226 ? -1.372 10.117 -5.238 1 95.56 226 SER B N 1
ATOM 5635 C CA . SER B 1 226 ? -1.269 9.828 -6.664 1 95.56 226 SER B CA 1
ATOM 5636 C C . SER B 1 226 ? -0.739 8.414 -6.906 1 95.56 226 SER B C 1
ATOM 5638 O O . SER B 1 226 ? -1.304 7.664 -7.703 1 95.56 226 SER B O 1
ATOM 5640 N N . VAL B 1 227 ? 0.293 8.047 -6.195 1 95.94 227 VAL B N 1
ATOM 5641 C CA . VAL B 1 227 ? 0.892 6.73 -6.359 1 95.94 227 VAL B CA 1
ATOM 5642 C C . VAL B 1 227 ? -0.081 5.656 -5.879 1 95.94 227 VAL B C 1
ATOM 5644 O O . VAL B 1 227 ? -0.31 4.664 -6.57 1 95.94 227 VAL B O 1
ATOM 5647 N N . LEU B 1 228 ? -0.698 5.895 -4.789 1 95.06 228 LEU B N 1
ATOM 5648 C CA . LEU B 1 228 ? -1.646 4.926 -4.25 1 95.06 228 LEU B CA 1
ATOM 5649 C C . LEU B 1 228 ? -2.793 4.684 -5.227 1 95.06 228 LEU B C 1
ATOM 5651 O O . LEU B 1 228 ? -3.15 3.537 -5.496 1 95.06 228 LEU B O 1
ATOM 5655 N N . THR B 1 229 ? -3.301 5.777 -5.73 1 93.81 229 THR B N 1
ATOM 5656 C CA . THR B 1 229 ? -4.422 5.672 -6.656 1 93.81 229 THR B CA 1
ATOM 5657 C C . THR B 1 229 ? -4.008 4.938 -7.93 1 93.81 229 THR B C 1
ATOM 5659 O O . THR B 1 229 ? -4.711 4.035 -8.391 1 93.81 229 THR B O 1
ATOM 5662 N N . ARG B 1 230 ? -2.895 5.238 -8.492 1 94.94 230 ARG B N 1
ATOM 5663 C CA . ARG B 1 230 ? -2.432 4.648 -9.75 1 94.94 230 ARG B CA 1
ATOM 5664 C C . ARG B 1 230 ? -2.062 3.182 -9.555 1 94.94 230 ARG B C 1
ATOM 5666 O O . ARG B 1 230 ? -2.291 2.357 -10.445 1 94.94 230 ARG B O 1
ATOM 5673 N N . VAL B 1 231 ? -1.506 2.85 -8.422 1 94.06 231 VAL B N 1
ATOM 5674 C CA . VAL B 1 231 ? -1.162 1.463 -8.125 1 94.06 231 VAL B CA 1
ATOM 5675 C C . VAL B 1 231 ? -2.436 0.626 -8.023 1 94.06 231 VAL B C 1
ATOM 5677 O O . VAL B 1 231 ? -2.479 -0.512 -8.492 1 94.06 231 VAL B O 1
ATOM 5680 N N . THR B 1 232 ? -3.439 1.182 -7.426 1 92.75 232 THR B N 1
ATOM 5681 C CA . THR B 1 232 ? -4.707 0.465 -7.316 1 92.75 232 THR B CA 1
ATOM 5682 C C . THR B 1 232 ? -5.32 0.239 -8.695 1 92.75 232 THR B C 1
ATOM 5684 O O . THR B 1 232 ? -6.129 -0.674 -8.875 1 92.75 232 THR B O 1
ATOM 5687 N N . LEU B 1 233 ? -4.887 1.082 -9.672 1 91.38 233 LEU B N 1
ATOM 5688 C CA . LEU B 1 233 ? -5.391 0.932 -11.031 1 91.38 233 LEU B CA 1
ATOM 5689 C C . LEU B 1 233 ? -4.488 0.012 -11.852 1 91.38 233 LEU B C 1
ATOM 5691 O O . LEU B 1 233 ? -4.738 -0.216 -13.031 1 91.38 233 LEU B O 1
ATOM 5695 N N . GLY B 1 234 ? -3.377 -0.435 -11.336 1 91.62 234 GLY B N 1
ATOM 5696 C CA . GLY B 1 234 ? -2.611 -1.48 -12 1 91.62 234 GLY B CA 1
ATOM 5697 C C . GLY B 1 234 ? -1.203 -1.049 -12.367 1 91.62 234 GLY B C 1
ATOM 5698 O O . GLY B 1 234 ? -0.444 -1.824 -12.953 1 91.62 234 GLY B O 1
ATOM 5699 N N . ASP B 1 235 ? -0.783 0.175 -11.984 1 94.31 235 ASP B N 1
ATOM 5700 C CA . ASP B 1 235 ? 0.563 0.658 -12.281 1 94.31 235 ASP B CA 1
ATOM 5701 C C . ASP B 1 235 ? 1.516 0.358 -11.125 1 94.31 235 ASP B C 1
ATOM 5703 O O . ASP B 1 235 ? 1.651 1.161 -10.203 1 94.31 235 ASP B O 1
ATOM 5707 N N . TYR B 1 236 ? 2.268 -0.63 -11.234 1 93.94 236 TYR B N 1
ATOM 5708 C CA . TYR B 1 236 ? 3.088 -1.077 -10.109 1 93.94 236 TYR B CA 1
ATOM 5709 C C . TYR B 1 236 ? 4.523 -0.587 -10.258 1 93.94 236 TYR B C 1
ATOM 5711 O O . TYR B 1 236 ? 5.41 -1.006 -9.508 1 93.94 236 TYR B O 1
ATOM 5719 N N . ASP B 1 237 ? 4.781 0.299 -11.266 1 94.25 237 ASP B N 1
ATOM 5720 C CA . ASP B 1 237 ? 6.145 0.771 -11.492 1 94.25 237 ASP B CA 1
ATOM 5721 C C . ASP B 1 237 ? 6.379 2.121 -10.82 1 94.25 237 ASP B C 1
ATOM 5723 O O . ASP B 1 237 ? 7.492 2.648 -10.852 1 94.25 237 ASP B O 1
ATOM 5727 N N . LEU B 1 238 ? 5.402 2.6 -10.117 1 94.56 238 LEU B N 1
ATOM 5728 C CA . LEU B 1 238 ? 5.496 3.916 -9.5 1 94.56 238 LEU B CA 1
ATOM 5729 C C . LEU B 1 238 ? 5.934 3.799 -8.039 1 94.56 238 LEU B C 1
ATOM 5731 O O . LEU B 1 238 ? 5.598 2.822 -7.363 1 94.56 238 LEU B O 1
ATOM 5735 N N . HIS B 1 239 ? 6.684 4.797 -7.59 1 96.06 239 HIS B N 1
ATOM 5736 C CA . HIS B 1 239 ? 7.098 4.891 -6.195 1 96.06 239 HIS B CA 1
ATOM 5737 C C . HIS B 1 239 ? 6.895 6.301 -5.652 1 96.06 239 HIS B C 1
ATOM 5739 O O . HIS B 1 239 ? 6.988 7.277 -6.398 1 96.06 239 HIS B O 1
ATOM 5745 N N . VAL B 1 240 ? 6.586 6.371 -4.43 1 96.06 240 VAL B N 1
ATOM 5746 C CA . VAL B 1 240 ? 6.484 7.652 -3.742 1 96.06 240 VAL B CA 1
ATOM 5747 C C . VAL B 1 240 ? 7.883 8.172 -3.406 1 96.06 240 VAL B C 1
ATOM 5749 O O . VAL B 1 240 ? 8.703 7.441 -2.85 1 96.06 240 VAL B O 1
ATOM 5752 N N . PRO B 1 241 ? 8.188 9.445 -3.771 1 95.12 241 PRO B N 1
ATOM 5753 C CA . PRO B 1 241 ? 9.469 10 -3.338 1 95.12 241 PRO B CA 1
ATOM 5754 C C . PRO B 1 241 ? 9.586 10.109 -1.82 1 95.12 241 PRO B C 1
ATOM 5756 O O . PRO B 1 241 ? 8.711 10.695 -1.172 1 95.12 241 PRO B O 1
ATOM 5759 N N . VAL B 1 242 ? 10.578 9.531 -1.273 1 95 242 VAL B N 1
ATOM 5760 C CA . VAL B 1 242 ? 10.836 9.648 0.158 1 95 242 VAL B CA 1
ATOM 5761 C C . VAL B 1 242 ? 11.672 10.898 0.434 1 95 242 VAL B C 1
ATOM 5763 O O . VAL B 1 242 ? 12.898 10.828 0.495 1 95 242 VAL B O 1
ATOM 5766 N N . ALA B 1 243 ? 10.953 11.961 0.748 1 90.44 243 ALA B N 1
ATOM 5767 C CA . ALA B 1 243 ? 11.625 13.258 0.743 1 90.44 243 ALA B CA 1
ATOM 5768 C C . ALA B 1 243 ? 11.641 13.875 2.141 1 90.44 243 ALA B C 1
ATOM 5770 O O . ALA B 1 243 ? 12.055 15.023 2.316 1 90.44 243 ALA B O 1
ATOM 5771 N N . SER B 1 244 ? 11.164 13.188 3.129 1 89.5 244 SER B N 1
ATOM 5772 C CA . SER B 1 244 ? 11.102 13.766 4.465 1 89.5 244 SER B CA 1
ATOM 5773 C C . SER B 1 244 ? 11.547 12.773 5.527 1 89.5 244 SER B C 1
ATOM 5775 O O . SER B 1 244 ? 11.438 11.555 5.332 1 89.5 244 SER B O 1
ATOM 5777 N N . ASN B 1 245 ? 12.148 13.328 6.543 1 90.81 245 ASN B N 1
ATOM 5778 C CA . ASN B 1 245 ? 12.547 12.531 7.699 1 90.81 245 ASN B CA 1
ATOM 5779 C C . ASN B 1 245 ? 11.531 12.633 8.828 1 90.81 245 ASN B C 1
ATOM 5781 O O . ASN B 1 245 ? 11.844 13.109 9.914 1 90.81 245 ASN B O 1
ATOM 5785 N N . ASP B 1 246 ? 10.305 12.219 8.594 1 91.81 246 ASP B N 1
ATOM 5786 C CA . ASP B 1 246 ? 9.188 12.227 9.531 1 91.81 246 ASP B CA 1
ATOM 5787 C C . ASP B 1 246 ? 8.195 11.109 9.227 1 91.81 246 ASP B C 1
ATOM 5789 O O . ASP B 1 246 ? 8.555 10.117 8.578 1 91.81 246 ASP B O 1
ATOM 5793 N N . GLU B 1 247 ? 6.965 11.227 9.695 1 92.69 247 GLU B N 1
ATOM 5794 C CA . GLU B 1 247 ? 5.953 10.188 9.516 1 92.69 247 GLU B CA 1
ATOM 5795 C C . GLU B 1 247 ? 5.68 9.938 8.031 1 92.69 247 GLU B C 1
ATOM 5797 O O . GLU B 1 247 ? 5.434 8.805 7.621 1 92.69 247 GLU B O 1
ATOM 5802 N N . PHE B 1 248 ? 5.828 10.969 7.266 1 93.12 248 PHE B N 1
ATOM 5803 C CA . PHE B 1 248 ? 5.508 10.844 5.848 1 93.12 248 PHE B CA 1
ATOM 5804 C C . PHE B 1 248 ? 6.605 10.094 5.105 1 93.12 248 PHE B C 1
ATOM 5806 O O . PHE B 1 248 ? 6.332 9.375 4.141 1 93.12 248 PHE B O 1
ATOM 5813 N N . GLY B 1 249 ? 7.844 10.352 5.57 1 93.56 249 GLY B N 1
ATOM 5814 C CA . GLY B 1 249 ? 8.93 9.57 4.992 1 93.56 249 GLY B CA 1
ATOM 5815 C C . GLY B 1 249 ? 8.781 8.078 5.23 1 93.56 249 GLY B C 1
ATOM 5816 O O . GLY B 1 249 ? 8.977 7.277 4.316 1 93.56 249 GLY B O 1
ATOM 5817 N N . VAL B 1 250 ? 8.406 7.723 6.387 1 93.88 250 VAL B N 1
ATOM 5818 C CA . VAL B 1 250 ? 8.195 6.324 6.746 1 93.88 250 VAL B CA 1
ATOM 5819 C C . VAL B 1 250 ? 7.023 5.754 5.949 1 93.88 250 VAL B C 1
ATOM 5821 O O . VAL B 1 250 ? 7.102 4.637 5.434 1 93.88 250 VAL B O 1
ATOM 5824 N N . MET B 1 251 ? 6.027 6.496 5.891 1 94.94 251 MET B N 1
ATOM 5825 C CA . MET B 1 251 ? 4.848 6.098 5.125 1 94.94 251 MET B CA 1
ATOM 5826 C C . MET B 1 251 ? 5.211 5.812 3.674 1 94.94 251 MET B C 1
ATOM 5828 O O . MET B 1 251 ? 4.781 4.805 3.109 1 94.94 251 MET B O 1
ATOM 5832 N N . ALA B 1 252 ? 5.977 6.723 3.113 1 95.62 252 ALA B N 1
ATOM 5833 C CA . ALA B 1 252 ? 6.391 6.574 1.72 1 95.62 252 ALA B CA 1
ATOM 5834 C C . ALA B 1 252 ? 7.227 5.312 1.527 1 95.62 252 ALA B C 1
ATOM 5836 O O . ALA B 1 252 ? 7.023 4.566 0.565 1 95.62 252 ALA B O 1
ATOM 5837 N N . GLN B 1 253 ? 8.094 5.105 2.438 1 95.5 253 GLN B N 1
ATOM 5838 C CA . GLN B 1 253 ? 8.977 3.947 2.359 1 95.5 253 GLN B CA 1
ATOM 5839 C C . GLN B 1 253 ? 8.18 2.645 2.381 1 95.5 253 GLN B C 1
ATOM 5841 O O . GLN B 1 253 ? 8.422 1.753 1.563 1 95.5 253 GLN B O 1
ATOM 5846 N N . HIS B 1 254 ? 7.277 2.525 3.27 1 95.31 254 HIS B N 1
ATOM 5847 C CA . HIS B 1 254 ? 6.508 1.292 3.406 1 95.31 254 HIS B CA 1
ATOM 5848 C C . HIS B 1 254 ? 5.508 1.138 2.266 1 95.31 254 HIS B C 1
ATOM 5850 O O . HIS B 1 254 ? 5.219 0.019 1.834 1 95.31 254 HIS B O 1
ATOM 5856 N N . THR B 1 255 ? 4.988 2.264 1.805 1 96.12 255 THR B N 1
ATOM 5857 C CA . THR B 1 255 ? 4.145 2.213 0.618 1 96.12 255 THR B CA 1
ATOM 5858 C C . THR B 1 255 ? 4.906 1.618 -0.563 1 96.12 255 THR B C 1
ATOM 5860 O O . THR B 1 255 ? 4.383 0.76 -1.277 1 96.12 255 THR B O 1
ATOM 5863 N N . ASN B 1 256 ? 6.121 2.055 -0.709 1 96.38 256 ASN B N 1
ATOM 5864 C CA . ASN B 1 256 ? 6.941 1.562 -1.812 1 96.38 256 ASN B CA 1
ATOM 5865 C C . ASN B 1 256 ? 7.223 0.069 -1.68 1 96.38 256 ASN B C 1
ATOM 5867 O O . ASN B 1 256 ? 7.219 -0.659 -2.674 1 96.38 256 ASN B O 1
ATOM 5871 N N . VAL B 1 257 ? 7.41 -0.397 -0.496 1 96 257 VAL B N 1
ATOM 5872 C CA . VAL B 1 257 ? 7.621 -1.821 -0.263 1 96 257 VAL B CA 1
ATOM 5873 C C . VAL B 1 257 ? 6.367 -2.602 -0.654 1 96 257 VAL B C 1
ATOM 5875 O O . VAL B 1 257 ? 6.461 -3.672 -1.26 1 96 257 VAL B O 1
ATOM 5878 N N . MET B 1 258 ? 5.27 -2.072 -0.347 1 95.44 258 MET B N 1
ATOM 5879 C CA . MET B 1 258 ? 4.008 -2.727 -0.694 1 95.44 258 MET B CA 1
ATOM 5880 C C . MET B 1 258 ? 3.824 -2.783 -2.207 1 95.44 258 MET B C 1
ATOM 5882 O O . MET B 1 258 ? 3.387 -3.801 -2.746 1 95.44 258 MET B O 1
ATOM 5886 N N . VAL B 1 259 ? 4.156 -1.686 -2.826 1 95.81 259 VAL B N 1
ATOM 5887 C CA . VAL B 1 259 ? 4.051 -1.638 -4.281 1 95.81 259 VAL B CA 1
ATOM 5888 C C . VAL B 1 259 ? 4.938 -2.719 -4.898 1 95.81 259 VAL B C 1
ATOM 5890 O O . VAL B 1 259 ? 4.492 -3.467 -5.773 1 95.81 259 VAL B O 1
ATOM 5893 N N . ASP B 1 260 ? 6.113 -2.793 -4.406 1 95.81 260 ASP B N 1
ATOM 5894 C CA . ASP B 1 260 ? 7.051 -3.793 -4.91 1 95.81 260 ASP B CA 1
ATOM 5895 C C . ASP B 1 260 ? 6.543 -5.207 -4.645 1 95.81 260 ASP B C 1
ATOM 5897 O O . ASP B 1 260 ? 6.711 -6.102 -5.477 1 95.81 260 ASP B O 1
ATOM 5901 N N . ARG B 1 261 ? 5.941 -5.395 -3.568 1 94.31 261 ARG B N 1
ATOM 5902 C CA . ARG B 1 261 ? 5.418 -6.707 -3.209 1 94.31 261 ARG B CA 1
ATOM 5903 C C . ARG B 1 261 ? 4.277 -7.113 -4.141 1 94.31 261 ARG B C 1
ATOM 5905 O O . ARG B 1 261 ? 4.199 -8.273 -4.559 1 94.31 261 ARG B O 1
ATOM 5912 N N . ILE B 1 262 ? 3.434 -6.191 -4.402 1 94.12 262 ILE B N 1
ATOM 5913 C CA . ILE B 1 262 ? 2.348 -6.469 -5.336 1 94.12 262 ILE B CA 1
ATOM 5914 C C . ILE B 1 262 ? 2.924 -6.816 -6.707 1 94.12 262 ILE B C 1
ATOM 5916 O O . ILE B 1 262 ? 2.49 -7.781 -7.344 1 94.12 262 ILE B O 1
ATOM 5920 N N . LYS B 1 263 ? 3.91 -6.02 -7.105 1 93.56 263 LYS B N 1
ATOM 5921 C CA . LYS B 1 263 ? 4.566 -6.25 -8.391 1 93.56 263 LYS B CA 1
ATOM 5922 C C . LYS B 1 263 ? 5.215 -7.629 -8.438 1 93.56 263 LYS B C 1
ATOM 5924 O O . LYS B 1 263 ? 5.02 -8.383 -9.391 1 93.56 263 LYS B O 1
ATOM 5929 N N . ASP B 1 264 ? 5.938 -7.945 -7.422 1 91.94 264 ASP B N 1
ATOM 5930 C CA . ASP B 1 264 ? 6.645 -9.219 -7.336 1 91.94 264 ASP B CA 1
ATOM 5931 C C . ASP B 1 264 ? 5.664 -10.391 -7.332 1 91.94 264 ASP B C 1
ATOM 5933 O O . ASP B 1 264 ? 5.863 -11.375 -8.039 1 91.94 264 ASP B O 1
ATOM 5937 N N . ARG B 1 265 ? 4.605 -10.273 -6.57 1 89.88 265 ARG B N 1
ATOM 5938 C CA . ARG B 1 265 ? 3.627 -11.352 -6.477 1 89.88 265 ARG B CA 1
ATOM 5939 C C . ARG B 1 265 ? 2.887 -11.539 -7.797 1 89.88 265 ARG B C 1
ATOM 5941 O O . ARG B 1 265 ? 2.566 -12.664 -8.18 1 89.88 265 ARG B O 1
ATOM 5948 N N . THR B 1 266 ? 2.605 -10.477 -8.383 1 89 266 THR B N 1
ATOM 5949 C CA . THR B 1 266 ? 1.94 -10.547 -9.68 1 89 266 THR B CA 1
ATOM 5950 C C . THR B 1 266 ? 2.834 -11.234 -10.711 1 89 266 THR B C 1
ATOM 5952 O O . THR B 1 266 ? 2.371 -12.094 -11.469 1 89 266 THR B O 1
ATOM 5955 N N . LYS B 1 267 ? 4.051 -10.93 -10.758 1 87.38 267 LYS B N 1
ATOM 5956 C CA . LYS B 1 267 ? 5.012 -11.539 -11.672 1 87.38 267 LYS B CA 1
ATOM 5957 C C . LYS B 1 267 ? 5.207 -13.016 -11.344 1 87.38 267 LYS B C 1
ATOM 5959 O O . LYS B 1 267 ? 5.273 -13.852 -12.25 1 87.38 267 LYS B O 1
ATOM 5964 N N . GLU B 1 268 ? 5.336 -13.297 -10.094 1 85.5 268 GLU B N 1
ATOM 5965 C CA . GLU B 1 268 ? 5.508 -14.68 -9.656 1 85.5 268 GLU B CA 1
ATOM 5966 C C . GLU B 1 268 ? 4.305 -15.539 -10.039 1 85.5 268 GLU B C 1
ATOM 5968 O O . GLU B 1 268 ? 4.453 -16.703 -10.422 1 85.5 268 GLU B O 1
ATOM 5973 N N . LEU B 1 269 ? 3.141 -14.953 -9.883 1 85.31 269 LEU B N 1
ATOM 5974 C CA . LEU B 1 269 ? 1.92 -15.664 -10.25 1 85.31 269 LEU B CA 1
ATOM 5975 C C . LEU B 1 269 ? 1.907 -15.992 -11.734 1 85.31 269 LEU B C 1
ATOM 5977 O O . LEU B 1 269 ? 1.596 -17.125 -12.125 1 85.31 269 LEU B O 1
ATOM 5981 N N . ALA B 1 270 ? 2.26 -15.016 -12.508 1 83.38 270 ALA B N 1
ATOM 5982 C CA . ALA B 1 270 ? 2.309 -15.227 -13.953 1 83.38 270 ALA B CA 1
ATOM 5983 C C . ALA B 1 270 ? 3.336 -16.297 -14.312 1 83.38 270 ALA B C 1
ATOM 5985 O O . ALA B 1 270 ? 3.07 -17.172 -15.148 1 83.38 270 ALA B O 1
ATOM 5986 N N . LEU B 1 271 ? 4.465 -16.266 -13.695 1 82.94 271 LEU B N 1
ATOM 5987 C CA . LEU B 1 271 ? 5.531 -17.234 -13.945 1 82.94 271 LEU B CA 1
ATOM 5988 C C . LEU B 1 271 ? 5.105 -18.641 -13.516 1 82.94 271 LEU B C 1
ATOM 5990 O O . LEU B 1 271 ? 5.383 -19.609 -14.211 1 82.94 271 LEU B O 1
ATOM 5994 N N . THR B 1 272 ? 4.492 -18.703 -12.398 1 82.25 272 THR B N 1
ATOM 5995 C CA . THR B 1 272 ? 4.039 -20 -11.906 1 82.25 272 THR B CA 1
ATOM 5996 C C . THR B 1 272 ? 3.004 -20.609 -12.852 1 82.25 272 THR B C 1
ATOM 5998 O O . THR B 1 272 ? 3.008 -21.812 -13.094 1 82.25 272 THR B O 1
ATOM 6001 N N . ARG B 1 273 ? 2.158 -19.859 -13.336 1 81.56 273 ARG B N 1
ATOM 6002 C CA . ARG B 1 273 ? 1.182 -20.312 -14.312 1 81.56 273 ARG B CA 1
ATOM 6003 C C . ARG B 1 273 ? 1.87 -20.844 -15.57 1 81.56 273 ARG B C 1
ATOM 6005 O O . ARG B 1 273 ? 1.539 -21.906 -16.078 1 81.56 273 ARG B O 1
ATOM 6012 N N . ASP B 1 274 ? 2.822 -20.109 -16.062 1 80.19 274 ASP B N 1
ATOM 6013 C CA . ASP B 1 274 ? 3.545 -20.484 -17.281 1 80.19 274 ASP B CA 1
ATOM 6014 C C . ASP B 1 274 ? 4.301 -21.797 -17.078 1 80.19 274 ASP B C 1
ATOM 6016 O O . ASP B 1 274 ? 4.285 -22.672 -17.953 1 80.19 274 ASP B O 1
ATOM 6020 N N . VAL B 1 275 ? 4.879 -21.906 -15.953 1 78.75 275 VAL B N 1
ATOM 6021 C CA . VAL B 1 275 ? 5.676 -23.078 -15.648 1 78.75 275 VAL B CA 1
ATOM 6022 C C . VAL B 1 275 ? 4.762 -24.297 -15.492 1 78.75 275 VAL B C 1
ATOM 6024 O O . VAL B 1 275 ? 5.125 -25.406 -15.875 1 78.75 275 VAL B O 1
ATOM 6027 N N . THR B 1 276 ? 3.656 -24.094 -14.891 1 80.25 276 THR B N 1
ATOM 6028 C CA . THR B 1 276 ? 2.678 -25.172 -14.75 1 80.25 276 THR B CA 1
ATOM 6029 C C . THR B 1 276 ? 2.289 -25.719 -16.125 1 80.25 276 THR B C 1
ATOM 6031 O O . THR B 1 276 ? 2.309 -26.938 -16.328 1 80.25 276 THR B O 1
ATOM 6034 N N . ILE B 1 277 ? 1.99 -24.875 -16.984 1 80.19 277 ILE B N 1
ATOM 6035 C CA . ILE B 1 277 ? 1.574 -25.25 -18.328 1 80.19 277 ILE B CA 1
ATOM 6036 C C . ILE B 1 277 ? 2.711 -26 -19.031 1 80.19 277 ILE B C 1
ATOM 6038 O O . ILE B 1 277 ? 2.498 -27.062 -19.625 1 80.19 277 ILE B O 1
ATOM 6042 N N . LEU B 1 278 ? 3.891 -25.5 -18.922 1 77.69 278 LEU B N 1
ATOM 6043 C CA . LEU B 1 278 ? 5.055 -26.109 -19.547 1 77.69 278 LEU B CA 1
ATOM 6044 C C . LEU B 1 278 ? 5.336 -27.484 -18.953 1 77.69 278 LEU B C 1
ATOM 6046 O O . LEU B 1 278 ? 5.695 -28.422 -19.672 1 77.69 278 LEU B O 1
ATOM 6050 N N . SER B 1 279 ? 5.188 -27.562 -17.688 1 80.69 279 SER B N 1
ATOM 6051 C CA . SER B 1 279 ? 5.453 -28.828 -17.016 1 80.69 279 SER B CA 1
ATOM 6052 C C . SER B 1 279 ? 4.445 -29.891 -17.422 1 80.69 279 SER B C 1
ATOM 6054 O O . SER B 1 279 ? 4.816 -31.047 -17.688 1 80.69 279 SER B O 1
ATOM 6056 N N . LEU B 1 280 ? 3.24 -29.531 -17.422 1 83.06 280 LEU B N 1
ATOM 6057 C CA . LEU B 1 280 ? 2.193 -30.469 -17.828 1 83.06 280 LEU B CA 1
ATOM 6058 C C . LEU B 1 280 ? 2.395 -30.906 -19.281 1 83.06 280 LEU B C 1
ATOM 6060 O O . LEU B 1 280 ? 2.275 -32.094 -19.594 1 83.06 280 LEU B O 1
ATOM 6064 N N . ALA B 1 281 ? 2.719 -29.922 -20.125 1 81.81 281 ALA B N 1
ATOM 6065 C CA . ALA B 1 281 ? 2.965 -30.219 -21.531 1 81.81 281 ALA B CA 1
ATOM 6066 C C . ALA B 1 281 ? 4.18 -31.125 -21.703 1 81.81 281 ALA B C 1
ATOM 6068 O O . ALA B 1 281 ? 4.156 -32.062 -22.5 1 81.81 281 ALA B O 1
ATOM 6069 N N . SER B 1 282 ? 5.242 -30.797 -20.984 1 78.31 282 SER B N 1
ATOM 6070 C CA . SER B 1 282 ? 6.465 -31.594 -21.047 1 78.31 282 SER B CA 1
ATOM 6071 C C . SER B 1 282 ? 6.23 -33.031 -20.578 1 78.31 282 SER B C 1
ATOM 6073 O O . SER B 1 282 ? 6.77 -33.969 -21.156 1 78.31 282 SER B O 1
ATOM 6075 N N . LEU B 1 283 ? 5.527 -33.156 -19.562 1 80 283 LEU B N 1
ATOM 6076 C CA . LEU B 1 283 ? 5.203 -34.469 -19.047 1 80 283 LEU B CA 1
ATOM 6077 C C . LEU B 1 283 ? 4.418 -35.281 -20.078 1 80 283 LEU B C 1
ATOM 6079 O O . LEU B 1 283 ? 4.676 -36.469 -20.281 1 80 283 LEU B O 1
ATOM 6083 N N . ALA B 1 284 ? 3.482 -34.656 -20.703 1 79.06 284 ALA B N 1
ATOM 6084 C CA . ALA B 1 284 ? 2.682 -35.312 -21.734 1 79.06 284 ALA B CA 1
ATOM 6085 C C . ALA B 1 284 ? 3.539 -35.688 -22.922 1 79.06 284 ALA B C 1
ATOM 6087 O O . ALA B 1 284 ? 3.32 -36.719 -23.547 1 79.06 284 ALA B O 1
ATOM 6088 N N . GLU B 1 285 ? 4.555 -34.906 -23.266 1 77.88 285 GLU B N 1
ATOM 6089 C CA . GLU B 1 285 ? 5.422 -35.094 -24.422 1 77.88 285 GLU B CA 1
ATOM 6090 C C . GLU B 1 285 ? 6.398 -36.25 -24.172 1 77.88 285 GLU B C 1
ATOM 6092 O O . GLU B 1 285 ? 6.91 -36.844 -25.125 1 77.88 285 GLU B O 1
ATOM 6097 N N . THR B 1 286 ? 6.691 -36.5 -22.984 1 75.06 286 THR B N 1
ATOM 6098 C CA . THR B 1 286 ? 7.605 -37.562 -22.672 1 75.06 286 THR B CA 1
ATOM 6099 C C . THR B 1 286 ? 7.105 -38.906 -23.266 1 75.06 286 THR B C 1
ATOM 6101 O O . THR B 1 286 ? 7.898 -39.781 -23.547 1 75.06 286 THR B O 1
ATOM 6104 N N . ARG B 1 287 ? 5.855 -39.031 -23.594 1 75.06 287 ARG B N 1
ATOM 6105 C CA . ARG B 1 287 ? 5.277 -40.25 -24.125 1 75.06 287 ARG B CA 1
ATOM 6106 C C . ARG B 1 287 ? 4.977 -40.125 -25.609 1 75.06 287 ARG B C 1
ATOM 6108 O O . ARG B 1 287 ? 4.883 -41.125 -26.328 1 75.06 287 ARG B O 1
ATOM 6115 N N . ASP B 1 288 ? 4.707 -38.812 -25.906 1 72.06 288 ASP B N 1
ATOM 6116 C CA . ASP B 1 288 ? 4.137 -38.594 -27.234 1 72.06 288 ASP B CA 1
ATOM 6117 C C . ASP B 1 288 ? 5.199 -38.094 -28.219 1 72.06 288 ASP B C 1
ATOM 6119 O O . ASP B 1 288 ? 6.199 -37.5 -27.812 1 72.06 288 ASP B O 1
ATOM 6123 N N . ASN B 1 289 ? 5.051 -38.594 -29.344 1 62.41 289 ASN B N 1
ATOM 6124 C CA . ASN B 1 289 ? 5.957 -38.219 -30.422 1 62.41 289 ASN B CA 1
ATOM 6125 C C . ASN B 1 289 ? 5.77 -36.75 -30.812 1 62.41 289 ASN B C 1
ATOM 6127 O O . ASN B 1 289 ? 6.469 -36.25 -31.703 1 62.41 289 ASN B O 1
ATOM 6131 N N . GLU B 1 290 ? 4.883 -36.188 -30.141 1 64.19 290 GLU B N 1
ATOM 6132 C CA . GLU B 1 290 ? 4.715 -34.781 -30.5 1 64.19 290 GLU B CA 1
ATOM 6133 C C . GLU B 1 290 ? 5.91 -33.938 -30.062 1 64.19 290 GLU B C 1
ATOM 6135 O O . GLU B 1 290 ? 6.461 -34.156 -28.969 1 64.19 290 GLU B O 1
ATOM 6140 N N . THR B 1 291 ? 6.336 -33.062 -30.969 1 64.25 291 THR B N 1
ATOM 6141 C CA . THR B 1 291 ? 7.559 -32.312 -30.75 1 64.25 291 THR B CA 1
ATOM 6142 C C . THR B 1 291 ? 7.25 -30.984 -30.062 1 64.25 291 THR B C 1
ATOM 6144 O O . THR B 1 291 ? 6.117 -30.5 -30.109 1 64.25 291 THR B O 1
ATOM 6147 N N . GLY B 1 292 ? 8.164 -30.547 -29.375 1 74.75 292 GLY B N 1
ATOM 6148 C CA . GLY B 1 292 ? 8.133 -29.219 -28.812 1 74.75 292 GLY B CA 1
ATOM 6149 C C . GLY B 1 292 ? 7.777 -28.141 -29.828 1 74.75 292 GLY B C 1
ATOM 6150 O O . GLY B 1 292 ? 7.066 -27.188 -29.516 1 74.75 292 GLY B O 1
ATOM 6151 N N . ALA B 1 293 ? 8.125 -28.375 -31.016 1 82.88 293 ALA B N 1
ATOM 6152 C CA . ALA B 1 293 ? 7.852 -27.422 -32.094 1 82.88 293 ALA B CA 1
ATOM 6153 C C . ALA B 1 293 ? 6.355 -27.344 -32.375 1 82.88 293 ALA B C 1
ATOM 6155 O O . ALA B 1 293 ? 5.824 -26.266 -32.656 1 82.88 293 ALA B O 1
ATOM 6156 N N . HIS B 1 294 ? 5.754 -28.547 -32.344 1 87.5 294 HIS B N 1
ATOM 6157 C CA . HIS B 1 294 ? 4.309 -28.594 -32.562 1 87.5 294 HIS B CA 1
ATOM 6158 C C . HIS B 1 294 ? 3.58 -27.734 -31.531 1 87.5 294 HIS B C 1
ATOM 6160 O O . HIS B 1 294 ? 2.654 -27 -31.875 1 87.5 294 HIS B O 1
ATOM 6166 N N . LEU B 1 295 ? 4.004 -27.812 -30.312 1 86.62 295 LEU B N 1
ATOM 6167 C CA . LEU B 1 295 ? 3.365 -27.047 -29.25 1 86.62 295 LEU B CA 1
ATOM 6168 C C . LEU B 1 295 ? 3.584 -25.547 -29.438 1 86.62 295 LEU B C 1
ATOM 6170 O O . LEU B 1 295 ? 2.67 -24.75 -29.219 1 86.62 295 LEU B O 1
ATOM 6174 N N . LEU B 1 296 ? 4.738 -25.156 -29.875 1 88.06 296 LEU B N 1
ATOM 6175 C CA . LEU B 1 296 ? 5.059 -23.75 -30.109 1 88.06 296 LEU B CA 1
ATOM 6176 C C . LEU B 1 296 ? 4.254 -23.188 -31.266 1 88.06 296 LEU B C 1
ATOM 6178 O O . LEU B 1 296 ? 3.773 -22.047 -31.219 1 88.06 296 LEU B O 1
ATOM 6182 N N . ARG B 1 297 ? 4.113 -24 -32.281 1 92.5 297 ARG B N 1
ATOM 6183 C CA . ARG B 1 297 ? 3.369 -23.547 -33.469 1 92.5 297 ARG B CA 1
ATOM 6184 C C . ARG B 1 297 ? 1.887 -23.391 -33.125 1 92.5 297 ARG B C 1
ATOM 6186 O O . ARG B 1 297 ? 1.29 -22.359 -33.406 1 92.5 297 ARG B O 1
ATOM 6193 N N . THR B 1 298 ? 1.32 -24.391 -32.5 1 92.75 298 THR B N 1
ATOM 6194 C CA . THR B 1 298 ? -0.121 -24.391 -32.281 1 92.75 298 THR B CA 1
ATOM 6195 C C . THR B 1 298 ? -0.52 -23.25 -31.344 1 92.75 298 THR B C 1
ATOM 6197 O O . THR B 1 298 ? -1.57 -22.625 -31.531 1 92.75 298 THR B O 1
ATOM 6200 N N . GLN B 1 299 ? 0.292 -23 -30.344 1 92.44 299 GLN B N 1
ATOM 6201 C CA . GLN B 1 299 ? -0.031 -21.906 -29.453 1 92.44 299 GLN B CA 1
ATOM 6202 C C . GLN B 1 299 ? -0.06 -20.578 -30.203 1 92.44 299 GLN B C 1
ATOM 6204 O O . GLN B 1 299 ? -0.927 -19.734 -29.953 1 92.44 299 GLN B O 1
ATOM 6209 N N . ARG B 1 300 ? 0.783 -20.359 -31.094 1 95.38 300 ARG B N 1
ATOM 6210 C CA . ARG B 1 300 ? 0.88 -19.109 -31.844 1 95.38 300 ARG B CA 1
ATOM 6211 C C . ARG B 1 300 ? -0.224 -19.016 -32.906 1 95.38 300 ARG B C 1
ATOM 6213 O O . ARG B 1 300 ? -0.719 -17.922 -33.188 1 95.38 300 ARG B O 1
ATOM 6220 N N . TYR B 1 301 ? -0.55 -20.234 -33.5 1 97.25 301 TYR B N 1
ATOM 6221 C CA . TYR B 1 301 ? -1.689 -20.266 -34.406 1 97.25 301 TYR B CA 1
ATOM 6222 C C . TYR B 1 301 ? -2.959 -19.797 -33.719 1 97.25 301 TYR B C 1
ATOM 6224 O O . TYR B 1 301 ? -3.699 -18.969 -34.25 1 97.25 301 TYR B O 1
ATOM 6232 N N . VAL B 1 302 ? -3.141 -20.344 -32.531 1 97.12 302 VAL B N 1
ATOM 6233 C CA . VAL B 1 302 ? -4.336 -20.016 -31.75 1 97.12 302 VAL B CA 1
ATOM 6234 C C . VAL B 1 302 ? -4.352 -18.516 -31.438 1 97.12 302 VAL B C 1
ATOM 6236 O O . VAL B 1 302 ? -5.391 -17.859 -31.562 1 97.12 302 VAL B O 1
ATOM 6239 N N . ARG B 1 303 ? -3.24 -17.969 -31.062 1 96.62 303 ARG B N 1
ATOM 6240 C CA . ARG B 1 303 ? -3.139 -16.547 -30.75 1 96.62 303 ARG B CA 1
ATOM 6241 C C . ARG B 1 303 ? -3.449 -15.688 -31.969 1 96.62 303 ARG B C 1
ATOM 6243 O O . ARG B 1 303 ? -4.176 -14.703 -31.875 1 96.62 303 ARG B O 1
ATOM 6250 N N . ALA B 1 304 ? -2.9 -16.062 -33.125 1 97.56 304 ALA B N 1
ATOM 6251 C CA . ALA B 1 304 ? -3.121 -15.305 -34.344 1 97.56 304 ALA B CA 1
ATOM 6252 C C . ALA B 1 304 ? -4.605 -15.242 -34.688 1 97.56 304 ALA B C 1
ATOM 6254 O O . ALA B 1 304 ? -5.125 -14.188 -35.062 1 97.56 304 ALA B O 1
ATOM 6255 N N . LEU B 1 305 ? -5.254 -16.391 -34.594 1 98.06 305 LEU B N 1
ATOM 6256 C CA . LEU B 1 305 ? -6.684 -16.453 -34.875 1 98.06 305 LEU B CA 1
ATOM 6257 C C . LEU B 1 305 ? -7.477 -15.609 -33.875 1 98.06 305 LEU B C 1
ATOM 6259 O O . LEU B 1 305 ? -8.352 -14.828 -34.281 1 98.06 305 LEU B O 1
ATOM 6263 N N . ALA B 1 306 ? -7.152 -15.758 -32.625 1 97.69 306 ALA B N 1
ATOM 6264 C CA . ALA B 1 306 ? -7.879 -15.07 -31.547 1 97.69 306 ALA B CA 1
ATOM 6265 C C . ALA B 1 306 ? -7.723 -13.555 -31.672 1 97.69 306 ALA B C 1
ATOM 6267 O O . ALA B 1 306 ? -8.688 -12.805 -31.484 1 97.69 306 ALA B O 1
ATOM 6268 N N . VAL B 1 307 ? -6.535 -13.055 -31.969 1 97.19 307 VAL B N 1
ATOM 6269 C CA . VAL B 1 307 ? -6.246 -11.633 -32.094 1 97.19 307 VAL B CA 1
ATOM 6270 C C . VAL B 1 307 ? -7.051 -11.047 -33.25 1 97.19 307 VAL B C 1
ATOM 6272 O O . VAL B 1 307 ? -7.602 -9.945 -33.156 1 97.19 307 VAL B O 1
ATOM 6275 N N . HIS B 1 308 ? -7.117 -11.82 -34.344 1 96.88 308 HIS B N 1
ATOM 6276 C CA . HIS B 1 308 ? -7.871 -11.352 -35.5 1 96.88 308 HIS B CA 1
ATOM 6277 C C . HIS B 1 308 ? -9.359 -11.281 -35.188 1 96.88 308 HIS B C 1
ATOM 6279 O O . HIS B 1 308 ? -10.062 -10.406 -35.688 1 96.88 308 HIS B O 1
ATOM 6285 N N . LEU B 1 309 ? -9.844 -12.133 -34.375 1 97.25 309 LEU B N 1
ATOM 6286 C CA . LEU B 1 309 ? -11.273 -12.258 -34.125 1 97.25 309 LEU B CA 1
ATOM 6287 C C . LEU B 1 309 ? -11.703 -11.367 -32.969 1 97.25 309 LEU B C 1
ATOM 6289 O O . LEU B 1 309 ? -12.891 -11.297 -32.625 1 97.25 309 LEU B O 1
ATOM 6293 N N . LYS B 1 310 ? -10.781 -10.727 -32.375 1 95.69 310 LYS B N 1
ATOM 6294 C CA . LYS B 1 310 ? -11.023 -9.906 -31.188 1 95.69 310 LYS B CA 1
ATOM 6295 C C . LYS B 1 310 ? -12.117 -8.875 -31.453 1 95.69 310 LYS B C 1
ATOM 6297 O O . LYS B 1 310 ? -12.922 -8.586 -30.562 1 95.69 310 LYS B O 1
ATOM 6302 N N . ASP B 1 311 ? -12.18 -8.32 -32.688 1 93.31 311 ASP B N 1
ATOM 6303 C CA . ASP B 1 311 ? -13.117 -7.254 -33 1 93.31 311 ASP B CA 1
ATOM 6304 C C . ASP B 1 311 ? -14.32 -7.797 -33.781 1 93.31 311 ASP B C 1
ATOM 6306 O O . ASP B 1 311 ? -15.195 -7.035 -34.188 1 93.31 311 ASP B O 1
ATOM 6310 N N . HIS B 1 312 ? -14.352 -9.086 -33.969 1 94.38 312 HIS B N 1
ATOM 6311 C CA . HIS B 1 312 ? -15.484 -9.711 -34.656 1 94.38 312 HIS B CA 1
ATOM 6312 C C . HIS B 1 312 ? -16.719 -9.734 -33.75 1 94.38 312 HIS B C 1
ATOM 6314 O O . HIS B 1 312 ? -16.641 -10.047 -32.562 1 94.38 312 HIS B O 1
ATOM 6320 N N . PRO B 1 313 ? -17.875 -9.375 -34.156 1 93.38 313 PRO B N 1
ATOM 6321 C CA . PRO B 1 313 ? -19.094 -9.234 -33.375 1 93.38 313 PRO B CA 1
ATOM 6322 C C . PRO B 1 313 ? -19.453 -10.5 -32.594 1 93.38 313 PRO B C 1
ATOM 6324 O O . PRO B 1 313 ? -19.922 -10.43 -31.453 1 93.38 313 PRO B O 1
ATOM 6327 N N . ASN B 1 314 ? -19.188 -11.656 -33.219 1 93.5 314 ASN B N 1
ATOM 6328 C CA . ASN B 1 314 ? -19.578 -12.914 -32.625 1 93.5 314 ASN B CA 1
ATOM 6329 C C . ASN B 1 314 ? -18.562 -13.352 -31.562 1 93.5 314 ASN B C 1
ATOM 6331 O O . ASN B 1 314 ? -18.844 -14.234 -30.734 1 93.5 314 ASN B O 1
ATOM 6335 N N . PHE B 1 315 ? -17.328 -12.711 -31.547 1 94.69 315 PHE B N 1
ATOM 6336 C CA . PHE B 1 315 ? -16.266 -13.203 -30.672 1 94.69 315 PHE B CA 1
ATOM 6337 C C . PHE B 1 315 ? -15.812 -12.117 -29.719 1 94.69 315 PHE B C 1
ATOM 6339 O O . PHE B 1 315 ? -15.164 -12.406 -28.703 1 94.69 315 PHE B O 1
ATOM 6346 N N . SER B 1 316 ? -16.188 -10.859 -29.906 1 92.19 316 SER B N 1
ATOM 6347 C CA . SER B 1 316 ? -15.648 -9.703 -29.188 1 92.19 316 SER B CA 1
ATOM 6348 C C . SER B 1 316 ? -15.969 -9.781 -27.703 1 92.19 316 SER B C 1
ATOM 6350 O O . SER B 1 316 ? -15.18 -9.336 -26.859 1 92.19 316 SER B O 1
ATOM 6352 N N . ALA B 1 317 ? -17.094 -10.344 -27.391 1 90.69 317 ALA B N 1
ATOM 6353 C CA . ALA B 1 317 ? -17.5 -10.422 -25.984 1 90.69 317 ALA B CA 1
ATOM 6354 C C . ALA B 1 317 ? -16.641 -11.422 -25.219 1 90.69 317 ALA B C 1
ATOM 6356 O O . ALA B 1 317 ? -16.422 -11.258 -24.016 1 90.69 317 ALA B O 1
ATOM 6357 N N . ALA B 1 318 ? -16.062 -12.391 -25.922 1 90.5 318 ALA B N 1
ATOM 6358 C CA . ALA B 1 318 ? -15.359 -13.484 -25.234 1 90.5 318 ALA B CA 1
ATOM 6359 C C . ALA B 1 318 ? -13.852 -13.336 -25.391 1 90.5 318 ALA B C 1
ATOM 6361 O O . ALA B 1 318 ? -13.086 -13.859 -24.562 1 90.5 318 ALA B O 1
ATOM 6362 N N . LEU B 1 319 ? -13.438 -12.625 -26.422 1 94.12 319 LEU B N 1
ATOM 6363 C CA . LEU B 1 319 ? -12.008 -12.586 -26.719 1 94.12 319 LEU B CA 1
ATOM 6364 C C . LEU B 1 319 ? -11.422 -11.219 -26.359 1 94.12 319 LEU B C 1
ATOM 6366 O O . LEU B 1 319 ? -11.109 -10.43 -27.25 1 94.12 319 LEU B O 1
ATOM 6370 N N . ASP B 1 320 ? -11.164 -11.031 -25.141 1 91.69 320 ASP B N 1
ATOM 6371 C CA . ASP B 1 320 ? -10.391 -9.867 -24.703 1 91.69 320 ASP B CA 1
ATOM 6372 C C . ASP B 1 320 ? -8.906 -10.203 -24.594 1 91.69 320 ASP B C 1
ATOM 6374 O O . ASP B 1 320 ? -8.508 -11.352 -24.766 1 91.69 320 ASP B O 1
ATOM 6378 N N . ASP B 1 321 ? -8.086 -9.227 -24.312 1 90.56 321 ASP B N 1
ATOM 6379 C CA . ASP B 1 321 ? -6.637 -9.398 -24.297 1 90.56 321 ASP B CA 1
ATOM 6380 C C . ASP B 1 321 ? -6.215 -10.438 -23.266 1 90.56 321 ASP B C 1
ATOM 6382 O O . ASP B 1 321 ? -5.328 -11.258 -23.516 1 90.56 321 ASP B O 1
ATOM 6386 N N . ASP B 1 322 ? -6.867 -10.445 -22.141 1 84.19 322 ASP B N 1
ATOM 6387 C CA . ASP B 1 322 ? -6.535 -11.383 -21.078 1 84.19 322 ASP B CA 1
ATOM 6388 C C . ASP B 1 322 ? -6.887 -12.82 -21.469 1 84.19 322 ASP B C 1
ATOM 6390 O O . ASP B 1 322 ? -6.102 -13.742 -21.25 1 84.19 322 ASP B O 1
ATOM 6394 N N . THR B 1 323 ? -7.973 -12.906 -22.078 1 89.62 323 THR B N 1
ATOM 6395 C CA . THR B 1 323 ? -8.414 -14.227 -22.516 1 89.62 323 THR B CA 1
ATOM 6396 C C . THR B 1 323 ? -7.516 -14.758 -23.625 1 89.62 323 THR B C 1
ATOM 6398 O O . THR B 1 323 ? -7.172 -15.945 -23.641 1 89.62 323 THR B O 1
ATOM 6401 N N . ILE B 1 324 ? -7.16 -13.922 -24.531 1 94.12 324 ILE B N 1
ATOM 6402 C CA . ILE B 1 324 ? -6.305 -14.32 -25.641 1 94.12 324 ILE B CA 1
ATOM 6403 C C . ILE B 1 324 ? -4.965 -14.82 -25.109 1 94.12 324 ILE B C 1
ATOM 6405 O O . ILE B 1 324 ? -4.43 -15.82 -25.594 1 94.12 324 ILE B O 1
ATOM 6409 N N . ASP B 1 325 ? -4.48 -14.188 -24.094 1 89.38 325 ASP B N 1
ATOM 6410 C CA . ASP B 1 325 ? -3.229 -14.609 -23.484 1 89.38 325 ASP B CA 1
ATOM 6411 C C . ASP B 1 325 ? -3.383 -15.977 -22.812 1 89.38 325 ASP B C 1
ATOM 6413 O O . ASP B 1 325 ? -2.494 -16.828 -22.906 1 89.38 325 ASP B O 1
ATOM 6417 N N . LEU B 1 326 ? -4.488 -16.172 -22.172 1 85.69 326 LEU B N 1
ATOM 6418 C CA . LEU B 1 326 ? -4.754 -17.438 -21.516 1 85.69 326 LEU B CA 1
ATOM 6419 C C . LEU B 1 326 ? -4.898 -18.562 -22.531 1 85.69 326 LEU B C 1
ATOM 6421 O O . LEU B 1 326 ? -4.422 -19.672 -22.297 1 85.69 326 LEU B O 1
ATOM 6425 N N . LEU B 1 327 ? -5.559 -18.25 -23.641 1 92.38 327 LEU B N 1
ATOM 6426 C CA . LEU B 1 327 ? -5.727 -19.234 -24.719 1 92.38 327 LEU B CA 1
ATOM 6427 C C . LEU B 1 327 ? -4.375 -19.641 -25.297 1 92.38 327 LEU B C 1
ATOM 6429 O O . LEU B 1 327 ? -4.117 -20.844 -25.5 1 92.38 327 LEU B O 1
ATOM 6433 N N . TYR B 1 328 ? -3.584 -18.641 -25.484 1 91.81 328 TYR B N 1
ATOM 6434 C CA . TYR B 1 328 ? -2.232 -18.859 -26 1 91.81 328 TYR B CA 1
ATOM 6435 C C . TYR B 1 328 ? -1.449 -19.781 -25.062 1 91.81 328 TYR B C 1
ATOM 6437 O O . TYR B 1 328 ? -0.814 -20.734 -25.516 1 91.81 328 TYR B O 1
ATOM 6445 N N . LYS B 1 329 ? -1.588 -19.609 -23.875 1 85.88 329 LYS B N 1
ATOM 6446 C CA . LYS B 1 329 ? -0.801 -20.344 -22.875 1 85.88 329 LYS B CA 1
ATOM 6447 C C . LYS B 1 329 ? -1.376 -21.734 -22.641 1 85.88 329 LYS B C 1
ATOM 6449 O O . LYS B 1 329 ? -0.638 -22.672 -22.328 1 85.88 329 LYS B O 1
ATOM 6454 N N . SER B 1 330 ? -2.617 -21.906 -22.812 1 88.56 330 SER B N 1
ATOM 6455 C CA . SER B 1 330 ? -3.293 -23.156 -22.484 1 88.56 330 SER B CA 1
ATOM 6456 C C . SER B 1 330 ? -3.289 -24.125 -23.656 1 88.56 330 SER B C 1
ATOM 6458 O O . SER B 1 330 ? -3.469 -25.328 -23.484 1 88.56 330 SER B O 1
ATOM 6460 N N . ALA B 1 331 ? -3.037 -23.641 -24.859 1 91.88 331 ALA B N 1
ATOM 6461 C CA . ALA B 1 331 ? -3.15 -24.391 -26.109 1 91.88 331 ALA B CA 1
ATOM 6462 C C . ALA B 1 331 ? -2.27 -25.641 -26.078 1 91.88 331 ALA B C 1
ATOM 6464 O O . ALA B 1 331 ? -2.68 -26.719 -26.531 1 91.88 331 ALA B O 1
ATOM 6465 N N . PRO B 1 332 ? -1.105 -25.547 -25.453 1 87.56 332 PRO B N 1
ATOM 6466 C CA . PRO B 1 332 ? -0.202 -26.703 -25.469 1 87.56 332 PRO B CA 1
ATOM 6467 C C . PRO B 1 332 ? -0.767 -27.906 -24.703 1 87.56 332 PRO B C 1
ATOM 6469 O O . PRO B 1 332 ? -0.268 -29.016 -24.859 1 87.56 332 PRO B O 1
ATOM 6472 N N . LEU B 1 333 ? -1.828 -27.719 -23.969 1 89.88 333 LEU B N 1
ATOM 6473 C CA . LEU B 1 333 ? -2.342 -28.781 -23.109 1 89.88 333 LEU B CA 1
ATOM 6474 C C . LEU B 1 333 ? -3.465 -29.547 -23.797 1 89.88 333 LEU B C 1
ATOM 6476 O O . LEU B 1 333 ? -4.086 -30.422 -23.203 1 89.88 333 LEU B O 1
ATOM 6480 N N . HIS B 1 334 ? -3.699 -29.344 -25.125 1 93 334 HIS B N 1
ATOM 6481 C CA . HIS B 1 334 ? -4.836 -29.938 -25.828 1 93 334 HIS B CA 1
ATOM 6482 C C . HIS B 1 334 ? -4.723 -31.469 -25.875 1 93 334 HIS B C 1
ATOM 6484 O O . HIS B 1 334 ? -5.738 -32.156 -25.844 1 93 334 HIS B O 1
ATOM 6490 N N . ASP B 1 335 ? -3.525 -31.969 -25.875 1 91.56 335 ASP B N 1
ATOM 6491 C CA . ASP B 1 335 ? -3.324 -33.406 -26.062 1 91.56 335 ASP B CA 1
ATOM 6492 C C . ASP B 1 335 ? -2.729 -34.031 -24.797 1 91.56 335 ASP B C 1
ATOM 6494 O O . ASP B 1 335 ? -2.119 -35.094 -24.875 1 91.56 335 ASP B O 1
ATOM 6498 N N . VAL B 1 336 ? -2.906 -33.438 -23.688 1 89.31 336 VAL B N 1
ATOM 6499 C CA . VAL B 1 336 ? -2.307 -33.906 -22.453 1 89.31 336 VAL B CA 1
ATOM 6500 C C . VAL B 1 336 ? -2.904 -35.281 -22.078 1 89.31 336 VAL B C 1
ATOM 6502 O O . VAL B 1 336 ? -2.248 -36.094 -21.422 1 89.31 336 VAL B O 1
ATOM 6505 N N . GLY B 1 337 ? -4.086 -35.625 -22.516 1 90.19 337 GLY B N 1
ATOM 6506 C CA . GLY B 1 337 ? -4.758 -36.875 -22.219 1 90.19 337 GLY B CA 1
ATOM 6507 C C . GLY B 1 337 ? -4.145 -38.062 -22.906 1 90.19 337 GLY B C 1
ATOM 6508 O O . GLY B 1 337 ? -4.406 -39.219 -22.531 1 90.19 337 GLY B O 1
ATOM 6509 N N . LYS B 1 338 ? -3.299 -37.844 -23.922 1 90.5 338 LYS B N 1
ATOM 6510 C CA . LYS B 1 338 ? -2.645 -38.906 -24.641 1 90.5 338 LYS B CA 1
ATOM 6511 C C . LYS B 1 338 ? -1.776 -39.75 -23.688 1 90.5 338 LYS B C 1
ATOM 6513 O O . LYS B 1 338 ? -1.432 -40.906 -24 1 90.5 338 LYS B O 1
ATOM 6518 N N . VAL B 1 339 ? -1.503 -39.156 -22.609 1 86.62 339 VAL B N 1
ATOM 6519 C CA . VAL B 1 339 ? -0.698 -39.875 -21.609 1 86.62 339 VAL B CA 1
ATOM 6520 C C . VAL B 1 339 ? -1.421 -41.125 -21.156 1 86.62 339 VAL B C 1
ATOM 6522 O O . VAL B 1 339 ? -0.783 -42.125 -20.781 1 86.62 339 VAL B O 1
ATOM 6525 N N . GLY B 1 340 ? -2.709 -41.188 -21.266 1 87.12 340 GLY B N 1
ATOM 6526 C CA . GLY B 1 340 ? -3.506 -42.312 -20.797 1 87.12 340 GLY B CA 1
ATOM 6527 C C . GLY B 1 340 ? -3.768 -43.344 -21.891 1 87.12 340 GLY B C 1
ATOM 6528 O O . GLY B 1 340 ? -4.375 -44.375 -21.625 1 87.12 340 GLY B O 1
ATOM 6529 N N . ILE B 1 341 ? -3.299 -43.125 -23.047 1 91.19 341 ILE B N 1
ATOM 6530 C CA . ILE B 1 341 ? -3.52 -44.031 -24.172 1 91.19 341 ILE B CA 1
ATOM 6531 C C . ILE B 1 341 ? -2.453 -45.125 -24.172 1 91.19 341 ILE B C 1
ATOM 6533 O O . ILE B 1 341 ? -1.265 -44.844 -24 1 91.19 341 ILE B O 1
ATOM 6537 N N . PRO B 1 342 ? -2.84 -46.375 -24.344 1 90.69 342 PRO B N 1
ATOM 6538 C CA . PRO B 1 342 ? -1.868 -47.5 -24.344 1 90.69 342 PRO B CA 1
ATOM 6539 C C . PRO B 1 342 ? -0.795 -47.312 -25.422 1 90.69 342 PRO B C 1
ATOM 6541 O O . PRO B 1 342 ? -1.091 -46.875 -26.531 1 90.69 342 PR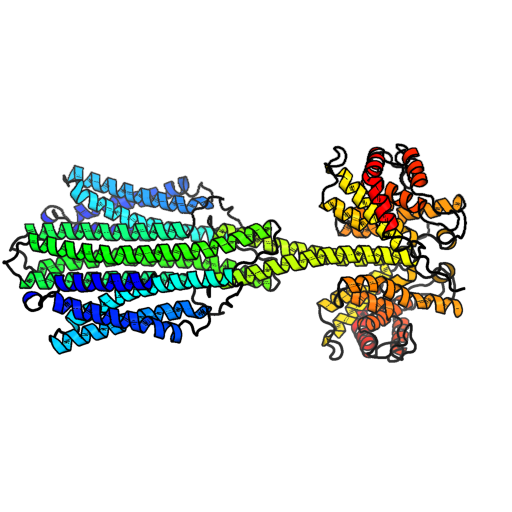O B O 1
ATOM 6544 N N . ASP B 1 343 ? 0.35 -47.844 -25.188 1 89.44 343 ASP B N 1
ATOM 6545 C CA . ASP B 1 343 ? 1.491 -47.75 -26.094 1 89.44 343 ASP B CA 1
ATOM 6546 C C . ASP B 1 343 ? 1.182 -48.375 -27.438 1 89.44 343 ASP B C 1
ATOM 6548 O O . ASP B 1 343 ? 1.588 -47.875 -28.484 1 89.44 343 ASP B O 1
ATOM 6552 N N . ALA B 1 344 ? 0.504 -49.438 -27.312 1 90.06 344 ALA B N 1
ATOM 6553 C CA . ALA B 1 344 ? 0.228 -50.219 -28.516 1 90.06 344 ALA B CA 1
ATOM 6554 C C . ALA B 1 344 ? -0.578 -49.406 -29.531 1 90.06 344 ALA B C 1
ATOM 6556 O O . ALA B 1 344 ? -0.512 -49.688 -30.734 1 90.06 344 ALA B O 1
ATOM 6557 N N . ILE B 1 345 ? -1.246 -48.5 -28.984 1 91.38 345 ILE B N 1
ATOM 6558 C CA . ILE B 1 345 ? -2.076 -47.656 -29.844 1 91.38 345 ILE B CA 1
ATOM 6559 C C . ILE B 1 345 ? -1.37 -46.344 -30.109 1 91.38 345 ILE B C 1
ATOM 6561 O O . ILE B 1 345 ? -1.25 -45.906 -31.266 1 91.38 345 ILE B O 1
ATOM 6565 N N . LEU B 1 346 ? -0.857 -45.719 -29.125 1 88.81 346 LEU B N 1
ATOM 6566 C CA . LEU B 1 346 ? -0.243 -44.375 -29.188 1 88.81 346 LEU B CA 1
ATOM 6567 C C . LEU B 1 346 ? 0.991 -44.406 -30.094 1 88.81 346 LEU B C 1
ATOM 6569 O O . LEU B 1 346 ? 1.23 -43.469 -30.844 1 88.81 346 LEU B O 1
ATOM 6573 N N . LEU B 1 347 ? 1.738 -45.438 -30 1 86.31 347 LEU B N 1
ATOM 6574 C CA . LEU B 1 347 ? 3.023 -45.469 -30.688 1 86.31 347 LEU B CA 1
ATOM 6575 C C . LEU B 1 347 ? 2.961 -46.438 -31.875 1 86.31 347 LEU B C 1
ATOM 6577 O O . LEU B 1 347 ? 3.998 -46.812 -32.406 1 86.31 347 LEU B O 1
ATOM 6581 N N . LYS B 1 348 ? 1.825 -46.781 -32.219 1 86.69 348 LYS B N 1
ATOM 6582 C CA . LYS B 1 348 ? 1.675 -47.719 -33.344 1 86.69 348 LYS B CA 1
ATOM 6583 C C . LYS B 1 348 ? 2.221 -47.125 -34.625 1 86.69 348 LYS B C 1
ATOM 6585 O O . LYS B 1 348 ? 1.845 -46.031 -35.031 1 86.69 348 LYS B O 1
ATOM 6590 N N . PRO B 1 349 ? 3.18 -47.906 -35.219 1 84.38 349 PRO B N 1
ATOM 6591 C CA . PRO B 1 349 ? 3.699 -47.438 -36.5 1 84.38 349 PRO B CA 1
ATOM 6592 C C . PRO B 1 349 ? 2.76 -47.719 -37.656 1 84.38 349 PRO B C 1
ATOM 6594 O O . PRO B 1 349 ? 3.008 -48.656 -38.438 1 84.38 349 PRO B O 1
ATOM 6597 N N . GLY B 1 350 ? 1.687 -47.219 -37.812 1 82.38 350 GLY B N 1
ATOM 6598 C CA . GLY B 1 350 ? 0.713 -47.438 -38.875 1 82.38 350 GLY B CA 1
ATOM 6599 C C . GLY B 1 350 ? -0.654 -46.875 -38.562 1 82.38 350 GLY B C 1
ATOM 6600 O O . GLY B 1 350 ? -0.819 -46.156 -37.562 1 82.38 350 GLY B O 1
ATOM 6601 N N . LYS B 1 351 ? -1.573 -47.25 -39.469 1 86.06 351 LYS B N 1
ATOM 6602 C CA . LYS B 1 351 ? -2.93 -46.719 -39.281 1 86.06 351 LYS B CA 1
ATOM 6603 C C . LYS B 1 351 ? -3.652 -47.469 -38.156 1 86.06 351 LYS B C 1
ATOM 6605 O O . LYS B 1 351 ? -3.504 -48.688 -38 1 86.06 351 LYS B O 1
ATOM 6610 N N . LEU B 1 352 ? -4.375 -46.812 -37.438 1 90.31 352 LEU B N 1
ATOM 6611 C CA . LEU B 1 352 ? -5.152 -47.406 -36.344 1 90.31 352 LEU B CA 1
ATOM 6612 C C . LEU B 1 352 ? -6.395 -48.094 -36.906 1 90.31 352 LEU B C 1
ATOM 6614 O O . LEU B 1 352 ? -7.012 -47.625 -37.844 1 90.31 352 LEU B O 1
ATOM 6618 N N . THR B 1 353 ? -6.648 -49.25 -36.281 1 93.94 353 THR B N 1
ATOM 6619 C CA . THR B 1 353 ? -7.93 -49.875 -36.594 1 93.94 353 THR B CA 1
ATOM 6620 C C . THR B 1 353 ? -9.078 -49.062 -35.969 1 93.94 353 THR B C 1
ATOM 6622 O O . THR B 1 353 ? -8.859 -48.156 -35.156 1 93.94 353 THR B O 1
ATOM 6625 N N . ASP B 1 354 ? -10.289 -49.406 -36.438 1 94.19 354 ASP B N 1
ATOM 6626 C CA . ASP B 1 354 ? -11.453 -48.719 -35.906 1 94.19 354 ASP B CA 1
ATOM 6627 C C . ASP B 1 354 ? -11.555 -48.844 -34.406 1 94.19 354 ASP B C 1
ATOM 6629 O O . ASP B 1 354 ? -11.883 -47.875 -33.719 1 94.19 354 ASP B O 1
ATOM 6633 N N . ASP B 1 355 ? -11.242 -50 -33.969 1 95.06 355 ASP B N 1
ATOM 6634 C CA . ASP B 1 355 ? -11.305 -50.25 -32.531 1 95.06 355 ASP B CA 1
ATOM 6635 C C . ASP B 1 355 ? -10.211 -49.469 -31.797 1 95.06 355 ASP B C 1
ATOM 6637 O O . ASP B 1 355 ? -10.445 -48.906 -30.719 1 95.06 355 ASP B O 1
ATOM 6641 N N . GLU B 1 356 ? -9.062 -49.469 -32.375 1 94.62 356 GLU B N 1
ATOM 6642 C CA . GLU B 1 356 ? -7.949 -48.75 -31.781 1 94.62 356 GLU B CA 1
ATOM 6643 C C . GLU B 1 356 ? -8.227 -47.25 -31.781 1 94.62 356 GLU B C 1
ATOM 6645 O O . GLU B 1 356 ? -7.844 -46.531 -30.844 1 94.62 356 GLU B O 1
ATOM 6650 N N . PHE B 1 357 ? -8.891 -46.844 -32.781 1 94.62 357 PHE B N 1
ATOM 6651 C CA . PHE B 1 357 ? -9.195 -45.406 -32.875 1 94.62 357 PHE B CA 1
ATOM 6652 C C . PHE B 1 357 ? -10.195 -45 -31.828 1 94.62 357 PHE B C 1
ATOM 6654 O O . PHE B 1 357 ? -10.117 -43.875 -31.312 1 94.62 357 PHE B O 1
ATOM 6661 N N . VAL B 1 358 ? -11.102 -45.812 -31.531 1 95.56 358 VAL B N 1
ATOM 6662 C CA . VAL B 1 358 ? -12.062 -45.531 -30.453 1 95.56 358 VAL B CA 1
ATOM 6663 C C . VAL B 1 358 ? -11.312 -45.281 -29.156 1 95.56 358 VAL B C 1
ATOM 6665 O O . VAL B 1 358 ? -11.656 -44.375 -28.391 1 95.56 358 VAL B O 1
ATOM 6668 N N . ILE B 1 359 ? -10.258 -46.031 -28.906 1 94.69 359 ILE B N 1
ATOM 6669 C CA . ILE B 1 359 ? -9.453 -45.875 -27.703 1 94.69 359 ILE B CA 1
ATOM 6670 C C . ILE B 1 359 ? -8.656 -44.594 -27.766 1 94.69 359 ILE B C 1
ATOM 6672 O O . ILE B 1 359 ? -8.531 -43.875 -26.781 1 94.69 359 ILE B O 1
ATOM 6676 N N . MET B 1 360 ? -8.141 -44.312 -28.938 1 94.06 360 MET B N 1
ATOM 6677 C CA . MET B 1 360 ? -7.379 -43.094 -29.125 1 94.06 360 MET B CA 1
ATOM 6678 C C . MET B 1 360 ? -8.242 -41.875 -28.828 1 94.06 360 MET B C 1
ATOM 6680 O O . MET B 1 360 ? -7.762 -40.906 -28.234 1 94.06 360 MET B O 1
ATOM 6684 N N . LYS B 1 361 ? -9.492 -41.906 -29.188 1 95.19 361 LYS B N 1
ATOM 6685 C CA . LYS B 1 361 ? -10.414 -40.781 -29.016 1 95.19 361 LYS B CA 1
ATOM 6686 C C . LYS B 1 361 ? -10.648 -40.5 -27.547 1 95.19 361 LYS B C 1
ATOM 6688 O O . LYS B 1 361 ? -11.016 -39.375 -27.188 1 95.19 361 LYS B O 1
ATOM 6693 N N . THR B 1 362 ? -10.352 -41.438 -26.688 1 95.06 362 THR B N 1
ATOM 6694 C CA . THR B 1 362 ? -10.617 -41.25 -25.266 1 95.06 362 THR B CA 1
ATOM 6695 C C . THR B 1 362 ? -9.633 -40.281 -24.641 1 95.06 362 THR B C 1
ATOM 6697 O O . THR B 1 362 ? -9.844 -39.781 -23.531 1 95.06 362 THR B O 1
ATOM 6700 N N . HIS B 1 363 ? -8.531 -39.906 -25.406 1 93.69 363 HIS B N 1
ATOM 6701 C CA . HIS B 1 363 ? -7.547 -39 -24.859 1 93.69 363 HIS B CA 1
ATOM 6702 C C . HIS B 1 363 ? -8.18 -37.625 -24.516 1 93.69 363 HIS B C 1
ATOM 6704 O O . HIS B 1 363 ? -7.738 -36.938 -23.594 1 93.69 363 HIS B O 1
ATOM 6710 N N . ALA B 1 364 ? -9.211 -37.25 -25.266 1 95.25 364 ALA B N 1
ATOM 6711 C CA . ALA B 1 364 ? -9.898 -35.969 -25.016 1 95.25 364 ALA B CA 1
ATOM 6712 C C . ALA B 1 364 ? -10.562 -35.969 -23.641 1 95.25 364 ALA B C 1
ATOM 6714 O O . ALA B 1 364 ? -10.398 -35.031 -22.859 1 95.25 364 ALA B O 1
ATOM 6715 N N . ARG B 1 365 ? -11.195 -37.031 -23.281 1 93.88 365 ARG B N 1
ATOM 6716 C CA . ARG B 1 365 ? -11.867 -37.156 -21.984 1 93.88 365 ARG B CA 1
ATOM 6717 C C . ARG B 1 365 ? -10.852 -37.312 -20.859 1 93.88 365 ARG B C 1
ATOM 6719 O O . ARG B 1 365 ? -11.016 -36.75 -19.781 1 93.88 365 ARG B O 1
ATOM 6726 N N . LEU B 1 366 ? -9.844 -38.125 -21.094 1 89.69 366 LEU B N 1
ATOM 6727 C CA . LEU B 1 366 ? -8.812 -38.375 -20.094 1 89.69 366 LEU B CA 1
ATOM 6728 C C . LEU B 1 366 ? -8.117 -37.062 -19.719 1 89.69 366 LEU B C 1
ATOM 6730 O O . LEU B 1 366 ? -7.875 -36.812 -18.531 1 89.69 366 LEU B O 1
ATOM 6734 N N . GLY B 1 367 ? -7.832 -36.312 -20.766 1 89.94 367 GLY B N 1
ATOM 6735 C CA . GLY B 1 367 ? -7.23 -35 -20.5 1 89.94 367 GLY B CA 1
ATOM 6736 C C . GLY B 1 367 ? -8.133 -34.062 -19.719 1 89.94 367 GLY B C 1
ATOM 6737 O O . GLY B 1 367 ? -7.688 -33.406 -18.781 1 89.94 367 GLY B O 1
ATOM 6738 N N . ALA B 1 368 ? -9.367 -34 -20.062 1 91.75 368 ALA B N 1
ATOM 6739 C CA . ALA B 1 368 ? -10.352 -33.156 -19.375 1 91.75 368 ALA B CA 1
ATOM 6740 C C . ALA B 1 368 ? -10.484 -33.562 -17.906 1 91.75 368 ALA B C 1
ATOM 6742 O O . ALA B 1 368 ? -10.57 -32.688 -17.016 1 91.75 368 ALA B O 1
ATOM 6743 N N . GLU B 1 369 ? -10.5 -34.781 -17.641 1 87.25 369 GLU B N 1
ATOM 6744 C CA . GLU B 1 369 ? -10.656 -35.281 -16.281 1 87.25 369 GLU B CA 1
ATOM 6745 C C . GLU B 1 369 ? -9.438 -34.969 -15.43 1 87.25 369 GLU B C 1
ATOM 6747 O O . GLU B 1 369 ? -9.578 -34.594 -14.258 1 87.25 369 GLU B O 1
ATOM 6752 N N . ALA B 1 370 ? -8.312 -35.156 -16.031 1 80.88 370 ALA B N 1
ATOM 6753 C CA . ALA B 1 370 ? -7.078 -34.875 -15.305 1 80.88 370 ALA B CA 1
ATOM 6754 C C . ALA B 1 370 ? -7.008 -33.406 -14.922 1 80.88 370 ALA B C 1
ATOM 6756 O O . ALA B 1 370 ? -6.52 -33.062 -13.844 1 80.88 370 ALA B O 1
ATOM 6757 N N . LEU B 1 371 ? -7.5 -32.562 -15.781 1 85.81 371 LEU B N 1
ATOM 6758 C CA . LEU B 1 371 ? -7.41 -31.109 -15.57 1 85.81 371 LEU B CA 1
ATOM 6759 C C . LEU B 1 371 ? -8.594 -30.609 -14.75 1 85.81 371 LEU B C 1
ATOM 6761 O O . LEU B 1 371 ? -8.531 -29.531 -14.164 1 85.81 371 LEU B O 1
ATOM 6765 N N . HIS B 1 372 ? -9.641 -31.344 -14.773 1 84.12 372 HIS B N 1
ATOM 6766 C CA . HIS B 1 372 ? -10.852 -30.938 -14.062 1 84.12 372 HIS B CA 1
ATOM 6767 C C . HIS B 1 372 ? -10.602 -30.844 -12.562 1 84.12 372 HIS B C 1
ATOM 6769 O O . HIS B 1 372 ? -11.164 -29.969 -11.898 1 84.12 372 HIS B O 1
ATOM 6775 N N . VAL B 1 373 ? -9.82 -31.719 -12.039 1 71.94 373 VAL B N 1
ATOM 6776 C CA . VAL B 1 373 ? -9.508 -31.703 -10.609 1 71.94 373 VAL B CA 1
ATOM 6777 C C . VAL B 1 373 ? -8.844 -30.375 -10.242 1 71.94 373 VAL B C 1
ATOM 6779 O O . VAL B 1 373 ? -9.156 -29.781 -9.203 1 71.94 373 VAL B O 1
ATOM 6782 N N . ALA B 1 374 ? -7.977 -29.938 -11.117 1 72.25 374 ALA B N 1
ATOM 6783 C CA . ALA B 1 374 ? -7.25 -28.703 -10.891 1 72.25 374 ALA B CA 1
ATOM 6784 C C . ALA B 1 374 ? -8.164 -27.484 -11.078 1 72.25 374 ALA B C 1
ATOM 6786 O O . ALA B 1 374 ? -8.055 -26.5 -10.359 1 72.25 374 ALA B O 1
ATOM 6787 N N . GLU B 1 375 ? -9.07 -27.547 -11.977 1 76.69 375 GLU B N 1
ATOM 6788 C CA . GLU B 1 375 ? -10 -26.453 -12.266 1 76.69 375 GLU B CA 1
ATOM 6789 C C . GLU B 1 375 ? -10.922 -26.188 -11.078 1 76.69 375 GLU B C 1
ATOM 6791 O O . GLU B 1 375 ? -11.234 -25.047 -10.766 1 76.69 375 GLU B O 1
ATOM 6796 N N . LYS B 1 376 ? -11.305 -27.219 -10.453 1 75.69 376 LYS B N 1
ATOM 6797 C CA . LYS B 1 376 ? -12.211 -27.094 -9.32 1 75.69 376 LYS B CA 1
ATOM 6798 C C . LYS B 1 376 ? -11.57 -26.281 -8.195 1 75.69 376 LYS B C 1
ATOM 6800 O O . LYS B 1 376 ? -12.258 -25.531 -7.496 1 75.69 376 LYS B O 1
ATOM 6805 N N . GLU B 1 377 ? -10.305 -26.422 -8.125 1 71.62 377 GLU B N 1
ATOM 6806 C CA . GLU B 1 377 ? -9.602 -25.734 -7.047 1 71.62 377 GLU B CA 1
ATOM 6807 C C . GLU B 1 377 ? -9.328 -24.266 -7.41 1 71.62 377 GLU B C 1
ATOM 6809 O O . GLU B 1 377 ? -9.391 -23.391 -6.551 1 71.62 377 GLU B O 1
ATOM 6814 N N . LEU B 1 378 ? -9.023 -23.891 -8.625 1 70.88 378 LEU B N 1
ATOM 6815 C CA . LEU B 1 378 ? -8.641 -22.547 -9.039 1 70.88 378 LEU B CA 1
ATOM 6816 C C . LEU B 1 378 ? -9.867 -21.719 -9.414 1 70.88 378 LEU B C 1
ATOM 6818 O O . LEU B 1 378 ? -9.812 -20.484 -9.414 1 70.88 378 LEU B O 1
ATOM 6822 N N . GLY B 1 379 ? -10.906 -22.375 -9.688 1 65.19 379 GLY B N 1
ATOM 6823 C CA . GLY B 1 379 ? -12.102 -21.672 -10.117 1 65.19 379 GLY B CA 1
ATOM 6824 C C . GLY B 1 379 ? -12.281 -21.656 -11.625 1 65.19 379 GLY B C 1
ATOM 6825 O O . GLY B 1 379 ? -11.344 -21.969 -12.359 1 65.19 379 GLY B O 1
ATOM 6826 N N . SER B 1 380 ? -13.445 -21.234 -12.125 1 61.84 380 SER B N 1
ATOM 6827 C CA . SER B 1 380 ? -13.891 -21.375 -13.516 1 61.84 380 SER B CA 1
ATOM 6828 C C . SER B 1 380 ? -13.219 -20.344 -14.406 1 61.84 380 SER B C 1
ATOM 6830 O O . SER B 1 380 ? -13.164 -20.5 -15.633 1 61.84 380 SER B O 1
ATOM 6832 N N . ASN B 1 381 ? -12.641 -19.438 -13.836 1 60.19 381 ASN B N 1
ATOM 6833 C CA . ASN B 1 381 ? -12.062 -18.406 -14.688 1 60.19 381 ASN B CA 1
ATOM 6834 C C . ASN B 1 381 ? -10.531 -18.422 -14.625 1 60.19 381 ASN B C 1
ATOM 6836 O O . ASN B 1 381 ? -9.891 -17.375 -14.75 1 60.19 381 ASN B O 1
ATOM 6840 N N . SER B 1 382 ? -10.141 -19.641 -14.641 1 75.5 382 SER B N 1
ATOM 6841 C CA . SER B 1 382 ? -8.695 -19.781 -14.547 1 75.5 382 SER B CA 1
ATOM 6842 C C . SER B 1 382 ? -8.109 -20.375 -15.828 1 75.5 382 SER B C 1
ATOM 6844 O O . SER B 1 382 ? -8.852 -20.781 -16.719 1 75.5 382 SER B O 1
ATOM 6846 N N . PHE B 1 383 ? -6.836 -20.281 -15.992 1 77.25 383 PHE B N 1
ATOM 6847 C CA . PHE B 1 383 ? -6.156 -20.875 -17.141 1 77.25 383 PHE B CA 1
ATOM 6848 C C . PHE B 1 383 ? -6.434 -22.359 -17.234 1 77.25 383 PHE B C 1
ATOM 6850 O O . PHE B 1 383 ? -6.441 -22.938 -18.328 1 77.25 383 PHE B O 1
ATOM 6857 N N . MET B 1 384 ? -6.852 -22.953 -16.172 1 81.88 384 MET B N 1
ATOM 6858 C CA . MET B 1 384 ? -7.141 -24.391 -16.156 1 81.88 384 MET B CA 1
ATOM 6859 C C . MET B 1 384 ? -8.492 -24.672 -16.797 1 81.88 384 MET B C 1
ATOM 6861 O O . MET B 1 384 ? -8.68 -25.734 -17.391 1 81.88 384 MET B O 1
ATOM 6865 N N . SER B 1 385 ? -9.312 -23.656 -16.703 1 87.31 385 SER B N 1
ATOM 6866 C CA . SER B 1 385 ? -10.617 -23.828 -17.344 1 87.31 385 SER B CA 1
ATOM 6867 C C . SER B 1 385 ? -10.484 -23.906 -18.859 1 87.31 385 SER B C 1
ATOM 6869 O O . SER B 1 385 ? -11.062 -24.781 -19.5 1 87.31 385 SER B O 1
ATOM 6871 N N . TYR B 1 386 ? -9.703 -23.047 -19.422 1 89.62 386 TYR B N 1
ATOM 6872 C CA . TYR B 1 386 ? -9.484 -23.047 -20.859 1 89.62 386 TYR B CA 1
ATOM 6873 C C . TYR B 1 386 ? -8.703 -24.281 -21.297 1 89.62 386 TYR B C 1
ATOM 6875 O O . TYR B 1 386 ? -8.984 -24.859 -22.344 1 89.62 386 TYR B O 1
ATOM 6883 N N . ALA B 1 387 ? -7.766 -24.672 -20.484 1 89.38 387 ALA B N 1
ATOM 6884 C CA . ALA B 1 387 ? -7 -25.875 -20.781 1 89.38 387 ALA B CA 1
ATOM 6885 C C . ALA B 1 387 ? -7.902 -27.094 -20.812 1 89.38 387 ALA B C 1
ATOM 6887 O O . ALA B 1 387 ? -7.766 -27.953 -21.703 1 89.38 387 ALA B O 1
ATOM 6888 N N . ARG B 1 388 ? -8.766 -27.172 -19.891 1 91.25 388 ARG B N 1
ATOM 6889 C CA . ARG B 1 388 ? -9.703 -28.297 -19.828 1 91.25 388 ARG B CA 1
ATOM 6890 C C . ARG B 1 388 ? -10.633 -28.297 -21.031 1 91.25 388 ARG B C 1
ATOM 6892 O O . ARG B 1 388 ? -10.852 -29.344 -21.641 1 91.25 388 ARG B O 1
ATOM 6899 N N . GLU B 1 389 ? -11.156 -27.141 -21.391 1 93.12 389 GLU B N 1
ATOM 6900 C CA . GLU B 1 389 ? -12.039 -27 -22.547 1 93.12 389 GLU B CA 1
ATOM 6901 C C . GLU B 1 389 ? -11.336 -27.438 -23.828 1 93.12 389 GLU B C 1
ATOM 6903 O O . GLU B 1 389 ? -11.914 -28.156 -24.656 1 93.12 389 GLU B O 1
ATOM 6908 N N . ILE B 1 390 ? -10.18 -27 -23.953 1 94.81 390 ILE B N 1
ATOM 6909 C CA . ILE B 1 390 ? -9.391 -27.312 -25.141 1 94.81 390 ILE B CA 1
ATOM 6910 C C . ILE B 1 390 ? -9.102 -28.812 -25.203 1 94.81 390 ILE B C 1
ATOM 6912 O O . ILE B 1 390 ? -9.297 -29.438 -26.25 1 94.81 390 ILE B O 1
ATOM 6916 N N . ALA B 1 391 ? -8.672 -29.359 -24.094 1 93.56 391 ALA B N 1
ATOM 6917 C CA . ALA B 1 391 ? -8.359 -30.797 -24.047 1 93.56 391 ALA B CA 1
ATOM 6918 C C . ALA B 1 391 ? -9.602 -31.625 -24.344 1 93.56 391 ALA B C 1
ATOM 6920 O O . ALA B 1 391 ? -9.523 -32.625 -25.047 1 93.56 391 ALA B O 1
ATOM 6921 N N . GLU B 1 392 ? -10.703 -31.219 -23.922 1 96.06 392 GLU B N 1
ATOM 6922 C CA . GLU B 1 392 ? -11.938 -31.984 -24.016 1 96.06 392 GLU B CA 1
ATOM 6923 C C . GLU B 1 392 ? -12.547 -31.891 -25.406 1 96.06 392 GLU B C 1
ATOM 6925 O O . GLU B 1 392 ? -13.086 -32.875 -25.938 1 96.06 392 GLU B O 1
ATOM 6930 N N . SER B 1 393 ? -12.469 -30.672 -26.031 1 97 393 SER B N 1
ATOM 6931 C CA . SER B 1 393 ? -13.406 -30.438 -27.109 1 97 393 SER B CA 1
ATOM 6932 C C . SER B 1 393 ? -12.672 -30.047 -28.406 1 97 393 SER B C 1
ATOM 6934 O O . SER B 1 393 ? -13.305 -29.672 -29.391 1 97 393 SER B O 1
ATOM 6936 N N . HIS B 1 394 ? -11.398 -30.156 -28.484 1 96.75 394 HIS B N 1
ATOM 6937 C CA . HIS B 1 394 ? -10.703 -29.672 -29.672 1 96.75 394 HIS B CA 1
ATOM 6938 C C . HIS B 1 394 ? -10.945 -30.578 -30.875 1 96.75 394 HIS B C 1
ATOM 6940 O O . HIS B 1 394 ? -10.68 -30.188 -32 1 96.75 394 HIS B O 1
ATOM 6946 N N . HIS B 1 395 ? -11.531 -31.766 -30.656 1 97.06 395 HIS B N 1
ATOM 6947 C CA . HIS B 1 395 ? -11.852 -32.688 -31.75 1 97.06 395 HIS B CA 1
ATOM 6948 C C . HIS B 1 395 ? -13.336 -32.625 -32.094 1 97.06 395 HIS B C 1
ATOM 6950 O O . HIS B 1 395 ? -13.805 -33.375 -32.938 1 97.06 395 HIS B O 1
ATOM 6956 N N . GLU B 1 396 ? -14.047 -31.781 -31.422 1 97.5 396 GLU B N 1
ATOM 6957 C CA . GLU B 1 396 ? -15.43 -31.547 -31.844 1 97.5 396 GLU B CA 1
ATOM 6958 C C . GLU B 1 396 ? -15.484 -30.844 -33.188 1 97.5 396 GLU B C 1
ATOM 6960 O O . GLU B 1 396 ? -14.641 -30 -33.5 1 97.5 396 GLU B O 1
ATOM 6965 N N . LYS B 1 397 ? -16.453 -31.219 -33.938 1 97.62 397 LYS B N 1
ATOM 6966 C CA . LYS B 1 397 ? -16.625 -30.609 -35.25 1 97.62 397 LYS B CA 1
ATOM 6967 C C . LYS B 1 397 ? -17.875 -29.734 -35.312 1 97.62 397 LYS B C 1
ATOM 6969 O O . LYS B 1 397 ? -18.859 -30 -34.625 1 97.62 397 LYS B O 1
ATOM 6974 N N . TRP B 1 398 ? -17.812 -28.797 -36.125 1 97.56 398 TRP B N 1
ATOM 6975 C CA . TRP B 1 398 ? -18.859 -27.797 -36.188 1 97.56 398 TRP B CA 1
ATOM 6976 C C . TRP B 1 398 ? -20.219 -28.438 -36.469 1 97.56 398 TRP B C 1
ATOM 6978 O O . TRP B 1 398 ? -21.25 -27.984 -35.969 1 97.56 398 TRP B O 1
ATOM 6988 N N . ASP B 1 399 ? -20.234 -29.531 -37.219 1 97 399 ASP B N 1
ATOM 6989 C CA . ASP B 1 399 ? -21.469 -30.172 -37.656 1 97 399 ASP B CA 1
ATOM 6990 C C . ASP B 1 399 ? -21.922 -31.203 -36.625 1 97 399 ASP B C 1
ATOM 6992 O O . ASP B 1 399 ? -22.953 -31.875 -36.812 1 97 399 ASP B O 1
ATOM 6996 N N . GLY B 1 400 ? -21.172 -31.469 -35.625 1 96.62 400 GLY B N 1
ATOM 6997 C CA . GLY B 1 400 ? -21.578 -32.375 -34.531 1 96.62 400 GLY B CA 1
ATOM 6998 C C . GLY B 1 400 ? -21.062 -33.781 -34.719 1 96.62 400 GLY B C 1
ATOM 6999 O O . GLY B 1 400 ? -21.328 -34.656 -33.906 1 96.62 400 GLY B O 1
ATOM 7000 N N . SER B 1 401 ? -20.234 -34.031 -35.75 1 96 401 SER B N 1
ATOM 7001 C CA . SER B 1 401 ? -19.75 -35.375 -36.031 1 96 401 SER B CA 1
ATOM 7002 C C . SER B 1 401 ? -18.469 -35.656 -35.25 1 96 401 SER B C 1
ATOM 7004 O O . SER B 1 401 ? -17.906 -36.75 -35.344 1 96 401 SER B O 1
ATOM 7006 N N . GLY B 1 402 ? -18.016 -34.719 -34.469 1 95.94 402 GLY B N 1
ATOM 7007 C CA . GLY B 1 402 ? -16.781 -34.906 -33.719 1 95.94 402 GLY B CA 1
ATOM 7008 C C . GLY B 1 402 ? -16.969 -35.656 -32.406 1 95.94 402 GLY B C 1
ATOM 7009 O O . GLY B 1 402 ? -17.969 -36.344 -32.25 1 95.94 402 GLY B O 1
ATOM 7010 N N . TYR B 1 403 ? -16.016 -35.656 -31.594 1 95.88 403 TYR B N 1
ATOM 7011 C CA . TYR B 1 403 ? -16 -36.375 -30.312 1 95.88 403 TYR B CA 1
ATOM 7012 C C . TYR B 1 403 ? -15.344 -35.531 -29.219 1 95.88 403 TYR B C 1
ATOM 7014 O O . TYR B 1 403 ? -14.609 -34.594 -29.531 1 95.88 403 TYR B O 1
ATOM 7022 N N . PRO B 1 404 ? -15.547 -35.781 -27.984 1 95.94 404 PRO B N 1
ATOM 7023 C CA . PRO B 1 404 ? -16.234 -36.938 -27.453 1 95.94 404 PRO B CA 1
ATOM 7024 C C . PRO B 1 404 ? -17.734 -36.719 -27.297 1 95.94 404 PRO B C 1
ATOM 7026 O O . PRO B 1 404 ? -18.484 -37.688 -27.109 1 95.94 404 PRO B O 1
ATOM 7029 N N . ASN B 1 405 ? -18.25 -35.531 -27.312 1 95 405 ASN B N 1
ATOM 7030 C CA . ASN B 1 405 ? -19.625 -35.25 -26.938 1 95 405 ASN B CA 1
ATOM 7031 C C . ASN B 1 405 ? -20.5 -34.969 -28.156 1 95 405 ASN B C 1
ATOM 7033 O O . ASN B 1 405 ? -21.719 -34.812 -28.031 1 95 405 ASN B O 1
ATOM 7037 N N . ALA B 1 406 ? -19.953 -34.812 -29.266 1 96.19 406 ALA B N 1
ATOM 7038 C CA . ALA B 1 406 ? -20.672 -34.531 -30.5 1 96.19 406 ALA B CA 1
ATOM 7039 C C . ALA B 1 406 ? -21.422 -33.188 -30.391 1 96.19 406 ALA B C 1
ATOM 7041 O O . ALA B 1 406 ? -22.562 -33.094 -30.844 1 96.19 406 ALA B O 1
ATOM 7042 N N . THR B 1 407 ? -20.797 -32.312 -29.703 1 96 407 THR B N 1
ATOM 7043 C CA . THR B 1 407 ? -21.344 -30.969 -29.594 1 96 407 THR B CA 1
ATOM 7044 C C . THR B 1 407 ? -21.281 -30.25 -30.938 1 96 407 THR B C 1
ATOM 7046 O O . THR B 1 407 ? -20.391 -30.484 -31.734 1 96 407 THR B O 1
ATOM 7049 N N . LYS B 1 408 ? -22.328 -29.281 -31.094 1 96.38 408 LYS B N 1
ATOM 7050 C CA . LYS B 1 408 ? -22.438 -28.656 -32.406 1 96.38 408 LYS B CA 1
ATOM 7051 C C . LYS B 1 408 ? -22.406 -27.141 -32.312 1 96.38 408 LYS B C 1
ATOM 7053 O O . LYS B 1 408 ? -22.891 -26.562 -31.344 1 96.38 408 LYS B O 1
ATOM 7058 N N . GLY B 1 409 ? -21.875 -26.547 -33.281 1 95.69 409 GLY B N 1
ATOM 7059 C CA . GLY B 1 409 ? -21.953 -25.094 -33.438 1 95.69 409 GLY B CA 1
ATOM 7060 C C . GLY B 1 409 ? -21.344 -24.344 -32.281 1 95.69 409 GLY B C 1
ATOM 7061 O O . GLY B 1 409 ? -20.234 -24.641 -31.844 1 95.69 409 GLY B O 1
ATOM 7062 N N . THR B 1 410 ? -22.172 -23.328 -31.781 1 95.38 410 THR B N 1
ATOM 7063 C CA . THR B 1 410 ? -21.672 -22.406 -30.766 1 95.38 410 THR B CA 1
ATOM 7064 C C . THR B 1 410 ? -21.719 -23.062 -29.391 1 95.38 410 THR B C 1
ATOM 7066 O O . THR B 1 410 ? -21.234 -22.484 -28.406 1 95.38 410 THR B O 1
ATOM 7069 N N . ASP B 1 411 ? -22.172 -24.312 -29.375 1 96.56 411 ASP B N 1
ATOM 7070 C CA . ASP B 1 411 ? -22.109 -25.047 -28.109 1 96.56 411 ASP B CA 1
ATOM 7071 C C . ASP B 1 411 ? -20.688 -25.516 -27.828 1 96.56 411 ASP B C 1
ATOM 7073 O O . ASP B 1 411 ? -20.359 -25.859 -26.688 1 96.56 411 ASP B O 1
ATOM 7077 N N . ILE B 1 412 ? -19.844 -25.641 -28.891 1 97 412 ILE B N 1
ATOM 7078 C CA . ILE B 1 412 ? -18.422 -25.922 -28.703 1 97 412 ILE B CA 1
ATOM 7079 C C . ILE B 1 412 ? -17.734 -24.672 -28.172 1 97 412 ILE B C 1
ATOM 7081 O O . ILE B 1 412 ? -17.844 -23.594 -28.766 1 97 412 ILE B O 1
ATOM 7085 N N . PRO B 1 413 ? -17.078 -24.766 -27.078 1 95.81 413 PRO B N 1
ATOM 7086 C CA . PRO B 1 413 ? -16.391 -23.594 -26.547 1 95.81 413 PRO B CA 1
ATOM 7087 C C . PRO B 1 413 ? -15.477 -22.922 -27.562 1 95.81 413 PRO B C 1
ATOM 7089 O O . PRO B 1 413 ? -14.82 -23.625 -28.344 1 95.81 413 PRO B O 1
ATOM 7092 N N . ILE B 1 414 ? -15.391 -21.625 -27.516 1 96.06 414 ILE B N 1
ATOM 7093 C CA . ILE B 1 414 ? -14.602 -20.859 -28.453 1 96.06 414 ILE B CA 1
ATOM 7094 C C . ILE B 1 414 ? -13.156 -21.359 -28.453 1 96.06 414 ILE B C 1
ATOM 7096 O O . ILE B 1 414 ? -12.531 -21.469 -29.5 1 96.06 414 ILE B O 1
ATOM 7100 N N . ALA B 1 415 ? -12.617 -21.703 -27.25 1 95.38 415 ALA B N 1
ATOM 7101 C CA . ALA B 1 415 ? -11.234 -22.156 -27.109 1 95.38 415 ALA B CA 1
ATOM 7102 C C . ALA B 1 415 ? -11 -23.438 -27.922 1 95.38 415 ALA B C 1
ATOM 7104 O O . ALA B 1 415 ? -9.961 -23.578 -28.578 1 95.38 415 ALA B O 1
ATOM 7105 N N . ALA B 1 416 ? -11.914 -24.297 -27.922 1 97.19 416 ALA B N 1
ATOM 7106 C CA . ALA B 1 416 ? -11.805 -25.578 -28.641 1 97.19 416 ALA B CA 1
ATOM 7107 C C . ALA B 1 416 ? -11.945 -25.375 -30.141 1 97.19 416 ALA B C 1
ATOM 7109 O O . ALA B 1 416 ? -11.281 -26.062 -30.922 1 97.19 416 ALA B O 1
ATOM 7110 N N . ARG B 1 417 ? -12.836 -24.469 -30.547 1 97.75 417 ARG B N 1
ATOM 7111 C CA . ARG B 1 417 ? -13.023 -24.188 -31.969 1 97.75 417 ARG B CA 1
ATOM 7112 C C . ARG B 1 417 ? -11.75 -23.609 -32.594 1 97.75 417 ARG B C 1
ATOM 7114 O O . ARG B 1 417 ? -11.375 -23.969 -33.719 1 97.75 417 ARG B O 1
ATOM 7121 N N . LEU B 1 418 ? -11.133 -22.703 -31.859 1 97.88 418 LEU B N 1
ATOM 7122 C CA . LEU B 1 418 ? -9.867 -22.125 -32.312 1 97.88 418 LEU B CA 1
ATOM 7123 C C . LEU B 1 418 ? -8.789 -23.188 -32.406 1 97.88 418 LEU B C 1
ATOM 7125 O O . LEU B 1 418 ? -8.062 -23.25 -33.406 1 97.88 418 LEU B O 1
ATOM 7129 N N . MET B 1 419 ? -8.711 -24.078 -31.375 1 97.62 419 MET B N 1
ATOM 7130 C CA . MET B 1 419 ? -7.684 -25.125 -31.297 1 97.62 419 MET B CA 1
ATOM 7131 C C . MET B 1 419 ? -7.852 -26.125 -32.438 1 97.62 419 MET B C 1
ATOM 7133 O O . MET B 1 419 ? -6.863 -26.625 -32.969 1 97.62 419 MET B O 1
ATOM 7137 N N . ALA B 1 420 ? -9.078 -26.422 -32.781 1 97.75 420 ALA B N 1
ATOM 7138 C CA . ALA B 1 420 ? -9.359 -27.391 -33.812 1 97.75 420 ALA B CA 1
ATOM 7139 C C . ALA B 1 420 ? -8.711 -26.984 -35.125 1 97.75 420 ALA B C 1
ATOM 7141 O O . ALA B 1 420 ? -8.062 -27.797 -35.812 1 97.75 420 ALA B O 1
ATOM 7142 N N . VAL B 1 421 ? -8.875 -25.734 -35.531 1 97.81 421 VAL B N 1
ATOM 7143 C CA . VAL B 1 421 ? -8.312 -25.234 -36.781 1 97.81 421 VAL B CA 1
ATOM 7144 C C . VAL B 1 421 ? -6.789 -25.266 -36.688 1 97.81 421 VAL B C 1
ATOM 7146 O O . VAL B 1 421 ? -6.129 -25.719 -37.625 1 97.81 421 VAL B O 1
ATOM 7149 N N . ALA B 1 422 ? -6.258 -24.797 -35.594 1 97.06 422 ALA B N 1
ATOM 7150 C CA . ALA B 1 422 ? -4.809 -24.734 -35.406 1 97.06 422 ALA B CA 1
ATOM 7151 C C . ALA B 1 422 ? -4.191 -26.125 -35.469 1 97.06 422 ALA B C 1
ATOM 7153 O O . ALA B 1 422 ? -3.172 -26.344 -36.094 1 97.06 422 ALA B O 1
ATOM 7154 N N . ASP B 1 423 ? -4.785 -27.047 -34.719 1 95.44 423 ASP B N 1
ATOM 7155 C CA . ASP B 1 423 ? -4.27 -28.406 -34.594 1 95.44 423 ASP B CA 1
ATOM 7156 C C . ASP B 1 423 ? -4.297 -29.141 -35.938 1 95.44 423 ASP B C 1
ATOM 7158 O O . ASP B 1 423 ? -3.322 -29.797 -36.312 1 95.44 423 ASP B O 1
ATOM 7162 N N . VAL B 1 424 ? -5.379 -29.031 -36.656 1 96 424 VAL B N 1
ATOM 7163 C CA . VAL B 1 424 ? -5.52 -29.719 -37.938 1 96 424 VAL B CA 1
ATOM 7164 C C . VAL B 1 424 ? -4.547 -29.141 -38.969 1 96 424 VAL B C 1
ATOM 7166 O O . VAL B 1 424 ? -3.904 -29.875 -39.719 1 96 424 VAL B O 1
ATOM 7169 N N . TYR B 1 425 ? -4.469 -27.828 -39 1 96.69 425 TYR B N 1
ATOM 7170 C CA . TYR B 1 425 ? -3.518 -27.203 -39.906 1 96.69 425 TYR B CA 1
ATOM 7171 C C . TYR B 1 425 ? -2.105 -27.719 -39.656 1 96.69 425 TYR B C 1
ATOM 7173 O O . TYR B 1 425 ? -1.415 -28.125 -40.594 1 96.69 425 TYR B O 1
ATOM 7181 N N . ASP B 1 426 ? -1.753 -27.672 -38.406 1 94.56 426 ASP B N 1
ATOM 7182 C CA . ASP B 1 426 ? -0.398 -28.094 -38.062 1 94.56 426 ASP B CA 1
ATOM 7183 C C . ASP B 1 426 ? -0.175 -29.562 -38.438 1 94.56 426 ASP B C 1
ATOM 7185 O O . ASP B 1 426 ? 0.906 -29.922 -38.906 1 94.56 426 ASP B O 1
ATOM 7189 N N . ALA B 1 427 ? -1.156 -30.391 -38.156 1 90.12 427 ALA B N 1
ATOM 7190 C CA . ALA B 1 427 ? -1.068 -31.812 -38.469 1 90.12 427 ALA B CA 1
ATOM 7191 C C . ALA B 1 427 ? -0.909 -32.031 -39.969 1 90.12 427 ALA B C 1
ATOM 7193 O O . ALA B 1 427 ? -0.187 -32.938 -40.406 1 90.12 427 ALA B O 1
ATOM 7194 N N . LEU B 1 428 ? -1.559 -31.203 -40.75 1 93.56 428 LEU B N 1
ATOM 7195 C CA . LEU B 1 428 ? -1.553 -31.359 -42.219 1 93.56 428 LEU B CA 1
ATOM 7196 C C . LEU B 1 428 ? -0.191 -30.984 -42.781 1 93.56 428 LEU B C 1
ATOM 7198 O O . LEU B 1 428 ? 0.267 -31.609 -43.75 1 93.56 428 LEU B O 1
ATOM 7202 N N . ILE B 1 429 ? 0.455 -30.062 -42.188 1 92.69 429 ILE B N 1
ATOM 7203 C CA . ILE B 1 429 ? 1.698 -29.578 -42.781 1 92.69 429 ILE B CA 1
ATOM 7204 C C . ILE B 1 429 ? 2.885 -30.297 -42.125 1 92.69 429 ILE B C 1
ATOM 7206 O O . ILE B 1 429 ? 4.039 -30 -42.438 1 92.69 429 ILE B O 1
ATOM 7210 N N . SER B 1 430 ? 2.67 -31.125 -41.188 1 88.06 430 SER B N 1
ATOM 7211 C CA . SER B 1 430 ? 3.73 -31.844 -40.5 1 88.06 430 SER B CA 1
ATOM 7212 C C . SER B 1 430 ? 3.85 -33.281 -41 1 88.06 430 SER B C 1
ATOM 7214 O O . SER B 1 430 ? 2.846 -33.906 -41.344 1 88.06 430 SER B O 1
ATOM 7216 N N . LYS B 1 431 ? 5.035 -33.75 -41.031 1 81.62 431 LYS B N 1
ATOM 7217 C CA . LYS B 1 431 ? 5.289 -35.125 -41.5 1 81.62 431 LYS B CA 1
ATOM 7218 C C . LYS B 1 431 ? 4.879 -36.125 -40.438 1 81.62 431 LYS B C 1
ATOM 7220 O O . LYS B 1 431 ? 5.113 -35.938 -39.25 1 81.62 431 LYS B O 1
ATOM 7225 N N . ARG B 1 432 ? 4.09 -37.094 -40.875 1 73.06 432 ARG B N 1
ATOM 7226 C CA . ARG B 1 432 ? 3.754 -38.25 -40.031 1 73.06 432 ARG B CA 1
ATOM 7227 C C . ARG B 1 432 ? 4.25 -39.531 -40.625 1 73.06 432 ARG B C 1
ATOM 7229 O O . ARG B 1 432 ? 4.727 -39.562 -41.781 1 73.06 432 ARG B O 1
ATOM 7236 N N . VAL B 1 433 ? 4.406 -40.594 -39.875 1 66.5 433 VAL B N 1
ATOM 7237 C CA . VAL B 1 433 ? 4.953 -41.875 -40.281 1 66.5 433 VAL B CA 1
ATOM 7238 C C . VAL B 1 433 ? 4.211 -42.375 -41.531 1 66.5 433 VAL B C 1
ATOM 7240 O O . VAL B 1 433 ? 4.816 -42.969 -42.406 1 66.5 433 VAL B O 1
ATOM 7243 N N . TYR B 1 434 ? 2.969 -42 -41.625 1 65.62 434 TYR B N 1
ATOM 7244 C CA . TYR B 1 434 ? 2.17 -42.625 -42.688 1 65.62 434 TYR B CA 1
ATOM 7245 C C . TYR B 1 434 ? 1.768 -41.594 -43.75 1 65.62 434 TYR B C 1
ATOM 7247 O O . TYR B 1 434 ? 1.15 -41.938 -44.75 1 65.62 434 TYR B O 1
ATOM 7255 N N . LYS B 1 435 ? 2.135 -40.344 -43.469 1 72.56 435 LYS B N 1
ATOM 7256 C CA . LYS B 1 435 ? 1.697 -39.312 -44.406 1 72.56 435 LYS B CA 1
ATOM 7257 C C . LYS B 1 435 ? 2.744 -38.219 -44.531 1 72.56 435 LYS B C 1
ATOM 7259 O O . LYS B 1 435 ? 3.275 -37.719 -43.531 1 72.56 435 LYS B O 1
ATOM 7264 N N . PRO B 1 436 ? 3.123 -38.031 -45.781 1 83.06 436 PRO B N 1
ATOM 7265 C CA . PRO B 1 436 ? 4.02 -36.906 -45.969 1 83.06 436 PRO B CA 1
ATOM 7266 C C . PRO B 1 436 ? 3.354 -35.562 -45.625 1 83.06 436 PRO B C 1
ATOM 7268 O O . PRO B 1 436 ? 2.125 -35.5 -45.562 1 83.06 436 PRO B O 1
ATOM 7271 N N . ALA B 1 437 ? 4.137 -34.625 -45.375 1 89.62 437 ALA B N 1
ATOM 7272 C CA . ALA B 1 437 ? 3.619 -33.281 -45.094 1 89.62 437 ALA B CA 1
ATOM 7273 C C . ALA B 1 437 ? 2.965 -32.688 -46.344 1 89.62 437 ALA B C 1
ATOM 7275 O O . ALA B 1 437 ? 3.48 -32.812 -47.438 1 89.62 437 ALA B O 1
ATOM 7276 N N . PHE B 1 438 ? 1.8 -32.125 -46.125 1 92.88 438 PHE B N 1
ATOM 7277 C CA . PHE B 1 438 ? 1.148 -31.406 -47.188 1 92.88 438 PHE B CA 1
ATOM 7278 C C . PHE B 1 438 ? 1.734 -30.016 -47.344 1 92.88 438 PHE B C 1
ATOM 7280 O O . PHE B 1 438 ? 2.305 -29.469 -46.406 1 92.88 438 PHE B O 1
ATOM 7287 N N . SER B 1 439 ? 1.655 -29.531 -48.562 1 93.94 439 SER B N 1
ATOM 7288 C CA . SER B 1 439 ? 2.01 -28.141 -48.781 1 93.94 439 SER B CA 1
ATOM 7289 C C . SER B 1 439 ? 1.023 -27.203 -48.062 1 93.94 439 SER B C 1
ATOM 7291 O O . SER B 1 439 ? -0.103 -27.609 -47.75 1 93.94 439 SER B O 1
ATOM 7293 N N . HIS B 1 440 ? 1.439 -26.062 -47.875 1 95 440 HIS B N 1
ATOM 7294 C CA . HIS B 1 440 ? 0.584 -25.047 -47.25 1 95 440 HIS B CA 1
ATOM 7295 C C . HIS B 1 440 ? -0.717 -24.891 -48.031 1 95 440 HIS B C 1
ATOM 7297 O O . HIS B 1 440 ? -1.8 -24.859 -47.438 1 95 440 HIS B O 1
ATOM 7303 N N . ASP B 1 441 ? -0.599 -24.859 -49.312 1 95.75 441 ASP B N 1
ATOM 7304 C CA . ASP B 1 441 ? -1.762 -24.625 -50.156 1 95.75 441 ASP B CA 1
ATOM 7305 C C . ASP B 1 441 ? -2.758 -25.781 -50.062 1 95.75 441 ASP B C 1
ATOM 7307 O O . ASP B 1 441 ? -3.969 -25.562 -50 1 95.75 441 ASP B O 1
ATOM 7311 N N . LYS B 1 442 ? -2.258 -26.906 -50.031 1 95.88 442 LYS B N 1
ATOM 7312 C CA . LYS B 1 442 ? -3.127 -28.078 -49.875 1 95.88 442 LYS B CA 1
ATOM 7313 C C . LYS B 1 442 ? -3.807 -28.109 -48.531 1 95.88 442 LYS B C 1
ATOM 7315 O O . LYS B 1 442 ? -4.992 -28.422 -48.406 1 95.88 442 LYS B O 1
ATOM 7320 N N . ALA B 1 443 ? -3.031 -27.828 -47.562 1 96.62 443 ALA B N 1
ATOM 7321 C CA . ALA B 1 443 ? -3.576 -27.797 -46.188 1 96.62 443 ALA B CA 1
ATOM 7322 C C . ALA B 1 443 ? -4.699 -26.766 -46.094 1 96.62 443 ALA B C 1
ATOM 7324 O O . ALA B 1 443 ? -5.75 -27.047 -45.5 1 96.62 443 ALA B O 1
ATOM 7325 N N . MET B 1 444 ? -4.555 -25.609 -46.688 1 97.38 444 MET B N 1
ATOM 7326 C CA . MET B 1 444 ? -5.555 -24.547 -46.656 1 97.38 444 MET B CA 1
ATOM 7327 C C . MET B 1 444 ? -6.824 -24.953 -47.375 1 97.38 444 MET B C 1
ATOM 7329 O O . MET B 1 444 ? -7.934 -24.688 -46.906 1 97.38 444 MET B O 1
ATOM 7333 N N . ASN B 1 445 ? -6.578 -25.609 -48.438 1 97.25 445 ASN B N 1
ATOM 7334 C CA . ASN B 1 445 ? -7.727 -26.062 -49.219 1 97.25 445 ASN B CA 1
ATOM 7335 C C . ASN B 1 445 ? -8.57 -27.062 -48.438 1 97.25 445 ASN B C 1
ATOM 7337 O O . ASN B 1 445 ? -9.805 -27.031 -48.5 1 97.25 445 ASN B O 1
ATOM 7341 N N . ILE B 1 446 ? -7.891 -27.922 -47.781 1 96.56 446 ILE B N 1
ATOM 7342 C CA . ILE B 1 446 ? -8.586 -28.938 -46.969 1 96.56 446 ILE B CA 1
ATOM 7343 C C . ILE B 1 446 ? -9.406 -28.266 -45.875 1 96.56 446 ILE B C 1
ATOM 7345 O O . ILE B 1 446 ? -10.555 -28.641 -45.625 1 96.56 446 ILE B O 1
ATOM 7349 N N . ILE B 1 447 ? -8.852 -27.297 -45.25 1 97.75 447 ILE B N 1
ATOM 7350 C CA . ILE B 1 447 ? -9.539 -26.609 -44.156 1 97.75 447 ILE B CA 1
ATOM 7351 C C . ILE B 1 447 ? -10.703 -25.797 -44.719 1 97.75 447 ILE B C 1
ATOM 7353 O O . ILE B 1 447 ? -11.781 -25.766 -44.125 1 97.75 447 ILE B O 1
ATOM 7357 N N . ARG B 1 448 ? -10.555 -25.203 -45.875 1 97.88 448 ARG B N 1
ATOM 7358 C CA . ARG B 1 448 ? -11.625 -24.438 -46.531 1 97.88 448 ARG B CA 1
ATOM 7359 C C . ARG B 1 448 ? -12.789 -25.359 -46.906 1 97.88 448 ARG B C 1
ATOM 7361 O O . ARG B 1 448 ? -13.953 -24.953 -46.812 1 97.88 448 ARG B O 1
ATOM 7368 N N . GLU B 1 449 ? -12.43 -26.531 -47.25 1 97.44 449 GLU B N 1
ATOM 7369 C CA . GLU B 1 449 ? -13.461 -27.5 -47.594 1 97.44 449 GLU B CA 1
ATOM 7370 C C . GLU B 1 449 ? -14.266 -27.906 -46.375 1 97.44 449 GLU B C 1
ATOM 7372 O O . GLU B 1 449 ? -15.422 -28.312 -46.469 1 97.44 449 GLU B O 1
ATOM 7377 N N . GLY B 1 450 ? -13.68 -27.797 -45.25 1 97.38 450 GLY B N 1
ATOM 7378 C CA . GLY B 1 450 ? -14.336 -28.156 -44 1 97.38 450 GLY B CA 1
ATOM 7379 C C . GLY B 1 450 ? -15.07 -27 -43.344 1 97.38 450 GLY B C 1
ATOM 7380 O O . GLY B 1 450 ? -15.609 -27.141 -42.25 1 97.38 450 GLY B O 1
ATOM 7381 N N . ARG B 1 451 ? -15.117 -25.891 -44.062 1 97.62 451 ARG B N 1
ATOM 7382 C CA . ARG B 1 451 ? -15.812 -24.719 -43.562 1 97.62 451 ARG B CA 1
ATOM 7383 C C . ARG B 1 451 ? -17.297 -25 -43.344 1 97.62 451 ARG B C 1
ATOM 7385 O O . ARG B 1 451 ? -18 -25.375 -44.281 1 97.62 451 ARG B O 1
ATOM 7392 N N . GLY B 1 452 ? -17.734 -24.906 -42.125 1 96.81 452 GLY B N 1
ATOM 7393 C CA . GLY B 1 452 ? -19.141 -25.109 -41.844 1 96.81 452 GLY B CA 1
ATOM 7394 C C . GLY B 1 452 ? -19.484 -26.562 -41.5 1 96.81 452 GLY B C 1
ATOM 7395 O O . GLY B 1 452 ? -20.594 -26.859 -41.094 1 96.81 452 GLY B O 1
ATOM 7396 N N . SER B 1 453 ? -18.594 -27.438 -41.688 1 97.25 453 SER B N 1
ATOM 7397 C CA . SER B 1 453 ? -18.781 -28.828 -41.281 1 97.25 453 SER B CA 1
ATOM 7398 C C . SER B 1 453 ? -17.828 -29.219 -40.156 1 97.25 453 SER B C 1
ATOM 7400 O O . SER B 1 453 ? -18.219 -29.234 -39 1 97.25 453 SER B O 1
ATOM 7402 N N . HIS B 1 454 ? -16.516 -29.188 -40.469 1 97.31 454 HIS B N 1
ATOM 7403 C CA . HIS B 1 454 ? -15.508 -29.5 -39.469 1 97.31 454 HIS B CA 1
ATOM 7404 C C . HIS B 1 454 ? -15.188 -28.297 -38.594 1 97.31 454 HIS B C 1
ATOM 7406 O O . HIS B 1 454 ? -14.961 -28.422 -37.406 1 97.31 454 HIS B O 1
ATOM 7412 N N . PHE B 1 455 ? -15.203 -27.172 -39.281 1 98.31 455 PHE B N 1
ATOM 7413 C CA . PHE B 1 455 ? -14.664 -25.984 -38.594 1 98.31 455 PHE B CA 1
ATOM 7414 C C . PHE B 1 455 ? -15.695 -24.875 -38.562 1 98.31 455 PHE B C 1
ATOM 7416 O O . PHE B 1 455 ? -16.562 -24.781 -39.438 1 98.31 455 PHE B O 1
ATOM 7423 N N . ASP B 1 456 ? -15.656 -24 -37.531 1 97.75 456 ASP B N 1
ATOM 7424 C CA . ASP B 1 456 ? -16.406 -22.766 -37.469 1 97.75 456 ASP B CA 1
ATOM 7425 C C . ASP B 1 456 ? -16.125 -21.859 -38.656 1 97.75 456 ASP B C 1
ATOM 7427 O O . ASP B 1 456 ? -14.984 -21.484 -38.906 1 97.75 456 ASP B O 1
ATOM 7431 N N . PRO B 1 457 ? -17.203 -21.547 -39.344 1 97.94 457 PRO B N 1
ATOM 7432 C CA . PRO B 1 457 ? -17 -20.766 -40.562 1 97.94 457 PRO B CA 1
ATOM 7433 C C . PRO B 1 457 ? -16.281 -19.438 -40.312 1 97.94 457 PRO B C 1
ATOM 7435 O O . PRO B 1 457 ? -15.445 -19.016 -41.125 1 97.94 457 PRO B O 1
ATOM 7438 N N . ASP B 1 458 ? -16.609 -18.797 -39.25 1 97.69 458 ASP B N 1
ATOM 7439 C CA . ASP B 1 458 ? -15.977 -17.5 -38.969 1 97.69 458 ASP B CA 1
ATOM 7440 C C . ASP B 1 458 ? -14.484 -17.672 -38.688 1 97.69 458 ASP B C 1
ATOM 7442 O O . ASP B 1 458 ? -13.688 -16.797 -39 1 97.69 458 ASP B O 1
ATOM 7446 N N . ILE B 1 459 ? -14.07 -18.781 -38.062 1 98.06 459 ILE B N 1
ATOM 7447 C CA . ILE B 1 459 ? -12.664 -19 -37.719 1 98.06 459 ILE B CA 1
ATOM 7448 C C . ILE B 1 459 ? -11.883 -19.375 -39 1 98.06 459 ILE B C 1
ATOM 7450 O O . ILE B 1 459 ? -10.727 -18.984 -39.156 1 98.06 459 ILE B O 1
ATOM 7454 N N . VAL B 1 460 ? -12.516 -20.062 -39.938 1 98.12 460 VAL B N 1
ATOM 7455 C CA . VAL B 1 460 ? -11.875 -20.359 -41.188 1 98.12 460 VAL B CA 1
ATOM 7456 C C . VAL B 1 460 ? -11.625 -19.062 -41.969 1 98.12 460 VAL B C 1
ATOM 7458 O O . VAL B 1 460 ? -10.578 -18.891 -42.594 1 98.12 460 VAL B O 1
ATOM 7461 N N . ASP B 1 461 ? -12.656 -18.219 -41.906 1 97.94 461 ASP B N 1
ATOM 7462 C CA . ASP B 1 461 ? -12.477 -16.922 -42.531 1 97.94 461 ASP B CA 1
ATOM 7463 C C . ASP B 1 461 ? -11.32 -16.156 -41.906 1 97.94 461 ASP B C 1
ATOM 7465 O O . ASP B 1 461 ? -10.562 -15.469 -42.594 1 97.94 461 ASP B O 1
ATOM 7469 N N . ALA B 1 462 ? -11.266 -16.234 -40.625 1 97.75 462 ALA B N 1
ATOM 7470 C CA . ALA B 1 462 ? -10.156 -15.602 -39.906 1 97.75 462 ALA B CA 1
ATOM 7471 C C . ALA B 1 462 ? -8.82 -16.188 -40.375 1 97.75 462 ALA B C 1
ATOM 7473 O O . ALA B 1 462 ? -7.836 -15.469 -40.531 1 97.75 462 ALA B O 1
ATOM 7474 N N . LEU B 1 463 ? -8.75 -17.516 -40.5 1 98.06 463 LEU B N 1
ATOM 7475 C CA . LEU B 1 463 ? -7.531 -18.188 -40.969 1 98.06 463 LEU B CA 1
ATOM 7476 C C . LEU B 1 463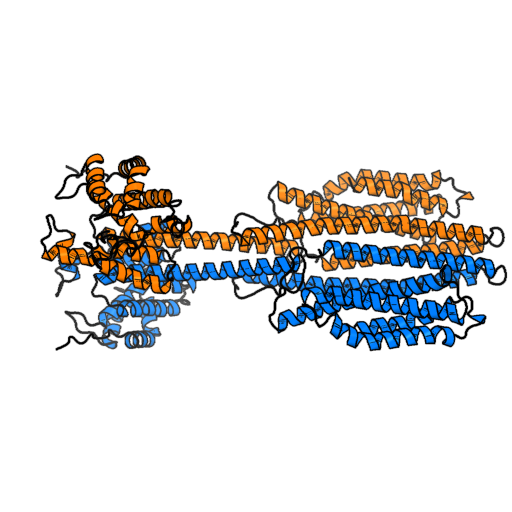 ? -7.117 -17.656 -42.344 1 98.06 463 LEU B C 1
ATOM 7478 O O . LEU B 1 463 ? -5.934 -17.422 -42.594 1 98.06 463 LEU B O 1
ATOM 7482 N N . ASN B 1 464 ? -8.109 -17.5 -43.219 1 97.5 464 ASN B N 1
ATOM 7483 C CA . ASN B 1 464 ? -7.832 -16.953 -44.531 1 97.5 464 ASN B CA 1
ATOM 7484 C C . ASN B 1 464 ? -7.188 -15.57 -44.438 1 97.5 464 ASN B C 1
ATOM 7486 O O . ASN B 1 464 ? -6.309 -15.234 -45.219 1 97.5 464 ASN B O 1
ATOM 7490 N N . ALA B 1 465 ? -7.664 -14.844 -43.531 1 97.25 465 ALA B N 1
ATOM 7491 C CA . ALA B 1 465 ? -7.18 -13.477 -43.375 1 97.25 465 ALA B CA 1
ATOM 7492 C C . ALA B 1 465 ? -5.754 -13.461 -42.812 1 97.25 465 ALA B C 1
ATOM 7494 O O . ALA B 1 465 ? -4.965 -12.57 -43.156 1 97.25 465 ALA B O 1
ATOM 7495 N N . VAL B 1 466 ? -5.434 -14.445 -41.969 1 97.38 466 VAL B N 1
ATOM 7496 C CA . VAL B 1 466 ? -4.113 -14.43 -41.344 1 97.38 466 VAL B CA 1
ATOM 7497 C C . VAL B 1 466 ? -3.248 -15.539 -41.938 1 97.38 466 VAL B C 1
ATOM 7499 O O . VAL B 1 466 ? -2.354 -16.062 -41.281 1 97.38 466 VAL B O 1
ATOM 7502 N N . GLU B 1 467 ? -3.51 -15.977 -43.094 1 97 467 GLU B N 1
ATOM 7503 C CA . GLU B 1 467 ? -2.832 -17.094 -43.781 1 97 467 GLU B CA 1
ATOM 7504 C C . GLU B 1 467 ? -1.321 -16.875 -43.781 1 97 467 GLU B C 1
ATOM 7506 O O . GLU B 1 467 ? -0.551 -17.797 -43.531 1 97 467 GLU B O 1
ATOM 7511 N N . SER B 1 468 ? -0.859 -15.664 -44.094 1 96.62 468 SER B N 1
ATOM 7512 C CA . SER B 1 468 ? 0.564 -15.352 -44.156 1 96.62 468 SER B CA 1
ATOM 7513 C C . SER B 1 468 ? 1.243 -15.531 -42.812 1 96.62 468 SER B C 1
ATOM 7515 O O . SER B 1 468 ? 2.395 -15.969 -42.75 1 96.62 468 SER B O 1
ATOM 7517 N N . GLU B 1 469 ? 0.521 -15.188 -41.812 1 96.75 469 GLU B N 1
ATOM 7518 C CA . GLU B 1 469 ? 1.068 -15.344 -40.469 1 96.75 469 GLU B CA 1
ATOM 7519 C C . GLU B 1 469 ? 1.238 -16.828 -40.094 1 96.75 469 GLU B C 1
ATOM 7521 O O . GLU B 1 469 ? 2.213 -17.203 -39.438 1 96.75 469 GLU B O 1
ATOM 7526 N N . PHE B 1 470 ? 0.269 -17.625 -40.438 1 96.81 470 PHE B N 1
ATOM 7527 C CA . PHE B 1 470 ? 0.354 -19.078 -40.219 1 96.81 470 PHE B CA 1
ATOM 7528 C C . PHE B 1 470 ? 1.578 -19.656 -40.906 1 96.81 470 PHE B C 1
ATOM 7530 O O . PHE B 1 470 ? 2.303 -20.469 -40.344 1 96.81 470 PHE B O 1
ATOM 7537 N N . GLN B 1 471 ? 1.795 -19.219 -42.125 1 95.75 471 GLN B N 1
ATOM 7538 C CA . GLN B 1 471 ? 2.949 -19.672 -42.875 1 95.75 471 GLN B CA 1
ATOM 7539 C C . GLN B 1 471 ? 4.254 -19.25 -42.219 1 95.75 471 GLN B C 1
ATOM 7541 O O . GLN B 1 471 ? 5.219 -20.016 -42.188 1 95.75 471 GLN B O 1
ATOM 7546 N N . ALA B 1 472 ? 4.266 -18.062 -41.781 1 96.31 472 ALA B N 1
ATOM 7547 C CA . ALA B 1 472 ? 5.457 -17.547 -41.125 1 96.31 472 ALA B CA 1
ATOM 7548 C C . ALA B 1 472 ? 5.762 -18.328 -39.844 1 96.31 472 ALA B C 1
ATOM 7550 O O . ALA B 1 472 ? 6.922 -18.609 -39.531 1 96.31 472 ALA B O 1
ATOM 7551 N N . ILE B 1 473 ? 4.68 -18.625 -39.094 1 95.75 473 ILE B N 1
ATOM 7552 C CA . ILE B 1 473 ? 4.84 -19.391 -37.875 1 95.75 473 ILE B CA 1
ATOM 7553 C C . ILE B 1 473 ? 5.379 -20.781 -38.188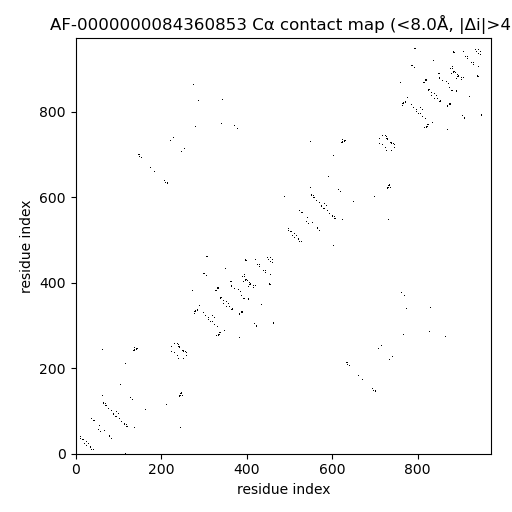 1 95.75 473 ILE B C 1
ATOM 7555 O O . ILE B 1 473 ? 6.305 -21.266 -37.531 1 95.75 473 ILE B O 1
ATOM 7559 N N . ALA B 1 474 ? 4.828 -21.469 -39.156 1 93.88 474 ALA B N 1
ATOM 7560 C CA . ALA B 1 474 ? 5.258 -22.797 -39.562 1 93.88 474 ALA B CA 1
ATOM 7561 C C . ALA B 1 474 ? 6.723 -22.797 -40 1 93.88 474 ALA B C 1
ATOM 7563 O O . ALA B 1 474 ? 7.465 -23.734 -39.688 1 93.88 474 ALA B O 1
ATOM 7564 N N . ALA B 1 475 ? 7.125 -21.734 -40.656 1 92 475 ALA B N 1
ATOM 7565 C CA . ALA B 1 475 ? 8.5 -21.625 -41.156 1 92 475 ALA B CA 1
ATOM 7566 C C . ALA B 1 475 ? 9.469 -21.375 -40 1 92 475 ALA B C 1
ATOM 7568 O O . ALA B 1 475 ? 10.602 -21.875 -40.031 1 92 475 ALA B O 1
ATOM 7569 N N . GLN B 1 476 ? 9.07 -20.609 -39.125 1 92.06 476 GLN B N 1
ATOM 7570 C CA . GLN B 1 476 ? 9.93 -20.219 -38 1 92.06 476 GLN B CA 1
ATOM 7571 C C . GLN B 1 476 ? 10.172 -21.391 -37.062 1 92.06 476 GLN B C 1
ATOM 7573 O O . GLN B 1 476 ? 11.273 -21.547 -36.5 1 92.06 476 GLN B O 1
ATOM 7578 N N . PHE B 1 477 ? 9.172 -22.203 -36.812 1 88.69 477 PHE B N 1
ATOM 7579 C CA . PHE B 1 477 ? 9.273 -23.266 -35.812 1 88.69 477 PHE B CA 1
ATOM 7580 C C . PHE B 1 477 ? 9.203 -24.641 -36.5 1 88.69 477 PHE B C 1
ATOM 7582 O O . PHE B 1 477 ? 8.445 -25.516 -36.062 1 88.69 477 PHE B O 1
ATOM 7589 N N . GLY B 1 478 ? 10.008 -24.812 -37.531 1 80.5 478 GLY B N 1
ATOM 7590 C CA . GLY B 1 478 ? 10.047 -26.078 -38.25 1 80.5 478 GLY B CA 1
ATOM 7591 C C . GLY B 1 478 ? 10.617 -27.203 -37.406 1 80.5 478 GLY B C 1
ATOM 7592 O O . GLY B 1 478 ? 11.32 -26.969 -36.438 1 80.5 478 GLY B O 1
ATOM 7593 N N . ASP B 1 479 ? 10.133 -28.469 -37.562 1 72.44 479 ASP B N 1
ATOM 7594 C CA . ASP B 1 479 ? 10.641 -29.641 -36.844 1 72.44 479 ASP B CA 1
ATOM 7595 C C . ASP B 1 479 ? 12.125 -29.844 -37.125 1 72.44 479 ASP B C 1
ATOM 7597 O O . ASP B 1 479 ? 12.578 -29.688 -38.25 1 72.44 479 ASP B O 1
ATOM 7601 N N . GLN B 1 480 ? 13.062 -29.453 -36.312 1 55.84 480 GLN B N 1
ATOM 7602 C CA . GLN B 1 480 ? 14.477 -29.75 -36.531 1 55.84 480 GLN B CA 1
ATOM 7603 C C . GLN B 1 480 ? 14.703 -31.234 -36.781 1 55.84 480 GLN B C 1
ATOM 7605 O O . GLN B 1 480 ? 14.219 -32.062 -36 1 55.84 480 GLN B O 1
ATOM 7610 N N . HIS B 1 481 ? 14.812 -31.688 -37.906 1 46.53 481 HIS B N 1
ATOM 7611 C CA . HIS B 1 481 ? 15.242 -33.031 -38.25 1 46.53 481 HIS B CA 1
ATOM 7612 C C . HIS B 1 481 ? 16.484 -33.438 -37.438 1 46.53 481 HIS B C 1
ATOM 7614 O O . HIS B 1 481 ? 17.516 -32.75 -37.5 1 46.53 481 HIS B O 1
ATOM 7620 N N . THR B 1 482 ? 16.469 -33.844 -36.25 1 40.5 482 THR B N 1
ATOM 7621 C CA . THR B 1 482 ? 17.625 -34.594 -35.781 1 40.5 482 THR B CA 1
ATOM 7622 C C . THR B 1 482 ? 18.125 -35.562 -36.844 1 40.5 482 THR B C 1
ATOM 7624 O O . THR B 1 482 ? 17.391 -36.406 -37.312 1 40.5 482 THR B O 1
ATOM 7627 N N . GLN B 1 483 ? 19.156 -35.219 -37.562 1 35.75 483 GLN B N 1
ATOM 7628 C CA . GLN B 1 483 ? 19.984 -36.156 -38.344 1 35.75 483 GLN B CA 1
ATOM 7629 C C . GLN B 1 483 ? 20.359 -37.375 -37.531 1 35.75 483 GLN B C 1
ATOM 7631 O O . GLN B 1 483 ? 20.922 -37.281 -36.438 1 35.75 483 GLN B O 1
ATOM 7636 N N . ALA B 1 484 ? 19.766 -38.562 -37.625 1 34.22 484 ALA B N 1
ATOM 7637 C CA . ALA B 1 484 ? 20.484 -39.812 -37.312 1 34.22 484 ALA B CA 1
ATOM 7638 C C . ALA B 1 484 ? 21.922 -39.75 -37.812 1 34.22 484 ALA B C 1
ATOM 7640 O O . ALA B 1 484 ? 22.188 -39.312 -38.938 1 34.22 484 ALA B O 1
ATOM 7641 N N . ALA B 1 485 ? 22.844 -39.781 -36.938 1 35.88 485 ALA B N 1
ATOM 7642 C CA . ALA B 1 485 ? 24.172 -40.281 -37.25 1 35.88 485 ALA B CA 1
ATOM 7643 C C . ALA B 1 485 ? 24.062 -41.5 -38.188 1 35.88 485 ALA B C 1
ATOM 7645 O O . ALA B 1 485 ? 23.438 -42.5 -37.844 1 35.88 485 ALA B O 1
ATOM 7646 N N . GLU B 1 486 ? 24.328 -41.312 -39.531 1 23.53 486 GLU B N 1
ATOM 7647 C CA . GLU B 1 486 ? 24.859 -42.469 -40.219 1 23.53 486 GLU B CA 1
ATOM 7648 C C . GLU B 1 486 ? 25.844 -43.25 -39.344 1 23.53 486 GLU B C 1
ATOM 7650 O O . GLU B 1 486 ? 26.719 -42.625 -38.719 1 23.53 486 GLU B O 1
#

InterPro domains:
  IPR003607 HD/PDEase domain [SM00471] (287-437)
  IPR003607 HD/PDEase domain [cd00077] (291-447)
  IPR003660 HAMP domain [PF00672] (213-263)
  IPR003660 HAMP domain [PS50885] (215-267)
  IPR003660 HAMP domain [SM00304] (215-267)
  IPR037522 HD-GYP domain [PF13487] (326-459)
  IPR037522 HD-GYP domain [PS51832] (269-479)
  IPR048440 Cyclic di-GMP phosphodiesterase VC_1295-like, MASE10 [PF20970] (6-197)
  IPR052020 Cyclic di-GMP and 3'3'-cGAMP-specific phosphodiesterases [PTHR45228] (256-481)

Nearest PDB structures (foldseek):
  4r8z-assembly1_B  TM=9.533E-01  e=1.255E-15  Pseudomonas aeruginosa PAO1
  4me4-assembly1_B  TM=8.878E-01  e=3.839E-12  Persephonella marina EX-H1
  8c5v-assembly1_I  TM=1.551E-01  e=1.856E+00  Escherichia coli
  4r8z-assembly1_B  TM=9.528E-01  e=8.456E-16  Pseudomonas aeruginosa PAO1
  4me4-assembly1_B  TM=8.856E-01  e=4.910E-12  Persephonella marina EX-H1

Organism: NCBI:txid28181

Secondary structure (DSSP, 8-state):
-HHHHHHHHHHHHHHHHHHHH-GGGGTS-HHHHHHHHHHHHHHHHHHHHHHHHHHTTTS-HHHHHHHHHHHHHHHHHHHHHHHHHHHHHHH---IIIIIHHHHHHHHHHHHHHHHHHHHHHHHHHHHHHHHHT------TT---HHHHHHHHHHHHHHHHHHHHHHHHHHHHHHHHHHGGGS-HHHHHHHHHHHHHHHHHHHHHHHHHHHHHHHHHHHHHHHHHHHHHHHHHTT-TT-------SSHHHHHHHHHHHHHHHHHHHHHHHHHHHHHHHHHHHHHHHTTS---HHHHHHHHHHHHHHHHHHTTSTTTTTT--HHHHHHHHHHGGGTTGGGGGS-HHHHT-SSPPPHHHHHHHHTHHHHHHHHHHHHHHHH-TTSHHHHHHHHHHHTT--TTS--SSS---GGGS-HHHHHHHHHHHHHHHHS--SSSPPPPHHHHHHHHHHTBTTTB-HHHHHHHHHTHHHHHHHHHHT---------/-HHHHHHHHHHHHHHHHHHHH-TTTTTS-HHHHHHHHHHHHHHHHHHHHHHHHHHTTTS-HHHHHHHHHHHHHHHHHHHHHHHHHHHHHHH---IIIIIHHHHHHHHHHHHHHHHHHHHHHHHHHHHHHHHHT------TT---HHHHHHHHHHHHHHHHHHHHHHHHHHHHHHHHHHGGGS-HHHHHHHHHHHHHHHHHHHHHHHHHHHHHHHHHHHHHHHHHHHHHHHHHTT-TT-------SSHHHHHHHHHHHHHHHHHHHHHHHHHHHHHHHHHHHHHHHTTS---HHHHHHHHHHHHHHHHHHTTSTTTTTT--HHHHHHHHHHGGGTTGGGGGS-HHHHT-SSPPPHHHHHHHHTHHHHHHHHHHHHHHHH-TTSHHHHHHHHHHHTT--TTS--SSS---GGGS-HHHHHHHHHHHHHHHHS--SSSPPPPHHHHHHHHHHTBTTTB-HHHHHHHHHTHHHHHHHHHHT---------

pLDDT: mean 87.33, std 11.11, range [23.53, 98.31]

Radius of gyration: 43.47 Å; Cα contacts (8 Å, |Δi|>4): 1233; chains: 2; bounding box: 64×128×88 Å